Protein AF-0000000081947596 (afdb_homodimer)

Solvent-accessible surface area (backbone atoms only — not comparable to full-atom values): 58819 Å² total; per-residue (Å²): 134,77,78,67,79,69,77,76,63,83,61,73,72,75,65,59,79,68,44,75,67,44,70,72,68,67,75,71,74,54,76,82,56,78,70,66,66,76,64,74,78,64,81,71,47,55,76,47,74,46,38,49,68,84,51,88,65,82,51,45,86,65,58,66,74,46,52,60,49,70,59,38,64,56,63,72,80,86,56,87,74,50,64,50,61,44,34,32,60,44,57,26,72,66,53,50,49,45,33,40,51,17,18,42,53,35,43,51,51,39,45,74,73,63,56,87,71,90,79,72,84,64,48,73,42,56,48,34,44,53,48,27,48,44,52,43,31,20,56,44,36,57,88,48,78,66,54,46,57,32,66,46,76,76,49,36,39,54,58,47,46,78,79,48,53,65,68,57,53,51,46,48,64,71,31,60,34,50,31,52,59,69,57,47,52,58,43,55,70,32,59,96,42,92,79,34,58,90,58,53,54,40,40,66,55,49,54,46,41,41,51,33,31,48,61,45,36,31,65,55,57,47,25,9,46,43,79,44,67,42,67,52,78,34,92,52,92,60,54,37,81,36,89,90,40,94,52,36,45,14,41,44,28,45,32,31,10,19,24,89,78,18,39,62,35,32,62,48,74,58,77,62,90,61,82,73,72,51,92,73,35,69,43,44,48,51,52,59,68,54,50,56,50,83,71,50,36,31,23,35,37,40,22,39,47,47,79,48,46,40,63,66,53,40,54,54,34,43,74,61,34,22,33,32,37,24,34,41,50,80,83,40,78,76,42,56,54,55,76,52,74,55,81,56,93,82,56,54,65,30,44,44,35,32,39,72,59,89,58,35,33,41,36,38,37,28,54,99,41,66,42,40,36,36,25,37,51,46,43,65,57,82,80,42,64,43,84,42,79,42,71,55,94,88,38,80,40,80,41,78,31,53,37,39,46,54,57,56,49,43,72,66,31,47,49,1,40,58,46,28,50,51,61,41,58,73,51,35,59,69,74,89,54,64,50,62,61,56,50,49,50,54,48,49,51,39,51,36,48,50,42,29,48,53,42,48,37,54,56,33,65,69,42,88,81,72,59,77,56,68,50,68,66,53,45,52,46,49,29,33,51,45,30,33,40,73,42,40,90,55,69,80,71,71,71,69,74,76,71,69,66,73,76,71,75,70,76,73,76,75,78,84,78,86,78,84,78,83,75,80,132,132,78,79,67,79,70,77,75,61,82,63,74,74,74,64,59,79,67,43,78,66,44,71,70,71,67,75,71,74,54,76,82,57,78,70,65,67,76,64,74,78,66,81,70,46,55,76,46,75,46,36,48,68,84,53,89,65,82,51,43,86,65,57,66,74,46,53,60,50,71,60,38,63,56,64,72,80,86,56,87,74,51,64,50,59,44,37,33,61,44,58,26,71,65,53,49,49,46,32,40,51,16,17,41,53,36,43,52,51,39,46,74,73,63,56,87,71,89,80,72,84,64,50,73,42,59,49,35,43,50,49,27,49,45,53,45,32,20,56,45,37,57,86,48,77,67,54,48,58,32,66,46,78,77,49,36,39,54,59,45,45,78,78,48,54,66,67,58,54,50,46,47,65,70,32,58,33,50,30,53,58,71,58,46,54,58,43,55,72,31,58,96,43,91,81,35,56,93,57,54,54,41,40,65,54,49,55,46,41,41,51,32,30,49,61,46,36,32,64,56,59,48,25,9,47,43,80,42,65,43,68,51,75,32,91,53,91,62,54,38,81,35,88,90,41,94,53,34,46,15,40,45,27,44,33,31,11,20,22,87,78,17,40,61,36,31,61,49,74,57,78,61,89,62,83,74,71,51,93,72,35,68,45,45,48,51,52,58,68,52,51,56,49,83,71,50,37,32,24,35,38,38,22,38,46,47,78,47,47,39,64,66,54,40,52,54,34,43,73,62,32,23,31,33,37,23,32,41,50,80,82,39,79,74,42,55,55,54,75,52,72,56,80,56,94,81,57,55,67,30,44,44,37,32,40,72,59,90,57,35,31,39,37,39,35,29,56,100,42,66,41,40,36,38,28,39,51,44,42,67,58,81,81,42,63,42,83,41,77,42,72,54,94,88,38,80,38,80,41,78,31,52,38,39,47,53,56,57,50,44,72,66,32,46,49,1,40,57,47,26,50,50,62,39,57,73,51,35,59,69,75,90,53,66,50,62,62,58,50,48,49,54,48,51,51,38,49,34,48,50,44,29,48,53,40,48,39,55,57,34,66,70,42,89,82,73,60,76,56,67,50,71,66,54,44,52,46,48,28,32,50,46,30,34,42,71,43,40,90,54,70,79,70,71,71,66,72,76,71,70,66,73,75,73,75,71,74,74,76,73,77,81,76,82,75,83,74,83,76,78,131

Radius of gyration: 33.86 Å; Cα contacts (8 Å, |Δi|>4): 1654; chains: 2; bounding box: 127×76×112 Å

Organism: NCBI:txid47308

pLDDT: mean 80.3, std 24.24, range [19.88, 98.81]

Structure (mmCIF, N/CA/C/O backbone):
data_AF-0000000081947596-model_v1
#
loop_
_entity.id
_entity.type
_entity.pdbx_description
1 polymer 'PiggyBac transposable element-derived protein domain-containing protein'
#
loop_
_atom_site.group_PDB
_atom_site.id
_atom_site.type_symbol
_atom_site.label_atom_id
_atom_site.label_alt_id
_atom_site.label_comp_id
_atom_site.label_asym_id
_atom_site.label_entity_id
_atom_site.label_seq_id
_atom_site.pdbx_PDB_ins_code
_atom_site.Cartn_x
_atom_site.Cartn_y
_atom_site.Cartn_z
_atom_site.occupancy
_atom_site.B_iso_or_equiv
_atom_site.auth_seq_id
_atom_site.auth_comp_id
_atom_site.auth_asym_id
_atom_site.auth_atom_id
_atom_site.pdbx_PDB_model_num
ATOM 1 N N . TYR A 1 1 ? -12.945 -11.414 37.281 1 20.77 1 TYR A N 1
ATOM 2 C CA . TYR A 1 1 ? -13.367 -10.32 36.406 1 20.77 1 TYR A CA 1
ATOM 3 C C . TYR A 1 1 ? -12.172 -9.734 35.656 1 20.77 1 TYR A C 1
ATOM 5 O O . TYR A 1 1 ? -11.406 -8.945 36.219 1 20.77 1 TYR A O 1
ATOM 13 N N . GLN A 1 2 ? -11.484 -10.508 34.938 1 21.38 2 GLN A N 1
ATOM 14 C CA . GLN A 1 2 ? -10.117 -10.453 34.406 1 21.38 2 GLN A CA 1
ATOM 15 C C . GLN A 1 2 ? -9.922 -9.242 33.5 1 21.38 2 GLN A C 1
ATOM 17 O O . GLN A 1 2 ? -10.789 -8.93 32.688 1 21.38 2 GLN A O 1
ATOM 22 N N . GLN A 1 3 ? -9.219 -8.242 34.094 1 23.81 3 GLN A N 1
ATOM 23 C CA . GLN A 1 3 ? -8.914 -6.914 33.562 1 23.81 3 GLN A CA 1
ATOM 24 C C . GLN A 1 3 ? -8.594 -6.973 32.094 1 23.81 3 GLN A C 1
ATOM 26 O O . GLN A 1 3 ? -7.863 -7.855 31.641 1 23.81 3 GLN A O 1
ATOM 31 N N . GLY A 1 4 ? -9.523 -6.672 31.25 1 24.83 4 GLY A N 1
ATOM 32 C CA . GLY A 1 4 ? -9.523 -6.594 29.797 1 24.83 4 GLY A CA 1
ATOM 33 C C . GLY A 1 4 ? -8.258 -5.965 29.234 1 24.83 4 GLY A C 1
ATOM 34 O O . GLY A 1 4 ? -7.617 -5.148 29.906 1 24.83 4 GLY A O 1
ATOM 35 N N . PRO A 1 5 ? -7.48 -6.742 28.547 1 27.12 5 PRO A N 1
ATOM 36 C CA . PRO A 1 5 ? -6.148 -6.293 28.125 1 27.12 5 PRO A CA 1
ATOM 37 C C . PRO A 1 5 ? -6.145 -4.855 27.609 1 27.12 5 PRO A C 1
ATOM 39 O O . PRO A 1 5 ? -7.152 -4.387 27.078 1 27.12 5 PRO A O 1
ATOM 42 N N . LEU A 1 6 ? -5.609 -3.928 28.391 1 26.73 6 LEU A N 1
ATOM 43 C CA . LEU A 1 6 ? -5.406 -2.514 28.094 1 26.73 6 LEU A CA 1
ATOM 44 C C . LEU A 1 6 ? -5.059 -2.311 26.625 1 26.73 6 LEU A C 1
ATOM 46 O O . LEU A 1 6 ? -4.383 -3.146 26.016 1 26.73 6 LEU A O 1
ATOM 50 N N . PRO A 1 7 ? -5.867 -1.57 25.969 1 27.81 7 PRO A N 1
ATOM 51 C CA . PRO A 1 7 ? -5.637 -1.245 24.562 1 27.81 7 PRO A CA 1
ATOM 52 C C . PRO A 1 7 ? -4.172 -0.929 24.266 1 27.81 7 PRO A C 1
ATOM 54 O O . PRO A 1 7 ? -3.529 -0.195 25.016 1 27.81 7 PRO A O 1
ATOM 57 N N . LYS A 1 8 ? -3.434 -1.871 23.703 1 27.38 8 LYS A N 1
ATOM 58 C CA . LYS A 1 8 ? -2.018 -1.715 23.391 1 27.38 8 LYS A CA 1
ATOM 59 C C . LYS A 1 8 ? -1.722 -0.309 22.875 1 27.38 8 LYS A C 1
ATOM 61 O O . LYS A 1 8 ? -2.436 0.203 22.016 1 27.38 8 LYS A O 1
ATOM 66 N N . ARG A 1 9 ? -1.253 0.559 23.719 1 25.64 9 ARG A N 1
ATOM 67 C CA . ARG A 1 9 ? -0.733 1.867 23.344 1 25.64 9 ARG A CA 1
ATOM 68 C C . ARG A 1 9 ? -0.104 1.82 21.953 1 25.64 9 ARG A C 1
ATOM 70 O O . ARG A 1 9 ? 0.569 0.848 21.594 1 25.64 9 ARG A O 1
ATOM 77 N N . PRO A 1 10 ? -0.721 2.514 21 1 27.16 10 PRO A N 1
ATOM 78 C CA . PRO A 1 10 ? 0.026 2.576 19.75 1 27.16 10 PRO A CA 1
ATOM 79 C C . PRO A 1 10 ? 1.538 2.611 19.969 1 27.16 10 PRO A C 1
ATOM 81 O O . PRO A 1 10 ? 2.051 3.508 20.641 1 27.16 10 PRO A O 1
ATOM 84 N N . THR A 1 11 ? 2.043 1.436 20.469 1 26.12 11 THR A N 1
ATOM 85 C CA . THR A 1 11 ? 3.494 1.44 20.609 1 26.12 11 THR A CA 1
ATOM 86 C C . THR A 1 11 ? 4.145 2.287 19.531 1 26.12 11 THR A C 1
ATOM 88 O O . THR A 1 11 ? 3.609 2.41 18.422 1 26.12 11 THR A O 1
ATOM 91 N N . ARG A 1 12 ? 5.023 3.129 20 1 25.78 12 ARG A N 1
ATOM 92 C CA . ARG A 1 12 ? 5.914 3.93 19.172 1 25.78 12 ARG A CA 1
ATOM 93 C C . ARG A 1 12 ? 6.312 3.17 17.906 1 25.78 12 ARG A C 1
ATOM 95 O O . ARG A 1 12 ? 6.676 1.994 17.969 1 25.78 12 ARG A O 1
ATOM 102 N N . ALA A 1 13 ? 5.52 3.27 16.859 1 27.3 13 ALA A N 1
ATOM 103 C CA . ALA A 1 13 ? 6.043 2.852 15.562 1 27.3 13 ALA A CA 1
ATOM 104 C C . ALA A 1 13 ? 7.562 2.715 15.602 1 27.3 13 ALA A C 1
ATOM 106 O O . ALA A 1 13 ? 8.266 3.633 16.031 1 27.3 13 ALA A O 1
ATOM 107 N N . SER A 1 14 ? 8 1.492 15.93 1 24.23 14 SER A N 1
ATOM 108 C CA . SER A 1 14 ? 9.422 1.179 15.977 1 24.23 14 SER A CA 1
ATOM 109 C C . SER A 1 14 ? 10.195 1.965 14.922 1 24.23 14 SER A C 1
ATOM 111 O O . SER A 1 14 ? 9.992 1.771 13.719 1 24.23 14 SER A O 1
ATOM 113 N N . ALA A 1 15 ? 10.469 3.18 15.148 1 25.14 15 ALA A N 1
ATOM 114 C CA . ALA A 1 15 ? 11.516 4.07 14.656 1 25.14 15 ALA A CA 1
ATOM 115 C C . ALA A 1 15 ? 12.812 3.303 14.406 1 25.14 15 ALA A C 1
ATOM 117 O O . ALA A 1 15 ? 13.828 3.893 14.031 1 25.14 15 ALA A O 1
ATOM 118 N N . SER A 1 16 ? 12.891 2.059 15.016 1 24.2 16 SER A N 1
ATOM 119 C CA . SER A 1 16 ? 14.25 1.521 15.016 1 24.2 16 SER A CA 1
ATOM 120 C C . SER A 1 16 ? 14.695 1.161 13.602 1 24.2 16 SER A C 1
ATOM 122 O O . SER A 1 16 ? 15.891 1.042 13.336 1 24.2 16 SER A O 1
ATOM 124 N N . ALA A 1 17 ? 13.82 0.437 12.859 1 26.89 17 ALA A N 1
ATOM 125 C CA . ALA A 1 17 ? 14.477 -0.044 11.648 1 26.89 17 ALA A CA 1
ATOM 126 C C . ALA A 1 17 ? 14.859 1.116 10.734 1 26.89 17 ALA A C 1
ATOM 128 O O . ALA A 1 17 ? 15.297 0.905 9.594 1 26.89 17 ALA A O 1
ATOM 129 N N . LYS A 1 18 ? 14.125 2.23 10.969 1 28.3 18 LYS A N 1
ATOM 130 C CA . LYS A 1 18 ? 14.891 3.268 10.281 1 28.3 18 LYS A CA 1
ATOM 131 C C . LYS A 1 18 ? 16.328 3.328 10.805 1 28.3 18 LYS A C 1
ATOM 133 O O . LYS A 1 18 ? 16.609 4.055 11.758 1 28.3 18 LYS A O 1
ATOM 138 N N . ALA A 1 19 ? 17.016 2.17 11.289 1 26.61 19 ALA A N 1
ATOM 139 C CA . ALA A 1 19 ? 18.484 2.152 11.328 1 26.61 19 ALA A CA 1
ATOM 140 C C . ALA A 1 19 ? 19.062 3.201 10.383 1 26.61 19 ALA A C 1
ATOM 142 O O . ALA A 1 19 ? 18.406 3.623 9.43 1 26.61 19 ALA A O 1
ATOM 143 N N . MET A 1 20 ? 20.25 3.656 10.82 1 24.59 20 MET A N 1
ATOM 144 C CA . MET A 1 20 ? 21.078 4.621 10.102 1 24.59 20 MET A CA 1
ATOM 145 C C . MET A 1 20 ? 21.047 4.352 8.602 1 24.59 20 MET A C 1
ATOM 147 O O . MET A 1 20 ? 21.641 3.375 8.133 1 24.59 20 MET A O 1
ATOM 151 N N . TYR A 1 21 ? 19.875 4.266 8.078 1 26.81 21 TYR A N 1
ATOM 152 C CA . TYR A 1 21 ? 20.016 4.312 6.633 1 26.81 21 TYR A CA 1
ATOM 153 C C . TYR A 1 21 ? 21.234 5.148 6.234 1 26.81 21 TYR A C 1
ATOM 155 O O . TYR A 1 21 ? 21.281 6.352 6.512 1 26.81 21 TYR A O 1
ATOM 163 N N . CYS A 1 22 ? 22.344 4.594 6.496 1 24.16 22 CYS A N 1
ATOM 164 C CA . CYS A 1 22 ? 23.438 5.176 5.73 1 24.16 22 CYS A CA 1
ATOM 165 C C . CYS A 1 22 ? 22.969 5.613 4.348 1 24.16 22 CYS A C 1
ATOM 167 O O . CYS A 1 22 ? 22.359 4.836 3.623 1 24.16 22 CYS A O 1
ATOM 169 N N . THR A 1 23 ? 22.688 6.852 4.281 1 26.17 23 THR A N 1
ATOM 170 C CA . THR A 1 23 ? 22.531 7.617 3.049 1 26.17 23 THR A CA 1
ATOM 171 C C . THR A 1 23 ? 23.484 7.109 1.97 1 26.17 23 THR A C 1
ATOM 173 O O . THR A 1 23 ? 24.547 7.684 1.757 1 26.17 23 THR A O 1
ATOM 176 N N . SER A 1 24 ? 23.859 5.867 1.988 1 24.39 24 SER A N 1
ATOM 177 C CA . SER A 1 24 ? 24.547 5.852 0.707 1 24.39 24 SER A CA 1
ATOM 178 C C . SER A 1 24 ? 23.688 6.438 -0.403 1 24.39 24 SER A C 1
ATOM 180 O O . SER A 1 24 ? 22.547 5.996 -0.613 1 24.39 24 SER A O 1
ATOM 182 N N . GLY A 1 25 ? 23.781 7.734 -0.515 1 24.61 25 GLY A N 1
ATOM 183 C CA . GLY A 1 25 ? 23.359 8.555 -1.641 1 24.61 25 GLY A CA 1
ATOM 184 C C . GLY A 1 25 ? 23.453 7.832 -2.971 1 24.61 25 GLY A C 1
ATOM 185 O O . GLY A 1 25 ? 24.469 7.91 -3.66 1 24.61 25 GLY A O 1
ATOM 186 N N . GLU A 1 26 ? 23.172 6.637 -3.049 1 25.31 26 GLU A N 1
ATOM 187 C CA . GLU A 1 26 ? 23.094 6.41 -4.488 1 25.31 26 GLU A CA 1
ATOM 188 C C . GLU A 1 26 ? 22.219 7.449 -5.172 1 25.31 26 GLU A C 1
ATOM 190 O O . GLU A 1 26 ? 21.172 7.844 -4.629 1 25.31 26 GLU A O 1
ATOM 195 N N . GLU A 1 27 ? 22.844 8.25 -6.027 1 26.41 27 GLU A N 1
ATOM 196 C CA . GLU A 1 27 ? 22.328 9.305 -6.898 1 26.41 27 GLU A CA 1
ATOM 197 C C . GLU A 1 27 ? 21 8.914 -7.512 1 26.41 27 GLU A C 1
ATOM 199 O O . GLU A 1 27 ? 20.906 7.918 -8.234 1 26.41 27 GLU A O 1
ATOM 204 N N . ASP A 1 28 ? 20.047 8.953 -6.789 1 26.91 28 ASP A N 1
ATOM 205 C CA . ASP A 1 28 ? 18.766 9.016 -7.477 1 26.91 28 ASP A CA 1
ATOM 206 C C . ASP A 1 28 ? 18.844 9.93 -8.703 1 26.91 28 ASP A C 1
ATOM 208 O O . ASP A 1 28 ? 19.141 11.117 -8.578 1 26.91 28 ASP A O 1
ATOM 212 N N . GLU A 1 29 ? 19.391 9.445 -9.766 1 26.8 29 GLU A N 1
ATOM 213 C CA . GLU A 1 29 ? 19.312 10.203 -11.016 1 26.8 29 GLU A CA 1
ATOM 214 C C . GLU A 1 29 ? 17.906 10.758 -11.227 1 26.8 29 GLU A C 1
ATOM 216 O O . GLU A 1 29 ? 17 10.039 -11.672 1 26.8 29 GLU A O 1
ATOM 221 N N . ASP A 1 30 ? 17.312 11.344 -10.328 1 28.11 30 ASP A N 1
ATOM 222 C CA . ASP A 1 30 ? 16.297 12.258 -10.852 1 28.11 30 ASP A CA 1
ATOM 223 C C . ASP A 1 30 ? 16.812 13.016 -12.062 1 28.11 30 ASP A C 1
ATOM 225 O O . ASP A 1 30 ? 17.922 13.555 -12.039 1 28.11 30 ASP A O 1
ATOM 229 N N . ASP A 1 31 ? 16.5 12.664 -13.242 1 30.8 31 ASP A N 1
ATOM 230 C CA . ASP A 1 31 ? 16.922 13.375 -14.445 1 30.8 31 ASP A CA 1
ATOM 231 C C . ASP A 1 31 ? 17.078 14.875 -14.172 1 30.8 31 ASP A C 1
ATOM 233 O O . ASP A 1 31 ? 17.984 15.523 -14.719 1 30.8 31 ASP A O 1
ATOM 237 N N . GLU A 1 32 ? 15.938 15.586 -13.945 1 30.02 32 GLU A N 1
ATOM 238 C CA . GLU A 1 32 ? 16.25 17.016 -13.922 1 30.02 32 GLU A CA 1
ATOM 239 C C . GLU A 1 32 ? 17.156 17.359 -12.742 1 30.02 32 GLU A C 1
ATOM 241 O O . GLU A 1 32 ? 16.703 17.422 -11.602 1 30.02 32 GLU A O 1
ATOM 246 N N . GLU A 1 33 ? 18.344 16.859 -12.656 1 31.06 33 GLU A N 1
ATOM 247 C CA . GLU A 1 33 ? 19.406 17.391 -11.805 1 31.06 33 GLU A CA 1
ATOM 248 C C . GLU A 1 33 ? 19.312 18.906 -11.68 1 31.06 33 GLU A C 1
ATOM 250 O O . GLU A 1 33 ? 19.391 19.625 -12.68 1 31.06 33 GLU A O 1
ATOM 255 N N . ASP A 1 34 ? 18.453 19.438 -10.914 1 31.02 34 ASP A N 1
ATOM 256 C CA . ASP A 1 34 ? 18.859 20.797 -10.562 1 31.02 34 ASP A CA 1
ATOM 257 C C . ASP A 1 34 ? 20.375 20.891 -10.445 1 31.02 34 ASP A C 1
ATOM 259 O O . ASP A 1 34 ? 20.984 20.281 -9.562 1 31.02 34 ASP A O 1
ATOM 263 N N . TYR A 1 35 ? 21.062 20.938 -11.633 1 31.23 35 TYR A N 1
ATOM 264 C CA . TYR A 1 35 ? 22.469 21.312 -11.773 1 31.23 35 TYR A CA 1
ATOM 265 C C . TYR A 1 35 ? 22.828 22.438 -10.812 1 31.23 35 TYR A C 1
ATOM 267 O O . TYR A 1 35 ? 22.438 23.578 -11.016 1 31.23 35 TYR A O 1
ATOM 275 N N . GLN A 1 36 ? 22.672 22.312 -9.531 1 32.69 36 GLN A N 1
ATOM 276 C CA . GLN A 1 36 ? 23.453 23.344 -8.867 1 32.69 36 GLN A CA 1
ATOM 277 C C . GLN A 1 36 ? 24.891 23.375 -9.406 1 32.69 36 GLN A C 1
ATOM 279 O O . GLN A 1 36 ? 25.531 22.328 -9.547 1 32.69 36 GLN A O 1
ATOM 284 N N . PRO A 1 37 ? 25.203 24.359 -10.336 1 32.25 37 PRO A N 1
ATOM 285 C CA . PRO A 1 37 ? 26.609 24.438 -10.719 1 32.25 37 PRO A CA 1
ATOM 286 C C . PRO A 1 37 ? 27.547 23.984 -9.602 1 32.25 37 PRO A C 1
ATOM 288 O O . PRO A 1 37 ? 27.219 24.094 -8.422 1 32.25 37 PRO A O 1
ATOM 291 N N . PRO A 1 38 ? 28.375 22.969 -9.891 1 32.75 38 PRO A N 1
ATOM 292 C CA . PRO A 1 38 ? 29.391 22.781 -8.852 1 32.75 38 PRO A CA 1
ATOM 293 C C . PRO A 1 38 ? 29.828 24.109 -8.219 1 32.75 38 PRO A C 1
ATOM 295 O O . PRO A 1 38 ? 30.234 25.031 -8.938 1 32.75 38 PRO A O 1
ATOM 298 N N . LEU A 1 39 ? 29.109 24.641 -7.312 1 31.98 39 LEU A N 1
ATOM 299 C CA . LEU A 1 39 ? 29.781 25.797 -6.719 1 31.98 39 LEU A CA 1
ATOM 300 C C . LEU A 1 39 ? 31.297 25.609 -6.719 1 31.98 39 LEU A C 1
ATOM 302 O O . LEU A 1 39 ? 31.781 24.484 -6.668 1 31.98 39 LEU A O 1
ATOM 306 N N . GLN A 1 40 ? 32.031 26.578 -7.324 1 30.91 40 GLN A N 1
ATOM 307 C CA . GLN A 1 40 ? 33.5 26.641 -7.141 1 30.91 40 GLN A CA 1
ATOM 308 C C . GLN A 1 40 ? 33.906 26 -5.82 1 30.91 40 GLN A C 1
ATOM 310 O O . GLN A 1 40 ? 33.281 26.234 -4.785 1 30.91 40 GLN A O 1
ATOM 315 N N . LYS A 1 41 ? 34.5 24.844 -5.809 1 35 41 LYS A N 1
ATOM 316 C CA . LYS A 1 41 ? 35.219 24.328 -4.648 1 35 41 LYS A CA 1
ATOM 317 C C . LYS A 1 41 ? 35.75 25.469 -3.775 1 35 41 LYS A C 1
ATOM 319 O O . LYS A 1 41 ? 36.75 26.109 -4.109 1 35 41 LYS A O 1
ATOM 324 N N . SER A 1 42 ? 34.969 26.422 -3.453 1 30.16 42 SER A N 1
ATOM 325 C CA . SER A 1 42 ? 35.656 27.375 -2.58 1 30.16 42 SER A CA 1
ATOM 326 C C . SER A 1 42 ? 36.594 26.672 -1.603 1 30.16 42 SER A C 1
ATOM 328 O O . SER A 1 42 ? 36.25 25.594 -1.104 1 30.16 42 SER A O 1
ATOM 330 N N . ALA A 1 43 ? 37.812 26.938 -1.543 1 35.28 43 ALA A N 1
ATOM 331 C CA . ALA A 1 43 ? 39.062 26.703 -0.796 1 35.28 43 ALA A CA 1
ATOM 332 C C . ALA A 1 43 ? 38.781 26.609 0.702 1 35.28 43 ALA A C 1
ATOM 334 O O . ALA A 1 43 ? 39.719 26.5 1.504 1 35.28 43 ALA A O 1
ATOM 335 N N . LEU A 1 44 ? 37.625 26.984 1.094 1 34.69 44 LEU A N 1
ATOM 336 C CA . LEU A 1 44 ? 37.625 27.219 2.535 1 34.69 44 LEU A CA 1
ATOM 337 C C . LEU A 1 44 ? 37.312 25.922 3.287 1 34.69 44 LEU A C 1
ATOM 339 O O . LEU A 1 44 ? 36.562 25.938 4.266 1 34.69 44 LEU A O 1
ATOM 343 N N . ALA A 1 45 ? 37.188 24.781 2.656 1 45.03 45 ALA A N 1
ATOM 344 C CA . ALA A 1 45 ? 37.094 23.578 3.494 1 45.03 45 ALA A CA 1
ATOM 345 C C . ALA A 1 45 ? 38.25 23.531 4.492 1 45.03 45 ALA A C 1
ATOM 347 O O . ALA A 1 45 ? 39.438 23.516 4.098 1 45.03 45 ALA A O 1
ATOM 348 N N . SER A 1 46 ? 38.125 24 5.613 1 46.31 46 SER A N 1
ATOM 349 C CA . SER A 1 46 ? 39.219 23.938 6.586 1 46.31 46 SER A CA 1
ATOM 350 C C . SER A 1 46 ? 39.656 22.5 6.812 1 46.31 46 SER A C 1
ATOM 352 O O . SER A 1 46 ? 38.844 21.578 6.883 1 46.31 46 SER A O 1
ATOM 354 N N . LYS A 1 47 ? 40.75 22.109 6.402 1 50.75 47 LYS A N 1
ATOM 355 C CA . LYS A 1 47 ? 41.469 20.875 6.73 1 50.75 47 LYS A CA 1
ATOM 356 C C . LYS A 1 47 ? 41.625 20.719 8.242 1 50.75 47 LYS A C 1
ATOM 358 O O . LYS A 1 47 ? 42.562 21.234 8.836 1 50.75 47 LYS A O 1
ATOM 363 N N . GLY A 1 48 ? 40.469 20.656 8.953 1 53.69 48 GLY A N 1
ATOM 364 C CA . GLY A 1 48 ? 40.688 20.594 10.383 1 53.69 48 GLY A CA 1
ATOM 365 C C . GLY A 1 48 ? 40.906 19.188 10.906 1 53.69 48 GLY A C 1
ATOM 366 O O . GLY A 1 48 ? 40.531 18.219 10.242 1 53.69 48 GLY A O 1
ATOM 367 N N . LEU A 1 49 ? 41.688 19.047 11.93 1 57.5 49 LEU A N 1
ATOM 368 C CA . LEU A 1 49 ? 41.969 17.844 12.703 1 57.5 49 LEU A CA 1
ATOM 369 C C . LEU A 1 49 ? 40.719 17.406 13.469 1 57.5 49 LEU A C 1
ATOM 371 O O . LEU A 1 49 ? 40.062 18.219 14.141 1 57.5 49 LEU A O 1
ATOM 375 N N . THR A 1 50 ? 40.188 16.172 13.109 1 72.62 50 THR A N 1
ATOM 376 C CA . THR A 1 50 ? 39.031 15.656 13.82 1 72.62 50 THR A CA 1
ATOM 377 C C . THR A 1 50 ? 39.406 15.211 15.227 1 72.62 50 THR A C 1
ATOM 379 O O . THR A 1 50 ? 40.562 14.812 15.469 1 72.62 50 THR A O 1
ATOM 382 N N . SER A 1 51 ? 38.656 15.492 16.172 1 80.44 51 SER A N 1
ATOM 383 C CA . SER A 1 51 ? 38.781 15.062 17.562 1 80.44 51 SER A CA 1
ATOM 384 C C . SER A 1 51 ? 37.938 13.797 17.812 1 80.44 51 SER A C 1
ATOM 386 O O . SER A 1 51 ? 37 13.516 17.094 1 80.44 51 SER A O 1
ATOM 388 N N . GLY A 1 52 ? 38.5 12.984 18.688 1 76 52 GLY A N 1
ATOM 389 C CA . GLY A 1 52 ? 37.812 11.766 19.078 1 76 52 GLY A CA 1
ATOM 390 C C . GLY A 1 52 ? 36.844 11.984 20.234 1 76 52 GLY A C 1
ATOM 391 O O . GLY A 1 52 ? 36.656 13.109 20.672 1 76 52 GLY A O 1
ATOM 392 N N . LYS A 1 53 ? 36.25 10.977 20.688 1 77.38 53 LYS A N 1
ATOM 393 C CA . LYS A 1 53 ? 35.25 10.992 21.734 1 77.38 53 LYS A CA 1
ATOM 394 C C . LYS A 1 53 ? 35.812 11.484 23.047 1 77.38 53 LYS A C 1
ATOM 396 O O . LYS A 1 53 ? 35.094 12.008 23.891 1 77.38 53 LYS A O 1
ATOM 401 N N . GLU A 1 54 ? 37.094 11.305 23.141 1 80.44 54 GLU A N 1
ATOM 402 C CA . GLU A 1 54 ? 37.719 11.609 24.406 1 80.44 54 GLU A CA 1
ATOM 403 C C . GLU A 1 54 ? 38.062 13.094 24.516 1 80.44 54 GLU A C 1
ATOM 405 O O . GLU A 1 54 ? 38.312 13.609 25.609 1 80.44 54 GLU A O 1
ATOM 410 N N . GLU A 1 55 ? 38.062 13.727 23.438 1 85.12 55 GLU A N 1
ATOM 411 C CA . GLU A 1 55 ? 38.375 15.141 23.438 1 85.12 55 GLU A CA 1
ATOM 412 C C . GLU A 1 55 ? 37.188 15.992 23.859 1 85.12 55 GLU A C 1
ATOM 414 O O . GLU A 1 55 ? 36.062 15.719 23.453 1 85.12 55 GLU A O 1
ATOM 419 N N . GLU A 1 56 ? 37.438 16.953 24.75 1 86 56 GLU A N 1
ATOM 420 C CA . GLU A 1 56 ? 36.375 17.797 25.266 1 86 56 GLU A CA 1
ATOM 421 C C . GLU A 1 56 ? 35.938 18.828 24.219 1 86 56 GLU A C 1
ATOM 423 O O . GLU A 1 56 ? 36.75 19.391 23.5 1 86 56 GLU A O 1
ATOM 428 N N . ASP A 1 57 ? 34.656 18.969 24.094 1 89.19 57 ASP A N 1
ATOM 429 C CA . ASP A 1 57 ? 34 19.922 23.188 1 89.19 57 ASP A CA 1
ATOM 430 C C . ASP A 1 57 ? 33.25 21 23.953 1 89.19 57 ASP A C 1
ATOM 432 O O . ASP A 1 57 ? 32.719 20.734 25.047 1 89.19 57 ASP A O 1
ATOM 436 N N . THR A 1 58 ? 33.344 22.203 23.531 1 87.38 58 THR A N 1
ATOM 437 C CA . THR A 1 58 ? 32.5 23.266 24.078 1 87.38 58 THR A CA 1
ATOM 438 C C . THR A 1 58 ? 31.297 23.531 23.203 1 87.38 58 THR A C 1
ATOM 440 O O . THR A 1 58 ? 31.438 24.047 22.078 1 87.38 58 THR A O 1
ATOM 443 N N . PRO A 1 59 ? 30.203 23.203 23.719 1 87.06 59 PRO A N 1
ATOM 444 C CA . PRO A 1 59 ? 29 23.422 22.891 1 87.06 59 PRO A CA 1
ATOM 445 C C . PRO A 1 59 ? 28.641 24.891 22.734 1 87.06 59 PRO A C 1
ATOM 447 O O . PRO A 1 59 ? 29 25.719 23.578 1 87.06 59 PRO A O 1
ATOM 450 N N . PRO A 1 60 ? 28 25.188 21.625 1 90.06 60 PRO A N 1
ATOM 451 C CA . PRO A 1 60 ? 27.531 26.562 21.453 1 90.06 60 PRO A CA 1
ATOM 452 C C . PRO A 1 60 ? 26.391 26.922 22.406 1 90.06 60 PRO A C 1
ATOM 454 O O . PRO A 1 60 ? 25.75 26.031 22.984 1 90.06 60 PRO A O 1
ATOM 457 N N . THR A 1 61 ? 26.219 28.203 22.578 1 88.75 61 THR A N 1
ATOM 458 C CA . THR A 1 61 ? 25.094 28.656 23.375 1 88.75 61 THR A CA 1
ATOM 459 C C . THR A 1 61 ? 23.781 28.5 22.625 1 88.75 61 THR A C 1
ATOM 461 O O . THR A 1 61 ? 23.656 28.938 21.484 1 88.75 61 THR A O 1
ATOM 464 N N . VAL A 1 62 ? 22.938 27.828 23.234 1 87.88 62 VAL A N 1
ATOM 465 C CA . VAL A 1 62 ? 21.625 27.594 22.641 1 87.88 62 VAL A CA 1
ATOM 466 C C . VAL A 1 62 ? 20.641 28.625 23.188 1 87.88 62 VAL A C 1
ATOM 468 O O . VAL A 1 62 ? 20.562 28.859 24.391 1 87.88 62 VAL A O 1
ATOM 471 N N . PRO A 1 63 ? 19.922 29.25 22.266 1 91.94 63 PRO A N 1
ATOM 472 C CA . PRO A 1 63 ? 18.922 30.203 22.734 1 91.94 63 PRO A CA 1
ATOM 473 C C . PRO A 1 63 ? 17.844 29.562 23.578 1 91.94 63 PRO A C 1
ATOM 475 O O . PRO A 1 63 ? 17.484 28.406 23.375 1 91.94 63 PRO A O 1
ATOM 478 N N . HIS A 1 64 ? 17.297 30.359 24.516 1 95.38 64 HIS A N 1
ATOM 479 C CA . HIS A 1 64 ? 16.172 29.906 25.328 1 95.38 64 HIS A CA 1
ATOM 480 C C . HIS A 1 64 ? 14.906 29.75 24.5 1 95.38 64 HIS A C 1
ATOM 482 O O . HIS A 1 64 ? 14.664 30.547 23.594 1 95.38 64 HIS A O 1
ATOM 488 N N . PHE A 1 65 ? 14.148 28.812 24.891 1 97.38 65 PHE A N 1
ATOM 489 C CA . PHE A 1 65 ? 12.898 28.562 24.188 1 97.38 65 PHE A CA 1
ATOM 490 C C . PHE A 1 65 ? 11.844 29.594 24.578 1 97.38 65 PHE A C 1
ATOM 492 O O . PHE A 1 65 ? 11.352 29.594 25.703 1 97.38 65 PHE A O 1
ATOM 499 N N . VAL A 1 66 ? 11.594 30.516 23.688 1 97.5 66 VAL A N 1
ATOM 500 C CA . VAL A 1 66 ? 10.594 31.578 23.859 1 97.5 66 VAL A CA 1
ATOM 501 C C . VAL A 1 66 ? 9.656 31.609 22.656 1 97.5 66 VAL A C 1
ATOM 503 O O . VAL A 1 66 ? 9.781 32.469 21.781 1 97.5 66 VAL A O 1
ATOM 506 N N . PRO A 1 67 ? 8.672 30.719 22.672 1 96.81 67 PRO A N 1
ATOM 507 C CA . PRO A 1 67 ? 7.719 30.672 21.562 1 96.81 67 PRO A CA 1
ATOM 508 C C . PRO A 1 67 ? 6.805 31.906 21.516 1 96.81 67 PRO A C 1
ATOM 510 O O . PRO A 1 67 ? 6.617 32.562 22.531 1 96.81 67 PRO A O 1
ATOM 513 N N . ALA A 1 68 ? 6.273 32.188 20.344 1 97 68 ALA A N 1
ATOM 514 C CA . ALA A 1 68 ? 5.41 33.344 20.172 1 97 68 ALA A CA 1
ATOM 515 C C . ALA A 1 68 ? 4.145 33.219 21.016 1 97 68 ALA A C 1
ATOM 517 O O . ALA A 1 68 ? 3.602 34.219 21.484 1 97 68 ALA A O 1
ATOM 518 N N . ARG A 1 69 ? 3.664 32.031 21.125 1 97.19 69 ARG A N 1
ATOM 519 C CA . ARG A 1 69 ? 2.504 31.719 21.938 1 97.19 69 ARG A CA 1
ATOM 520 C C . ARG A 1 69 ? 2.76 30.453 22.766 1 97.19 69 ARG A C 1
ATOM 522 O O . ARG A 1 69 ? 3.74 29.75 22.547 1 97.19 69 ARG A O 1
ATOM 529 N N . GLU A 1 70 ? 1.912 30.297 23.734 1 96.5 70 GLU A N 1
ATOM 530 C CA . GLU A 1 70 ? 2.057 29.078 24.516 1 96.5 70 GLU A CA 1
ATOM 531 C C . GLU A 1 70 ? 1.948 27.828 23.641 1 96.5 70 GLU A C 1
ATOM 533 O O . GLU A 1 70 ? 1.017 27.703 22.844 1 96.5 70 GLU A O 1
ATOM 538 N N . PRO A 1 71 ? 2.932 26.953 23.734 1 97.5 71 PRO A N 1
ATOM 539 C CA . PRO A 1 71 ? 2.881 25.75 22.891 1 97.5 71 PRO A CA 1
ATOM 540 C C . PRO A 1 71 ? 1.62 24.922 23.125 1 97.5 71 PRO A C 1
ATOM 542 O O . PRO A 1 71 ? 1.133 24.828 24.25 1 97.5 71 PRO A O 1
ATOM 545 N N . GLY A 1 72 ? 1.181 24.266 22.078 1 97.31 72 GLY A N 1
ATOM 546 C CA . GLY A 1 72 ? -0.067 23.516 22.141 1 97.31 72 GLY A CA 1
ATOM 547 C C . GLY A 1 72 ? -1.216 24.219 21.438 1 97.31 72 GLY A C 1
ATOM 548 O O . GLY A 1 72 ? -0.999 25.125 20.625 1 97.31 72 GLY A O 1
ATOM 549 N N . PRO A 1 73 ? -2.461 23.703 21.75 1 97.38 73 PRO A N 1
ATOM 550 C CA . PRO A 1 73 ? -3.633 24.328 21.125 1 97.38 73 PRO A CA 1
ATOM 551 C C . PRO A 1 73 ? -3.797 25.797 21.516 1 97.38 73 PRO A C 1
ATOM 553 O O . PRO A 1 73 ? -3.658 26.156 22.688 1 97.38 73 PRO A O 1
ATOM 556 N N . VAL A 1 74 ? -3.988 26.594 20.484 1 97.25 74 VAL A N 1
ATOM 557 C CA . VAL A 1 74 ? -4.254 28.016 20.688 1 97.25 74 VAL A CA 1
ATOM 558 C C . VAL A 1 74 ? -5.758 28.281 20.625 1 97.25 74 VAL A C 1
ATOM 560 O O . VAL A 1 74 ? -6.238 28.922 19.688 1 97.25 74 VAL A O 1
ATOM 563 N N . LEU A 1 75 ? -6.492 27.75 21.578 1 95.69 75 LEU A N 1
ATOM 564 C CA . LEU A 1 75 ? -7.941 27.828 21.719 1 95.69 75 LEU A CA 1
ATOM 565 C C . LEU A 1 75 ? -8.336 28.031 23.172 1 95.69 75 LEU A C 1
ATOM 567 O O . LEU A 1 75 ? -7.5 27.906 24.078 1 95.69 75 LEU A O 1
ATOM 571 N N . ASP A 1 76 ? -9.617 28.406 23.312 1 93.06 76 ASP A N 1
ATOM 572 C CA . ASP A 1 76 ? -10.164 28.5 24.656 1 93.06 76 ASP A CA 1
ATOM 573 C C . ASP A 1 76 ? -10.203 27.125 25.328 1 93.06 76 ASP A C 1
ATOM 575 O O . ASP A 1 76 ? -11 26.266 24.938 1 93.06 76 ASP A O 1
ATOM 579 N N . LYS A 1 77 ? -9.375 26.938 26.281 1 89.69 77 LYS A N 1
ATOM 580 C CA . LYS A 1 77 ? -9.211 25.641 26.922 1 89.69 77 LYS A CA 1
ATOM 581 C C . LYS A 1 77 ? -10.336 25.391 27.922 1 89.69 77 LYS A C 1
ATOM 583 O O . LYS A 1 77 ? -10.523 24.25 28.375 1 89.69 77 LYS A O 1
ATOM 588 N N . THR A 1 78 ? -11.062 26.375 28.219 1 87.44 78 THR A N 1
ATOM 589 C CA . THR A 1 78 ? -12.141 26.25 29.188 1 87.44 78 THR A CA 1
ATOM 590 C C . THR A 1 78 ? -13.43 25.797 28.516 1 87.44 78 THR A C 1
ATOM 592 O O . THR A 1 78 ? -14.336 25.281 29.172 1 87.44 78 THR A O 1
ATOM 595 N N . LYS A 1 79 ? -13.438 25.984 27.188 1 88.88 79 LYS A N 1
ATOM 596 C CA . LYS A 1 79 ? -14.609 25.609 26.406 1 88.88 79 LYS A CA 1
ATOM 597 C C . LYS A 1 79 ? -14.578 24.125 26.031 1 88.88 79 LYS A C 1
ATOM 599 O O . LYS A 1 79 ? -13.5 23.562 25.812 1 88.88 79 LYS A O 1
ATOM 604 N N . SER A 1 80 ? -15.773 23.547 26.125 1 89.56 80 SER A N 1
ATOM 605 C CA . SER A 1 80 ? -15.891 22.188 25.578 1 89.56 80 SER A CA 1
ATOM 606 C C . SER A 1 80 ? -16.078 22.203 24.078 1 89.56 80 SER A C 1
ATOM 608 O O . SER A 1 80 ? -17.109 22.688 23.578 1 89.56 80 SER A O 1
ATOM 610 N N . TRP A 1 81 ? -15.141 21.734 23.422 1 95.31 81 TRP A N 1
ATOM 611 C CA . TRP A 1 81 ? -15.156 21.719 21.969 1 95.31 81 TRP A CA 1
ATOM 612 C C . TRP A 1 81 ? -15.695 20.391 21.438 1 95.31 81 TRP A C 1
ATOM 614 O O . TRP A 1 81 ? -15.227 19.328 21.844 1 95.31 81 TRP A O 1
ATOM 624 N N . SER A 1 82 ? -16.734 20.453 20.578 1 96.88 82 SER A N 1
ATOM 625 C CA . SER A 1 82 ? -17.141 19.234 19.875 1 96.88 82 SER A CA 1
ATOM 626 C C . SER A 1 82 ? -16.156 18.875 18.766 1 96.88 82 SER A C 1
ATOM 628 O O . SER A 1 82 ? -15.344 19.703 18.359 1 96.88 82 SER A O 1
ATOM 630 N N . VAL A 1 83 ? -16.234 17.672 18.359 1 97.88 83 VAL A N 1
ATOM 631 C CA . VAL A 1 83 ? -15.352 17.188 17.312 1 97.88 83 VAL A CA 1
ATOM 632 C C . VAL A 1 83 ? -15.586 17.984 16.031 1 97.88 83 VAL A C 1
ATOM 634 O O . VAL A 1 83 ? -14.641 18.375 15.336 1 97.88 83 VAL A O 1
ATOM 637 N N . LEU A 1 84 ? -16.828 18.281 15.727 1 98.25 84 LEU A N 1
ATOM 638 C CA . LEU A 1 84 ? -17.188 19.047 14.531 1 98.25 84 LEU A CA 1
ATOM 639 C C . LEU A 1 84 ? -16.641 20.469 14.609 1 98.25 84 LEU A C 1
ATOM 641 O O . LEU A 1 84 ? -16.141 21 13.617 1 98.25 84 LEU A O 1
ATOM 645 N N . GLU A 1 85 ? -16.75 21.078 15.805 1 98.06 85 GLU A N 1
ATOM 646 C CA . GLU A 1 85 ? -16.25 22.438 15.977 1 98.06 85 GLU A CA 1
ATOM 647 C C . GLU A 1 85 ? -14.75 22.516 15.711 1 98.06 85 GLU A C 1
ATOM 649 O O . GLU A 1 85 ? -14.258 23.484 15.125 1 98.06 85 GLU A O 1
ATOM 654 N N . LEU A 1 86 ? -14.07 21.5 16.172 1 98.56 86 LEU A N 1
ATOM 655 C CA . LEU A 1 86 ? -12.633 21.469 15.938 1 98.56 86 LEU A CA 1
ATOM 656 C C . LEU A 1 86 ? -12.328 21.312 14.453 1 98.56 86 LEU A C 1
ATOM 658 O O . LEU A 1 86 ? -11.406 21.969 13.938 1 98.56 86 LEU A O 1
ATOM 662 N N . PHE A 1 87 ? -13.102 20.484 13.773 1 98.69 87 PHE A N 1
ATOM 663 C CA . PHE A 1 87 ? -12.938 20.328 12.336 1 98.69 87 PHE A CA 1
ATOM 664 C C . PHE A 1 87 ? -13.234 21.625 11.609 1 98.69 87 PHE A C 1
ATOM 666 O O . PHE A 1 87 ? -12.562 21.984 10.641 1 98.69 87 PHE A O 1
ATOM 673 N N . GLN A 1 88 ? -14.117 22.375 12.078 1 98.38 88 GLN A N 1
ATOM 674 C CA . GLN A 1 88 ? -14.578 23.594 11.445 1 98.38 88 GLN A CA 1
ATOM 675 C C . GLN A 1 88 ? -13.555 24.719 11.617 1 98.38 88 GLN A C 1
ATOM 677 O O . GLN A 1 88 ? -13.656 25.766 10.969 1 98.38 88 GLN A O 1
ATOM 682 N N . LEU A 1 89 ? -12.594 24.484 12.461 1 98.25 89 LEU A N 1
ATOM 683 C CA . LEU A 1 89 ? -11.477 25.422 12.516 1 98.25 89 LEU A CA 1
ATOM 684 C C . LEU A 1 89 ? -10.742 25.469 11.18 1 98.25 89 LEU A C 1
ATOM 686 O O . LEU A 1 89 ? -10.227 26.516 10.789 1 98.25 89 LEU A O 1
ATOM 690 N N . PHE A 1 90 ? -10.695 24.391 10.523 1 98.56 90 PHE A N 1
ATOM 691 C CA . PHE A 1 90 ? -9.977 24.266 9.266 1 98.56 90 PHE A CA 1
ATOM 692 C C . PHE A 1 90 ? -10.922 24.391 8.078 1 98.56 90 PHE A C 1
ATOM 694 O O . PHE A 1 90 ? -10.625 25.109 7.117 1 98.56 90 PHE A O 1
ATOM 701 N N . PHE A 1 91 ? -11.977 23.688 8.18 1 98.31 91 PHE A N 1
ATOM 702 C CA . PHE A 1 91 ? -13.062 23.875 7.227 1 98.31 91 PHE A CA 1
ATOM 703 C C . PHE A 1 91 ? -14.117 24.812 7.789 1 98.31 91 PHE A C 1
ATOM 705 O O . PHE A 1 91 ? -15.242 24.406 8.055 1 98.31 91 PHE A O 1
ATOM 712 N N . SER A 1 92 ? -13.805 26.094 7.805 1 97.56 92 SER A N 1
ATOM 713 C CA . SER A 1 92 ? -14.664 27.141 8.352 1 97.56 92 SER A CA 1
ATOM 714 C C . SER A 1 92 ? -15.891 27.359 7.477 1 97.56 92 SER A C 1
ATOM 716 O O . SER A 1 92 ? -15.93 26.891 6.332 1 97.56 92 SER A O 1
ATOM 718 N N . PRO A 1 93 ? -16.844 28.031 7.988 1 96.19 93 PRO A N 1
ATOM 719 C CA . PRO A 1 93 ? -18.016 28.344 7.164 1 96.19 93 PRO A CA 1
ATOM 720 C C . PRO A 1 93 ? -17.656 29.062 5.867 1 96.19 93 PRO A C 1
ATOM 722 O O . PRO A 1 93 ? -18.25 28.812 4.82 1 96.19 93 PRO A O 1
ATOM 725 N N . THR A 1 94 ? -16.656 29.891 5.973 1 96.5 94 THR A N 1
ATOM 726 C CA . THR A 1 94 ? -16.219 30.625 4.781 1 96.5 94 THR A CA 1
ATOM 727 C C . THR A 1 94 ? -15.641 29.656 3.746 1 96.5 94 THR A C 1
ATOM 729 O O . THR A 1 94 ? -15.945 29.766 2.557 1 96.5 94 THR A O 1
ATOM 732 N N . VAL A 1 95 ? -14.82 28.766 4.191 1 97.38 95 VAL A N 1
ATOM 733 C CA . VAL A 1 95 ? -14.219 27.766 3.316 1 97.38 95 VAL A CA 1
ATOM 734 C C . VAL A 1 95 ? -15.305 26.922 2.662 1 97.38 95 VAL A C 1
ATOM 736 O O . VAL A 1 95 ? -15.312 26.734 1.443 1 97.38 95 VAL A O 1
ATOM 739 N N . ILE A 1 96 ? -16.234 26.484 3.422 1 97.88 96 ILE A N 1
ATOM 740 C CA . ILE A 1 96 ? -17.312 25.609 2.941 1 97.88 96 ILE A CA 1
ATOM 741 C C . ILE A 1 96 ? -18.172 26.375 1.929 1 97.88 96 ILE A C 1
ATOM 743 O O . ILE A 1 96 ? -18.484 25.844 0.856 1 97.88 96 ILE A O 1
ATOM 747 N N . ASN A 1 97 ? -18.453 27.594 2.295 1 97.69 97 ASN A N 1
ATOM 748 C CA . ASN A 1 97 ? -19.25 28.406 1.389 1 97.69 97 ASN A CA 1
ATOM 749 C C . ASN A 1 97 ? -18.547 28.609 0.049 1 97.69 97 ASN A C 1
ATOM 751 O O . ASN A 1 97 ? -19.188 28.578 -1.004 1 97.69 97 ASN A O 1
ATOM 755 N N . THR A 1 98 ? -17.297 28.828 0.12 1 97.88 98 THR A N 1
ATOM 756 C CA . THR A 1 98 ? -16.516 29.031 -1.093 1 97.88 98 THR A CA 1
ATOM 757 C C . THR A 1 98 ? -16.531 27.781 -1.965 1 97.88 98 THR A C 1
ATOM 759 O O . THR A 1 98 ? -16.719 27.859 -3.18 1 97.88 98 THR A O 1
ATOM 762 N N . ILE A 1 99 ? -16.359 26.641 -1.41 1 98.44 99 ILE A N 1
ATOM 763 C CA . ILE A 1 99 ? -16.328 25.375 -2.148 1 98.44 99 ILE A CA 1
ATOM 764 C C . ILE A 1 99 ? -17.703 25.109 -2.77 1 98.44 99 ILE A C 1
ATOM 766 O O . ILE A 1 99 ? -17.797 24.734 -3.943 1 98.44 99 ILE A O 1
ATOM 770 N N . VAL A 1 100 ? -18.734 25.328 -1.968 1 98.44 100 VAL A N 1
ATOM 771 C CA . VAL A 1 100 ? -20.094 25.094 -2.432 1 98.44 100 VAL A CA 1
ATOM 772 C C . VAL A 1 100 ? -20.406 26.016 -3.602 1 98.44 100 VAL A C 1
ATOM 774 O O . VAL A 1 100 ? -20.938 25.578 -4.629 1 98.44 100 VAL A O 1
ATOM 777 N N . LYS A 1 101 ? -20.078 27.234 -3.436 1 98.25 101 LYS A N 1
ATOM 778 C CA . LYS A 1 101 ? -20.297 28.234 -4.488 1 98.25 101 LYS A CA 1
ATOM 779 C C . LYS A 1 101 ? -19.578 27.844 -5.773 1 98.25 101 LYS A C 1
ATOM 781 O O . LYS A 1 101 ? -20.188 27.797 -6.844 1 98.25 101 LYS A O 1
ATOM 786 N N . ASN A 1 102 ? -18.312 27.562 -5.684 1 98.38 102 ASN A N 1
ATOM 787 C CA . ASN A 1 102 ? -17.5 27.234 -6.855 1 98.38 102 ASN A CA 1
ATOM 788 C C . ASN A 1 102 ? -17.953 25.938 -7.5 1 98.38 102 ASN A C 1
ATOM 790 O O . ASN A 1 102 ? -17.875 25.781 -8.719 1 98.38 102 ASN A O 1
ATOM 794 N N . THR A 1 103 ? -18.406 24.984 -6.719 1 98.31 103 THR A N 1
ATOM 795 C CA . THR A 1 103 ? -18.906 23.719 -7.238 1 98.31 103 THR A CA 1
ATOM 796 C C . THR A 1 103 ? -20.188 23.938 -8.047 1 98.31 103 THR A C 1
ATOM 798 O O . THR A 1 103 ? -20.344 23.359 -9.125 1 98.31 103 THR A O 1
ATOM 801 N N . ASN A 1 104 ? -21.047 24.781 -7.492 1 98.12 104 ASN A N 1
ATOM 802 C CA . ASN A 1 104 ? -22.266 25.109 -8.219 1 98.12 104 ASN A CA 1
ATOM 803 C C . ASN A 1 104 ? -21.969 25.859 -9.516 1 98.12 104 ASN A C 1
ATOM 805 O O . ASN A 1 104 ? -22.578 25.594 -10.547 1 98.12 104 ASN A O 1
ATOM 809 N N . LEU A 1 105 ? -21.031 26.75 -9.477 1 97.88 105 LEU A N 1
ATOM 810 C CA . LEU A 1 105 ? -20.609 27.469 -10.68 1 97.88 105 LEU A CA 1
ATOM 811 C C . LEU A 1 105 ? -20.047 26.516 -11.719 1 97.88 105 LEU A C 1
ATOM 813 O O . LEU A 1 105 ? -20.328 26.641 -12.914 1 97.88 105 LEU A O 1
ATOM 817 N N . ASN A 1 106 ? -19.297 25.594 -11.305 1 97.12 106 ASN A N 1
ATOM 818 C CA . ASN A 1 106 ? -18.734 24.594 -12.203 1 97.12 106 ASN A CA 1
ATOM 819 C C . ASN A 1 106 ? -19.828 23.719 -12.828 1 97.12 106 ASN A C 1
ATOM 821 O O . ASN A 1 106 ? -19.734 23.344 -13.992 1 97.12 106 ASN A O 1
ATOM 825 N N . ALA A 1 107 ? -20.812 23.359 -12.008 1 96.94 107 ALA A N 1
ATOM 826 C CA . ALA A 1 107 ? -21.938 22.594 -12.523 1 96.94 107 ALA A CA 1
ATOM 827 C C . ALA A 1 107 ? -22.641 23.344 -13.656 1 96.94 107 ALA A C 1
ATOM 829 O O . ALA A 1 107 ? -22.969 22.766 -14.688 1 96.94 107 ALA A O 1
ATOM 830 N N . ASP A 1 108 ? -22.797 24.594 -13.453 1 95.62 108 ASP A N 1
ATOM 831 C CA . ASP A 1 108 ? -23.406 25.438 -14.477 1 95.62 108 ASP A CA 1
ATOM 832 C C . ASP A 1 108 ? -22.562 25.438 -15.75 1 95.62 108 ASP A C 1
ATOM 834 O O . ASP A 1 108 ? -23.109 25.344 -16.859 1 95.62 108 ASP A O 1
ATOM 838 N N . ASN A 1 109 ? -21.328 25.562 -15.578 1 94.81 109 ASN A N 1
ATOM 839 C CA . ASN A 1 109 ? -20.422 25.547 -16.719 1 94.81 109 ASN A CA 1
ATOM 840 C C . ASN A 1 109 ? -20.484 24.234 -17.469 1 94.81 109 ASN A C 1
ATOM 842 O O . ASN A 1 109 ? -20.469 24.219 -18.703 1 94.81 109 ASN A O 1
ATOM 846 N N . GLN A 1 110 ? -20.531 23.188 -16.75 1 94.12 110 GLN A N 1
ATOM 847 C CA . GLN A 1 110 ? -20.594 21.859 -17.359 1 94.12 110 GLN A CA 1
ATOM 848 C C . GLN A 1 110 ? -21.906 21.656 -18.094 1 94.12 110 GLN A C 1
ATOM 850 O O . GLN A 1 110 ? -21.938 21.062 -19.172 1 94.12 110 GLN A O 1
ATOM 855 N N . LYS A 1 111 ? -22.922 22.188 -17.484 1 92.75 111 LYS A N 1
ATOM 856 C CA . LYS A 1 111 ? -24.219 22.125 -18.156 1 92.75 111 LYS A CA 1
ATOM 857 C C . LYS A 1 111 ? -24.188 22.891 -19.469 1 92.75 111 LYS A C 1
ATOM 859 O O . LYS A 1 111 ? -24.688 22.406 -20.484 1 92.75 111 LYS A O 1
ATOM 864 N N . ARG A 1 112 ? -23.656 24 -19.438 1 93.06 112 ARG A N 1
ATOM 865 C CA . ARG A 1 112 ? -23.531 24.812 -20.641 1 93.06 112 ARG A CA 1
ATOM 866 C C . ARG A 1 112 ? -22.672 24.125 -21.703 1 93.06 112 ARG A C 1
ATOM 868 O O . ARG A 1 112 ? -22.922 24.266 -22.891 1 93.06 112 ARG A O 1
ATOM 875 N N . ALA A 1 113 ? -21.688 23.359 -21.25 1 92.06 113 ALA A N 1
ATOM 876 C CA . ALA A 1 113 ? -20.797 22.641 -22.141 1 92.06 113 ALA A CA 1
ATOM 877 C C . ALA A 1 113 ? -21.469 21.375 -22.688 1 92.06 113 ALA A C 1
ATOM 879 O O . ALA A 1 113 ? -20.891 20.656 -23.5 1 92.06 113 ALA A O 1
ATOM 880 N N . GLY A 1 114 ? -22.656 20.938 -22.109 1 90.75 114 GLY A N 1
ATOM 881 C CA . GLY A 1 114 ? -23.438 19.859 -22.688 1 90.75 114 GLY A CA 1
ATOM 882 C C . GLY A 1 114 ? -23.406 18.594 -21.859 1 90.75 114 GLY A C 1
ATOM 883 O O . GLY A 1 114 ? -23.875 17.531 -22.297 1 90.75 114 GLY A O 1
ATOM 884 N N . LYS A 1 115 ? -22.719 18.703 -20.797 1 88.44 115 LYS A N 1
ATOM 885 C CA . LYS A 1 115 ? -22.703 17.516 -19.938 1 88.44 115 LYS A CA 1
ATOM 886 C C . LYS A 1 115 ? -24.078 17.266 -19.312 1 88.44 115 LYS A C 1
ATOM 888 O O . LYS A 1 115 ? -24.75 18.203 -18.875 1 88.44 115 LYS A O 1
ATOM 893 N N . LYS A 1 116 ? -24.5 15.938 -19.406 1 87.88 116 LYS A N 1
ATOM 894 C CA . LYS A 1 116 ? -25.844 15.625 -18.953 1 87.88 116 LYS A CA 1
ATOM 895 C C . LYS A 1 116 ? -25.828 14.766 -17.703 1 87.88 116 LYS A C 1
ATOM 897 O O . LYS A 1 116 ? -25.328 13.641 -17.719 1 87.88 116 LYS A O 1
ATOM 902 N N . TYR A 1 117 ? -26.203 15.336 -16.609 1 87.94 117 TYR A N 1
ATOM 903 C CA . TYR A 1 117 ? -26.453 14.664 -15.336 1 87.94 117 TYR A CA 1
ATOM 904 C C . TYR A 1 117 ? -27.391 15.477 -14.453 1 87.94 117 TYR A C 1
ATOM 906 O O . TYR A 1 117 ? -27.5 16.703 -14.617 1 87.94 117 TYR A O 1
ATOM 914 N N . PRO A 1 118 ? -28.141 14.758 -13.688 1 91.19 118 PRO A N 1
ATOM 915 C CA . PRO A 1 118 ? -29.047 15.516 -12.812 1 91.19 118 PRO A CA 1
ATOM 916 C C . PRO A 1 118 ? -28.281 16.375 -11.797 1 91.19 118 PRO A C 1
ATOM 918 O O . PRO A 1 118 ? -27.391 15.875 -11.109 1 91.19 118 PRO A O 1
ATOM 921 N N . TRP A 1 119 ? -28.625 17.688 -11.805 1 94.12 119 TRP A N 1
ATOM 922 C CA . TRP A 1 119 ? -27.953 18.562 -10.844 1 94.12 119 TRP A CA 1
ATOM 923 C C . TRP A 1 119 ? -28.953 19.453 -10.125 1 94.12 119 TRP A C 1
ATOM 925 O O . TRP A 1 119 ? -29.75 20.141 -10.766 1 94.12 119 TRP A O 1
ATOM 935 N N . ASN A 1 120 ? -28.922 19.266 -8.844 1 94.44 120 ASN A N 1
ATOM 936 C CA . ASN A 1 120 ? -29.516 20.234 -7.918 1 94.44 120 ASN A CA 1
ATOM 937 C C . ASN A 1 120 ? -28.453 21.016 -7.16 1 94.44 120 ASN A C 1
ATOM 939 O O . ASN A 1 120 ? -27.484 20.438 -6.668 1 94.44 120 ASN A O 1
ATOM 943 N N . PRO A 1 121 ? -28.625 22.359 -7.164 1 96.88 121 PRO A N 1
ATOM 944 C CA . PRO A 1 121 ? -27.578 23.156 -6.504 1 96.88 121 PRO A CA 1
ATOM 945 C C . PRO A 1 121 ? -27.203 22.609 -5.129 1 96.88 121 PRO A C 1
ATOM 947 O O . PRO A 1 121 ? -28.094 22.297 -4.324 1 96.88 121 PRO A O 1
ATOM 950 N N . LEU A 1 122 ? -25.938 22.484 -4.98 1 97.62 122 LEU A N 1
ATOM 951 C CA . LEU A 1 122 ? -25.391 21.984 -3.73 1 97.62 122 LEU A CA 1
ATOM 952 C C . LEU A 1 122 ? -25.562 23 -2.609 1 97.62 122 LEU A C 1
ATOM 954 O O . LEU A 1 122 ? -25.344 24.203 -2.807 1 97.62 122 LEU A O 1
ATOM 958 N N . ASN A 1 123 ? -26.047 22.625 -1.499 1 96.81 123 ASN A N 1
ATOM 959 C CA . ASN A 1 123 ? -26.125 23.5 -0.342 1 96.81 123 ASN A CA 1
ATOM 960 C C . ASN A 1 123 ? -25.188 23.047 0.776 1 96.81 123 ASN A C 1
ATOM 962 O O . ASN A 1 123 ? -24.547 22 0.673 1 96.81 123 ASN A O 1
ATOM 966 N N . ILE A 1 124 ? -25.094 23.828 1.776 1 97.12 124 ILE A N 1
ATOM 967 C CA . ILE A 1 124 ? -24.125 23.625 2.846 1 97.12 124 ILE A CA 1
ATOM 968 C C . ILE A 1 124 ? -24.422 22.328 3.586 1 97.12 124 ILE A C 1
ATOM 970 O O . ILE A 1 124 ? -23.516 21.547 3.902 1 97.12 124 ILE A O 1
ATOM 974 N N . LYS A 1 125 ? -25.656 22.031 3.883 1 96.31 125 LYS A N 1
ATOM 975 C CA . LYS A 1 125 ? -26.062 20.812 4.594 1 96.31 125 LYS A CA 1
ATOM 976 C C . LYS A 1 125 ? -25.672 19.562 3.816 1 96.31 125 LYS A C 1
ATOM 978 O O . LYS A 1 125 ? -25.094 18.625 4.379 1 96.31 125 LYS A O 1
ATOM 983 N N . GLU A 1 126 ? -25.984 19.594 2.533 1 96.44 126 GLU A N 1
ATOM 984 C CA . GLU A 1 126 ? -25.625 18.469 1.671 1 96.44 126 GLU A CA 1
ATOM 985 C C . GLU A 1 126 ? -24.109 18.266 1.609 1 96.44 126 GLU A C 1
ATOM 987 O O . GLU A 1 126 ? -23.641 17.141 1.51 1 96.44 126 GLU A O 1
ATOM 992 N N . PHE A 1 127 ? -23.453 19.391 1.622 1 98.12 127 PHE A N 1
ATOM 993 C CA . PHE A 1 127 ? -22 19.297 1.568 1 98.12 127 PHE A CA 1
ATOM 994 C C . PHE A 1 127 ? -21.453 18.594 2.809 1 98.12 127 PHE A C 1
ATOM 996 O O . PHE A 1 127 ? -20.516 17.812 2.721 1 98.12 127 PHE A O 1
ATOM 1003 N N . TYR A 1 128 ? -22.016 18.844 3.971 1 98.06 128 TYR A N 1
ATOM 1004 C CA . TYR A 1 128 ? -21.609 18.156 5.188 1 98.06 128 TYR A CA 1
ATOM 1005 C C . TYR A 1 128 ? -21.906 16.656 5.094 1 98.06 128 TYR A C 1
ATOM 1007 O O . TYR A 1 128 ? -21.125 15.836 5.574 1 98.06 128 TYR A O 1
ATOM 1015 N N . VAL A 1 129 ? -23.047 16.312 4.496 1 97.81 129 VAL A N 1
ATOM 1016 C CA . VAL A 1 129 ? -23.375 14.906 4.281 1 97.81 129 VAL A CA 1
ATOM 1017 C C . VAL A 1 129 ? -22.344 14.273 3.357 1 97.81 129 VAL A C 1
ATOM 1019 O O . VAL A 1 129 ? -21.844 13.172 3.621 1 97.81 129 VAL A O 1
ATOM 1022 N N . PHE A 1 130 ? -22.031 15.031 2.312 1 97.56 130 PHE A N 1
ATOM 1023 C CA . PHE A 1 130 ? -21.016 14.594 1.361 1 97.56 130 PHE A CA 1
ATOM 1024 C C . PHE A 1 130 ? -19.688 14.344 2.064 1 97.56 130 PHE A C 1
ATOM 1026 O O . PHE A 1 130 ? -19.062 13.297 1.862 1 97.56 130 PHE A O 1
ATOM 1033 N N . LEU A 1 131 ? -19.266 15.227 2.967 1 98.19 131 LEU A N 1
ATOM 1034 C CA . LEU A 1 131 ? -18.031 15.094 3.727 1 98.19 131 LEU A CA 1
ATOM 1035 C C . LEU A 1 131 ? -18.094 13.883 4.66 1 98.19 131 LEU A C 1
ATOM 1037 O O . LEU A 1 131 ? -17.109 13.156 4.805 1 98.19 131 LEU A O 1
ATOM 1041 N N . ALA A 1 132 ? -19.219 13.719 5.297 1 97.94 132 ALA A N 1
ATOM 1042 C CA . ALA A 1 132 ? -19.406 12.594 6.207 1 97.94 132 ALA A CA 1
ATOM 1043 C C . ALA A 1 132 ? -19.188 11.266 5.484 1 97.94 132 ALA A C 1
ATOM 1045 O O . ALA A 1 132 ? -18.531 10.367 6.004 1 97.94 132 ALA A O 1
ATOM 1046 N N . ILE A 1 133 ? -19.75 11.164 4.289 1 97.06 133 ILE A N 1
ATOM 1047 C CA . ILE A 1 133 ? -19.609 9.953 3.49 1 97.06 133 ILE A CA 1
ATOM 1048 C C . ILE A 1 133 ? -18.141 9.758 3.105 1 97.06 133 ILE A C 1
ATOM 1050 O O . ILE A 1 133 ? -17.625 8.641 3.186 1 97.06 133 ILE A O 1
ATOM 1054 N N . LEU A 1 134 ? -17.516 10.852 2.736 1 96.75 134 LEU A N 1
ATOM 1055 C CA . LEU A 1 134 ? -16.109 10.789 2.373 1 96.75 134 LEU A CA 1
ATOM 1056 C C . LEU A 1 134 ? -15.273 10.25 3.527 1 96.75 134 LEU A C 1
ATOM 1058 O O . LEU A 1 134 ? -14.43 9.375 3.332 1 96.75 134 LEU A O 1
ATOM 1062 N N . ILE A 1 135 ? -15.469 10.742 4.703 1 97.38 135 ILE A N 1
ATOM 1063 C CA . ILE A 1 135 ? -14.727 10.336 5.887 1 97.38 135 ILE A CA 1
ATOM 1064 C C . ILE A 1 135 ? -15.039 8.875 6.211 1 97.38 135 ILE A C 1
ATOM 1066 O O . ILE A 1 135 ? -14.148 8.109 6.598 1 97.38 135 ILE A O 1
ATOM 1070 N N . TYR A 1 136 ? -16.281 8.461 5.996 1 96.06 136 TYR A N 1
ATOM 1071 C CA . TYR A 1 136 ? -16.719 7.09 6.223 1 96.06 136 TYR A CA 1
ATOM 1072 C C . TYR A 1 136 ? -15.93 6.121 5.348 1 96.06 136 TYR A C 1
ATOM 1074 O O . TYR A 1 136 ? -15.609 5.008 5.773 1 96.06 136 TYR A O 1
ATOM 1082 N N . THR A 1 137 ? -15.609 6.508 4.137 1 95.06 137 THR A N 1
ATOM 1083 C CA . THR A 1 137 ? -14.883 5.633 3.223 1 95.06 137 THR A CA 1
ATOM 1084 C C . THR A 1 137 ? -13.484 5.328 3.762 1 95.06 137 THR A C 1
ATOM 1086 O O . THR A 1 137 ? -12.867 4.34 3.367 1 95.06 137 THR A O 1
ATOM 1089 N N . GLY A 1 138 ? -12.984 6.188 4.613 1 94.31 138 GLY A N 1
ATOM 1090 C CA . GLY A 1 138 ? -11.719 5.926 5.273 1 94.31 138 GLY A CA 1
ATOM 1091 C C . GLY A 1 138 ? -11.828 4.93 6.414 1 94.31 138 GLY A C 1
ATOM 1092 O O . GLY A 1 138 ? -10.852 4.27 6.77 1 94.31 138 GLY A O 1
ATOM 1093 N N . LEU A 1 139 ? -13.008 4.836 6.977 1 94.44 139 LEU A N 1
ATOM 1094 C CA . LEU A 1 139 ? -13.266 3.914 8.078 1 94.44 139 LEU A CA 1
ATOM 1095 C C . LEU A 1 139 ? -13.594 2.521 7.555 1 94.44 139 LEU A C 1
ATOM 1097 O O . LEU A 1 139 ? -13.172 1.518 8.133 1 94.44 139 LEU A O 1
ATOM 1101 N N . VAL A 1 140 ? -14.375 2.484 6.492 1 93.5 140 VAL A N 1
ATOM 1102 C CA . VAL A 1 140 ? -14.773 1.27 5.789 1 93.5 140 VAL A CA 1
ATOM 1103 C C . VAL A 1 140 ? -14.398 1.379 4.312 1 93.5 140 VAL A C 1
ATOM 1105 O O . VAL A 1 140 ? -14.922 2.234 3.594 1 93.5 140 VAL A O 1
ATOM 1108 N N . SER A 1 141 ? -13.594 0.504 3.91 1 91.5 141 SER A N 1
ATOM 1109 C CA . SER A 1 141 ? -13.102 0.625 2.539 1 91.5 141 SER A CA 1
ATOM 1110 C C . SER A 1 141 ? -13.664 -0.482 1.652 1 91.5 141 SER A C 1
ATOM 1112 O O . SER A 1 141 ? -13.672 -1.652 2.041 1 91.5 141 SER A O 1
ATOM 1114 N N . MET A 1 142 ? -14.141 -0.027 0.527 1 90.56 142 MET A N 1
ATOM 1115 C CA . MET A 1 142 ? -14.594 -0.956 -0.504 1 90.56 142 MET A CA 1
ATOM 1116 C C . MET A 1 142 ? -13.891 -0.684 -1.83 1 90.56 142 MET A C 1
ATOM 1118 O O . MET A 1 142 ? -13.422 0.429 -2.07 1 90.56 142 MET A O 1
ATOM 1122 N N . HIS A 1 143 ? -13.75 -1.637 -2.625 1 85.44 143 HIS A N 1
ATOM 1123 C CA . HIS A 1 143 ? -12.984 -1.512 -3.859 1 85.44 143 HIS A CA 1
ATOM 1124 C C . HIS A 1 143 ? -13.711 -0.645 -4.879 1 85.44 143 HIS A C 1
ATOM 1126 O O . HIS A 1 143 ? -13.094 0.152 -5.582 1 85.44 143 HIS A O 1
ATOM 1132 N N . GLU A 1 144 ? -14.984 -0.832 -4.949 1 89.56 144 GLU A N 1
ATOM 1133 C CA . GLU A 1 144 ? -15.789 -0.04 -5.871 1 89.56 144 GLU A CA 1
ATOM 1134 C C . GLU A 1 144 ? -16.703 0.926 -5.121 1 89.56 144 GLU A C 1
ATOM 1136 O O . GLU A 1 144 ? -17.328 0.552 -4.125 1 89.56 144 GLU A O 1
ATOM 1141 N N . ARG A 1 145 ? -16.75 2.096 -5.672 1 90.5 145 ARG A N 1
ATOM 1142 C CA . ARG A 1 145 ? -17.547 3.133 -5.027 1 90.5 145 ARG A CA 1
ATOM 1143 C C . ARG A 1 145 ? -19.016 2.719 -4.938 1 90.5 145 ARG A C 1
ATOM 1145 O O . ARG A 1 145 ? -19.672 2.977 -3.932 1 90.5 145 ARG A O 1
ATOM 1152 N N . SER A 1 146 ? -19.531 2.088 -5.961 1 93 146 SER A N 1
ATOM 1153 C CA . SER A 1 146 ? -20.953 1.726 -6.016 1 93 146 SER A CA 1
ATOM 1154 C C . SER A 1 146 ? -21.297 0.718 -4.93 1 93 146 SER A C 1
ATOM 1156 O O . SER A 1 146 ? -22.469 0.59 -4.551 1 93 146 SER A O 1
ATOM 1158 N N . ASP A 1 147 ? -20.328 0.076 -4.395 1 92.94 147 ASP A N 1
ATOM 1159 C CA . ASP A 1 147 ? -20.562 -0.972 -3.406 1 92.94 147 ASP A CA 1
ATOM 1160 C C . ASP A 1 147 ? -21.078 -0.384 -2.092 1 92.94 147 ASP A C 1
ATOM 1162 O O . ASP A 1 147 ? -21.781 -1.057 -1.333 1 92.94 147 ASP A O 1
ATOM 1166 N N . TYR A 1 148 ? -20.766 0.856 -1.863 1 93.75 148 TYR A N 1
ATOM 1167 C CA . TYR A 1 148 ? -21.234 1.517 -0.652 1 93.75 148 TYR A CA 1
ATOM 1168 C C . TYR A 1 148 ? -22.75 1.601 -0.634 1 93.75 148 TYR A C 1
ATOM 1170 O O . TYR A 1 148 ? -23.375 1.673 0.434 1 93.75 148 TYR A O 1
ATOM 1178 N N . TRP A 1 149 ? -23.375 1.572 -1.809 1 95.31 149 TRP A N 1
ATOM 1179 C CA . TRP A 1 149 ? -24.828 1.741 -1.914 1 95.31 149 TRP A CA 1
ATOM 1180 C C . TRP A 1 149 ? -25.5 0.433 -2.316 1 95.31 149 TRP A C 1
ATOM 1182 O O . TRP A 1 149 ? -26.719 0.381 -2.482 1 95.31 149 TRP A O 1
ATOM 1192 N N . LYS A 1 150 ? -24.625 -0.602 -2.545 1 93.5 150 LYS A N 1
ATOM 1193 C CA . LYS A 1 150 ? -25.172 -1.892 -2.953 1 93.5 150 LYS A CA 1
ATOM 1194 C C . LYS A 1 150 ? -26 -2.523 -1.828 1 93.5 150 LYS A C 1
ATOM 1196 O O . LYS A 1 150 ? -25.547 -2.578 -0.682 1 93.5 150 LYS A O 1
ATOM 1201 N N . ARG A 1 151 ? -27.094 -3.047 -2.16 1 91.44 151 ARG A N 1
ATOM 1202 C CA . ARG A 1 151 ? -27.984 -3.596 -1.147 1 91.44 151 ARG A CA 1
ATOM 1203 C C . ARG A 1 151 ? -27.953 -5.121 -1.154 1 91.44 151 ARG A C 1
ATOM 1205 O O . ARG A 1 151 ? -28.422 -5.762 -0.211 1 91.44 151 ARG A O 1
ATOM 1212 N N . SER A 1 152 ? -27.406 -5.672 -2.137 1 90.5 152 SER A N 1
ATOM 1213 C CA . SER A 1 152 ? -27.359 -7.125 -2.262 1 90.5 152 SER A CA 1
ATOM 1214 C C . SER A 1 152 ? -26.266 -7.719 -1.371 1 90.5 152 SER A C 1
ATOM 1216 O O . SER A 1 152 ? -25.281 -7.047 -1.045 1 90.5 152 SER A O 1
ATOM 1218 N N . PHE A 1 153 ? -26.484 -8.945 -1.044 1 91.19 153 PHE A N 1
ATOM 1219 C CA . PHE A 1 153 ? -25.516 -9.688 -0.259 1 91.19 153 PHE A CA 1
ATOM 1220 C C . PHE A 1 153 ? -24.188 -9.812 -1.018 1 91.19 153 PHE A C 1
ATOM 1222 O O . PHE A 1 153 ? -24.188 -10.023 -2.23 1 91.19 153 PHE A O 1
ATOM 1229 N N . PRO A 1 154 ? -23.031 -9.641 -0.373 1 91.81 154 PRO A N 1
ATOM 1230 C CA . PRO A 1 154 ? -22.797 -9.562 1.071 1 91.81 154 PRO A CA 1
ATOM 1231 C C . PRO A 1 154 ? -22.75 -8.125 1.584 1 91.81 154 PRO A C 1
ATOM 1233 O O . PRO A 1 154 ? -22.297 -7.883 2.709 1 91.81 154 PRO A O 1
ATOM 1236 N N . TYR A 1 155 ? -23.203 -7.23 0.782 1 92.31 155 TYR A N 1
ATOM 1237 C CA . TYR A 1 155 ? -23.188 -5.828 1.188 1 92.31 155 TYR A CA 1
ATOM 1238 C C . TYR A 1 155 ? -24.469 -5.457 1.927 1 92.31 155 TYR A C 1
ATOM 1240 O O . TYR A 1 155 ? -24.969 -6.234 2.748 1 92.31 155 TYR A O 1
ATOM 1248 N N . GLY A 1 156 ? -24.969 -4.293 1.831 1 88 156 GLY A N 1
ATOM 1249 C CA . GLY A 1 156 ? -26.188 -3.852 2.502 1 88 156 GLY A CA 1
ATOM 1250 C C . GLY A 1 156 ? -25.922 -2.973 3.709 1 88 156 GLY A C 1
ATOM 1251 O O . GLY A 1 156 ? -26.562 -3.117 4.746 1 88 156 GLY A O 1
ATOM 1252 N N . HIS A 1 157 ? -25 -2.17 3.594 1 86.62 157 HIS A N 1
ATOM 1253 C CA . HIS A 1 157 ? -24.672 -1.222 4.652 1 86.62 157 HIS A CA 1
ATOM 1254 C C . HIS A 1 157 ? -25.719 -0.117 4.742 1 86.62 157 HIS A C 1
ATOM 1256 O O . HIS A 1 157 ? -26.172 0.397 3.719 1 86.62 157 HIS A O 1
ATOM 1262 N N . PRO A 1 158 ? -26.094 0.169 5.992 1 88.69 158 PRO A N 1
ATOM 1263 C CA . PRO A 1 158 ? -27.078 1.239 6.125 1 88.69 158 PRO A CA 1
ATOM 1264 C C . PRO A 1 158 ? -26.547 2.596 5.672 1 88.69 158 PRO A C 1
ATOM 1266 O O . PRO A 1 158 ? -27.281 3.385 5.078 1 88.69 158 PRO A O 1
ATOM 1269 N N . PHE A 1 159 ? -25.375 2.91 6.051 1 92 159 PHE A N 1
ATOM 1270 C CA . PHE A 1 159 ? -24.688 4.121 5.633 1 92 159 PHE A CA 1
ATOM 1271 C C . PHE A 1 159 ? -23.688 3.816 4.527 1 92 159 PHE A C 1
ATOM 1273 O O . PHE A 1 159 ? -22.953 2.828 4.602 1 92 159 PHE A O 1
ATOM 1280 N N . PRO A 1 160 ? -23.781 4.547 3.459 1 93.75 160 PRO A N 1
ATOM 1281 C CA . PRO A 1 160 ? -24.359 5.883 3.314 1 93.75 160 PRO A CA 1
ATOM 1282 C C . PRO A 1 160 ? -25.703 5.867 2.588 1 93.75 160 PRO A C 1
ATOM 1284 O O . PRO A 1 160 ? -26.328 6.918 2.424 1 93.75 160 PRO A O 1
ATOM 1287 N N . GLY A 1 161 ? -26.203 4.812 2.176 1 91.69 161 GLY A N 1
ATOM 1288 C CA . GLY A 1 161 ? -27.375 4.707 1.312 1 91.69 161 GLY A CA 1
ATOM 1289 C C . GLY A 1 161 ? -28.609 5.367 1.896 1 91.69 161 GLY A C 1
ATOM 1290 O O . GLY A 1 161 ? -29.422 5.934 1.162 1 91.69 161 GLY A O 1
ATOM 1291 N N . ASN A 1 162 ? -28.719 5.398 3.129 1 90 162 ASN A N 1
ATOM 1292 C CA . ASN A 1 162 ? -29.875 5.941 3.811 1 90 162 ASN A CA 1
ATOM 1293 C C . ASN A 1 162 ? -29.797 7.461 3.941 1 90 162 ASN A C 1
ATOM 1295 O O . ASN A 1 162 ? -30.766 8.102 4.375 1 90 162 ASN A O 1
ATOM 1299 N N . THR A 1 163 ? -28.75 8.055 3.543 1 93.19 163 THR A N 1
ATOM 1300 C CA . THR A 1 163 ? -28.547 9.477 3.785 1 93.19 163 THR A CA 1
ATOM 1301 C C . THR A 1 163 ? -28.453 10.242 2.469 1 93.19 163 THR A C 1
ATOM 1303 O O . THR A 1 163 ? -28.969 11.359 2.357 1 93.19 163 THR A O 1
ATOM 1306 N N . MET A 1 164 ? -27.828 9.664 1.474 1 95.12 164 MET A N 1
ATOM 1307 C CA . MET A 1 164 ? -27.656 10.258 0.152 1 95.12 164 MET A CA 1
ATOM 1308 C C . MET A 1 164 ? -27.625 9.188 -0.928 1 95.12 164 MET A C 1
ATOM 1310 O O . MET A 1 164 ? -27.016 8.125 -0.738 1 95.12 164 MET A O 1
ATOM 1314 N N . THR A 1 165 ? -28.25 9.531 -2.006 1 96 165 THR A N 1
ATOM 1315 C CA . THR A 1 165 ? -28.234 8.57 -3.102 1 96 165 THR A CA 1
ATOM 1316 C C . THR A 1 165 ? -26.859 8.5 -3.744 1 96 165 THR A C 1
ATOM 1318 O O . THR A 1 165 ? -26.094 9.469 -3.689 1 96 165 THR A O 1
ATOM 1321 N N . ARG A 1 166 ? -26.547 7.391 -4.348 1 95.69 166 ARG A N 1
ATOM 1322 C CA . ARG A 1 166 ? -25.266 7.207 -5.023 1 95.69 166 ARG A CA 1
ATOM 1323 C C . ARG A 1 166 ? -25.094 8.242 -6.133 1 95.69 166 ARG A C 1
ATOM 1325 O O . ARG A 1 166 ? -24.031 8.859 -6.238 1 95.69 166 ARG A O 1
ATOM 1332 N N . VAL A 1 167 ? -26.125 8.43 -6.934 1 96 167 VAL A N 1
ATOM 1333 C CA . VAL A 1 167 ? -26.062 9.336 -8.07 1 96 167 VAL A CA 1
ATOM 1334 C C . VAL A 1 167 ? -25.734 10.75 -7.594 1 96 167 VAL A C 1
ATOM 1336 O O . VAL A 1 167 ? -24.906 11.438 -8.188 1 96 167 VAL A O 1
ATOM 1339 N N . ARG A 1 168 ? -26.375 11.133 -6.531 1 96.5 168 ARG A N 1
ATOM 1340 C CA . ARG A 1 168 ? -26.141 12.477 -6 1 96.5 168 ARG A CA 1
ATOM 1341 C C . ARG A 1 168 ? -24.703 12.609 -5.512 1 96.5 168 ARG A C 1
ATOM 1343 O O . ARG A 1 168 ? -24.031 13.602 -5.812 1 96.5 168 ARG A O 1
ATOM 1350 N N . PHE A 1 169 ? -24.266 11.641 -4.797 1 96.5 169 PHE A N 1
ATOM 1351 C CA . PHE A 1 169 ? -22.891 11.656 -4.309 1 96.5 169 PHE A CA 1
ATOM 1352 C C . PHE A 1 169 ? -21.906 11.758 -5.469 1 96.5 169 PHE A C 1
ATOM 1354 O O . PHE A 1 169 ? -21 12.594 -5.449 1 96.5 169 PHE A O 1
ATOM 1361 N N . GLU A 1 170 ? -22.109 10.953 -6.496 1 95.06 170 GLU A N 1
ATOM 1362 C CA . GLU A 1 170 ? -21.203 10.914 -7.641 1 95.06 170 GLU A CA 1
ATOM 1363 C C . GLU A 1 170 ? -21.234 12.219 -8.422 1 95.06 170 GLU A C 1
ATOM 1365 O O . GLU A 1 170 ? -20.188 12.695 -8.898 1 95.06 170 GLU A O 1
ATOM 1370 N N . THR A 1 171 ? -22.375 12.789 -8.547 1 95.75 171 THR A N 1
ATOM 1371 C CA . THR A 1 171 ? -22.469 14.055 -9.258 1 95.75 171 THR A CA 1
ATOM 1372 C C . THR A 1 171 ? -21.703 15.148 -8.516 1 95.75 171 THR A C 1
ATOM 1374 O O . THR A 1 171 ? -21.094 16.016 -9.141 1 95.75 171 THR A O 1
ATOM 1377 N N . ILE A 1 172 ? -21.766 15.086 -7.191 1 96.62 172 ILE A N 1
ATOM 1378 C CA . ILE A 1 172 ? -21.031 16.062 -6.398 1 96.62 172 ILE A CA 1
ATOM 1379 C C . ILE A 1 172 ? -19.531 15.836 -6.586 1 96.62 172 ILE A C 1
ATOM 1381 O O . ILE A 1 172 ? -18.766 16.797 -6.77 1 96.62 172 ILE A O 1
ATOM 1385 N N . VAL A 1 173 ? -19.094 14.586 -6.586 1 95.25 173 VAL A N 1
ATOM 1386 C CA . VAL A 1 173 ? -17.688 14.25 -6.785 1 95.25 173 VAL A CA 1
ATOM 1387 C C . VAL A 1 173 ? -17.219 14.773 -8.141 1 95.25 173 VAL A C 1
ATOM 1389 O O . VAL A 1 173 ? -16.156 15.383 -8.242 1 95.25 173 VAL A O 1
ATOM 1392 N N . TRP A 1 174 ? -18.031 14.68 -9.117 1 93.5 174 TRP A N 1
ATOM 1393 C CA . TRP A 1 174 ? -17.672 15.055 -10.484 1 93.5 174 TRP A CA 1
ATOM 1394 C C . TRP A 1 174 ? -17.609 16.562 -10.641 1 93.5 174 TRP A C 1
ATOM 1396 O O . TRP A 1 174 ? -16.781 17.094 -11.391 1 93.5 174 TRP A O 1
ATOM 1406 N N . THR A 1 175 ? -18.438 17.203 -9.945 1 95.75 175 THR A N 1
ATOM 1407 C CA . THR A 1 175 ? -18.594 18.641 -10.156 1 95.75 175 THR A CA 1
ATOM 1408 C C . THR A 1 175 ? -17.766 19.438 -9.148 1 95.75 175 THR A C 1
ATOM 1410 O O . THR A 1 175 ? -17.578 20.641 -9.32 1 95.75 175 THR A O 1
ATOM 1413 N N . LEU A 1 176 ? -17.266 18.75 -8.141 1 97 176 LEU A N 1
ATOM 1414 C CA . LEU A 1 176 ? -16.5 19.406 -7.078 1 97 176 LEU A CA 1
ATOM 1415 C C . LEU A 1 176 ? -15.406 20.297 -7.656 1 97 176 LEU A C 1
ATOM 1417 O O . LEU A 1 176 ? -14.633 19.844 -8.508 1 97 176 LEU A O 1
ATOM 1421 N N . HIS A 1 177 ? -15.414 21.516 -7.23 1 97.94 177 HIS A N 1
ATOM 1422 C CA . HIS A 1 177 ? -14.453 22.484 -7.719 1 97.94 177 HIS A CA 1
ATOM 1423 C C . HIS A 1 177 ? -14.078 23.484 -6.621 1 97.94 177 HIS A C 1
ATOM 1425 O O . HIS A 1 177 ? -14.938 23.922 -5.855 1 97.94 177 HIS A O 1
ATOM 1431 N N . LEU A 1 178 ? -12.836 23.906 -6.59 1 97.88 178 LEU A N 1
ATOM 1432 C CA . LEU A 1 178 ? -12.359 24.641 -5.43 1 97.88 178 LEU A CA 1
ATOM 1433 C C . LEU A 1 178 ? -12.203 26.125 -5.758 1 97.88 178 LEU A C 1
ATOM 1435 O O . LEU A 1 178 ? -12.273 26.969 -4.863 1 97.88 178 LEU A O 1
ATOM 1439 N N . SER A 1 179 ? -11.945 26.438 -7.02 1 97.56 179 SER A N 1
ATOM 1440 C CA . SER A 1 179 ? -11.766 27.828 -7.441 1 97.56 179 SER A CA 1
ATOM 1441 C C . SER A 1 179 ? -12.883 28.266 -8.367 1 97.56 179 SER A C 1
ATOM 1443 O O . SER A 1 179 ? -13.703 27.453 -8.805 1 97.56 179 SER A O 1
ATOM 1445 N N . ASP A 1 180 ? -12.898 29.531 -8.539 1 97 180 ASP A N 1
ATOM 1446 C CA . ASP A 1 180 ? -13.859 30.078 -9.484 1 97 180 ASP A CA 1
ATOM 1447 C C . ASP A 1 180 ? -13.516 29.688 -10.922 1 97 180 ASP A C 1
ATOM 1449 O O . ASP A 1 180 ? -12.43 30.016 -11.414 1 97 180 ASP A O 1
ATOM 1453 N N . PRO A 1 181 ? -14.5 29.031 -11.57 1 96.06 181 PRO A N 1
ATOM 1454 C CA . PRO A 1 181 ? -14.211 28.547 -12.922 1 96.06 181 PRO A CA 1
ATOM 1455 C C . PRO A 1 181 ? -13.875 29.688 -13.891 1 96.06 181 PRO A C 1
ATOM 1457 O O . PRO A 1 181 ? -13.07 29.5 -14.805 1 96.06 181 PRO A O 1
ATOM 1460 N N . ALA A 1 182 ? -14.469 30.797 -13.648 1 95.19 182 ALA A N 1
ATOM 1461 C CA . ALA A 1 182 ? -14.172 31.938 -14.508 1 95.19 182 ALA A CA 1
ATOM 1462 C C . ALA A 1 182 ? -12.734 32.406 -14.32 1 95.19 182 ALA A C 1
ATOM 1464 O O . ALA A 1 182 ? -12.055 32.75 -15.289 1 95.19 182 ALA A O 1
ATOM 1465 N N . GLU A 1 183 ? -12.305 32.438 -13.125 1 95.62 183 GLU A N 1
ATOM 1466 C CA . GLU A 1 183 ? -10.93 32.812 -12.828 1 95.62 183 GLU A CA 1
ATOM 1467 C C . GLU A 1 183 ? -9.938 31.766 -13.328 1 95.62 183 GLU A C 1
ATOM 1469 O O . GLU A 1 183 ? -8.812 32.094 -13.703 1 95.62 183 GLU A O 1
ATOM 1474 N N . ASP A 1 184 ? -10.367 30.562 -13.328 1 95.06 184 ASP A N 1
ATOM 1475 C CA . ASP A 1 184 ? -9.539 29.5 -13.883 1 95.06 184 ASP A CA 1
ATOM 1476 C C . ASP A 1 184 ? -9.219 29.766 -15.352 1 95.06 184 ASP A C 1
ATOM 1478 O O . ASP A 1 184 ? -8.078 29.578 -15.789 1 95.06 184 ASP A O 1
ATOM 1482 N N . GLU A 1 185 ? -10.234 30.109 -16.016 1 93.69 185 GLU A N 1
ATOM 1483 C CA . GLU A 1 185 ? -10.078 30.391 -17.438 1 93.69 185 GLU A CA 1
ATOM 1484 C C . GLU A 1 185 ? -9.094 31.531 -17.688 1 93.69 185 GLU A C 1
ATOM 1486 O O . GLU A 1 185 ? -8.289 31.469 -18.609 1 93.69 185 GLU A O 1
ATOM 1491 N N . GLU A 1 186 ? -9.211 32.5 -16.859 1 94.94 186 GLU A N 1
ATOM 1492 C CA . GLU A 1 186 ? -8.289 33.625 -16.953 1 94.94 186 GLU A CA 1
ATOM 1493 C C . GLU A 1 186 ? -6.852 33.188 -16.688 1 94.94 186 GLU A C 1
ATOM 1495 O O . GLU A 1 186 ? -5.926 33.625 -17.359 1 94.94 186 GLU A O 1
ATOM 1500 N N . ASN A 1 187 ? -6.695 32.375 -15.695 1 94.94 187 ASN A N 1
ATOM 1501 C CA . ASN A 1 187 ? -5.367 31.828 -15.391 1 94.94 187 ASN A CA 1
ATOM 1502 C C . ASN A 1 187 ? -4.852 30.938 -16.516 1 94.94 187 ASN A C 1
ATOM 1504 O O . ASN A 1 187 ? -3.66 30.953 -16.828 1 94.94 187 ASN A O 1
ATOM 1508 N N . ASP A 1 188 ? -5.742 30.234 -17.094 1 91.31 188 ASP A N 1
ATOM 1509 C CA . ASP A 1 188 ? -5.371 29.297 -18.156 1 91.31 188 ASP A CA 1
ATOM 1510 C C . ASP A 1 188 ? -4.863 30.047 -19.391 1 91.31 188 ASP A C 1
ATOM 1512 O O . ASP A 1 188 ? -4.023 29.531 -20.125 1 91.31 188 ASP A O 1
ATOM 1516 N N . LYS A 1 189 ? -5.348 31.234 -19.578 1 92.31 189 LYS A N 1
ATOM 1517 C CA . LYS A 1 189 ? -4.891 32.062 -20.703 1 92.31 189 LYS A CA 1
ATOM 1518 C C . LYS A 1 189 ? -3.42 32.438 -20.547 1 92.31 189 LYS A C 1
ATOM 1520 O O . LYS A 1 189 ? -2.748 32.75 -21.531 1 92.31 189 LYS A O 1
ATOM 1525 N N . LYS A 1 190 ? -3.016 32.344 -19.375 1 91.38 190 LYS A N 1
ATOM 1526 C CA . LYS A 1 190 ? -1.635 32.719 -19.094 1 91.38 190 LYS A CA 1
ATOM 1527 C C . LYS A 1 190 ? -0.72 31.5 -19.109 1 91.38 190 LYS A C 1
ATOM 1529 O O . LYS A 1 190 ? 0.419 31.562 -18.641 1 91.38 190 LYS A O 1
ATOM 1534 N N . ARG A 1 191 ? -1.233 30.547 -19.656 1 85.5 191 ARG A N 1
ATOM 1535 C CA . ARG A 1 191 ? -0.452 29.312 -19.703 1 85.5 191 ARG A CA 1
ATOM 1536 C C . ARG A 1 191 ? 0.855 29.516 -20.453 1 85.5 191 ARG A C 1
ATOM 1538 O O . ARG A 1 191 ? 0.885 30.203 -21.484 1 85.5 191 ARG A O 1
ATOM 1545 N N . ASN A 1 192 ? 1.963 29.016 -20.031 1 78.25 192 ASN A N 1
ATOM 1546 C CA . ASN A 1 192 ? 3.289 29.094 -20.641 1 78.25 192 ASN A CA 1
ATOM 1547 C C . ASN A 1 192 ? 3.947 30.453 -20.375 1 78.25 192 ASN A C 1
ATOM 1549 O O . ASN A 1 192 ? 4.898 30.812 -21.062 1 78.25 192 ASN A O 1
ATOM 1553 N N . THR A 1 193 ? 3.197 31.172 -19.609 1 84.5 193 THR A N 1
ATOM 1554 C CA . THR A 1 193 ? 3.812 32.406 -19.172 1 84.5 193 THR A CA 1
ATOM 1555 C C . THR A 1 193 ? 4.238 32.312 -17.703 1 84.5 193 THR A C 1
ATOM 1557 O O . THR A 1 193 ? 3.904 31.344 -17.016 1 84.5 193 THR A O 1
ATOM 1560 N N . GLN A 1 194 ? 5.066 33.219 -17.297 1 82.56 194 GLN A N 1
ATOM 1561 C CA . GLN A 1 194 ? 5.555 33.25 -15.922 1 82.56 194 GLN A CA 1
ATOM 1562 C C . GLN A 1 194 ? 4.426 33.562 -14.945 1 82.56 194 GLN A C 1
ATOM 1564 O O . GLN A 1 194 ? 4.52 33.219 -13.758 1 82.56 194 GLN A O 1
ATOM 1569 N N . ASP A 1 195 ? 3.404 34.094 -15.453 1 87.38 195 ASP A N 1
ATOM 1570 C CA . ASP A 1 195 ? 2.312 34.531 -14.586 1 87.38 195 ASP A CA 1
ATOM 1571 C C . ASP A 1 195 ? 1.309 33.375 -14.359 1 87.38 195 ASP A C 1
ATOM 1573 O O . ASP A 1 195 ? 0.365 33.531 -13.578 1 87.38 195 ASP A O 1
ATOM 1577 N N . TYR A 1 196 ? 1.486 32.344 -14.992 1 90.12 196 TYR A N 1
ATOM 1578 C CA . TYR A 1 196 ? 0.6 31.188 -14.812 1 90.12 196 TYR A CA 1
ATOM 1579 C C . TYR A 1 196 ? 0.794 30.562 -13.445 1 90.12 196 TYR A C 1
ATOM 1581 O O . TYR A 1 196 ? 1.923 30.266 -13.039 1 90.12 196 TYR A O 1
ATOM 1589 N N . ASP A 1 197 ? -0.26 30.438 -12.766 1 90.31 197 ASP A N 1
ATOM 1590 C CA . ASP A 1 197 ? -0.223 29.797 -11.453 1 90.31 197 ASP A CA 1
ATOM 1591 C C . ASP A 1 197 ? -0.68 28.344 -11.547 1 90.31 197 ASP A C 1
ATOM 1593 O O . ASP A 1 197 ? -1.875 28.078 -11.672 1 90.31 197 ASP A O 1
ATOM 1597 N N . ARG A 1 198 ? 0.208 27.453 -11.391 1 87.88 198 ARG A N 1
ATOM 1598 C CA . ARG A 1 198 ? -0.063 26.031 -11.547 1 87.88 198 ARG A CA 1
ATOM 1599 C C . ARG A 1 198 ? -0.979 25.531 -10.438 1 87.88 198 ARG A C 1
ATOM 1601 O O . ARG A 1 198 ? -1.659 24.516 -10.602 1 87.88 198 ARG A O 1
ATOM 1608 N N . LEU A 1 199 ? -0.978 26.266 -9.32 1 92.25 199 LEU A N 1
ATOM 1609 C CA . LEU A 1 199 ? -1.751 25.797 -8.172 1 92.25 199 LEU A CA 1
ATOM 1610 C C . LEU A 1 199 ? -3.047 26.594 -8.031 1 92.25 199 LEU A C 1
ATOM 1612 O O . LEU A 1 199 ? -3.711 26.531 -6.996 1 92.25 199 LEU A O 1
ATOM 1616 N N . PHE A 1 200 ? -3.441 27.266 -9.016 1 94.44 200 PHE A N 1
ATOM 1617 C CA . PHE A 1 200 ? -4.543 28.219 -8.953 1 94.44 200 PHE A CA 1
ATOM 1618 C C . PHE A 1 200 ? -5.824 27.547 -8.484 1 94.44 200 PHE A C 1
ATOM 1620 O O . PHE A 1 200 ? -6.527 28.062 -7.613 1 94.44 200 PHE A O 1
ATOM 1627 N N . LYS A 1 201 ? -6.094 26.375 -8.938 1 94.56 201 LYS A N 1
ATOM 1628 C CA . LYS A 1 201 ? -7.363 25.703 -8.703 1 94.56 201 LYS A CA 1
ATOM 1629 C C . LYS A 1 201 ? -7.52 25.312 -7.234 1 94.56 201 LYS A C 1
ATOM 1631 O O . LYS A 1 201 ? -8.641 25.172 -6.738 1 94.56 201 LYS A O 1
ATOM 1636 N N . ILE A 1 202 ? -6.395 25.125 -6.496 1 95.69 202 ILE A N 1
ATOM 1637 C CA . ILE A 1 202 ? -6.52 24.656 -5.117 1 95.69 202 ILE A CA 1
ATOM 1638 C C . ILE A 1 202 ? -6.27 25.828 -4.164 1 95.69 202 ILE A C 1
ATOM 1640 O O . ILE A 1 202 ? -6.492 25.719 -2.955 1 95.69 202 ILE A O 1
ATOM 1644 N N . LYS A 1 203 ? -5.883 26.953 -4.594 1 95.88 203 LYS A N 1
ATOM 1645 C CA . LYS A 1 203 ? -5.367 28.062 -3.791 1 95.88 203 LYS A CA 1
ATOM 1646 C C . LYS A 1 203 ? -6.402 28.531 -2.773 1 95.88 203 LYS A C 1
ATOM 1648 O O . LYS A 1 203 ? -6.074 28.766 -1.608 1 95.88 203 LYS A O 1
ATOM 1653 N N . PRO A 1 204 ? -7.684 28.672 -3.18 1 96.62 204 PRO A N 1
ATOM 1654 C CA . PRO A 1 204 ? -8.648 29.172 -2.191 1 96.62 204 PRO A CA 1
ATOM 1655 C C . PRO A 1 204 ? -8.719 28.281 -0.947 1 96.62 204 PRO A C 1
ATOM 1657 O O . PRO A 1 204 ? -8.773 28.797 0.175 1 96.62 204 PRO A O 1
ATOM 1660 N N . LEU A 1 205 ? -8.711 27.016 -1.175 1 97.75 205 LEU A N 1
ATOM 1661 C CA . LEU A 1 205 ? -8.742 26.109 -0.042 1 97.75 205 LEU A CA 1
ATOM 1662 C C . LEU A 1 205 ? -7.355 25.953 0.579 1 97.75 205 LEU A C 1
ATOM 1664 O O . LEU A 1 205 ? -7.215 26 1.804 1 97.75 205 LEU A O 1
ATOM 1668 N N . TYR A 1 206 ? -6.367 25.875 -0.214 1 97.44 206 TYR A N 1
ATOM 1669 C CA . TYR A 1 206 ? -4.977 25.656 0.17 1 97.44 206 TYR A CA 1
ATOM 1670 C C . TYR A 1 206 ? -4.504 26.719 1.146 1 97.44 206 TYR A C 1
ATOM 1672 O O . TYR A 1 206 ? -4.008 26.406 2.23 1 97.44 206 TYR A O 1
ATOM 1680 N N . LEU A 1 207 ? -4.699 27.891 0.859 1 97.19 207 LEU A N 1
ATOM 1681 C CA . LEU A 1 207 ? -4.227 29.016 1.676 1 97.19 207 LEU A CA 1
ATOM 1682 C C . LEU A 1 207 ? -4.965 29.062 3.008 1 97.19 207 LEU A C 1
ATOM 1684 O O . LEU A 1 207 ? -4.367 29.359 4.047 1 97.19 207 LEU A O 1
ATOM 1688 N N . GLN A 1 208 ? -6.211 28.734 2.961 1 97.69 208 GLN A N 1
ATOM 1689 C CA . GLN A 1 208 ? -7 28.734 4.191 1 97.69 208 GLN A CA 1
ATOM 1690 C C . GLN A 1 208 ? -6.555 27.625 5.137 1 97.69 208 GLN A C 1
ATOM 1692 O O . GLN A 1 208 ? -6.48 27.828 6.348 1 97.69 208 GLN A O 1
ATOM 1697 N N . ILE A 1 209 ? -6.266 26.484 4.582 1 98.25 209 ILE A N 1
ATOM 1698 C CA . ILE A 1 209 ? -5.836 25.359 5.395 1 98.25 209 ILE A CA 1
ATOM 1699 C C . ILE A 1 209 ? -4.484 25.672 6.039 1 98.25 209 ILE A C 1
ATOM 1701 O O . ILE A 1 209 ? -4.293 25.438 7.234 1 98.25 209 ILE A O 1
ATOM 1705 N N . VAL A 1 210 ? -3.57 26.234 5.297 1 98.25 210 VAL A N 1
ATOM 1706 C CA . VAL A 1 210 ? -2.244 26.578 5.805 1 98.25 210 VAL A CA 1
ATOM 1707 C C . VAL A 1 210 ? -2.367 27.609 6.926 1 98.25 210 VAL A C 1
ATOM 1709 O O . VAL A 1 210 ? -1.727 27.469 7.973 1 98.25 210 VAL A O 1
ATOM 1712 N N . THR A 1 211 ? -3.197 28.562 6.695 1 98.06 211 THR A N 1
ATOM 1713 C CA . THR A 1 211 ? -3.418 29.609 7.695 1 98.06 211 THR A CA 1
ATOM 1714 C C . THR A 1 211 ? -3.992 29.016 8.977 1 98.06 211 THR A C 1
ATOM 1716 O O . THR A 1 211 ? -3.539 29.328 10.078 1 98.06 211 THR A O 1
ATOM 1719 N N . ALA A 1 212 ? -4.93 28.156 8.781 1 98.38 212 ALA A N 1
ATOM 1720 C CA . ALA A 1 212 ? -5.555 27.516 9.938 1 98.38 212 ALA A CA 1
ATOM 1721 C C . ALA A 1 212 ? -4.555 26.656 10.703 1 98.38 212 ALA A C 1
ATOM 1723 O O . ALA A 1 212 ? -4.559 26.625 11.93 1 98.38 212 ALA A O 1
ATOM 1724 N N . CYS A 1 213 ? -3.707 25.938 10.031 1 98.62 213 CYS A N 1
ATOM 1725 C CA . CYS A 1 213 ? -2.689 25.094 10.648 1 98.62 213 CYS A CA 1
ATOM 1726 C C . CYS A 1 213 ? -1.808 25.906 11.586 1 98.62 213 CYS A C 1
ATOM 1728 O O . CYS A 1 213 ? -1.481 25.453 12.688 1 98.62 213 CYS A O 1
ATOM 1730 N N . LYS A 1 214 ? -1.506 27.109 11.211 1 98.38 214 LYS A N 1
ATOM 1731 C CA . LYS A 1 214 ? -0.625 27.953 12.008 1 98.38 214 LYS A CA 1
ATOM 1732 C C . LYS A 1 214 ? -1.397 28.656 13.117 1 98.38 214 LYS A C 1
ATOM 1734 O O . LYS A 1 214 ? -0.85 28.922 14.188 1 98.38 214 LYS A O 1
ATOM 1739 N N . ALA A 1 215 ? -2.625 28.859 12.891 1 98.06 215 ALA A N 1
ATOM 1740 C CA . ALA A 1 215 ? -3.42 29.719 13.773 1 98.06 215 ALA A CA 1
ATOM 1741 C C . ALA A 1 215 ? -3.826 28.969 15.039 1 98.06 215 ALA A C 1
ATOM 1743 O O . ALA A 1 215 ? -3.875 29.562 16.125 1 98.06 215 ALA A O 1
ATOM 1744 N N . PHE A 1 216 ? -3.98 27.672 14.969 1 98.44 216 PHE A N 1
ATOM 1745 C CA . PHE A 1 216 ? -4.719 27.047 16.062 1 98.44 216 PHE A CA 1
ATOM 1746 C C . PHE A 1 216 ? -3.812 26.109 16.859 1 98.44 216 PHE A C 1
ATOM 1748 O O . PHE A 1 216 ? -4.281 25.406 17.75 1 98.44 216 PHE A O 1
ATOM 1755 N N . PHE A 1 217 ? -2.568 26.156 16.547 1 98.56 217 PHE A N 1
ATOM 1756 C CA . PHE A 1 217 ? -1.603 25.344 17.281 1 98.56 217 PHE A CA 1
ATOM 1757 C C . PHE A 1 217 ? -0.223 26 17.25 1 98.56 217 PHE A C 1
ATOM 1759 O O . PHE A 1 217 ? 0.21 26.516 16.219 1 98.56 217 PHE A O 1
ATOM 1766 N N . GLN A 1 218 ? 0.399 26.062 18.391 1 98.62 218 GLN A N 1
ATOM 1767 C CA . GLN A 1 218 ? 1.799 26.469 18.5 1 98.62 218 GLN A CA 1
ATOM 1768 C C . GLN A 1 218 ? 2.701 25.266 18.75 1 98.62 218 GLN A C 1
ATOM 1770 O O . GLN A 1 218 ? 2.533 24.547 19.734 1 98.62 218 GLN A O 1
ATOM 1775 N N . PRO A 1 219 ? 3.605 24.984 17.797 1 98.44 219 PRO A N 1
ATOM 1776 C CA . PRO A 1 219 ? 4.449 23.797 17.969 1 98.44 219 PRO A CA 1
ATOM 1777 C C . PRO A 1 219 ? 5.25 23.828 19.266 1 98.44 219 PRO A C 1
ATOM 1779 O O . PRO A 1 219 ? 5.527 24.906 19.797 1 98.44 219 PRO A O 1
ATOM 1782 N N . TYR A 1 220 ? 5.555 22.688 19.766 1 98.5 220 TYR A N 1
ATOM 1783 C CA . TYR A 1 220 ? 6.523 22.578 20.859 1 98.5 220 TYR A CA 1
ATOM 1784 C C . TYR A 1 220 ? 7.941 22.797 20.344 1 98.5 220 TYR A C 1
ATOM 1786 O O . TYR A 1 220 ? 8.148 23.078 19.156 1 98.5 220 TYR A O 1
ATOM 1794 N N . GLN A 1 221 ? 8.828 22.672 21.172 1 98.5 221 GLN A N 1
ATOM 1795 C CA . GLN A 1 221 ? 10.18 23.172 20.922 1 98.5 221 GLN A CA 1
ATOM 1796 C C . GLN A 1 221 ? 10.82 22.422 19.75 1 98.5 221 GLN A C 1
ATOM 1798 O O . GLN A 1 221 ? 11.539 23.016 18.938 1 98.5 221 GLN A O 1
ATOM 1803 N N . ASN A 1 222 ? 10.641 21.109 19.688 1 98.69 222 ASN A N 1
ATOM 1804 C CA . ASN A 1 222 ? 11.273 20.297 18.656 1 98.69 222 ASN A CA 1
ATOM 1805 C C . ASN A 1 222 ? 10.391 20.156 17.422 1 98.69 222 ASN A C 1
ATOM 1807 O O . ASN A 1 222 ? 9.242 19.703 17.516 1 98.69 222 ASN A O 1
ATOM 1811 N N . ILE A 1 223 ? 10.914 20.594 16.281 1 98.62 223 ILE A N 1
ATOM 1812 C CA . ILE A 1 223 ? 10.164 20.562 15.031 1 98.62 223 ILE A CA 1
ATOM 1813 C C . ILE A 1 223 ? 11 19.891 13.953 1 98.62 223 ILE A C 1
ATOM 1815 O O . ILE A 1 223 ? 12.227 19.797 14.07 1 98.62 223 ILE A O 1
ATOM 1819 N N . SER A 1 224 ? 10.359 19.375 12.922 1 98.56 224 SER A N 1
ATOM 1820 C CA . SER A 1 224 ? 11.055 18.734 11.812 1 98.56 224 SER A CA 1
ATOM 1821 C C . SER A 1 224 ? 10.461 19.156 10.469 1 98.56 224 SER A C 1
ATOM 1823 O O . SER A 1 224 ? 9.281 19.484 10.383 1 98.56 224 SER A O 1
ATOM 1825 N N . ILE A 1 225 ? 11.281 19.219 9.484 1 97.94 225 ILE A N 1
ATOM 1826 C CA . ILE A 1 225 ? 10.891 19.484 8.109 1 97.94 225 ILE A CA 1
ATOM 1827 C C . ILE A 1 225 ? 11.273 18.297 7.219 1 97.94 225 ILE A C 1
ATOM 1829 O O . ILE A 1 225 ? 12.375 17.75 7.348 1 97.94 225 ILE A O 1
ATOM 1833 N N . ASP A 1 226 ? 10.383 17.891 6.449 1 95.25 226 ASP A N 1
ATOM 1834 C CA . ASP A 1 226 ? 10.609 16.812 5.5 1 95.25 226 ASP A CA 1
ATOM 1835 C C . ASP A 1 226 ? 9.586 16.844 4.363 1 95.25 226 ASP A C 1
ATOM 1837 O O . ASP A 1 226 ? 8.68 17.688 4.367 1 95.25 226 ASP A O 1
ATOM 1841 N N . GLU A 1 227 ? 9.82 15.984 3.41 1 92.25 227 GLU A N 1
ATOM 1842 C CA . GLU A 1 227 ? 8.922 15.906 2.26 1 92.25 227 GLU A CA 1
ATOM 1843 C C . GLU A 1 227 ? 7.754 14.969 2.533 1 92.25 227 GLU A C 1
ATOM 1845 O O . GLU A 1 227 ? 7.906 13.977 3.244 1 92.25 227 GLU A O 1
ATOM 1850 N N . ARG A 1 228 ? 6.617 15.383 2.055 1 91.69 228 ARG A N 1
ATOM 1851 C CA . ARG A 1 228 ? 5.426 14.539 2.045 1 91.69 228 ARG A CA 1
ATOM 1852 C C . ARG A 1 228 ? 4.965 14.258 0.619 1 91.69 228 ARG A C 1
ATOM 1854 O O . ARG A 1 228 ? 4.914 15.172 -0.212 1 91.69 228 ARG A O 1
ATOM 1861 N N . MET A 1 229 ? 4.613 12.969 0.342 1 87.25 229 MET A N 1
ATOM 1862 C CA . MET A 1 229 ? 4.098 12.602 -0.975 1 87.25 229 MET A CA 1
ATOM 1863 C C . MET A 1 229 ? 2.59 12.375 -0.927 1 87.25 229 MET A C 1
ATOM 1865 O O . MET A 1 229 ? 2.096 11.641 -0.067 1 87.25 229 MET A O 1
ATOM 1869 N N . VAL A 1 230 ? 1.936 12.992 -1.764 1 84.19 230 VAL A N 1
ATOM 1870 C CA . VAL A 1 230 ? 0.504 12.758 -1.935 1 84.19 230 VAL A CA 1
ATOM 1871 C C . VAL A 1 230 ? 0.262 11.93 -3.193 1 84.19 230 VAL A C 1
ATOM 1873 O O . VAL A 1 230 ? 0.502 12.398 -4.309 1 84.19 230 VAL A O 1
ATOM 1876 N N . SER A 1 231 ? -0.182 10.719 -2.91 1 78.31 231 SER A N 1
ATOM 1877 C CA . SER A 1 231 ? -0.351 9.781 -4.012 1 78.31 231 SER A CA 1
ATOM 1878 C C . SER A 1 231 ? -1.425 10.258 -4.984 1 78.31 231 SER A C 1
ATOM 1880 O O . SER A 1 231 ? -2.461 10.781 -4.57 1 78.31 231 SER A O 1
ATOM 1882 N N . SER A 1 232 ? -1.148 10.227 -6.293 1 73.12 232 SER A N 1
ATOM 1883 C CA . SER A 1 232 ? -2.105 10.586 -7.332 1 73.12 232 SER A CA 1
ATOM 1884 C C . SER A 1 232 ? -1.921 9.719 -8.578 1 73.12 232 SER A C 1
ATOM 1886 O O . SER A 1 232 ? -0.794 9.367 -8.93 1 73.12 232 SER A O 1
ATOM 1888 N N . LYS A 1 233 ? -2.994 9.344 -9.148 1 63.19 233 LYS A N 1
ATOM 1889 C CA . LYS A 1 233 ? -2.959 8.648 -10.438 1 63.19 233 LYS A CA 1
ATOM 1890 C C . LYS A 1 233 ? -3.053 9.641 -11.594 1 63.19 233 LYS A C 1
ATOM 1892 O O . LYS A 1 233 ? -2.977 9.242 -12.758 1 63.19 233 LYS A O 1
ATOM 1897 N N . ALA A 1 234 ? -3.186 10.883 -11.164 1 61.66 234 ALA A N 1
ATOM 1898 C CA . ALA A 1 234 ? -3.365 11.914 -12.18 1 61.66 234 ALA A CA 1
ATOM 1899 C C . ALA A 1 234 ? -2.113 12.062 -13.039 1 61.66 234 ALA A C 1
ATOM 1901 O O . ALA A 1 234 ? -0.993 11.906 -12.547 1 61.66 234 ALA A O 1
ATOM 1902 N N . ARG A 1 235 ? -2.295 12.047 -14.359 1 54.72 235 ARG A N 1
ATOM 1903 C CA . ARG A 1 235 ? -1.181 12.234 -15.281 1 54.72 235 ARG A CA 1
ATOM 1904 C C . ARG A 1 235 ? -0.896 13.719 -15.5 1 54.72 235 ARG A C 1
ATOM 1906 O O . ARG A 1 235 ? -1.54 14.359 -16.328 1 54.72 235 ARG A O 1
ATOM 1913 N N . ILE A 1 236 ? -0.257 14.375 -14.555 1 58.16 236 ILE A N 1
ATOM 1914 C CA . ILE A 1 236 ? 0.088 15.789 -14.711 1 58.16 236 ILE A CA 1
ATOM 1915 C C . ILE A 1 236 ? 1.591 15.977 -14.523 1 58.16 236 ILE A C 1
ATOM 1917 O O . ILE A 1 236 ? 2.256 15.125 -13.922 1 58.16 236 ILE A O 1
ATOM 1921 N N . SER A 1 237 ? 2.051 17 -15.078 1 53.06 237 SER A N 1
ATOM 1922 C CA . SER A 1 237 ? 3.473 17.312 -15.172 1 53.06 237 SER A CA 1
ATOM 1923 C C . SER A 1 237 ? 4.094 17.5 -13.797 1 53.06 237 SER A C 1
ATOM 1925 O O . SER A 1 237 ? 5.305 17.328 -13.625 1 53.06 237 SER A O 1
ATOM 1927 N N . ILE A 1 238 ? 3.246 17.719 -12.812 1 54.97 238 ILE A N 1
ATOM 1928 C CA . ILE A 1 238 ? 3.828 18.047 -11.516 1 54.97 238 ILE A CA 1
ATOM 1929 C C . ILE A 1 238 ? 4.031 16.781 -10.695 1 54.97 238 ILE A C 1
ATOM 1931 O O . ILE A 1 238 ? 4.586 16.828 -9.594 1 54.97 238 ILE A O 1
ATOM 1935 N N . LYS A 1 239 ? 3.779 15.641 -11.273 1 59 239 LYS A N 1
ATOM 1936 C CA . LYS A 1 239 ? 3.934 14.375 -10.562 1 59 239 LYS A CA 1
ATOM 1937 C C . LYS A 1 239 ? 5.406 14.031 -10.367 1 59 239 LYS A C 1
ATOM 1939 O O . LYS A 1 239 ? 6.23 14.289 -11.242 1 59 239 LYS A O 1
ATOM 1944 N N . GLN A 1 240 ? 5.633 13.688 -9.117 1 61.31 240 GLN A N 1
ATOM 1945 C CA . GLN A 1 240 ? 7.008 13.391 -8.727 1 61.31 240 GLN A CA 1
ATOM 1946 C C . GLN A 1 240 ? 7.164 11.906 -8.383 1 61.31 240 GLN A C 1
ATOM 1948 O O . GLN A 1 240 ? 6.191 11.242 -8.031 1 61.31 240 GLN A O 1
ATOM 1953 N N . TYR A 1 241 ? 8.352 11.305 -8.727 1 56.47 241 TYR A N 1
ATOM 1954 C CA . TYR A 1 241 ? 8.719 9.945 -8.328 1 56.47 241 TYR A CA 1
ATOM 1955 C C . TYR A 1 241 ? 9.703 9.977 -7.164 1 56.47 241 TYR A C 1
ATOM 1957 O O . TYR A 1 241 ? 10.719 10.672 -7.219 1 56.47 241 TYR A O 1
ATOM 1965 N N . HIS A 1 242 ? 9.297 9.305 -6.09 1 55.75 242 HIS A N 1
ATOM 1966 C CA . HIS A 1 242 ? 10.188 9.195 -4.941 1 55.75 242 HIS A CA 1
ATOM 1967 C C . HIS A 1 242 ? 10.391 7.734 -4.543 1 55.75 242 HIS A C 1
ATOM 1969 O O . HIS A 1 242 ? 9.539 7.141 -3.885 1 55.75 242 HIS A O 1
ATOM 1975 N N . ARG A 1 243 ? 11.586 7.113 -4.809 1 54.12 243 ARG A N 1
ATOM 1976 C CA . ARG A 1 243 ? 11.898 5.695 -4.684 1 54.12 243 ARG A CA 1
ATOM 1977 C C . ARG A 1 243 ? 11.812 5.242 -3.23 1 54.12 243 ARG A C 1
ATOM 1979 O O . ARG A 1 243 ? 11.391 4.117 -2.947 1 54.12 243 ARG A O 1
ATOM 1986 N N . ASP A 1 244 ? 12.18 6.125 -2.289 1 53.16 244 ASP A N 1
ATOM 1987 C CA . ASP A 1 244 ? 12.391 5.703 -0.907 1 53.16 244 ASP A CA 1
ATOM 1988 C C . ASP A 1 244 ? 11.125 5.898 -0.074 1 53.16 244 ASP A C 1
ATOM 1990 O O . ASP A 1 244 ? 11.102 5.574 1.114 1 53.16 244 ASP A O 1
ATOM 1994 N N . LYS A 1 245 ? 10.172 6.531 -0.747 1 49.91 245 LYS A N 1
ATOM 1995 C CA . LYS A 1 245 ? 8.914 6.719 -0.018 1 49.91 245 LYS A CA 1
ATOM 1996 C C . LYS A 1 245 ? 7.906 5.629 -0.369 1 49.91 245 LYS A C 1
ATOM 1998 O O . LYS A 1 245 ? 7.957 5.055 -1.459 1 49.91 245 LYS A O 1
ATOM 2003 N N . PRO A 1 246 ? 7.117 5.281 0.571 1 55.41 246 PRO A N 1
ATOM 2004 C CA . PRO A 1 246 ? 6.082 4.293 0.258 1 55.41 246 PRO A CA 1
ATOM 2005 C C . PRO A 1 246 ? 5.246 4.676 -0.961 1 55.41 246 PRO A C 1
ATOM 2007 O O . PRO A 1 246 ? 4.918 3.818 -1.784 1 55.41 246 PRO A O 1
ATOM 2010 N N . THR A 1 247 ? 4.891 5.973 -1.023 1 60.75 247 THR A N 1
ATOM 2011 C CA . THR A 1 247 ? 4.242 6.516 -2.209 1 60.75 247 THR A CA 1
ATOM 2012 C C . THR A 1 247 ? 5.277 7.047 -3.199 1 60.75 247 THR A C 1
ATOM 2014 O O . THR A 1 247 ? 5.914 8.07 -2.949 1 60.75 247 THR A O 1
ATOM 2017 N N . LYS A 1 248 ? 5.398 6.246 -4.281 1 59.25 248 LYS A N 1
ATOM 2018 C CA . LYS A 1 248 ? 6.516 6.578 -5.164 1 59.25 248 LYS A CA 1
ATOM 2019 C C . LYS A 1 248 ? 6.117 7.656 -6.168 1 59.25 248 LYS A C 1
ATOM 2021 O O . LYS A 1 248 ? 6.945 8.484 -6.551 1 59.25 248 LYS A O 1
ATOM 2026 N N . TRP A 1 249 ? 4.758 7.684 -6.441 1 68.31 249 TRP A N 1
ATOM 2027 C CA . TRP A 1 249 ? 4.312 8.633 -7.457 1 68.31 249 TRP A CA 1
ATOM 2028 C C . TRP A 1 249 ? 3.242 9.562 -6.902 1 68.31 249 TRP A C 1
ATOM 2030 O O . TRP A 1 249 ? 2.32 9.117 -6.215 1 68.31 249 TRP A O 1
ATOM 2040 N N . GLY A 1 250 ? 3.496 10.859 -6.938 1 77.62 250 GLY A N 1
ATOM 2041 C CA . GLY A 1 250 ? 2.479 11.812 -6.52 1 77.62 250 GLY A CA 1
ATOM 2042 C C . GLY A 1 250 ? 2.992 13.234 -6.445 1 77.62 250 GLY A C 1
ATOM 2043 O O . GLY A 1 250 ? 3.922 13.602 -7.168 1 77.62 250 GLY A O 1
ATOM 2044 N N . TYR A 1 251 ? 2.229 14.023 -5.711 1 85.19 251 TYR A N 1
ATOM 2045 C CA . TYR A 1 251 ? 2.588 15.422 -5.484 1 85.19 251 TYR A CA 1
ATOM 2046 C C . TYR A 1 251 ? 3.465 15.562 -4.242 1 85.19 251 TYR A C 1
ATOM 2048 O O . TYR A 1 251 ? 3.238 14.891 -3.236 1 85.19 251 TYR A O 1
ATOM 2056 N N . LYS A 1 252 ? 4.406 16.391 -4.445 1 87.56 252 LYS A N 1
ATOM 2057 C CA . LYS A 1 252 ? 5.359 16.594 -3.357 1 87.56 252 LYS A CA 1
ATOM 2058 C C . LYS A 1 252 ? 5.02 17.844 -2.551 1 87.56 252 LYS A C 1
ATOM 2060 O O . LYS A 1 252 ? 4.77 18.906 -3.121 1 87.56 252 LYS A O 1
ATOM 2065 N N . LEU A 1 253 ? 4.977 17.672 -1.228 1 93.06 253 LEU A N 1
ATOM 2066 C CA . LEU A 1 253 ? 4.84 18.781 -0.288 1 93.06 253 LEU A CA 1
ATOM 2067 C C . LEU A 1 253 ? 6.055 18.875 0.625 1 93.06 253 LEU A C 1
ATOM 2069 O O . LEU A 1 253 ? 6.656 17.859 0.971 1 93.06 253 LEU A O 1
ATOM 2073 N N . TYR A 1 254 ? 6.449 20.094 0.933 1 94.5 254 TYR A N 1
ATOM 2074 C CA . TYR A 1 254 ? 7.367 20.328 2.043 1 94.5 254 TYR A CA 1
ATOM 2075 C C . TYR A 1 254 ? 6.605 20.719 3.305 1 94.5 254 TYR A C 1
ATOM 2077 O O . TYR A 1 254 ? 5.777 21.625 3.279 1 94.5 254 TYR A O 1
ATOM 2085 N N . VAL A 1 255 ? 6.91 19.953 4.363 1 97.81 255 VAL A N 1
ATOM 2086 C CA . VAL A 1 255 ? 6.043 20.062 5.531 1 97.81 255 VAL A CA 1
ATOM 2087 C C . VAL A 1 255 ? 6.887 20.344 6.777 1 97.81 255 VAL A C 1
ATOM 2089 O O . VAL A 1 255 ? 7.949 19.734 6.961 1 97.81 255 VAL A O 1
ATOM 2092 N N . LEU A 1 256 ? 6.508 21.328 7.562 1 98.75 256 LEU A N 1
ATOM 2093 C CA . LEU A 1 256 ? 6.984 21.516 8.93 1 98.75 256 LEU A CA 1
ATOM 2094 C C . LEU A 1 256 ? 5.988 20.938 9.938 1 98.75 256 LEU A C 1
ATOM 2096 O O . LEU A 1 256 ? 4.828 21.359 9.977 1 98.75 256 LEU A O 1
ATOM 2100 N N . ALA A 1 257 ? 6.402 19.984 10.711 1 98.75 257 ALA A N 1
ATOM 2101 C CA . ALA A 1 257 ? 5.535 19.328 11.688 1 98.75 257 ALA A CA 1
ATOM 2102 C C . ALA A 1 257 ? 6.141 19.391 13.086 1 98.75 257 ALA A C 1
ATOM 2104 O O . ALA A 1 257 ? 7.363 19.453 13.242 1 98.75 257 ALA A O 1
ATOM 2105 N N . ASP A 1 258 ? 5.277 19.453 14.055 1 98.75 258 ASP A N 1
ATOM 2106 C CA . ASP A 1 258 ? 5.707 19.25 15.438 1 98.75 258 ASP A CA 1
ATOM 2107 C C . ASP A 1 258 ? 6.203 17.828 15.648 1 98.75 258 ASP A C 1
ATOM 2109 O O . ASP A 1 258 ? 5.492 16.859 15.359 1 98.75 258 ASP A O 1
ATOM 2113 N N . SER A 1 259 ? 7.387 17.703 16.188 1 98.31 259 SER A N 1
ATOM 2114 C CA . SER A 1 259 ? 8.023 16.391 16.266 1 98.31 259 SER A CA 1
ATOM 2115 C C . SER A 1 259 ? 7.352 15.516 17.312 1 98.31 259 SER A C 1
ATOM 2117 O O . SER A 1 259 ? 7.395 14.281 17.234 1 98.31 259 SER A O 1
ATOM 2119 N N . SER A 1 260 ? 6.754 16.062 18.297 1 97.5 260 SER A N 1
ATOM 2120 C CA . SER A 1 260 ? 6.188 15.305 19.406 1 97.5 260 SER A CA 1
ATOM 2121 C C . SER A 1 260 ? 4.777 14.828 19.078 1 97.5 260 SER A C 1
ATOM 2123 O O . SER A 1 260 ? 4.371 13.742 19.5 1 97.5 260 SER A O 1
ATOM 2125 N N . THR A 1 261 ? 4.023 15.594 18.328 1 97.81 261 THR A N 1
ATOM 2126 C CA . THR A 1 261 ? 2.611 15.289 18.125 1 97.81 261 THR A CA 1
ATOM 2127 C C . THR A 1 261 ? 2.342 14.875 16.688 1 97.81 261 THR A C 1
ATOM 2129 O O . THR A 1 261 ? 1.322 14.242 16.406 1 97.81 261 THR A O 1
ATOM 2132 N N . GLY A 1 262 ? 3.152 15.281 15.797 1 98.44 262 GLY A N 1
ATOM 2133 C CA . GLY A 1 262 ? 2.895 15.047 14.383 1 98.44 262 GLY A CA 1
ATOM 2134 C C . GLY A 1 262 ? 1.979 16.078 13.758 1 98.44 262 GLY A C 1
ATOM 2135 O O . GLY A 1 262 ? 1.562 15.938 12.609 1 98.44 262 GLY A O 1
ATOM 2136 N N . TYR A 1 263 ? 1.662 17.156 14.516 1 98.81 263 TYR A N 1
ATOM 2137 C CA . TYR A 1 263 ? 0.818 18.234 14.008 1 98.81 263 TYR A CA 1
ATOM 2138 C C . TYR A 1 263 ? 1.463 18.906 12.805 1 98.81 263 TYR A C 1
ATOM 2140 O O . TYR A 1 263 ? 2.607 19.359 12.875 1 98.81 263 TYR A O 1
ATOM 2148 N N . THR A 1 264 ? 0.741 18.906 11.672 1 98.81 264 THR A N 1
ATOM 2149 C CA . THR A 1 264 ? 1.191 19.672 10.523 1 98.81 264 THR A CA 1
ATOM 2150 C C . THR A 1 264 ? 1.008 21.172 10.766 1 98.81 264 THR A C 1
ATOM 2152 O O . THR A 1 264 ? -0.121 21.656 10.797 1 98.81 264 THR A O 1
ATOM 2155 N N . TRP A 1 265 ? 2.084 21.859 10.852 1 98.81 265 TRP A N 1
ATOM 2156 C CA . TRP A 1 265 ? 1.967 23.266 11.25 1 98.81 265 TRP A CA 1
ATOM 2157 C C . TRP A 1 265 ? 2.053 24.188 10.039 1 98.81 265 TRP A C 1
ATOM 2159 O O . TRP A 1 265 ? 1.315 25.172 9.945 1 98.81 265 TRP A O 1
ATOM 2169 N N . ASN A 1 266 ? 2.93 23.844 9.125 1 98.62 266 ASN A N 1
ATOM 2170 C CA . ASN A 1 266 ? 3.088 24.578 7.879 1 98.62 266 ASN A CA 1
ATOM 2171 C C . ASN A 1 266 ? 3.512 23.672 6.734 1 98.62 266 ASN A C 1
ATOM 2173 O O . ASN A 1 266 ? 4.125 22.625 6.965 1 98.62 266 ASN A O 1
ATOM 2177 N N . PHE A 1 267 ? 3.082 24.062 5.516 1 98 267 PHE A N 1
ATOM 2178 C CA . PHE A 1 267 ? 3.523 23.297 4.355 1 98 267 PHE A CA 1
ATOM 2179 C C . PHE A 1 267 ? 3.336 24.109 3.074 1 98 267 PHE A C 1
ATOM 2181 O O . PHE A 1 267 ? 2.613 25.109 3.062 1 98 267 PHE A O 1
ATOM 2188 N N . PHE A 1 268 ? 3.988 23.734 2.072 1 94.75 268 PHE A N 1
ATOM 2189 C CA . PHE A 1 268 ? 3.695 24.25 0.742 1 94.75 268 PHE A CA 1
ATOM 2190 C C . PHE A 1 268 ? 3.879 23.172 -0.315 1 94.75 268 PHE A C 1
ATOM 2192 O O . PHE A 1 268 ? 4.633 22.219 -0.109 1 94.75 268 PHE A O 1
ATOM 2199 N N . VAL A 1 269 ? 3.158 23.328 -1.41 1 91.88 269 VAL A N 1
ATOM 2200 C CA . VAL A 1 269 ? 3.158 22.359 -2.51 1 91.88 269 VAL A CA 1
ATOM 2201 C C . VAL A 1 269 ? 4.273 22.703 -3.494 1 91.88 269 VAL A C 1
ATOM 2203 O O . VAL A 1 269 ? 4.402 23.859 -3.922 1 91.88 269 VAL A O 1
ATOM 2206 N N . TYR A 1 270 ? 5.055 21.703 -3.799 1 86.69 270 TYR A N 1
ATOM 2207 C CA . TYR A 1 270 ? 6.109 21.891 -4.789 1 86.69 270 TYR A CA 1
ATOM 2208 C C . TYR A 1 270 ? 5.531 21.922 -6.199 1 86.69 270 TYR A C 1
ATOM 2210 O O . TYR A 1 270 ? 4.871 20.984 -6.625 1 86.69 270 TYR A O 1
ATOM 2218 N N . SER A 1 271 ? 5.656 22.969 -6.879 1 78.38 271 SER A N 1
ATOM 2219 C CA . SER A 1 271 ? 5.066 23.109 -8.203 1 78.38 271 SER A CA 1
ATOM 2220 C C . SER A 1 271 ? 6.137 23.109 -9.289 1 78.38 271 SER A C 1
ATOM 2222 O O . SER A 1 271 ? 5.891 23.547 -10.414 1 78.38 271 SER A O 1
ATOM 2224 N N . GLY A 1 272 ? 7.191 22.516 -9.117 1 69.31 272 GLY A N 1
ATOM 2225 C CA . GLY A 1 272 ? 8.25 22.453 -10.109 1 69.31 272 GLY A CA 1
ATOM 2226 C C . GLY A 1 272 ? 9.203 23.625 -10.039 1 69.31 272 GLY A C 1
ATOM 2227 O O . GLY A 1 272 ? 9.023 24.531 -9.234 1 69.31 272 GLY A O 1
ATOM 2228 N N . LYS A 1 273 ? 10.391 23.531 -10.656 1 56.09 273 LYS A N 1
ATOM 2229 C CA . LYS A 1 273 ? 11.484 24.5 -10.641 1 56.09 273 LYS A CA 1
ATOM 2230 C C . LYS A 1 273 ? 10.992 25.891 -11.055 1 56.09 273 LYS A C 1
ATOM 2232 O O . LYS A 1 273 ? 10.43 26.062 -12.141 1 56.09 273 LYS A O 1
ATOM 2237 N N . THR A 1 274 ? 10.203 26.469 -10.203 1 53.53 274 THR A N 1
ATOM 2238 C CA . THR A 1 274 ? 9.969 27.844 -10.602 1 53.53 274 THR A CA 1
ATOM 2239 C C . THR A 1 274 ? 11.281 28.562 -10.906 1 53.53 274 THR A C 1
ATOM 2241 O O . THR A 1 274 ? 12.336 28.156 -10.406 1 53.53 274 THR A O 1
ATOM 2244 N N . VAL A 1 275 ? 11.195 29.484 -11.867 1 47.75 275 VAL A N 1
ATOM 2245 C CA . VAL A 1 275 ? 12.203 30.281 -12.555 1 47.75 275 VAL A CA 1
ATOM 2246 C C . VAL A 1 275 ? 13.078 31 -11.523 1 47.75 275 VAL A C 1
ATOM 2248 O O . VAL A 1 275 ? 14.211 31.391 -11.828 1 47.75 275 VAL A O 1
ATOM 2251 N N . THR A 1 276 ? 12.5 31.438 -10.383 1 49.69 276 THR A N 1
ATOM 2252 C CA . THR A 1 276 ? 13.477 32.344 -9.789 1 49.69 276 THR A CA 1
ATOM 2253 C C . THR A 1 276 ? 14.477 31.562 -8.938 1 49.69 276 THR A C 1
ATOM 2255 O O . THR A 1 276 ? 14.102 30.922 -7.949 1 49.69 276 THR A O 1
ATOM 2258 N N . PRO A 1 277 ? 15.547 31.266 -9.484 1 53.19 277 PRO A N 1
ATOM 2259 C CA . PRO A 1 277 ? 16.641 30.594 -8.773 1 53.19 277 PRO A CA 1
ATOM 2260 C C . PRO A 1 277 ? 16.906 31.203 -7.395 1 53.19 277 PRO A C 1
ATOM 2262 O O . PRO A 1 277 ? 17.031 32.438 -7.266 1 53.19 277 PRO A O 1
ATOM 2265 N N . SER A 1 278 ? 16.266 30.609 -6.367 1 62.22 278 SER A N 1
ATOM 2266 C CA . SER A 1 278 ? 16.719 31.109 -5.074 1 62.22 278 SER A CA 1
ATOM 2267 C C . SER A 1 278 ? 18.25 31.141 -5 1 62.22 278 SER A C 1
ATOM 2269 O O . SER A 1 278 ? 18.922 30.297 -5.609 1 62.22 278 SER A O 1
ATOM 2271 N N . GLU A 1 279 ? 18.719 32.188 -4.555 1 68.06 279 GLU A N 1
ATOM 2272 C CA . GLU A 1 279 ? 20.156 32.406 -4.422 1 68.06 279 GLU A CA 1
ATOM 2273 C C . GLU A 1 279 ? 20.828 31.203 -3.76 1 68.06 279 GLU A C 1
ATOM 2275 O O . GLU A 1 279 ? 21.938 30.797 -4.152 1 68.06 279 GLU A O 1
ATOM 2280 N N . HIS A 1 280 ? 20.078 30.594 -2.842 1 78.69 280 HIS A N 1
ATOM 2281 C CA . HIS A 1 280 ? 20.734 29.562 -2.049 1 78.69 280 HIS A CA 1
ATOM 2282 C C . HIS A 1 280 ? 20.172 28.172 -2.373 1 78.69 280 HIS A C 1
ATOM 2284 O O . HIS A 1 280 ? 20.562 27.188 -1.748 1 78.69 280 HIS A O 1
ATOM 2290 N N . GLY A 1 281 ? 19.297 28.047 -3.283 1 82.62 281 GLY A N 1
ATOM 2291 C CA . GLY A 1 281 ? 18.797 26.75 -3.715 1 82.62 281 GLY A CA 1
ATOM 2292 C C . GLY A 1 281 ? 17.469 26.375 -3.094 1 82.62 281 GLY A C 1
ATOM 2293 O O . GLY A 1 281 ? 17.031 27 -2.121 1 82.62 281 GLY A O 1
ATOM 2294 N N . LEU A 1 282 ? 16.859 25.359 -3.586 1 82.69 282 LEU A N 1
ATOM 2295 C CA . LEU A 1 282 ? 15.531 24.906 -3.203 1 82.69 282 LEU A CA 1
ATOM 2296 C C . LEU A 1 282 ? 15.508 24.406 -1.762 1 82.69 282 LEU A C 1
ATOM 2298 O O . LEU A 1 282 ? 14.578 24.703 -1.012 1 82.69 282 LEU A O 1
ATOM 2302 N N . SER A 1 283 ? 16.516 23.719 -1.369 1 87.12 283 SER A N 1
ATOM 2303 C CA . SER A 1 283 ? 16.578 23.156 -0.025 1 87.12 283 SER A CA 1
ATOM 2304 C C . SER A 1 283 ? 16.625 24.25 1.033 1 87.12 283 SER A C 1
ATOM 2306 O O . SER A 1 283 ? 15.898 24.203 2.023 1 87.12 283 SER A O 1
ATOM 2308 N N . TYR A 1 284 ? 17.5 25.188 0.818 1 90.81 284 TYR A N 1
ATOM 2309 C CA . TYR A 1 284 ? 17.625 26.328 1.728 1 90.81 284 TYR A CA 1
ATOM 2310 C C . TYR A 1 284 ? 16.328 27.141 1.777 1 90.81 284 TYR A C 1
ATOM 2312 O O . TYR A 1 284 ? 15.797 27.391 2.857 1 90.81 284 TYR A O 1
ATOM 2320 N N . SER A 1 285 ? 15.82 27.422 0.647 1 90.62 285 SER A N 1
ATOM 2321 C CA . SER A 1 285 ? 14.641 28.281 0.579 1 90.62 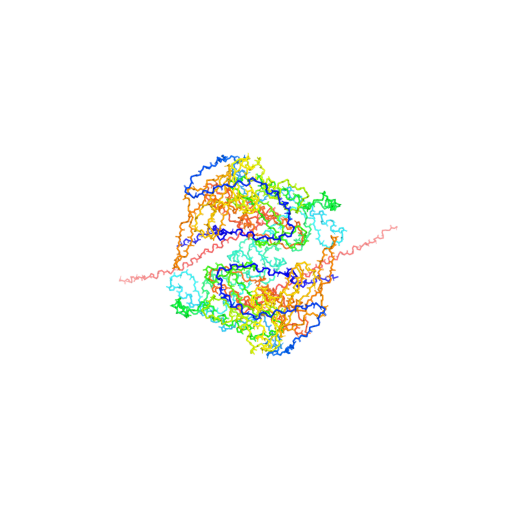285 SER A CA 1
ATOM 2322 C C . SER A 1 285 ? 13.414 27.578 1.152 1 90.62 285 SER A C 1
ATOM 2324 O O . SER A 1 285 ? 12.555 28.219 1.755 1 90.62 285 SER A O 1
ATOM 2326 N N . SER A 1 286 ? 13.305 26.328 0.943 1 91.94 286 SER A N 1
ATOM 2327 C CA . SER A 1 286 ? 12.172 25.578 1.472 1 91.94 286 SER A CA 1
ATOM 2328 C C . SER A 1 286 ? 12.109 25.672 2.992 1 91.94 286 SER A C 1
ATOM 2330 O O . SER A 1 286 ? 11.039 25.906 3.561 1 91.94 286 SER A O 1
ATOM 2332 N N . VAL A 1 287 ? 13.266 25.578 3.617 1 95.56 287 VAL A N 1
ATOM 2333 C CA . VAL A 1 287 ? 13.312 25.641 5.074 1 95.56 287 VAL A CA 1
ATOM 2334 C C . VAL A 1 287 ? 12.953 27.047 5.543 1 95.56 287 VAL A C 1
ATOM 2336 O O . VAL A 1 287 ? 12.109 27.219 6.426 1 95.56 287 VAL A O 1
ATOM 2339 N N . MET A 1 288 ? 13.547 28 4.91 1 95 288 MET A N 1
ATOM 2340 C CA . MET A 1 288 ? 13.32 29.391 5.316 1 95 288 MET A CA 1
ATOM 2341 C C . MET A 1 288 ? 11.859 29.781 5.094 1 95 288 MET A C 1
ATOM 2343 O O . MET A 1 288 ? 11.289 30.516 5.898 1 95 288 MET A O 1
ATOM 2347 N N . ASP A 1 289 ? 11.242 29.219 4.078 1 93.25 289 ASP A N 1
ATOM 2348 C CA . ASP A 1 289 ? 9.852 29.531 3.77 1 93.25 289 ASP A CA 1
ATOM 2349 C C . ASP A 1 289 ? 8.906 28.859 4.766 1 93.25 289 ASP A C 1
ATOM 2351 O O . ASP A 1 289 ? 7.84 29.406 5.078 1 93.25 289 ASP A O 1
ATOM 2355 N N . LEU A 1 290 ? 9.281 27.766 5.227 1 97 290 LEU A N 1
ATOM 2356 C CA . LEU A 1 290 ? 8.438 26.984 6.125 1 97 290 LEU A CA 1
ATOM 2357 C C . LEU A 1 290 ? 8.516 27.531 7.551 1 97 290 LEU A C 1
ATOM 2359 O O . LEU A 1 290 ? 7.664 27.203 8.383 1 97 290 LEU A O 1
ATOM 2363 N N . MET A 1 291 ? 9.531 28.391 7.82 1 97.25 291 MET A N 1
ATOM 2364 C CA . MET A 1 291 ? 9.75 28.828 9.195 1 97.25 291 MET A CA 1
ATOM 2365 C C . MET A 1 291 ? 9.516 30.328 9.336 1 97.25 291 MET A C 1
ATOM 2367 O O . MET A 1 291 ? 10.469 31.094 9.461 1 97.25 291 MET A O 1
ATOM 2371 N N . PRO A 1 292 ? 8.242 30.703 9.344 1 96.44 292 PRO A N 1
ATOM 2372 C CA . PRO A 1 292 ? 7.988 32.094 9.68 1 96.44 292 PRO A CA 1
ATOM 2373 C C . PRO A 1 292 ? 8.344 32.438 11.125 1 96.44 292 PRO A C 1
ATOM 2375 O O . PRO A 1 292 ? 7.535 32.219 12.031 1 96.44 292 PRO A O 1
ATOM 2378 N N . PHE A 1 293 ? 9.453 33.031 11.344 1 94.94 293 PHE A N 1
ATOM 2379 C CA . PHE A 1 293 ? 10.07 33.219 12.648 1 94.94 293 PHE A CA 1
ATOM 2380 C C . PHE A 1 293 ? 9.219 34.125 13.531 1 94.94 293 PHE A C 1
ATOM 2382 O O . PHE A 1 293 ? 9.234 34 14.758 1 94.94 293 PHE A O 1
ATOM 2389 N N . GLY A 1 294 ? 8.469 35 12.883 1 94.25 294 GLY A N 1
ATOM 2390 C CA . GLY A 1 294 ? 7.574 35.844 13.656 1 94.25 294 GLY A CA 1
ATOM 2391 C C . GLY A 1 294 ? 6.457 35.094 14.336 1 94.25 294 GLY A C 1
ATOM 2392 O O . GLY A 1 294 ? 6.012 35.469 15.422 1 94.25 294 GLY A O 1
ATOM 2393 N N . LEU A 1 295 ? 6.047 34.031 13.727 1 96 295 LEU A N 1
ATOM 2394 C CA . LEU A 1 295 ? 4.953 33.219 14.258 1 96 295 LEU A CA 1
ATOM 2395 C C . LEU A 1 295 ? 5.48 32.125 15.156 1 96 295 LEU A C 1
ATOM 2397 O O . LEU A 1 295 ? 4.77 31.641 16.047 1 96 295 LEU A O 1
ATOM 2401 N N . LEU A 1 296 ? 6.707 31.734 14.992 1 96.75 296 LEU A N 1
ATOM 2402 C CA . LEU A 1 296 ? 7.305 30.656 15.773 1 96.75 296 LEU A CA 1
ATOM 2403 C C . LEU A 1 296 ? 7.859 31.172 17.094 1 96.75 296 LEU A C 1
ATOM 2405 O O . LEU A 1 296 ? 7.488 30.688 18.172 1 96.75 296 LEU A O 1
ATOM 2409 N N . GLY A 1 297 ? 8.672 32.188 17 1 96 297 GLY A N 1
ATOM 2410 C CA . GLY A 1 297 ? 9.43 32.688 18.141 1 96 297 GLY A CA 1
ATOM 2411 C C . GLY A 1 297 ? 10.883 32.25 18.109 1 96 297 GLY A C 1
ATOM 2412 O O . GLY A 1 297 ? 11.484 32.156 17.031 1 96 297 GLY A O 1
ATOM 2413 N N . ARG A 1 298 ? 11.406 32.094 19.375 1 95.5 298 ARG A N 1
ATOM 2414 C CA . ARG A 1 298 ? 12.828 31.797 19.469 1 95.5 298 ARG A CA 1
ATOM 2415 C C . ARG A 1 298 ? 13.086 30.5 20.219 1 95.5 298 ARG A C 1
ATOM 2417 O O . ARG A 1 298 ? 12.219 30.047 20.984 1 95.5 298 ARG A O 1
ATOM 2424 N N . GLY A 1 299 ? 14.258 30 19.812 1 97.44 299 GLY A N 1
ATOM 2425 C CA . GLY A 1 299 ? 14.719 28.875 20.609 1 97.44 299 GLY A CA 1
ATOM 2426 C C . GLY A 1 299 ? 14.227 27.531 20.109 1 97.44 299 GLY A C 1
ATOM 2427 O O . GLY A 1 299 ? 14.242 26.547 20.844 1 97.44 299 GLY A O 1
ATOM 2428 N N . TYR A 1 300 ? 13.703 27.469 18.953 1 98.12 300 TYR A N 1
ATOM 2429 C CA . TYR A 1 300 ? 13.266 26.203 18.375 1 98.12 300 TYR A CA 1
ATOM 2430 C C . TYR A 1 300 ? 14.461 25.359 17.953 1 98.12 300 TYR A C 1
ATOM 2432 O O . TYR A 1 300 ? 15.547 25.875 17.734 1 98.12 300 TYR A O 1
ATOM 2440 N N . LYS A 1 301 ? 14.258 24.078 17.953 1 98.44 301 LYS A N 1
ATOM 2441 C CA . LYS A 1 301 ? 15.227 23.094 17.453 1 98.44 301 LYS A CA 1
ATOM 2442 C C . LYS A 1 301 ? 14.695 22.359 16.234 1 98.44 301 LYS A C 1
ATOM 2444 O O . LYS A 1 301 ? 13.734 21.594 16.328 1 98.44 301 LYS A O 1
ATOM 2449 N N . LEU A 1 302 ? 15.336 22.609 15.148 1 98.5 302 LEU A N 1
ATOM 2450 C CA . LEU A 1 302 ? 14.875 22.062 13.875 1 98.5 302 LEU A CA 1
ATOM 2451 C C . LEU A 1 302 ? 15.688 20.844 13.477 1 98.5 302 LEU A C 1
ATOM 2453 O O . LEU A 1 302 ? 16.922 20.844 13.555 1 98.5 302 LEU A O 1
ATOM 2457 N N . TYR A 1 303 ? 15.008 19.828 13.117 1 98.56 303 TYR A N 1
ATOM 2458 C CA . TYR A 1 303 ? 15.648 18.625 12.617 1 98.56 303 TYR A CA 1
ATOM 2459 C C . TYR A 1 303 ? 15.297 18.391 11.148 1 98.56 303 TYR A C 1
ATOM 2461 O O . TYR A 1 303 ? 14.125 18.453 10.766 1 98.56 303 TYR A O 1
ATOM 2469 N N . VAL A 1 304 ? 16.328 18.109 10.281 1 97.5 304 VAL A N 1
ATOM 2470 C CA . VAL A 1 304 ? 16.109 17.938 8.852 1 97.5 304 VAL A CA 1
ATOM 2471 C C . VAL A 1 304 ? 16.984 16.797 8.328 1 97.5 304 VAL A C 1
ATOM 2473 O O . VAL A 1 304 ? 17.859 16.312 9.047 1 97.5 304 VAL A O 1
ATOM 2476 N N . ASP A 1 305 ? 16.672 16.359 7.141 1 93 305 ASP A N 1
ATOM 2477 C CA . ASP A 1 305 ? 17.484 15.297 6.559 1 93 305 ASP A CA 1
ATOM 2478 C C . ASP A 1 305 ? 18.594 15.875 5.688 1 93 305 ASP A C 1
ATOM 2480 O O . ASP A 1 305 ? 18.828 17.094 5.68 1 93 305 ASP A O 1
ATOM 2484 N N . ASN A 1 306 ? 19.359 15.016 4.969 1 90.19 306 ASN A N 1
ATOM 2485 C CA . ASN A 1 306 ? 20.562 15.406 4.258 1 90.19 306 ASN A CA 1
ATOM 2486 C C . ASN A 1 306 ? 20.25 16.266 3.041 1 90.19 306 ASN A C 1
ATOM 2488 O O . ASN A 1 306 ? 21.125 16.984 2.537 1 90.19 306 ASN A O 1
ATOM 2492 N N . PHE A 1 307 ? 19.062 16.281 2.643 1 86.31 307 PHE A N 1
ATOM 2493 C CA . PHE A 1 307 ? 18.656 17.125 1.524 1 86.31 307 PHE A CA 1
ATOM 2494 C C . PHE A 1 307 ? 18.703 18.594 1.908 1 86.31 307 PHE A C 1
ATOM 2496 O O . PHE A 1 307 ? 19.094 19.438 1.097 1 86.31 307 PHE A O 1
ATOM 2503 N N . TYR A 1 308 ? 18.391 18.844 3.1 1 91.5 308 TYR A N 1
ATOM 2504 C CA . TYR A 1 308 ? 18.234 20.219 3.549 1 91.5 308 TYR A CA 1
ATOM 2505 C C . TYR A 1 308 ? 19.5 20.719 4.227 1 91.5 308 TYR A C 1
ATOM 2507 O O . TYR A 1 308 ? 19.781 21.922 4.234 1 91.5 308 TYR A O 1
ATOM 2515 N N . THR A 1 309 ? 20.219 19.844 4.73 1 92.31 309 THR A N 1
ATOM 2516 C CA . THR A 1 309 ? 21.312 20.219 5.617 1 92.31 309 THR A CA 1
ATOM 2517 C C . THR A 1 309 ? 22.422 20.922 4.844 1 92.31 309 THR A C 1
ATOM 2519 O O . THR A 1 309 ? 22.938 20.375 3.857 1 92.31 309 THR A O 1
ATOM 2522 N N . SER A 1 310 ? 22.766 22.078 5.262 1 90 310 SER A N 1
ATOM 2523 C CA . SER A 1 310 ? 23.922 22.812 4.773 1 90 310 SER A CA 1
ATOM 2524 C C . SER A 1 310 ? 24.469 23.734 5.855 1 90 310 SER A C 1
ATOM 2526 O O . SER A 1 310 ? 23.719 24.281 6.672 1 90 310 SER A O 1
ATOM 2528 N N . PRO A 1 311 ? 25.797 23.875 5.879 1 91.06 311 PRO A N 1
ATOM 2529 C CA . PRO A 1 311 ? 26.406 24.766 6.871 1 91.06 311 PRO A CA 1
ATOM 2530 C C . PRO A 1 311 ? 25.812 26.172 6.824 1 91.06 311 PRO A C 1
ATOM 2532 O O . PRO A 1 311 ? 25.531 26.766 7.871 1 91.06 311 PRO A O 1
ATOM 2535 N N . LEU A 1 312 ? 25.609 26.641 5.676 1 90.88 312 LEU A N 1
ATOM 2536 C CA . LEU A 1 312 ? 25.062 27.984 5.52 1 90.88 312 LEU A CA 1
ATOM 2537 C C . LEU A 1 312 ? 23.672 28.078 6.137 1 90.88 312 LEU A C 1
ATOM 2539 O O . LEU A 1 312 ? 23.391 29.016 6.875 1 90.88 312 LEU A O 1
ATOM 2543 N N . LEU A 1 313 ? 22.844 27.188 5.848 1 94.25 313 LEU A N 1
ATOM 2544 C CA . LEU A 1 313 ? 21.484 27.172 6.383 1 94.25 313 LEU A CA 1
ATOM 2545 C C . LEU A 1 313 ? 21.5 27.141 7.906 1 94.25 313 LEU A C 1
ATOM 2547 O O . LEU A 1 313 ? 20.781 27.891 8.562 1 94.25 313 LEU A O 1
ATOM 2551 N N . PHE A 1 314 ? 22.375 26.344 8.477 1 95.69 314 PHE A N 1
ATOM 2552 C CA . PHE A 1 314 ? 22.406 26.172 9.922 1 95.69 314 PHE A CA 1
ATOM 2553 C C . PHE A 1 314 ? 22.938 27.422 10.609 1 95.69 314 PHE A C 1
ATOM 2555 O O . PHE A 1 314 ? 22.469 27.781 11.695 1 95.69 314 PHE A O 1
ATOM 2562 N N . LEU A 1 315 ? 23.906 28.016 10 1 94.81 315 LEU A N 1
ATOM 2563 C CA . LEU A 1 315 ? 24.422 29.266 10.539 1 94.81 315 LEU A CA 1
ATOM 2564 C C . LEU A 1 315 ? 23.344 30.344 10.508 1 94.81 315 LEU A C 1
ATOM 2566 O O . LEU A 1 315 ? 23.188 31.078 11.484 1 94.81 315 LEU A O 1
ATOM 2570 N N . ASP A 1 316 ? 22.625 30.406 9.406 1 95.06 316 ASP A N 1
ATOM 2571 C CA . ASP A 1 316 ? 21.562 31.391 9.281 1 95.06 316 ASP A CA 1
ATOM 2572 C C . ASP A 1 316 ? 20.453 31.141 10.289 1 95.06 316 ASP A C 1
ATOM 2574 O O . ASP A 1 316 ? 19.891 32.062 10.867 1 95.06 316 ASP A O 1
ATOM 2578 N N . LEU A 1 317 ? 20.094 29.953 10.484 1 96.62 317 LEU A N 1
ATOM 2579 C CA . LEU A 1 317 ? 19.078 29.578 11.469 1 96.62 317 LEU A CA 1
ATOM 2580 C C . LEU A 1 317 ? 19.531 29.953 12.875 1 96.62 317 LEU A C 1
ATOM 2582 O O . LEU A 1 317 ? 18.75 30.438 13.688 1 96.62 317 LEU A O 1
ATOM 2586 N N . SER A 1 318 ? 20.797 29.656 13.156 1 95.69 318 SER A N 1
ATOM 2587 C CA . SER A 1 318 ? 21.359 30.031 14.453 1 95.69 318 SER A CA 1
ATOM 2588 C C . SER A 1 318 ? 21.266 31.531 14.688 1 95.69 318 SER A C 1
ATOM 2590 O O . SER A 1 318 ? 20.953 31.969 15.789 1 95.69 318 SER A O 1
ATOM 2592 N N . ALA A 1 319 ? 21.516 32.219 13.648 1 94.94 319 ALA A N 1
ATOM 2593 C CA . ALA A 1 319 ? 21.422 33.688 13.727 1 94.94 319 ALA A CA 1
ATOM 2594 C C . ALA A 1 319 ? 20 34.125 14.016 1 94.94 319 ALA A C 1
ATOM 2596 O O . ALA A 1 319 ? 19.781 35.188 14.602 1 94.94 319 ALA A O 1
ATOM 2597 N N . LYS A 1 320 ? 19.078 33.344 13.625 1 95.88 320 LYS A N 1
ATOM 2598 C CA . LYS A 1 320 ? 17.672 33.625 13.883 1 95.88 320 LYS A CA 1
ATOM 2599 C C . LYS A 1 320 ? 17.188 32.906 15.141 1 95.88 320 LYS A C 1
ATOM 2601 O O . LYS A 1 320 ? 15.984 32.688 15.32 1 95.88 320 LYS A O 1
ATOM 2606 N N . ASN A 1 321 ? 18.156 32.5 15.945 1 95.94 321 ASN A N 1
ATOM 2607 C CA . ASN A 1 321 ? 17.906 31.891 17.266 1 95.94 321 ASN A CA 1
ATOM 2608 C C . ASN A 1 321 ? 17.219 30.547 17.141 1 95.94 321 ASN A C 1
ATOM 2610 O O . ASN A 1 321 ? 16.312 30.234 17.938 1 95.94 321 ASN A O 1
ATOM 2614 N N . THR A 1 322 ? 17.484 29.828 16.141 1 97.12 322 THR A N 1
ATOM 2615 C CA . THR A 1 322 ? 16.969 28.469 15.953 1 97.12 322 THR A CA 1
ATOM 2616 C C . THR A 1 322 ? 18.109 27.469 15.828 1 97.12 322 THR A C 1
ATOM 2618 O O . THR A 1 322 ? 19.016 27.641 15 1 97.12 322 THR A O 1
ATOM 2621 N N . GLY A 1 323 ? 18.156 26.547 16.703 1 97.12 323 GLY A N 1
ATOM 2622 C CA . GLY A 1 323 ? 19.094 25.453 16.547 1 97.12 323 GLY A CA 1
ATOM 2623 C C . GLY A 1 323 ? 18.688 24.469 15.477 1 97.12 323 GLY A C 1
ATOM 2624 O O . GLY A 1 323 ? 17.5 24.234 15.258 1 97.12 323 GLY A O 1
ATOM 2625 N N . ALA A 1 324 ? 19.688 23.859 14.844 1 97.44 324 ALA A N 1
ATOM 2626 C CA . ALA A 1 324 ? 19.375 22.922 13.766 1 97.44 324 ALA A CA 1
ATOM 2627 C C . ALA A 1 324 ? 20.297 21.688 13.828 1 97.44 324 ALA A C 1
ATOM 2629 O O . ALA A 1 324 ? 21.438 21.797 14.273 1 97.44 324 ALA A O 1
ATOM 2630 N N . CYS A 1 325 ? 19.781 20.625 13.461 1 97.69 325 CYS A N 1
ATOM 2631 C CA . CYS A 1 325 ? 20.484 19.359 13.422 1 97.69 325 CYS A CA 1
ATOM 2632 C C . CYS A 1 325 ? 20 18.484 12.258 1 97.69 325 CYS A C 1
ATOM 2634 O O . CYS A 1 325 ? 18.797 18.359 12.031 1 97.69 325 CYS A O 1
ATOM 2636 N N . GLY A 1 326 ? 20.938 17.906 11.492 1 96.69 326 GLY A N 1
ATOM 2637 C CA . GLY A 1 326 ? 20.562 17.062 10.375 1 96.69 326 GLY A CA 1
ATOM 2638 C C . GLY A 1 326 ? 21.703 16.203 9.875 1 96.69 326 GLY A C 1
ATOM 2639 O O . GLY A 1 326 ? 22.875 16.453 10.188 1 96.69 326 GLY A O 1
ATOM 2640 N N . THR A 1 327 ? 21.391 15.156 9.18 1 93.62 327 THR A N 1
ATOM 2641 C CA . THR A 1 327 ? 22.422 14.383 8.508 1 93.62 327 THR A CA 1
ATOM 2642 C C . THR A 1 327 ? 23 15.156 7.328 1 93.62 327 THR A C 1
ATOM 2644 O O . THR A 1 327 ? 22.344 16.016 6.762 1 93.62 327 THR A O 1
ATOM 2647 N N . ILE A 1 328 ? 24.203 14.891 7.047 1 89.88 328 ILE A N 1
ATOM 2648 C CA . ILE A 1 328 ? 24.875 15.633 5.98 1 89.88 328 ILE A CA 1
ATOM 2649 C C . ILE A 1 328 ? 25.656 14.672 5.094 1 89.88 328 ILE A C 1
ATOM 2651 O O . ILE A 1 328 ? 26.281 13.734 5.586 1 89.88 328 ILE A O 1
ATOM 2655 N N . ARG A 1 329 ? 25.562 14.867 3.82 1 80.38 329 ARG A N 1
ATOM 2656 C CA . ARG A 1 329 ? 26.359 14.078 2.885 1 80.38 329 ARG A CA 1
ATOM 2657 C C . ARG A 1 329 ? 27.812 14.539 2.879 1 80.38 329 ARG A C 1
ATOM 2659 O O . ARG A 1 329 ? 28.078 15.742 2.953 1 80.38 329 ARG A O 1
ATOM 2666 N N . LYS A 1 330 ? 28.594 13.562 2.693 1 70.69 330 LYS A N 1
ATOM 2667 C CA . LYS A 1 330 ? 30.016 13.883 2.686 1 70.69 330 LYS A CA 1
ATOM 2668 C C . LYS A 1 330 ? 30.391 14.719 1.463 1 70.69 330 LYS A C 1
ATOM 2670 O O . LYS A 1 330 ? 31.359 15.469 1.492 1 70.69 330 LYS A O 1
ATOM 2675 N N . THR A 1 331 ? 29.531 14.594 0.447 1 63.78 331 THR A N 1
ATOM 2676 C CA . THR A 1 331 ? 29.828 15.266 -0.811 1 63.78 331 THR A CA 1
ATOM 2677 C C . THR A 1 331 ? 29.234 16.672 -0.82 1 63.78 331 THR A C 1
ATOM 2679 O O . THR A 1 331 ? 29.453 17.438 -1.763 1 63.78 331 THR A O 1
ATOM 2682 N N . ARG A 1 332 ? 28.562 17 0.219 1 60.78 332 ARG A N 1
ATOM 2683 C CA . ARG A 1 332 ? 27.891 18.297 0.267 1 60.78 332 ARG A CA 1
ATOM 2684 C C . ARG A 1 332 ? 28.906 19.422 0.418 1 60.78 332 ARG A C 1
ATOM 2686 O O . ARG A 1 332 ? 29.906 19.281 1.121 1 60.78 332 ARG A O 1
ATOM 2693 N N . SER A 1 333 ? 28.656 20.406 -0.337 1 52.16 333 SER A N 1
ATOM 2694 C CA . SER A 1 333 ? 29.5 21.594 -0.216 1 52.16 333 SER A CA 1
ATOM 2695 C C . SER A 1 333 ? 29.547 22.094 1.223 1 52.16 333 SER A C 1
ATOM 2697 O O . SER A 1 333 ? 28.516 22.219 1.875 1 52.16 333 SER A O 1
ATOM 2699 N N . GLY A 1 334 ? 30.75 22.297 1.789 1 53.19 334 GLY A N 1
ATOM 2700 C CA . GLY A 1 334 ? 30.938 22.812 3.135 1 53.19 334 GLY A CA 1
ATOM 2701 C C . GLY A 1 334 ? 31.312 21.75 4.141 1 53.19 334 GLY A C 1
ATOM 2702 O O . GLY A 1 334 ? 31.688 22.047 5.273 1 53.19 334 GLY A O 1
ATOM 2703 N N . PHE A 1 335 ? 31 20.484 3.602 1 63.72 335 PHE A N 1
ATOM 2704 C CA . PHE A 1 335 ? 31.484 19.422 4.48 1 63.72 335 PHE A CA 1
ATOM 2705 C C . PHE A 1 335 ? 33 19.438 4.57 1 63.72 335 PHE A C 1
ATOM 2707 O O . PHE A 1 335 ? 33.688 19.5 3.547 1 63.72 335 PHE A O 1
ATOM 2714 N N . PRO A 1 336 ? 33.469 19.594 5.855 1 58.91 336 PRO A N 1
ATOM 2715 C CA . PRO A 1 336 ? 34.906 19.688 5.969 1 58.91 336 PRO A CA 1
ATOM 2716 C C . PRO A 1 336 ? 35.656 18.484 5.355 1 58.91 336 PRO A C 1
ATOM 2718 O O . PRO A 1 336 ? 35.188 17.359 5.484 1 58.91 336 PRO A O 1
ATOM 2721 N N . LEU A 1 337 ? 36.312 18.625 4.309 1 53.28 337 LEU A N 1
ATOM 2722 C CA . LEU A 1 337 ? 37.156 17.578 3.705 1 53.28 337 LEU A CA 1
ATOM 2723 C C . LEU A 1 337 ? 38.094 16.969 4.734 1 53.28 337 LEU A C 1
ATOM 2725 O O . LEU A 1 337 ? 38.938 17.672 5.281 1 53.28 337 LEU A O 1
ATOM 2729 N N . THR A 1 338 ? 37.562 16.234 5.688 1 53.44 338 THR A N 1
ATOM 2730 C CA . THR A 1 338 ? 38.406 15.711 6.75 1 53.44 338 THR A CA 1
ATOM 2731 C C . THR A 1 338 ? 39.5 14.812 6.176 1 53.44 338 THR A C 1
ATOM 2733 O O . THR A 1 338 ? 39.219 13.75 5.633 1 53.44 338 THR A O 1
ATOM 2736 N N . VAL A 1 339 ? 40.469 15.344 5.73 1 51.38 339 VAL A N 1
ATOM 2737 C CA . VAL A 1 339 ? 41.562 14.539 5.188 1 51.38 339 VAL A CA 1
ATOM 2738 C C . VAL A 1 339 ? 42.25 13.781 6.316 1 51.38 339 VAL A C 1
ATOM 2740 O O . VAL A 1 339 ? 42.594 12.602 6.164 1 51.38 339 VAL A O 1
ATOM 2743 N N . GLN A 1 340 ? 42.438 14.414 7.547 1 52 340 GLN A N 1
ATOM 2744 C CA . GLN A 1 340 ? 43.281 13.75 8.547 1 52 340 GLN A CA 1
ATOM 2745 C C . GLN A 1 340 ? 42.406 13.172 9.672 1 52 340 GLN A C 1
ATOM 2747 O O . GLN A 1 340 ? 41.531 13.852 10.188 1 52 340 GLN A O 1
ATOM 2752 N N . ASN A 1 341 ? 42.469 11.875 10.148 1 57.62 341 ASN A N 1
ATOM 2753 C CA . ASN A 1 341 ? 41.875 11.086 11.227 1 57.62 341 ASN A CA 1
ATOM 2754 C C . ASN A 1 341 ? 40.406 10.805 10.961 1 57.62 341 ASN A C 1
ATOM 2756 O O . ASN A 1 341 ? 39.594 10.953 11.852 1 57.62 341 ASN A O 1
ATOM 2760 N N . ASP A 1 342 ? 40.094 10.516 9.812 1 66.94 342 ASP A N 1
ATOM 2761 C CA . ASP A 1 342 ? 38.75 10.102 9.438 1 66.94 342 ASP A CA 1
ATOM 2762 C C . ASP A 1 342 ? 38.406 8.742 10.039 1 66.94 342 ASP A C 1
ATOM 2764 O O . ASP A 1 342 ? 39.281 8.031 10.523 1 66.94 342 ASP A O 1
ATOM 2768 N N . LEU A 1 343 ? 37.156 8.57 10.266 1 72.31 343 LEU A N 1
ATOM 2769 C CA . LEU A 1 343 ? 36.75 7.25 10.727 1 72.31 343 LEU A CA 1
ATOM 2770 C C . LEU A 1 343 ? 37.312 6.156 9.82 1 72.31 343 LEU A C 1
ATOM 2772 O O . LEU A 1 343 ? 37.156 6.215 8.602 1 72.31 343 LEU A O 1
ATOM 2776 N N . PRO A 1 344 ? 38.094 5.27 10.492 1 70.94 344 PRO A N 1
ATOM 2777 C CA . PRO A 1 344 ? 38.625 4.172 9.672 1 70.94 344 PRO A CA 1
ATOM 2778 C C . PRO A 1 344 ? 37.5 3.363 9 1 70.94 344 PRO A C 1
ATOM 2780 O O . PRO A 1 344 ? 36.375 3.355 9.477 1 70.94 344 PRO A O 1
ATOM 2783 N N . LYS A 1 345 ? 37.75 2.826 7.871 1 68 345 LYS A N 1
ATOM 2784 C CA . LYS A 1 345 ? 36.781 2.033 7.102 1 68 345 LYS A CA 1
ATOM 2785 C C . LYS A 1 345 ? 36.219 0.898 7.945 1 68 345 LYS A C 1
ATOM 2787 O O . LYS A 1 345 ? 35.031 0.58 7.844 1 68 345 LYS A O 1
ATOM 2792 N N . LYS A 1 346 ? 37.062 0.351 8.836 1 75.56 346 LYS A N 1
ATOM 2793 C CA . LYS A 1 346 ? 36.625 -0.749 9.688 1 75.56 346 LYS A CA 1
ATOM 2794 C C . LYS A 1 346 ? 36.406 -0.285 11.125 1 75.56 346 LYS A C 1
ATOM 2796 O O . LYS A 1 346 ? 36.75 -1.009 12.07 1 75.56 346 LYS A O 1
ATOM 2801 N N . ALA A 1 347 ? 35.875 0.831 11.289 1 81.62 347 ALA A N 1
ATOM 2802 C CA . ALA A 1 347 ? 35.656 1.36 12.633 1 81.62 347 ALA A CA 1
ATOM 2803 C C . ALA A 1 347 ? 34.656 0.516 13.398 1 81.62 347 ALA A C 1
ATOM 2805 O O . ALA A 1 347 ? 33.719 -0.065 12.805 1 81.62 347 ALA A O 1
ATOM 2806 N N . GLN A 1 348 ? 34.938 0.374 14.719 1 84.19 348 GLN A N 1
ATOM 2807 C CA . GLN A 1 348 ? 34 -0.358 15.586 1 84.19 348 GLN A CA 1
ATOM 2808 C C . GLN A 1 348 ? 32.719 0.441 15.836 1 84.19 348 GLN A C 1
ATOM 2810 O O . GLN A 1 348 ? 32.75 1.673 15.789 1 84.19 348 GLN A O 1
ATOM 2815 N N . ARG A 1 349 ? 31.781 -0.268 16.094 1 88.31 349 ARG A N 1
ATOM 2816 C CA . ARG A 1 349 ? 30.516 0.385 16.406 1 88.31 349 ARG A CA 1
ATOM 2817 C C . ARG A 1 349 ? 30.656 1.278 17.641 1 88.31 349 ARG A C 1
ATOM 2819 O O . ARG A 1 349 ? 31.25 0.872 18.641 1 88.31 349 ARG A O 1
ATOM 2826 N N . GLY A 1 350 ? 30.234 2.555 17.5 1 89.56 350 GLY A N 1
ATOM 2827 C CA . GLY A 1 350 ? 30.297 3.484 18.609 1 89.56 350 GLY A CA 1
ATOM 2828 C C . GLY A 1 350 ? 31.422 4.492 18.484 1 89.56 350 GLY A C 1
ATOM 2829 O O . GLY A 1 350 ? 31.5 5.457 19.25 1 89.56 350 GLY A O 1
ATOM 2830 N N . GLU A 1 351 ? 32.25 4.309 17.594 1 90.38 351 GLU A N 1
ATOM 2831 C CA . GLU A 1 351 ? 33.344 5.262 17.391 1 90.38 351 GLU A CA 1
ATOM 2832 C C . GLU A 1 351 ? 32.812 6.602 16.891 1 90.38 351 GLU A C 1
ATOM 2834 O O . GLU A 1 351 ? 31.891 6.645 16.078 1 90.38 351 GLU A O 1
ATOM 2839 N N . VAL A 1 352 ? 33.469 7.688 17.453 1 91.44 352 VAL A N 1
ATOM 2840 C CA . VAL A 1 352 ? 33 9.031 17.141 1 91.44 352 VAL A CA 1
ATOM 2841 C C . VAL A 1 352 ? 34.156 9.906 16.719 1 91.44 352 VAL A C 1
ATOM 2843 O O . VAL A 1 352 ? 35.219 9.859 17.328 1 91.44 352 VAL A O 1
ATOM 2846 N N . ARG A 1 353 ? 34.031 10.562 15.641 1 90.31 353 ARG A N 1
ATOM 2847 C CA . ARG A 1 353 ? 34.906 11.641 15.219 1 90.31 353 ARG A CA 1
ATOM 2848 C C . ARG A 1 353 ? 34.125 12.93 14.992 1 90.31 353 ARG A C 1
ATOM 2850 O O . ARG A 1 353 ? 33.031 12.914 14.453 1 90.31 353 ARG A O 1
ATOM 2857 N N . TRP A 1 354 ? 34.719 14 15.508 1 91.25 354 TRP A N 1
ATOM 2858 C CA . TRP A 1 354 ? 33.969 15.25 15.367 1 91.25 354 TRP A CA 1
ATOM 2859 C C . TRP A 1 354 ? 34.906 16.422 15.07 1 91.25 354 TRP A C 1
ATOM 2861 O O . TRP A 1 354 ? 36.094 16.328 15.32 1 91.25 354 TRP A O 1
ATOM 2871 N N . LEU A 1 355 ? 34.406 17.375 14.43 1 89.81 355 LEU A N 1
ATOM 2872 C CA . LEU A 1 355 ? 35.062 18.641 14.117 1 89.81 355 LEU A CA 1
ATOM 2873 C C . LEU A 1 355 ? 34.094 19.812 14.32 1 89.81 355 LEU A C 1
ATOM 2875 O O . LEU A 1 355 ? 32.938 19.734 13.953 1 89.81 355 LEU A O 1
ATOM 2879 N N . ARG A 1 356 ? 34.625 20.875 14.938 1 90.38 356 ARG A N 1
ATOM 2880 C CA . ARG A 1 356 ? 33.812 22.047 15.141 1 90.38 356 ARG A CA 1
ATOM 2881 C C . ARG A 1 356 ? 34.375 23.25 14.391 1 90.38 356 ARG A C 1
ATOM 2883 O O . ARG A 1 356 ? 35.562 23.516 14.453 1 90.38 356 ARG A O 1
ATOM 2890 N N . GLU A 1 357 ? 33.562 23.828 13.664 1 87.44 357 GLU A N 1
ATOM 2891 C CA . GLU A 1 357 ? 33.844 25.094 13 1 87.44 357 GLU A CA 1
ATOM 2892 C C . GLU A 1 357 ? 32.875 26.188 13.453 1 87.44 357 GLU A C 1
ATOM 2894 O O . GLU A 1 357 ? 31.734 26.219 13.023 1 87.44 357 GLU A O 1
ATOM 2899 N N . ASP A 1 358 ? 33.375 27.062 14.344 1 82.81 358 ASP A N 1
ATOM 2900 C CA . ASP A 1 358 ? 32.5 28.078 14.945 1 82.81 358 ASP A CA 1
ATOM 2901 C C . ASP A 1 358 ? 31.359 27.453 15.711 1 82.81 358 ASP A C 1
ATOM 2903 O O . ASP A 1 358 ? 31.562 26.688 16.656 1 82.81 358 ASP A O 1
ATOM 2907 N N . LYS A 1 359 ? 30.219 27.688 15.203 1 88.75 359 LYS A N 1
ATOM 2908 C CA . LYS A 1 359 ? 29.047 27.188 15.914 1 88.75 359 LYS A CA 1
ATOM 2909 C C . LYS A 1 359 ? 28.609 25.828 15.383 1 88.75 359 LYS A C 1
ATOM 2911 O O . LYS A 1 359 ? 27.75 25.172 15.969 1 88.75 359 LYS A O 1
ATOM 2916 N N . LEU A 1 360 ? 29.312 25.375 14.383 1 93.12 360 LEU A N 1
ATOM 2917 C CA . LEU A 1 360 ? 28.828 24.172 13.711 1 93.12 360 LEU A CA 1
ATOM 2918 C C . LEU A 1 360 ? 29.656 22.953 14.125 1 93.12 360 LEU A C 1
ATOM 2920 O O . LEU A 1 360 ? 30.891 23.016 14.18 1 93.12 360 LEU A O 1
ATOM 2924 N N . LEU A 1 361 ? 28.953 21.984 14.477 1 93.62 361 LEU A N 1
ATOM 2925 C CA . LEU A 1 361 ? 29.547 20.688 14.805 1 93.62 361 LEU A CA 1
ATOM 2926 C C . LEU A 1 361 ? 29.359 19.703 13.656 1 93.62 361 LEU A C 1
ATOM 2928 O O . LEU A 1 361 ? 28.25 19.531 13.141 1 93.62 361 LEU A O 1
ATOM 2932 N N . PHE A 1 362 ? 30.438 19.125 13.203 1 91.88 362 PHE A N 1
ATOM 2933 C CA . PHE A 1 362 ? 30.406 18.031 12.242 1 91.88 362 PHE A CA 1
ATOM 2934 C C . PHE A 1 362 ? 30.812 16.719 12.906 1 91.88 362 PHE A C 1
ATOM 2936 O O . PHE A 1 362 ? 31.844 16.656 13.57 1 91.88 362 PHE A O 1
ATOM 2943 N N . LEU A 1 363 ? 29.922 15.781 12.758 1 91.69 363 LEU A N 1
ATOM 2944 C CA . LEU A 1 363 ? 30.109 14.531 13.484 1 91.69 363 LEU A CA 1
ATOM 2945 C C . LEU A 1 363 ? 30.062 13.336 12.531 1 91.69 363 LEU A C 1
ATOM 2947 O O . LEU A 1 363 ? 29.25 13.305 11.609 1 91.69 363 LEU A O 1
ATOM 2951 N N . LYS A 1 364 ? 30.953 12.359 12.773 1 90.69 364 LYS A N 1
ATOM 2952 C CA . LYS A 1 364 ? 30.922 11.023 12.18 1 90.69 364 LYS A CA 1
ATOM 2953 C C . LYS A 1 364 ? 30.766 9.953 13.258 1 90.69 364 LYS A C 1
ATOM 2955 O O . LYS A 1 364 ? 31.5 9.961 14.258 1 90.69 364 LYS A O 1
ATOM 2960 N N . TRP A 1 365 ? 29.797 9.148 13.086 1 91.94 365 TRP A N 1
ATOM 2961 C CA . TRP A 1 365 ? 29.5 8.109 14.07 1 91.94 365 TRP A CA 1
ATOM 2962 C C . TRP A 1 365 ? 29.297 6.758 13.383 1 91.94 365 TRP A C 1
ATOM 2964 O O . TRP A 1 365 ? 28.625 6.672 12.359 1 91.94 365 TRP A O 1
ATOM 2974 N N . MET A 1 366 ? 29.938 5.758 13.977 1 90.75 366 MET A N 1
ATOM 2975 C CA . MET A 1 366 ? 29.828 4.426 13.383 1 90.75 366 MET A CA 1
ATOM 2976 C C . MET A 1 366 ? 28.766 3.604 14.094 1 90.75 366 MET A C 1
ATOM 2978 O O . MET A 1 366 ? 28.875 3.32 15.289 1 90.75 366 MET A O 1
ATOM 2982 N N . ASP A 1 367 ? 27.734 3.248 13.406 1 89.81 367 ASP A N 1
ATOM 2983 C CA . ASP A 1 367 ? 26.781 2.238 13.836 1 89.81 367 ASP A CA 1
ATOM 2984 C C . ASP A 1 367 ? 26.922 0.959 13.016 1 89.81 367 ASP A C 1
ATOM 2986 O O . ASP A 1 367 ? 28 0.372 12.953 1 89.81 367 ASP A O 1
ATOM 2990 N N . LYS A 1 368 ? 25.859 0.5 12.344 1 81.44 368 LYS A N 1
ATOM 2991 C CA . LYS A 1 368 ? 26.047 -0.533 11.328 1 81.44 368 LYS A CA 1
ATOM 2992 C C . LYS A 1 368 ? 26.719 0.039 10.078 1 81.44 368 LYS A C 1
ATOM 2994 O O . LYS A 1 368 ? 27.484 -0.649 9.406 1 81.44 368 LYS A O 1
ATOM 2999 N N . ARG A 1 369 ? 26.406 1.351 9.93 1 85.69 369 ARG A N 1
ATOM 3000 C CA . ARG A 1 369 ? 27.016 2.162 8.883 1 85.69 369 ARG A CA 1
ATOM 3001 C C . ARG A 1 369 ? 27.453 3.52 9.43 1 85.69 369 ARG A C 1
ATOM 3003 O O . ARG A 1 369 ? 27.031 3.92 10.516 1 85.69 369 ARG A O 1
ATOM 3010 N N . GLU A 1 370 ? 28.234 4.109 8.672 1 88.44 370 GLU A N 1
ATOM 3011 C CA . GLU A 1 370 ? 28.688 5.441 9.055 1 88.44 370 GLU A CA 1
ATOM 3012 C C . GLU A 1 370 ? 27.562 6.465 8.938 1 88.44 370 GLU A C 1
ATOM 3014 O O . GLU A 1 370 ? 26.844 6.504 7.93 1 88.44 370 GLU A O 1
ATOM 3019 N N . VAL A 1 371 ? 27.422 7.234 9.984 1 91.19 371 VAL A N 1
ATOM 3020 C CA . VAL A 1 371 ? 26.438 8.305 10.008 1 91.19 371 VAL A CA 1
ATOM 3021 C C . VAL A 1 371 ? 27.141 9.656 10.18 1 91.19 371 VAL A C 1
ATOM 3023 O O . VAL A 1 371 ? 27.953 9.82 11.078 1 91.19 371 VAL A O 1
ATOM 3026 N N . THR A 1 372 ? 26.875 10.562 9.336 1 91.75 372 THR A N 1
ATOM 3027 C CA . THR A 1 372 ? 27.438 11.906 9.422 1 91.75 372 THR A CA 1
ATOM 3028 C C . THR A 1 372 ? 26.344 12.922 9.742 1 91.75 372 THR A C 1
ATOM 3030 O O . THR A 1 372 ? 25.281 12.922 9.125 1 91.75 372 THR A O 1
ATOM 3033 N N . LEU A 1 373 ? 26.641 13.828 10.727 1 94.5 373 LEU A N 1
ATOM 3034 C CA . LEU A 1 373 ? 25.656 14.82 11.148 1 94.5 373 LEU A CA 1
ATOM 3035 C C . LEU A 1 373 ? 26.297 16.203 11.258 1 94.5 373 LEU A C 1
ATOM 3037 O O . LEU A 1 373 ? 27.516 16.312 11.438 1 94.5 373 LEU A O 1
ATOM 3041 N N . CYS A 1 374 ? 25.516 17.156 11.086 1 94.5 374 CYS A N 1
ATOM 3042 C CA . CYS A 1 374 ? 25.828 18.562 11.352 1 94.5 374 CYS A CA 1
ATOM 3043 C C . CYS A 1 374 ? 24.859 19.156 12.359 1 94.5 374 CYS A C 1
ATOM 3045 O O . CYS A 1 374 ? 23.656 18.891 12.297 1 94.5 374 CYS A O 1
ATOM 3047 N N . SER A 1 375 ? 25.375 19.875 13.352 1 96.31 375 SER A N 1
ATOM 3048 C CA . SER A 1 375 ? 24.516 20.453 14.367 1 96.31 375 SER A CA 1
ATOM 3049 C C . SER A 1 375 ? 25.016 21.828 14.797 1 96.31 375 SER A C 1
ATOM 3051 O O . SER A 1 375 ? 26.234 22.047 14.898 1 96.31 375 SER A O 1
ATOM 3053 N N . SER A 1 376 ? 24.125 22.688 15.086 1 96.44 376 SER A N 1
ATOM 3054 C CA . SER A 1 376 ? 24.469 24 15.617 1 96.44 376 SER A CA 1
ATOM 3055 C C . SER A 1 376 ? 24.094 24.125 17.094 1 96.44 376 SER A C 1
ATOM 3057 O O . SER A 1 376 ? 24.125 25.219 17.656 1 96.44 376 SER A O 1
ATOM 3059 N N . MET A 1 377 ? 23.766 23.016 17.781 1 95.38 377 MET A N 1
ATOM 3060 C CA . MET A 1 377 ? 23.25 23.188 19.125 1 95.38 377 MET A CA 1
ATOM 3061 C C . MET A 1 377 ? 23.797 22.109 20.062 1 95.38 377 MET A C 1
ATOM 3063 O O . MET A 1 377 ? 23.578 22.172 21.281 1 95.38 377 MET A O 1
ATOM 3067 N N . HIS A 1 378 ? 24.547 21.188 19.516 1 95.75 378 HIS A N 1
ATOM 3068 C CA . HIS A 1 378 ? 24.906 20.031 20.344 1 95.75 378 HIS A CA 1
ATOM 3069 C C . HIS A 1 378 ? 26.391 20.078 20.719 1 95.75 378 HIS A C 1
ATOM 3071 O O . HIS A 1 378 ? 27.203 20.672 20 1 95.75 378 HIS A O 1
ATOM 3077 N N . LYS A 1 379 ? 26.578 19.391 21.828 1 93.94 379 LYS A N 1
ATOM 3078 C CA . LYS A 1 379 ? 27.922 18.953 22.172 1 93.94 379 LYS A CA 1
ATOM 3079 C C . LYS A 1 379 ? 28.297 17.688 21.422 1 93.94 379 LYS A C 1
ATOM 3081 O O . LYS A 1 379 ? 27.438 16.875 21.094 1 93.94 379 LYS A O 1
ATOM 3086 N N . ALA A 1 380 ? 29.594 17.562 21.125 1 91.94 380 ALA A N 1
ATOM 3087 C CA . ALA A 1 380 ? 30.062 16.422 20.344 1 91.94 380 ALA A CA 1
ATOM 3088 C C . ALA A 1 380 ? 29.703 15.102 21.031 1 91.94 380 ALA A C 1
ATOM 3090 O O . ALA A 1 380 ? 29.172 14.188 20.406 1 91.94 380 ALA A O 1
ATOM 3091 N N . TYR A 1 381 ? 30.047 15.055 22.281 1 92.5 381 TYR A N 1
ATOM 3092 C CA . TYR A 1 381 ? 29.797 13.82 23.016 1 92.5 381 TYR A CA 1
ATOM 3093 C C . TYR A 1 381 ? 29.719 14.086 24.516 1 92.5 381 TYR A C 1
ATOM 3095 O O . TYR A 1 381 ? 30.609 14.695 25.094 1 92.5 381 TYR A O 1
ATOM 3103 N N . SER A 1 382 ? 28.594 13.586 25.141 1 91.19 382 SER A N 1
ATOM 3104 C CA . SER A 1 382 ? 28.438 13.797 26.562 1 91.19 382 SER A CA 1
ATOM 3105 C C . SER A 1 382 ? 28.453 12.469 27.328 1 91.19 382 SER A C 1
ATOM 3107 O O . SER A 1 382 ? 28.125 12.422 28.516 1 91.19 382 SER A O 1
ATOM 3109 N N . GLY A 1 383 ? 28.734 11.359 26.656 1 90.88 383 GLY A N 1
ATOM 3110 C CA . GLY A 1 383 ? 28.797 10.062 27.312 1 90.88 383 GLY A CA 1
ATOM 3111 C C . GLY A 1 383 ? 27.531 9.25 27.188 1 90.88 383 GLY A C 1
ATOM 3112 O O . GLY A 1 383 ? 27.344 8.25 27.875 1 90.88 383 GLY A O 1
ATOM 3113 N N . LYS A 1 384 ? 26.672 9.68 26.312 1 92.38 384 LYS A N 1
ATOM 3114 C CA . LYS A 1 384 ? 25.406 8.961 26.109 1 92.38 384 LYS A CA 1
ATOM 3115 C C . LYS A 1 384 ? 25.641 7.656 25.359 1 92.38 384 LYS A C 1
ATOM 3117 O O . LYS A 1 384 ? 26.609 7.527 24.609 1 92.38 384 LYS A O 1
ATOM 3122 N N . THR A 1 385 ? 24.75 6.652 25.703 1 92.62 385 THR A N 1
ATOM 3123 C CA . THR A 1 385 ? 24.828 5.363 25.016 1 92.62 385 THR A CA 1
ATOM 3124 C C . THR A 1 385 ? 23.438 4.938 24.531 1 92.62 385 THR A C 1
ATOM 3126 O O . THR A 1 385 ? 22.422 5.469 24.984 1 92.62 385 THR A O 1
ATOM 3129 N N . ILE A 1 386 ? 23.422 4.129 23.547 1 91.75 386 ILE A N 1
ATOM 3130 C CA . ILE A 1 386 ? 22.188 3.547 23.047 1 91.75 386 ILE A CA 1
ATOM 3131 C C . ILE A 1 386 ? 22.297 2.023 23.016 1 91.75 386 ILE A C 1
ATOM 3133 O O . ILE A 1 386 ? 23.391 1.48 22.875 1 91.75 386 ILE A O 1
ATOM 3137 N N . LYS A 1 387 ? 21.203 1.372 23.219 1 89.62 387 LYS A N 1
ATOM 3138 C CA . LYS A 1 387 ? 21.172 -0.088 23.234 1 89.62 387 LYS A CA 1
ATOM 3139 C C . LYS A 1 387 ? 21.109 -0.648 21.812 1 89.62 387 LYS A C 1
ATOM 3141 O O . LYS A 1 387 ? 20.328 -0.166 20.984 1 89.62 387 LYS A O 1
ATOM 3146 N N . ARG A 1 388 ? 22 -1.527 21.469 1 87.12 388 ARG A N 1
ATOM 3147 C CA . ARG A 1 388 ? 22 -2.242 20.203 1 87.12 388 ARG A CA 1
ATOM 3148 C C . ARG A 1 388 ? 22.125 -3.746 20.422 1 87.12 388 ARG A C 1
ATOM 3150 O O . ARG A 1 388 ? 22.781 -4.188 21.359 1 87.12 388 ARG A O 1
ATOM 3157 N N . LYS A 1 389 ? 21.406 -4.551 19.609 1 81.88 389 LYS A N 1
ATOM 3158 C CA . LYS A 1 389 ? 21.578 -6 19.609 1 81.88 389 LYS A CA 1
ATOM 3159 C C . LYS A 1 389 ? 22.719 -6.418 18.688 1 81.88 389 LYS A C 1
ATOM 3161 O O . LYS A 1 389 ? 22.734 -6.051 17.5 1 81.88 389 LYS A O 1
ATOM 3166 N N . VAL A 1 390 ? 23.719 -7 19.234 1 77.62 390 VAL A N 1
ATOM 3167 C CA . VAL A 1 390 ? 24.875 -7.473 18.469 1 77.62 390 VAL A CA 1
ATOM 3168 C C . VAL A 1 390 ? 25.016 -8.984 18.625 1 77.62 390 VAL A C 1
ATOM 3170 O O . VAL A 1 390 ? 24.75 -9.531 19.703 1 77.62 390 VAL A O 1
ATOM 3173 N N . LYS A 1 391 ? 25.172 -9.633 17.469 1 74.44 391 LYS A N 1
ATOM 3174 C CA . LYS A 1 391 ? 25.406 -11.07 17.531 1 74.44 391 LYS A CA 1
ATOM 3175 C C . LYS A 1 391 ? 26.859 -11.383 17.812 1 74.44 391 LYS A C 1
ATOM 3177 O O . LYS A 1 391 ? 27.75 -11.039 17.016 1 74.44 391 LYS A O 1
ATOM 3182 N N . GLU A 1 392 ? 27.078 -11.656 18.953 1 70.38 392 GLU A N 1
ATOM 3183 C CA . GLU A 1 392 ? 28.422 -12.102 19.344 1 70.38 392 GLU A CA 1
ATOM 3184 C C . GLU A 1 392 ? 28.453 -13.602 19.609 1 70.38 392 GLU A C 1
ATOM 3186 O O . GLU A 1 392 ? 27.672 -14.109 20.422 1 70.38 392 GLU A O 1
ATOM 3191 N N . GLN A 1 393 ? 29.281 -14.234 18.891 1 70.69 393 GLN A N 1
ATOM 3192 C CA . GLN A 1 393 ? 29.438 -15.672 19.016 1 70.69 393 GLN A CA 1
ATOM 3193 C C . GLN A 1 393 ? 28.109 -16.406 18.828 1 70.69 393 GLN A C 1
ATOM 3195 O O . GLN A 1 393 ? 27.766 -17.281 19.609 1 70.69 393 GLN A O 1
ATOM 3200 N N . GLY A 1 394 ? 27.281 -15.93 17.875 1 66.75 394 GLY A N 1
ATOM 3201 C CA . GLY A 1 394 ? 26.047 -16.609 17.484 1 66.75 394 GLY A CA 1
ATOM 3202 C C . GLY A 1 394 ? 24.875 -16.281 18.375 1 66.75 394 GLY A C 1
ATOM 3203 O O . GLY A 1 394 ? 23.75 -16.766 18.141 1 66.75 394 GLY A O 1
ATOM 3204 N N . VAL A 1 395 ? 25.156 -15.625 19.469 1 75 395 VAL A N 1
ATOM 3205 C CA . VAL A 1 395 ? 24.078 -15.305 20.406 1 75 395 VAL A CA 1
ATOM 3206 C C . VAL A 1 395 ? 23.781 -13.805 20.359 1 75 395 VAL A C 1
ATOM 3208 O O . VAL A 1 395 ? 24.703 -12.984 20.312 1 75 395 VAL A O 1
ATOM 3211 N N . TRP A 1 396 ? 22.578 -13.5 20.281 1 77.69 396 TRP A N 1
ATOM 3212 C CA . TRP A 1 396 ? 22.188 -12.094 20.281 1 77.69 396 TRP A CA 1
ATOM 3213 C C . TRP A 1 396 ? 22.297 -11.508 21.688 1 77.69 396 TRP A C 1
ATOM 3215 O O . TRP A 1 396 ? 21.828 -12.109 22.656 1 77.69 396 TRP A O 1
ATOM 3225 N N . GLN A 1 397 ? 23.125 -10.539 21.797 1 81.25 397 GLN A N 1
ATOM 3226 C CA . GLN A 1 397 ? 23.281 -9.852 23.078 1 81.25 397 GLN A CA 1
ATOM 3227 C C . GLN A 1 397 ? 23.016 -8.352 22.922 1 81.25 397 GLN A C 1
ATOM 3229 O O . GLN A 1 397 ? 23.266 -7.781 21.859 1 81.25 397 GLN A O 1
ATOM 3234 N N . THR A 1 398 ? 22.375 -7.734 23.891 1 87.75 398 THR A N 1
ATOM 3235 C CA . THR A 1 398 ? 22.172 -6.289 23.922 1 87.75 398 THR A CA 1
ATOM 3236 C C . THR A 1 398 ? 23.422 -5.574 24.438 1 87.75 398 THR A C 1
ATOM 3238 O O . THR A 1 398 ? 23.953 -5.93 25.5 1 87.75 398 THR A O 1
ATOM 3241 N N . THR A 1 399 ? 23.984 -4.762 23.688 1 86.62 399 THR A N 1
ATOM 3242 C CA . THR A 1 399 ? 25.172 -4.02 24.094 1 86.62 399 THR A CA 1
ATOM 3243 C C . THR A 1 399 ? 24.891 -2.518 24.094 1 86.62 399 THR A C 1
ATOM 3245 O O . THR A 1 399 ? 24.016 -2.043 23.375 1 86.62 399 THR A O 1
ATOM 3248 N N . GLN A 1 400 ? 25.672 -1.769 24.984 1 90.69 400 GLN A N 1
ATOM 3249 C CA . GLN A 1 400 ? 25.609 -0.311 25.016 1 90.69 400 GLN A CA 1
ATOM 3250 C C . GLN A 1 400 ? 26.656 0.305 24.094 1 90.69 400 GLN A C 1
ATOM 3252 O O . GLN A 1 400 ? 27.859 0.082 24.281 1 90.69 400 GLN A O 1
ATOM 3257 N N . VAL A 1 401 ? 26.219 1.028 23.172 1 91.69 401 VAL A N 1
ATOM 3258 C CA . VAL A 1 401 ? 27.125 1.649 22.219 1 91.69 401 VAL A CA 1
ATOM 3259 C C . VAL A 1 401 ? 27.156 3.16 22.438 1 91.69 401 VAL A C 1
ATOM 3261 O O . VAL A 1 401 ? 26.109 3.799 22.547 1 91.69 401 VAL A O 1
ATOM 3264 N N . PRO A 1 402 ? 28.406 3.719 22.594 1 92.62 402 PRO A N 1
ATOM 3265 C CA . PRO A 1 402 ? 28.484 5.18 22.688 1 92.62 402 PRO A CA 1
ATOM 3266 C C . PRO A 1 402 ? 27.781 5.887 21.531 1 92.62 402 PRO A C 1
ATOM 3268 O O . PRO A 1 402 ? 27.891 5.461 20.391 1 92.62 402 PRO A O 1
ATOM 3271 N N . CYS A 1 403 ? 26.953 6.895 21.875 1 94.62 403 CYS A N 1
ATOM 3272 C CA . CYS A 1 403 ? 26.172 7.605 20.875 1 94.62 403 CYS A CA 1
ATOM 3273 C C . CYS A 1 403 ? 26.234 9.117 21.094 1 94.62 403 CYS A C 1
ATOM 3275 O O . CYS A 1 403 ? 25.922 9.602 22.188 1 94.62 403 CYS A O 1
ATOM 3277 N N . PRO A 1 404 ? 26.703 9.828 20.078 1 94.88 404 PRO A N 1
ATOM 3278 C CA . PRO A 1 404 ? 26.75 11.289 20.203 1 94.88 404 PRO A CA 1
ATOM 3279 C C . PRO A 1 404 ? 25.375 11.891 20.516 1 94.88 404 PRO A C 1
ATOM 3281 O O . PRO A 1 404 ? 24.344 11.336 20.141 1 94.88 404 PRO A O 1
ATOM 3284 N N . ASP A 1 405 ? 25.375 13.039 21.188 1 94.75 405 ASP A N 1
ATOM 3285 C CA . ASP A 1 405 ? 24.156 13.719 21.609 1 94.75 405 ASP A CA 1
ATOM 3286 C C . ASP A 1 405 ? 23.281 14.055 20.406 1 94.75 405 ASP A C 1
ATOM 3288 O O . ASP A 1 405 ? 22.062 13.883 20.438 1 94.75 405 ASP A O 1
ATOM 3292 N N . ALA A 1 406 ? 23.922 14.516 19.391 1 95.81 406 ALA A N 1
ATOM 3293 C CA . ALA A 1 406 ? 23.203 14.914 18.188 1 95.81 406 ALA A CA 1
ATOM 3294 C C . ALA A 1 406 ? 22.438 13.734 17.578 1 95.81 406 ALA A C 1
ATOM 3296 O O . ALA A 1 406 ? 21.312 13.891 17.109 1 95.81 406 ALA A O 1
ATOM 3297 N N . VAL A 1 407 ? 23.016 12.594 17.625 1 95.44 407 VAL A N 1
ATOM 3298 C CA . VAL A 1 407 ? 22.391 11.398 17.078 1 95.44 407 VAL A CA 1
ATOM 3299 C C . VAL A 1 407 ? 21.172 11.008 17.906 1 95.44 407 VAL A C 1
ATOM 3301 O O . VAL A 1 407 ? 20.125 10.656 17.359 1 95.44 407 VAL A O 1
ATOM 3304 N N . VAL A 1 408 ? 21.312 11.039 19.188 1 95.19 408 VAL A N 1
ATOM 3305 C CA . VAL A 1 408 ? 20.234 10.688 20.094 1 95.19 408 VAL A CA 1
ATOM 3306 C C . VAL A 1 408 ? 19.031 11.586 19.828 1 95.19 408 VAL A C 1
ATOM 3308 O O . VAL A 1 408 ? 17.906 11.102 19.641 1 95.19 408 VAL A O 1
ATOM 3311 N N . ASP A 1 409 ? 19.297 12.852 19.781 1 96.31 409 ASP A N 1
ATOM 3312 C CA . ASP A 1 409 ? 18.219 13.805 19.562 1 96.31 409 ASP A CA 1
ATOM 3313 C C . ASP A 1 409 ? 17.625 13.68 18.156 1 96.31 409 ASP A C 1
ATOM 3315 O O . ASP A 1 409 ? 16.406 13.75 17.984 1 96.31 409 ASP A O 1
ATOM 3319 N N . TYR A 1 410 ? 18.5 13.523 17.25 1 96.94 410 TYR A N 1
ATOM 3320 C CA . TYR A 1 410 ? 18.062 13.375 15.875 1 96.94 410 TYR A CA 1
ATOM 3321 C C . TYR A 1 410 ? 17.109 12.195 15.734 1 96.94 410 TYR A C 1
ATOM 3323 O O . TYR A 1 410 ? 16.031 12.328 15.133 1 96.94 410 TYR A O 1
ATOM 3331 N N . ASN A 1 411 ? 17.453 11.07 16.266 1 93.5 411 ASN A N 1
ATOM 3332 C CA . ASN A 1 411 ? 16.609 9.875 16.203 1 93.5 411 ASN A CA 1
ATOM 3333 C C . ASN A 1 411 ? 15.273 10.086 16.891 1 93.5 411 ASN A C 1
ATOM 3335 O O . ASN A 1 411 ? 14.25 9.547 16.453 1 93.5 411 ASN A O 1
ATOM 3339 N N . LYS A 1 412 ? 15.297 10.852 17.812 1 95.19 412 LYS A N 1
ATOM 3340 C CA . LYS A 1 412 ? 14.094 11.078 18.609 1 95.19 412 LYS A CA 1
ATOM 3341 C C . LYS A 1 412 ? 13.148 12.055 17.906 1 95.19 412 LYS A C 1
ATOM 3343 O O . LYS A 1 412 ? 11.93 11.883 17.953 1 95.19 412 LYS A O 1
ATOM 3348 N N . TRP A 1 413 ? 13.711 13.078 17.234 1 97.44 413 TRP A N 1
ATOM 3349 C CA . TRP A 1 413 ? 12.859 14.219 16.906 1 97.44 413 TRP A CA 1
ATOM 3350 C C . TRP A 1 413 ? 12.734 14.391 15.398 1 97.44 413 TRP A C 1
ATOM 3352 O O . TRP A 1 413 ? 11.898 15.172 14.922 1 97.44 413 TRP A O 1
ATOM 3362 N N . MET A 1 414 ? 13.469 13.648 14.562 1 96.81 414 MET A N 1
ATOM 336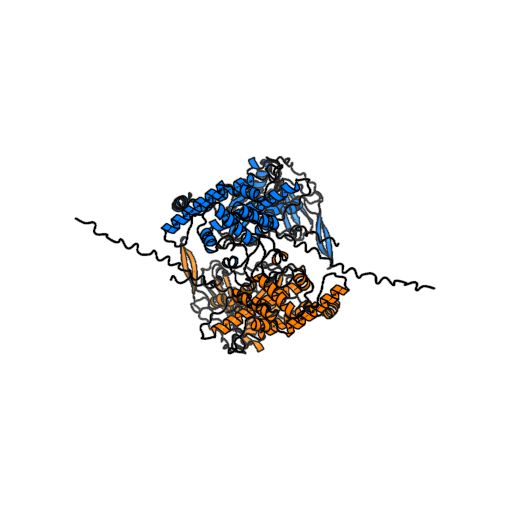3 C CA . MET A 1 414 ? 13.414 13.812 13.109 1 96.81 414 MET A CA 1
ATOM 3364 C C . MET A 1 414 ? 12.125 13.242 12.539 1 96.81 414 MET A C 1
ATOM 3366 O O . MET A 1 414 ? 11.703 13.617 11.445 1 96.81 414 MET A O 1
ATOM 3370 N N . GLY A 1 415 ? 11.359 12.453 13.242 1 95.69 415 GLY A N 1
ATOM 3371 C CA . GLY A 1 415 ? 10.25 11.68 12.703 1 95.69 415 GLY A CA 1
ATOM 3372 C C . GLY A 1 415 ? 8.922 12.406 12.781 1 95.69 415 GLY A C 1
ATOM 3373 O O . GLY A 1 415 ? 7.859 11.781 12.719 1 95.69 415 GLY A O 1
ATOM 3374 N N . GLY A 1 416 ? 8.93 13.688 12.945 1 96.81 416 GLY A N 1
ATOM 3375 C CA . GLY A 1 416 ? 7.68 14.414 13.086 1 96.81 416 GLY A CA 1
ATOM 3376 C C . GLY A 1 416 ? 6.797 14.32 11.859 1 96.81 416 GLY A C 1
ATOM 3377 O O . GLY A 1 416 ? 5.598 14.062 11.969 1 96.81 416 GLY A O 1
ATOM 3378 N N . VAL A 1 417 ? 7.355 14.578 10.703 1 96.88 417 VAL A N 1
ATOM 3379 C CA . VAL A 1 417 ? 6.598 14.516 9.461 1 96.88 417 VAL A CA 1
ATOM 3380 C C . VAL A 1 417 ? 6.164 13.078 9.18 1 96.88 417 VAL A C 1
ATOM 3382 O O . VAL A 1 417 ? 5.043 12.836 8.727 1 96.88 417 VAL A O 1
ATOM 3385 N N . ASP A 1 418 ? 7.055 12.164 9.492 1 93.12 418 ASP A N 1
ATOM 3386 C CA . ASP A 1 418 ? 6.707 10.758 9.352 1 93.12 418 ASP A CA 1
ATOM 3387 C C . ASP A 1 418 ? 5.52 10.391 10.242 1 93.12 418 ASP A C 1
ATOM 3389 O O . ASP A 1 418 ? 4.633 9.641 9.828 1 93.12 418 ASP A O 1
ATOM 3393 N N . LEU A 1 419 ? 5.598 10.875 11.414 1 96.25 419 LEU A N 1
ATOM 3394 C CA . LEU A 1 419 ? 4.484 10.656 12.328 1 96.25 419 LEU A CA 1
ATOM 3395 C C . LEU A 1 419 ? 3.195 11.25 11.766 1 96.25 419 LEU A C 1
ATOM 3397 O O . LEU A 1 419 ? 2.148 10.594 11.781 1 96.25 419 LEU A O 1
ATOM 3401 N N . SER A 1 420 ? 3.277 12.391 11.305 1 97.38 420 SER A N 1
ATOM 3402 C CA . SER A 1 420 ? 2.137 13.055 10.68 1 97.38 420 SER A CA 1
ATOM 3403 C C . SER A 1 420 ? 1.613 12.242 9.492 1 97.38 420 SER A C 1
ATOM 3405 O O . SER A 1 420 ? 0.407 12.023 9.375 1 97.38 420 SER A O 1
ATOM 3407 N N . ASP A 1 421 ? 2.453 11.828 8.648 1 94.31 421 ASP A N 1
ATOM 3408 C CA . ASP A 1 421 ? 2.082 11.055 7.469 1 94.31 421 ASP A CA 1
ATOM 3409 C C . ASP A 1 421 ? 1.406 9.742 7.859 1 94.31 421 ASP A C 1
ATOM 3411 O O . ASP A 1 421 ? 0.46 9.305 7.203 1 94.31 421 ASP A O 1
ATOM 3415 N N . ALA A 1 422 ? 1.935 9.117 8.867 1 94 422 ALA A N 1
ATOM 3416 C CA . ALA A 1 422 ? 1.319 7.887 9.359 1 94 422 ALA A CA 1
ATOM 3417 C C . ALA A 1 422 ? -0.119 8.133 9.805 1 94 422 ALA A C 1
ATOM 3419 O O . ALA A 1 422 ? -1.022 7.367 9.461 1 94 422 ALA A O 1
ATOM 3420 N N . LEU A 1 423 ? -0.308 9.195 10.547 1 96.31 423 LEU A N 1
ATOM 3421 C CA . LEU A 1 423 ? -1.642 9.539 11.031 1 96.31 423 LEU A CA 1
ATOM 3422 C C . LEU A 1 423 ? -2.588 9.812 9.859 1 96.31 423 LEU A C 1
ATOM 3424 O O . LEU A 1 423 ? -3.766 9.453 9.922 1 96.31 423 LEU A O 1
ATOM 3428 N N . LEU A 1 424 ? -2.07 10.383 8.852 1 95.94 424 LEU A N 1
ATOM 3429 C CA . LEU A 1 424 ? -2.873 10.688 7.672 1 95.94 424 LEU A CA 1
ATOM 3430 C C . LEU A 1 424 ? -3.236 9.414 6.914 1 95.94 424 LEU A C 1
ATOM 3432 O O . LEU A 1 424 ? -4.312 9.328 6.32 1 95.94 424 LEU A O 1
ATOM 3436 N N . LYS A 1 425 ? -2.387 8.508 6.922 1 91.81 425 LYS A N 1
ATOM 3437 C CA . LYS A 1 425 ? -2.521 7.305 6.105 1 91.81 425 LYS A CA 1
ATOM 3438 C C . LYS A 1 425 ? -3.51 6.32 6.73 1 91.81 425 LYS A C 1
ATOM 3440 O O . LYS A 1 425 ? -4.211 5.602 6.016 1 91.81 425 LYS A O 1
ATOM 3445 N N . TYR A 1 426 ? -3.678 6.289 8.008 1 90.38 426 TYR A N 1
ATOM 3446 C CA . TYR A 1 426 ? -4.434 5.262 8.711 1 90.38 426 TYR A CA 1
ATOM 3447 C C . TYR A 1 426 ? -5.879 5.223 8.242 1 90.38 426 TYR A C 1
ATOM 3449 O O . TYR A 1 426 ? -6.438 4.145 8.016 1 90.38 426 TYR A O 1
ATOM 3457 N N . TYR A 1 427 ? -6.516 6.32 8.148 1 93.81 427 TYR A N 1
ATOM 3458 C CA . TYR A 1 427 ? -7.926 6.398 7.789 1 93.81 427 TYR A CA 1
ATOM 3459 C C . TYR A 1 427 ? -8.141 7.375 6.641 1 93.81 427 TYR A C 1
ATOM 3461 O O . TYR A 1 427 ? -9.117 8.133 6.641 1 93.81 427 TYR A O 1
ATOM 3469 N N . ARG A 1 428 ? -7.188 7.27 5.734 1 91.88 428 ARG A N 1
ATOM 3470 C CA . ARG A 1 428 ? -7.234 8.18 4.598 1 91.88 428 ARG A CA 1
ATOM 3471 C C . ARG A 1 428 ? -8.523 8 3.803 1 91.88 428 ARG A C 1
ATOM 3473 O O . ARG A 1 428 ? -8.977 6.871 3.594 1 91.88 428 ARG A O 1
ATOM 3480 N N . VAL A 1 429 ? -9.055 9.109 3.422 1 88.81 429 VAL A N 1
ATOM 3481 C CA . VAL A 1 429 ? -10.25 9.078 2.58 1 88.81 429 VAL A CA 1
ATOM 3482 C C . VAL A 1 429 ? -9.93 8.375 1.261 1 88.81 429 VAL A C 1
ATOM 3484 O O . VAL A 1 429 ? -8.883 8.625 0.659 1 88.81 429 VAL A O 1
ATOM 3487 N N . GLN A 1 430 ? -10.695 7.426 0.95 1 73.44 430 GLN A N 1
ATOM 3488 C CA . GLN A 1 430 ? -10.453 6.578 -0.213 1 73.44 430 GLN A CA 1
ATOM 3489 C C . GLN A 1 430 ? -11.211 7.09 -1.436 1 73.44 430 GLN A C 1
ATOM 3491 O O . GLN A 1 430 ? -12.414 6.887 -1.556 1 73.44 430 GLN A O 1
ATOM 3496 N N . GLN A 1 431 ? -10.602 7.895 -2.309 1 76.19 431 GLN A N 1
ATOM 3497 C CA . GLN A 1 431 ? -11.211 8.344 -3.555 1 76.19 431 GLN A CA 1
ATOM 3498 C C . GLN A 1 431 ? -10.211 8.312 -4.707 1 76.19 431 GLN A C 1
ATOM 3500 O O . GLN A 1 431 ? -9.078 8.766 -4.559 1 76.19 431 GLN A O 1
ATOM 3505 N N . LYS A 1 432 ? -10.688 7.543 -5.66 1 74.62 432 LYS A N 1
ATOM 3506 C CA . LYS A 1 432 ? -9.883 7.52 -6.879 1 74.62 432 LYS A CA 1
ATOM 3507 C C . LYS A 1 432 ? -10.273 8.648 -7.824 1 74.62 432 LYS A C 1
ATOM 3509 O O . LYS A 1 432 ? -11.461 8.922 -8.016 1 74.62 432 LYS A O 1
ATOM 3514 N N . THR A 1 433 ? -9.312 9.445 -8.086 1 77.69 433 THR A N 1
ATOM 3515 C CA . THR A 1 433 ? -9.594 10.539 -9.008 1 77.69 433 THR A CA 1
ATOM 3516 C C . THR A 1 433 ? -8.43 10.758 -9.969 1 77.69 433 THR A C 1
ATOM 3518 O O . THR A 1 433 ? -7.277 10.484 -9.625 1 77.69 433 THR A O 1
ATOM 3521 N N . MET A 1 434 ? -8.859 11.219 -11.148 1 75.62 434 MET A N 1
ATOM 3522 C CA . MET A 1 434 ? -7.848 11.586 -12.133 1 75.62 434 MET A CA 1
ATOM 3523 C C . MET A 1 434 ? -7.617 13.094 -12.141 1 75.62 434 MET A C 1
ATOM 3525 O O . MET A 1 434 ? -6.691 13.578 -12.789 1 75.62 434 MET A O 1
ATOM 3529 N N . LYS A 1 435 ? -8.453 13.766 -11.461 1 85.81 435 LYS A N 1
ATOM 3530 C CA . LYS A 1 435 ? -8.281 15.211 -11.375 1 85.81 435 LYS A CA 1
ATOM 3531 C C . LYS A 1 435 ? -7.348 15.586 -10.227 1 85.81 435 LYS A C 1
ATOM 3533 O O . LYS A 1 435 ? -7.648 15.32 -9.062 1 85.81 435 LYS A O 1
ATOM 3538 N N . TRP A 1 436 ? -6.355 16.344 -10.547 1 87.25 436 TRP A N 1
ATOM 3539 C CA . TRP A 1 436 ? -5.297 16.609 -9.578 1 87.25 436 TRP A CA 1
ATOM 3540 C C . TRP A 1 436 ? -5.816 17.438 -8.414 1 87.25 436 TRP A C 1
ATOM 3542 O O . TRP A 1 436 ? -5.441 17.203 -7.262 1 87.25 436 TRP A O 1
ATOM 3552 N N . TYR A 1 437 ? -6.617 18.484 -8.703 1 91.44 437 TYR A N 1
ATOM 3553 C CA . TYR A 1 437 ? -7.035 19.391 -7.637 1 91.44 437 TYR A CA 1
ATOM 3554 C C . TYR A 1 437 ? -7.957 18.672 -6.652 1 91.44 437 TYR A C 1
ATOM 3556 O O . TYR A 1 437 ? -8.039 19.062 -5.48 1 91.44 437 TYR A O 1
ATOM 3564 N N . LYS A 1 438 ? -8.648 17.625 -7.066 1 93.25 438 LYS A N 1
ATOM 3565 C CA . LYS A 1 438 ? -9.477 16.844 -6.156 1 93.25 438 LYS A CA 1
ATOM 3566 C C . LYS A 1 438 ? -8.617 16 -5.219 1 93.25 438 LYS A C 1
ATOM 3568 O O . LYS A 1 438 ? -8.992 15.773 -4.066 1 93.25 438 LYS A O 1
ATOM 3573 N N . THR A 1 439 ? -7.48 15.523 -5.734 1 91.25 439 THR A N 1
ATOM 3574 C CA . THR A 1 439 ? -6.523 14.828 -4.879 1 91.25 439 THR A CA 1
ATOM 3575 C C . THR A 1 439 ? -6.125 15.703 -3.691 1 91.25 439 THR A C 1
ATOM 3577 O O . THR A 1 439 ? -6.074 15.227 -2.555 1 91.25 439 THR A O 1
ATOM 3580 N N . PHE A 1 440 ? -5.914 16.953 -3.979 1 93.19 440 PHE A N 1
ATOM 3581 C CA . PHE A 1 440 ? -5.535 17.875 -2.916 1 93.19 440 PHE A CA 1
ATOM 3582 C C . PHE A 1 440 ? -6.711 18.141 -1.983 1 93.19 440 PHE A C 1
ATOM 3584 O O . PHE A 1 440 ? -6.523 18.328 -0.779 1 93.19 440 PHE A O 1
ATOM 3591 N N . PHE A 1 441 ? -7.867 18.219 -2.521 1 96.19 441 PHE A N 1
ATOM 3592 C CA . PHE A 1 441 ? -9.039 18.375 -1.666 1 96.19 441 PHE A CA 1
ATOM 3593 C C . PHE A 1 441 ? -9.102 17.281 -0.615 1 96.19 441 PHE A C 1
ATOM 3595 O O . PHE A 1 441 ? -9.219 17.562 0.579 1 96.19 441 PHE A O 1
ATOM 3602 N N . TYR A 1 442 ? -9.016 16.078 -1.101 1 95.88 442 TYR A N 1
ATOM 3603 C CA . TYR A 1 442 ? -9.086 14.938 -0.186 1 95.88 442 TYR A CA 1
ATOM 3604 C C . TYR A 1 442 ? -7.941 14.977 0.82 1 95.88 442 TYR A C 1
ATOM 3606 O O . TYR A 1 442 ? -8.141 14.695 2.004 1 95.88 442 TYR A O 1
ATOM 3614 N N . HIS A 1 443 ? -6.801 15.344 0.373 1 95.25 443 HIS A N 1
ATOM 3615 C CA . HIS A 1 443 ? -5.645 15.453 1.258 1 95.25 443 HIS A CA 1
ATOM 3616 C C . HIS A 1 443 ? -5.871 16.5 2.336 1 95.25 443 HIS A C 1
ATOM 3618 O O . HIS A 1 443 ? -5.547 16.281 3.504 1 95.25 443 HIS A O 1
ATOM 3624 N N . PHE A 1 444 ? -6.379 17.609 1.945 1 97.69 444 PHE A N 1
ATOM 3625 C CA . PHE A 1 444 ? -6.613 18.688 2.893 1 97.69 444 PHE A CA 1
ATOM 3626 C C . PHE A 1 444 ? -7.684 18.297 3.906 1 97.69 444 PHE A C 1
ATOM 3628 O O . PHE A 1 444 ? -7.625 18.719 5.066 1 97.69 444 PHE A O 1
ATOM 3635 N N . VAL A 1 445 ? -8.633 17.531 3.473 1 98 445 VAL A N 1
ATOM 3636 C CA . VAL A 1 445 ? -9.617 17 4.41 1 98 445 VAL A CA 1
ATOM 3637 C C . VAL A 1 445 ? -8.914 16.141 5.461 1 98 445 VAL A C 1
ATOM 3639 O O . VAL A 1 445 ? -9.164 16.281 6.66 1 98 445 VAL A O 1
ATOM 3642 N N . ASP A 1 446 ? -8.047 15.305 5.055 1 97.75 446 ASP A N 1
ATOM 3643 C CA . ASP A 1 446 ? -7.309 14.438 5.969 1 97.75 446 ASP A CA 1
ATOM 3644 C C . ASP A 1 446 ? -6.438 15.258 6.918 1 97.75 446 ASP A C 1
ATOM 3646 O O . ASP A 1 446 ? -6.371 14.969 8.109 1 97.75 446 ASP A O 1
ATOM 3650 N N . VAL A 1 447 ? -5.762 16.266 6.375 1 98.38 447 VAL A N 1
ATOM 3651 C CA . VAL A 1 447 ? -4.926 17.125 7.203 1 98.38 447 VAL A CA 1
ATOM 3652 C C . VAL A 1 447 ? -5.777 17.797 8.273 1 98.38 447 VAL A C 1
ATOM 3654 O O . VAL A 1 447 ? -5.398 17.828 9.445 1 98.38 447 VAL A O 1
ATOM 3657 N N . ALA A 1 448 ? -6.906 18.281 7.836 1 98.75 448 ALA A N 1
ATOM 3658 C CA . ALA A 1 448 ? -7.82 18.938 8.758 1 98.75 448 ALA A CA 1
ATOM 3659 C C . ALA A 1 448 ? -8.266 18 9.867 1 98.75 448 ALA A C 1
ATOM 3661 O O . ALA A 1 448 ? -8.289 18.375 11.047 1 98.75 448 ALA A O 1
ATOM 3662 N N . ILE A 1 449 ? -8.555 16.797 9.523 1 98.62 449 ILE A N 1
ATOM 3663 C CA . ILE A 1 449 ? -9.039 15.812 10.492 1 98.62 449 ILE A CA 1
ATOM 3664 C C . ILE A 1 449 ? -7.926 15.469 11.477 1 98.62 449 ILE A C 1
ATOM 3666 O O . ILE A 1 449 ? -8.141 15.477 12.695 1 98.62 449 ILE A O 1
ATOM 3670 N N . VAL A 1 450 ? -6.789 15.18 11.023 1 98.69 450 VAL A N 1
ATOM 3671 C CA . VAL A 1 450 ? -5.676 14.758 11.867 1 98.69 450 VAL A CA 1
ATOM 3672 C C . VAL A 1 450 ? -5.266 15.898 12.789 1 98.69 450 VAL A C 1
ATOM 3674 O O . VAL A 1 450 ? -5.062 15.688 13.992 1 98.69 450 VAL A O 1
ATOM 3677 N N . ASN A 1 451 ? -5.125 17.109 12.234 1 98.81 451 ASN A N 1
ATOM 3678 C CA . ASN A 1 451 ? -4.797 18.266 13.07 1 98.81 451 ASN A CA 1
ATOM 3679 C C . ASN A 1 451 ? -5.871 18.5 14.133 1 98.81 451 ASN A C 1
ATOM 3681 O O . ASN A 1 451 ? -5.555 18.781 15.289 1 98.81 451 ASN A O 1
ATOM 3685 N N . SER A 1 452 ? -7.137 18.359 13.773 1 98.69 452 SER A N 1
ATOM 3686 C CA . SER A 1 452 ? -8.227 18.5 14.734 1 98.69 452 SER A CA 1
ATOM 3687 C C . SER A 1 452 ? -8.156 17.438 15.812 1 98.69 452 SER A C 1
ATOM 3689 O O . SER A 1 452 ? -8.398 17.719 16.984 1 98.69 452 SER A O 1
ATOM 3691 N N . TYR A 1 453 ? -7.883 16.25 15.492 1 98.44 453 TYR A N 1
ATOM 3692 C CA . TYR A 1 453 ? -7.742 15.133 16.422 1 98.44 453 TYR A CA 1
ATOM 3693 C C . TYR A 1 453 ? -6.633 15.406 17.438 1 98.44 453 TYR A C 1
ATOM 3695 O O . TYR A 1 453 ? -6.805 15.164 18.625 1 98.44 453 TYR A O 1
ATOM 3703 N N . ILE A 1 454 ? -5.484 15.906 16.891 1 98.62 454 ILE A N 1
ATOM 3704 C CA . ILE A 1 454 ? -4.348 16.203 17.75 1 98.62 454 ILE A CA 1
ATOM 3705 C C . ILE A 1 454 ? -4.73 17.297 18.75 1 98.62 454 ILE A C 1
ATOM 3707 O O . ILE A 1 454 ? -4.398 17.219 19.938 1 98.62 454 ILE A O 1
ATOM 3711 N N . ILE A 1 455 ? -5.43 18.312 18.266 1 98.38 455 ILE A N 1
ATOM 3712 C CA . ILE A 1 455 ? -5.906 19.375 19.125 1 98.38 455 ILE A CA 1
ATOM 3713 C C . ILE A 1 455 ? -6.84 18.797 20.188 1 98.38 455 ILE A C 1
ATOM 3715 O O . ILE A 1 455 ? -6.703 19.109 21.375 1 98.38 455 ILE A O 1
ATOM 3719 N N . HIS A 1 456 ? -7.746 17.953 19.781 1 97.69 456 HIS A N 1
ATOM 3720 C CA . HIS A 1 456 ? -8.672 17.297 20.703 1 97.69 456 HIS A CA 1
ATOM 3721 C C . HIS A 1 456 ? -7.926 16.547 21.797 1 97.69 456 HIS A C 1
ATOM 3723 O O . HIS A 1 456 ? -8.227 16.703 22.984 1 97.69 456 HIS A O 1
ATOM 3729 N N . LYS A 1 457 ? -7.012 15.781 21.406 1 96.56 457 LYS A N 1
ATOM 3730 C CA . LYS A 1 457 ? -6.23 14.977 22.328 1 96.56 457 LYS A CA 1
ATOM 3731 C C . LYS A 1 457 ? -5.539 15.852 23.375 1 96.56 457 LYS A C 1
ATOM 3733 O O . LYS A 1 457 ? -5.57 15.547 24.578 1 96.56 457 LYS A O 1
ATOM 3738 N N . LYS A 1 458 ? -4.98 16.984 22.969 1 95.56 458 LYS A N 1
ATOM 3739 C CA . LYS A 1 458 ? -4.254 17.875 23.875 1 95.56 458 LYS A CA 1
ATOM 3740 C C . LYS A 1 458 ? -5.207 18.625 24.797 1 95.56 458 LYS A C 1
ATOM 3742 O O . LYS A 1 458 ? -4.895 18.844 25.969 1 95.56 458 LYS A O 1
ATOM 3747 N N . LEU A 1 459 ? -6.359 18.984 24.297 1 95.06 459 LEU A N 1
ATOM 3748 C CA . LEU A 1 459 ? -7.348 19.688 25.094 1 95.06 459 LEU A CA 1
ATOM 3749 C C . LEU A 1 459 ? -7.887 18.781 26.203 1 95.06 459 LEU A C 1
ATOM 3751 O O . LEU A 1 459 ? -8.055 19.234 27.344 1 95.06 459 LEU A O 1
ATOM 3755 N N . VAL A 1 460 ? -8.141 17.578 25.844 1 92.88 460 VAL A N 1
ATOM 3756 C CA . VAL A 1 460 ? -8.727 16.641 26.797 1 92.88 460 VAL A CA 1
ATOM 3757 C C . VAL A 1 460 ? -7.691 16.25 27.844 1 92.88 460 VAL A C 1
ATOM 3759 O O . VAL A 1 460 ? -8.008 16.141 29.031 1 92.88 460 VAL A O 1
ATOM 3762 N N . LYS A 1 461 ? -6.523 15.961 27.453 1 87.88 461 LYS A N 1
ATOM 3763 C CA . LYS A 1 461 ? -5.457 15.586 28.375 1 87.88 461 LYS A CA 1
ATOM 3764 C C . LYS A 1 461 ? -5.191 16.703 29.391 1 87.88 461 LYS A C 1
ATOM 3766 O O . LYS A 1 461 ? -4.781 16.422 30.516 1 87.88 461 LYS A O 1
ATOM 3771 N N . GLY A 1 462 ? -5.406 17.875 28.984 1 80.56 462 GLY A N 1
ATOM 3772 C CA . GLY A 1 462 ? -5.191 19.016 29.859 1 80.56 462 GLY A CA 1
ATOM 3773 C C . GLY A 1 462 ? -6.27 19.156 30.922 1 80.56 462 GLY A C 1
ATOM 3774 O O . GLY A 1 462 ? -6.062 19.828 31.938 1 80.56 462 GLY A O 1
ATOM 3775 N N . LYS A 1 463 ? -7.309 18.328 30.672 1 81.62 463 LYS A N 1
ATOM 3776 C CA . LYS A 1 463 ? -8.398 18.438 31.641 1 81.62 463 LYS A CA 1
ATOM 3777 C C . LYS A 1 463 ? -8.188 17.484 32.812 1 81.62 463 LYS A C 1
ATOM 3779 O O . LYS A 1 463 ? -7.668 16.391 32.625 1 81.62 463 LYS A O 1
ATOM 3784 N N . ALA A 1 464 ? -8.32 17.859 33.938 1 74.44 464 ALA A N 1
ATOM 3785 C CA . ALA A 1 464 ? -8.086 17.109 35.188 1 74.44 464 ALA A CA 1
ATOM 3786 C C . ALA A 1 464 ? -9.281 16.234 35.531 1 74.44 464 ALA A C 1
ATOM 3788 O O . ALA A 1 464 ? -9.32 15.609 36.594 1 74.44 464 ALA A O 1
ATOM 3789 N N . ASP A 1 465 ? -10.305 16.047 34.656 1 78.88 465 ASP A N 1
ATOM 3790 C CA . ASP A 1 465 ? -11.523 15.352 35.031 1 78.88 465 ASP A CA 1
ATOM 3791 C C . ASP A 1 465 ? -11.453 13.875 34.656 1 78.88 465 ASP A C 1
ATOM 3793 O O . ASP A 1 465 ? -12.422 13.133 34.812 1 78.88 465 ASP A O 1
ATOM 3797 N N . GLY A 1 466 ? -10.312 13.414 34.156 1 79.19 466 GLY A N 1
ATOM 3798 C CA . GLY A 1 466 ? -10.102 12 33.875 1 79.19 466 GLY A CA 1
ATOM 3799 C C . GLY A 1 466 ? -10.719 11.539 32.562 1 79.19 466 GLY A C 1
ATOM 3800 O O . GLY A 1 466 ? -10.703 10.352 32.25 1 79.19 466 GLY A O 1
ATOM 3801 N N . THR A 1 467 ? -11.281 12.484 31.828 1 84.5 467 THR A N 1
ATOM 3802 C CA . THR A 1 467 ? -11.859 12.117 30.547 1 84.5 467 THR A CA 1
ATOM 3803 C C . THR A 1 467 ? -10.781 11.602 29.594 1 84.5 467 THR A C 1
ATOM 3805 O O . THR A 1 467 ? -9.688 12.172 29.516 1 84.5 467 THR A O 1
ATOM 3808 N N . LYS A 1 468 ? -11.07 10.453 29 1 91.19 468 LYS A N 1
ATOM 3809 C CA . LYS A 1 468 ? -10.109 9.883 28.062 1 91.19 468 LYS A CA 1
ATOM 3810 C C . LYS A 1 468 ? -10.312 10.43 26.656 1 91.19 468 LYS A C 1
ATOM 3812 O O . LYS A 1 468 ? -11.453 10.555 26.203 1 91.19 468 LYS A O 1
ATOM 3817 N N . ALA A 1 469 ? -9.203 10.828 26.047 1 93.81 469 ALA A N 1
ATOM 3818 C CA . ALA A 1 469 ? -9.25 11.328 24.688 1 93.81 469 ALA A CA 1
ATOM 3819 C C . ALA A 1 469 ? -9.695 10.227 23.719 1 93.81 469 ALA A C 1
ATOM 3821 O O . ALA A 1 469 ? -9.391 9.047 23.922 1 93.81 469 ALA A O 1
ATOM 3822 N N . LEU A 1 470 ? -10.406 10.68 22.734 1 96 470 LEU A N 1
ATOM 3823 C CA . LEU A 1 470 ? -10.805 9.758 21.672 1 96 470 LEU A CA 1
ATOM 3824 C C . LEU A 1 470 ? -9.594 9.273 20.891 1 96 470 LEU A C 1
ATOM 3826 O O . LEU A 1 470 ? -8.633 10.023 20.688 1 96 470 LEU A O 1
ATOM 3830 N N . THR A 1 471 ? -9.656 7.977 20.484 1 96.38 471 THR A N 1
ATOM 3831 C CA . THR A 1 471 ? -8.703 7.555 19.453 1 96.38 471 THR A CA 1
ATOM 3832 C C . THR A 1 471 ? -9.016 8.219 18.125 1 96.38 471 THR A C 1
ATOM 3834 O O . THR A 1 471 ? -10.102 8.781 17.938 1 96.38 471 THR A O 1
ATOM 3837 N N . GLN A 1 472 ? -8.102 8.211 17.25 1 96.81 472 GLN A N 1
ATOM 3838 C CA . GLN A 1 472 ? -8.344 8.82 15.938 1 96.81 472 GLN A CA 1
ATOM 3839 C C . GLN A 1 472 ? -9.562 8.203 15.266 1 96.81 472 GLN A C 1
ATOM 3841 O O . GLN A 1 472 ? -10.359 8.906 14.633 1 96.81 472 GLN A O 1
ATOM 3846 N N . LYS A 1 473 ? -9.68 6.914 15.359 1 96.25 473 LYS A N 1
ATOM 3847 C CA . LYS A 1 473 ? -10.836 6.223 14.797 1 96.25 473 LYS A CA 1
ATOM 3848 C C . LYS A 1 473 ? -12.141 6.746 15.398 1 96.25 473 LYS A C 1
ATOM 3850 O O . LYS A 1 473 ? -13.062 7.109 14.672 1 96.25 473 LYS A O 1
ATOM 3855 N N . GLU A 1 474 ? -12.172 6.754 16.703 1 96.81 474 GLU A N 1
ATOM 3856 C CA . GLU A 1 474 ? -13.359 7.242 17.406 1 96.81 474 GLU A CA 1
ATOM 3857 C C . GLU A 1 474 ? -13.656 8.688 17.031 1 96.81 474 GLU A C 1
ATOM 3859 O O . GLU A 1 474 ? -14.82 9.078 16.922 1 96.81 474 GLU A O 1
ATOM 3864 N N . PHE A 1 475 ? -12.602 9.43 16.953 1 98 475 PHE A N 1
ATOM 3865 C CA . PHE A 1 475 ? -12.742 10.828 16.578 1 98 475 PHE A CA 1
ATOM 3866 C C . PHE A 1 475 ? -13.438 10.961 15.227 1 98 475 PHE A C 1
ATOM 3868 O O . PHE A 1 475 ? -14.359 11.758 15.07 1 98 475 PHE A O 1
ATOM 3875 N N . ARG A 1 476 ? -13.031 10.164 14.258 1 97.75 476 ARG A N 1
ATOM 3876 C CA . ARG A 1 476 ? -13.625 10.188 12.922 1 97.75 476 ARG A CA 1
ATOM 3877 C C . ARG A 1 476 ? -15.07 9.688 12.961 1 97.75 476 ARG A C 1
ATOM 3879 O O . ARG A 1 476 ? -15.93 10.227 12.258 1 97.75 476 ARG A O 1
ATOM 3886 N N . GLU A 1 477 ? -15.32 8.688 13.75 1 97.12 477 GLU A N 1
ATOM 3887 C CA . GLU A 1 477 ? -16.688 8.195 13.914 1 97.12 477 GLU A CA 1
ATOM 3888 C C . GLU A 1 477 ? -17.594 9.281 14.461 1 97.12 477 GLU A C 1
ATOM 3890 O O . GLU A 1 477 ? -18.703 9.484 13.953 1 97.12 477 GLU A O 1
ATOM 3895 N N . GLN A 1 478 ? -17.094 9.906 15.461 1 97.94 478 GLN A N 1
ATOM 3896 C CA . GLN A 1 478 ? -17.875 10.977 16.078 1 97.94 478 GLN A CA 1
ATOM 3897 C C . GLN A 1 478 ? -18.062 12.141 15.109 1 97.94 478 GLN A C 1
ATOM 3899 O O . GLN A 1 478 ? -19.125 12.766 15.086 1 97.94 478 GLN A O 1
ATOM 3904 N N . LEU A 1 479 ? -17.031 12.445 14.359 1 98.38 479 LEU A N 1
ATOM 3905 C CA . LEU A 1 479 ? -17.109 13.523 13.383 1 98.38 479 LEU A CA 1
ATOM 3906 C C . LEU A 1 479 ? -18.203 13.242 12.359 1 98.38 479 LEU A C 1
ATOM 3908 O O . LEU A 1 479 ? -19.016 14.117 12.039 1 98.38 479 LEU A O 1
ATOM 3912 N N . VAL A 1 480 ? -18.281 12.023 11.852 1 97.75 480 VAL A N 1
ATOM 3913 C CA . VAL A 1 480 ? -19.297 11.625 10.898 1 97.75 480 VAL A CA 1
ATOM 3914 C C . VAL A 1 480 ? -20.688 11.812 11.523 1 97.75 480 VAL A C 1
ATOM 3916 O O . VAL A 1 480 ? -21.578 12.391 10.898 1 97.75 480 VAL A O 1
ATOM 3919 N N . LYS A 1 481 ? -20.812 11.406 12.727 1 96.81 481 LYS A N 1
ATOM 3920 C CA . LYS A 1 481 ? -22.094 11.516 13.445 1 96.81 481 LYS A CA 1
ATOM 3921 C C . LYS A 1 481 ? -22.5 12.977 13.609 1 96.81 481 LYS A C 1
ATOM 3923 O O . LYS A 1 481 ? -23.641 13.344 13.289 1 96.81 481 LYS A O 1
ATOM 3928 N N . GLU A 1 482 ? -21.594 13.734 14.039 1 97.56 482 GLU A N 1
ATOM 3929 C CA . GLU A 1 482 ? -21.906 15.133 14.305 1 97.56 482 GLU A CA 1
ATOM 3930 C C . GLU A 1 482 ? -22.172 15.898 13.016 1 97.56 482 GLU A C 1
ATOM 3932 O O . GLU A 1 482 ? -23 16.812 12.992 1 97.56 482 GLU A O 1
ATOM 3937 N N . MET A 1 483 ? -21.469 15.562 11.938 1 97.38 483 MET A N 1
ATOM 3938 C CA . MET A 1 483 ? -21.719 16.188 10.648 1 97.38 483 MET A CA 1
ATOM 3939 C C . MET A 1 483 ? -23.141 15.891 10.172 1 97.38 483 MET A C 1
ATOM 3941 O O . MET A 1 483 ? -23.844 16.781 9.672 1 97.38 483 MET A O 1
ATOM 3945 N N . LEU A 1 484 ? -23.578 14.688 10.336 1 96.62 484 LEU A N 1
ATOM 3946 C CA . LEU A 1 484 ? -24.906 14.297 9.914 1 96.62 484 LEU A CA 1
ATOM 3947 C C . LEU A 1 484 ? -25.969 14.961 10.789 1 96.62 484 LEU A C 1
ATOM 3949 O O . LEU A 1 484 ? -27.016 15.398 10.297 1 96.62 484 LEU A O 1
ATOM 3953 N N . MET A 1 485 ? -25.688 15.039 12.07 1 95.25 485 MET A N 1
ATOM 3954 C CA . MET A 1 485 ? -26.609 15.711 12.984 1 95.25 485 MET A CA 1
ATOM 3955 C C . MET A 1 485 ? -26.734 17.188 12.641 1 95.25 485 MET A C 1
ATOM 3957 O O . MET A 1 485 ? -27.812 17.766 12.758 1 95.25 485 MET A O 1
ATOM 3961 N N . HIS A 1 486 ? -25.641 17.719 12.258 1 93.44 486 HIS A N 1
ATOM 3962 C CA . HIS A 1 486 ? -25.594 19.125 11.875 1 93.44 486 HIS A CA 1
ATOM 3963 C C . HIS A 1 486 ? -26.375 19.359 10.578 1 93.44 486 HIS A C 1
ATOM 3965 O O . HIS A 1 486 ? -27 20.406 10.414 1 93.44 486 HIS A O 1
ATOM 3971 N N . ALA A 1 487 ? -26.328 18.406 9.695 1 91.44 487 ALA A N 1
ATOM 3972 C CA . ALA A 1 487 ? -26.859 18.562 8.344 1 91.44 487 ALA A CA 1
ATOM 3973 C C . ALA A 1 487 ? -28.312 18.078 8.273 1 91.44 487 ALA A C 1
ATOM 3975 O O . ALA A 1 487 ? -29.078 18.547 7.426 1 91.44 487 ALA A O 1
ATOM 3976 N N . THR A 1 488 ? -28.531 17.047 9.008 1 85.25 488 THR A N 1
ATOM 3977 C CA . THR A 1 488 ? -29.844 16.406 8.906 1 85.25 488 THR A CA 1
ATOM 3978 C C . THR A 1 488 ? -30.484 16.266 10.289 1 85.25 488 THR A C 1
ATOM 3980 O O . THR A 1 488 ? -29.906 16.703 11.289 1 85.25 488 THR A O 1
ATOM 3983 N N . ASP A 1 489 ? -31.688 15.867 10.242 1 73.62 489 ASP A N 1
ATOM 3984 C CA . ASP A 1 489 ? -32.344 15.484 11.484 1 73.62 489 ASP A CA 1
ATOM 3985 C C . ASP A 1 489 ? -31.953 14.07 11.906 1 73.62 489 ASP A C 1
ATOM 3987 O O . ASP A 1 489 ? -32.75 13.359 12.531 1 73.62 489 ASP A O 1
ATOM 3991 N N . PHE A 1 490 ? -30.781 13.797 11.492 1 68.62 490 PHE A N 1
ATOM 3992 C CA . PHE A 1 490 ? -30.219 12.477 11.758 1 68.62 490 PHE A CA 1
ATOM 3993 C C . PHE A 1 490 ? -30.109 12.227 13.258 1 68.62 490 PHE A C 1
ATOM 3995 O O . PHE A 1 490 ? -29.594 13.062 14 1 68.62 490 PHE A O 1
ATOM 4002 N N . LEU A 1 491 ? -30.891 11.211 13.82 1 58.75 491 LEU A N 1
ATOM 4003 C CA . LEU A 1 491 ? -30.719 10.742 15.195 1 58.75 491 LEU A CA 1
ATOM 4004 C C . LEU A 1 491 ? -30 9.391 15.219 1 58.75 491 LEU A C 1
ATOM 4006 O O . LEU A 1 491 ? -30.5 8.406 14.68 1 58.75 491 LEU A O 1
ATOM 4010 N N . PRO A 1 492 ? -28.734 9.391 15.562 1 59.22 492 PRO A N 1
ATOM 4011 C CA . PRO A 1 492 ? -28.016 8.109 15.586 1 59.22 492 PRO A CA 1
ATOM 4012 C C . PRO A 1 492 ? -28.734 7.051 16.406 1 59.22 492 PRO A C 1
ATOM 4014 O O . PRO A 1 492 ? -29.406 7.379 17.406 1 59.22 492 PRO A O 1
ATOM 4017 N N . SER A 1 493 ? -29.109 5.938 15.914 1 50.72 493 SER A N 1
ATOM 4018 C CA . SER A 1 493 ? -29.734 4.883 16.719 1 50.72 493 SER A CA 1
ATOM 4019 C C . SER A 1 493 ? -28.844 4.48 17.891 1 50.72 493 SER A C 1
ATOM 4021 O O . SER A 1 493 ? -27.656 4.18 17.703 1 50.72 493 SER A O 1
ATOM 4023 N N . THR A 1 494 ? -28.984 5.133 19.047 1 44.06 494 THR A N 1
ATOM 4024 C CA . THR A 1 494 ? -28.312 4.656 20.25 1 44.06 494 THR A CA 1
ATOM 4025 C C . THR A 1 494 ? -28.531 3.156 20.422 1 44.06 494 THR A C 1
ATOM 4027 O O . THR A 1 494 ? -29.672 2.682 20.422 1 44.06 494 THR A O 1
ATOM 4030 N N . SER A 1 495 ? -27.781 2.342 19.969 1 40.69 495 SER A N 1
ATOM 4031 C CA . SER A 1 495 ? -27.953 0.952 20.375 1 40.69 495 SER A CA 1
ATOM 4032 C C . SER A 1 495 ? -28.125 0.836 21.891 1 40.69 495 SER A C 1
ATOM 4034 O O . SER A 1 495 ? -27.234 1.213 22.656 1 40.69 495 SER A O 1
ATOM 4036 N N . GLU A 1 496 ? -29.234 1.099 22.453 1 32.56 496 GLU A N 1
ATOM 4037 C CA . GLU A 1 496 ? -29.469 0.628 23.828 1 32.56 496 GLU A CA 1
ATOM 4038 C C . GLU A 1 496 ? -28.922 -0.786 24.016 1 32.56 496 GLU A C 1
ATOM 4040 O O . GLU A 1 496 ? -29.156 -1.662 23.172 1 32.56 496 GLU A O 1
ATOM 4045 N N . ALA A 1 497 ? -27.859 -0.924 24.797 1 35.22 497 ALA A N 1
ATOM 4046 C CA . ALA A 1 497 ? -27.531 -2.227 25.375 1 35.22 497 ALA A CA 1
ATOM 4047 C C . ALA A 1 497 ? -28.797 -2.986 25.75 1 35.22 497 ALA A C 1
ATOM 4049 O O . ALA A 1 497 ? -29.625 -2.48 26.516 1 35.22 497 ALA A O 1
ATOM 4050 N N . ALA A 1 498 ? -29.312 -3.768 24.906 1 33.16 498 ALA A N 1
ATOM 4051 C CA . ALA A 1 498 ? -30.234 -4.762 25.453 1 33.16 498 ALA A CA 1
ATOM 4052 C C . ALA A 1 498 ? -29.781 -5.219 26.844 1 33.16 498 ALA A C 1
ATOM 4054 O O . ALA A 1 498 ? -28.75 -5.879 26.984 1 33.16 498 ALA A O 1
ATOM 4055 N N . THR A 1 499 ? -29.875 -4.367 27.859 1 29.94 499 THR A N 1
ATOM 4056 C CA . THR A 1 499 ? -29.828 -4.953 29.188 1 29.94 499 THR A CA 1
ATOM 4057 C C . THR A 1 499 ? -30.703 -6.199 29.266 1 29.94 499 THR A C 1
ATOM 4059 O O . THR A 1 499 ? -31.938 -6.102 29.281 1 29.94 499 THR A O 1
ATOM 4062 N N . THR A 1 500 ? -30.469 -7.105 28.406 1 28.67 500 THR A N 1
ATOM 4063 C CA . THR A 1 500 ? -31.141 -8.359 28.75 1 28.67 500 THR A CA 1
ATOM 4064 C C . THR A 1 500 ? -30.922 -8.703 30.219 1 28.67 500 THR A C 1
ATOM 4066 O O . THR A 1 500 ? -29.797 -8.93 30.656 1 28.67 500 THR A O 1
ATOM 4069 N N . VAL A 1 501 ? -31.656 -8.016 31.078 1 27.34 501 VAL A N 1
ATOM 4070 C CA . VAL A 1 501 ? -31.844 -8.5 32.438 1 27.34 501 VAL A CA 1
ATOM 4071 C C . VAL A 1 501 ? -32.125 -10.008 32.406 1 27.34 501 VAL A C 1
ATOM 4073 O O . VAL A 1 501 ? -33.031 -10.477 31.734 1 27.34 501 VAL A O 1
ATOM 4076 N N . PRO A 1 502 ? -31.031 -10.773 32.594 1 28.47 502 PRO A N 1
ATOM 4077 C CA . PRO A 1 502 ? -31.281 -12.211 32.75 1 28.47 502 PRO A CA 1
ATOM 4078 C C . PRO A 1 502 ? -32.5 -12.492 33.625 1 28.47 502 PRO A C 1
ATOM 4080 O O . PRO A 1 502 ? -32.594 -11.945 34.75 1 28.47 502 PRO A O 1
ATOM 4083 N N . ARG A 1 503 ? -33.719 -12.422 33.094 1 25.39 503 ARG A N 1
ATOM 4084 C CA . ARG A 1 503 ? -34.812 -12.961 33.906 1 25.39 503 ARG A CA 1
ATOM 4085 C C . ARG A 1 503 ? -34.375 -14.227 34.625 1 25.39 503 ARG A C 1
ATOM 4087 O O . ARG A 1 503 ? -34.062 -15.242 34 1 25.39 503 ARG A O 1
ATOM 4094 N N . VAL A 1 504 ? -33.625 -14.008 35.719 1 26.39 504 VAL A N 1
ATOM 4095 C CA . VAL A 1 504 ? -33.375 -15.078 36.688 1 26.39 504 VAL A CA 1
ATOM 4096 C C . VAL A 1 504 ? -34.688 -15.781 37.031 1 26.39 504 VAL A C 1
ATOM 4098 O O . VAL A 1 504 ? -35.562 -15.188 37.656 1 26.39 504 VAL A O 1
ATOM 4101 N N . CYS A 1 505 ? -35.344 -16.375 36.031 1 22.62 505 CYS A N 1
ATOM 4102 C CA . CYS A 1 505 ? -36.438 -17.25 36.438 1 22.62 505 CYS A CA 1
ATOM 4103 C C . CYS A 1 505 ? -36.031 -18.141 37.625 1 22.62 505 CYS A C 1
ATOM 4105 O O . CYS A 1 505 ? -35.188 -19.016 37.469 1 22.62 505 CYS A O 1
ATOM 4107 N N . THR A 1 506 ? -35.906 -17.453 38.781 1 22.64 506 THR A N 1
ATOM 4108 C CA . THR A 1 506 ? -35.75 -18.141 40.062 1 22.64 506 THR A CA 1
ATOM 4109 C C . THR A 1 506 ? -36.844 -19.203 40.25 1 22.64 506 THR A C 1
ATOM 4111 O O . THR A 1 506 ? -38 -18.859 40.438 1 22.64 506 THR A O 1
ATOM 4114 N N . LYS A 1 507 ? -37 -20.219 39.438 1 22.73 507 LYS A N 1
ATOM 4115 C CA . LYS A 1 507 ? -37.812 -21.344 39.875 1 22.73 507 LYS A CA 1
ATOM 4116 C C . LYS A 1 507 ? -37.469 -21.734 41.312 1 22.73 507 LYS A C 1
ATOM 4118 O O . LYS A 1 507 ? -36.344 -22.219 41.594 1 22.73 507 LYS A O 1
ATOM 4123 N N . VAL A 1 508 ? -37.844 -20.906 42.25 1 21.12 508 VAL A N 1
ATOM 4124 C CA . VAL A 1 508 ? -37.875 -21.25 43.656 1 21.12 508 VAL A CA 1
ATOM 4125 C C . VAL A 1 508 ? -38.562 -22.609 43.844 1 21.12 508 VAL A C 1
ATOM 4127 O O . VAL A 1 508 ? -39.75 -22.766 43.5 1 21.12 508 VAL A O 1
ATOM 4130 N N . LYS A 1 509 ? -37.875 -23.734 43.656 1 22.41 509 LYS A N 1
ATOM 4131 C CA . LYS A 1 509 ? -38.312 -25.016 44.156 1 22.41 509 LYS A CA 1
ATOM 4132 C C . LYS A 1 509 ? -38.875 -24.906 45.594 1 22.41 509 LYS A C 1
ATOM 4134 O O . LYS A 1 509 ? -38.188 -24.359 46.469 1 22.41 509 LYS A O 1
ATOM 4139 N N . ALA A 1 510 ? -40.188 -24.812 45.812 1 20.72 510 ALA A N 1
ATOM 4140 C CA . ALA A 1 510 ? -40.969 -24.906 47.031 1 20.72 510 ALA A CA 1
ATOM 4141 C C . ALA A 1 510 ? -40.375 -25.969 47.969 1 20.72 510 ALA A C 1
ATOM 4143 O O . ALA A 1 510 ? -39.875 -26.984 47.5 1 20.72 510 ALA A O 1
ATOM 4144 N N . PRO A 1 511 ? -39.969 -25.672 49.219 1 23.7 511 PRO A N 1
ATOM 4145 C CA . PRO A 1 511 ? -39.625 -26.609 50.281 1 23.7 511 PRO A CA 1
ATOM 4146 C C . PRO A 1 511 ? -40.719 -27.641 50.562 1 23.7 511 PRO A C 1
ATOM 4148 O O . PRO A 1 511 ? -41.906 -27.312 50.469 1 23.7 511 PRO A O 1
ATOM 4151 N N . SER A 1 512 ? -40.781 -28.891 49.969 1 20.86 512 SER A N 1
ATOM 4152 C CA . SER A 1 512 ? -41.625 -29.969 50.469 1 20.86 512 SER A CA 1
ATOM 4153 C C . SER A 1 512 ? -41.625 -30 52 1 20.86 512 SER A C 1
ATOM 4155 O O . SER A 1 512 ? -40.562 -30.188 52.625 1 20.86 512 SER A O 1
ATOM 4157 N N . SER A 1 513 ? -42.375 -29.125 52.75 1 19.88 513 SER A N 1
ATOM 4158 C CA . SER A 1 513 ? -42.812 -29.203 54.156 1 19.88 513 SER A CA 1
ATOM 4159 C C . SER A 1 513 ? -43.406 -30.578 54.438 1 19.88 513 SER A C 1
ATOM 4161 O O . SER A 1 513 ? -44.344 -31.031 53.75 1 19.88 513 SER A O 1
ATOM 4163 N N . LEU A 1 514 ? -42.625 -31.641 55 1 21.58 514 LEU A N 1
ATOM 4164 C CA . LEU A 1 514 ? -42.938 -32.812 55.812 1 21.58 514 LEU A CA 1
ATOM 4165 C C . LEU A 1 514 ? -43.781 -32.406 57.031 1 21.58 514 LEU A C 1
ATOM 4167 O O . LEU A 1 514 ? -43.312 -31.641 57.906 1 21.58 514 LEU A O 1
ATOM 4171 N N . PHE A 1 515 ? -45.094 -32.031 56.938 1 21.19 515 PHE A N 1
ATOM 4172 C CA . PHE A 1 515 ? -46.156 -31.812 57.938 1 21.19 515 PHE A CA 1
ATOM 4173 C C . PHE A 1 515 ? -46.406 -33.094 58.688 1 21.19 515 PHE A C 1
ATOM 4175 O O . PHE A 1 515 ? -46.656 -34.156 58.094 1 21.19 515 PHE A O 1
ATOM 4182 N N . MET A 1 516 ? -45.812 -33.281 59.969 1 25.19 516 MET A N 1
ATOM 4183 C CA . MET A 1 516 ? -46.094 -34.188 61.094 1 25.19 516 MET A CA 1
ATOM 4184 C C . MET A 1 516 ? -47.531 -34 61.594 1 25.19 516 MET A C 1
ATOM 4186 O O . MET A 1 516 ? -47.875 -32.875 62.062 1 25.19 516 MET A O 1
ATOM 4190 N N . VAL A 1 517 ? -48.562 -34.469 60.969 1 25.05 517 VAL A N 1
ATOM 4191 C CA . VAL A 1 517 ? -49.969 -34.469 61.438 1 25.05 517 VAL A CA 1
ATOM 4192 C C . VAL A 1 517 ? -50.062 -35.344 62.688 1 25.05 517 VAL A C 1
ATOM 4194 O O . VAL A 1 517 ? -49.719 -36.531 62.688 1 25.05 517 VAL A O 1
ATOM 4197 N N . LEU A 1 518 ? -50.094 -34.75 63.969 1 27.19 518 LEU A N 1
ATOM 4198 C CA . LEU A 1 518 ? -50.406 -35.312 65.312 1 27.19 518 LEU A CA 1
ATOM 4199 C C . LEU A 1 518 ? -51.844 -35.812 65.312 1 27.19 518 LEU A C 1
ATOM 4201 O O . LEU A 1 518 ? -52.781 -35.062 65.062 1 27.19 518 LEU A O 1
ATOM 4205 N N . VAL A 1 519 ? -52.156 -36.969 64.688 1 28.08 519 VAL A N 1
ATOM 4206 C CA . VAL A 1 519 ? -53.406 -37.688 64.938 1 28.08 519 VAL A CA 1
ATOM 4207 C C . VAL A 1 519 ? -53.562 -37.938 66.438 1 28.08 519 VAL A C 1
ATOM 4209 O O . VAL A 1 519 ? -52.625 -38.344 67.125 1 28.08 519 VAL A O 1
ATOM 4212 N N . PRO A 1 520 ? -54.688 -37.438 67 1 33.31 520 PRO A N 1
ATOM 4213 C CA . PRO A 1 520 ? -55.219 -37.469 68.375 1 33.31 520 PRO A CA 1
ATOM 4214 C C . PRO A 1 520 ? -55.219 -38.875 69 1 33.31 520 PRO A C 1
ATOM 4216 O O . PRO A 1 520 ? -55.375 -39.844 68.25 1 33.31 520 PRO A O 1
ATOM 4219 N N . ARG A 1 521 ? -54.5 -39.031 70.188 1 23.14 521 ARG A N 1
ATOM 4220 C CA . ARG A 1 521 ? -55.188 -39.75 71.312 1 23.14 521 ARG A CA 1
ATOM 4221 C C . ARG A 1 521 ? -56.312 -38.875 71.875 1 23.14 521 ARG A C 1
ATOM 4223 O O . ARG A 1 521 ? -56.156 -37.688 72.062 1 23.14 521 ARG A O 1
ATOM 4230 N N . TYR B 1 1 ? -31.891 5.617 -25.359 1 20.61 1 TYR B N 1
ATOM 4231 C CA . TYR B 1 1 ? -31.594 4.594 -24.359 1 20.61 1 TYR B CA 1
ATOM 4232 C C . TYR B 1 1 ? -30.094 4.332 -24.281 1 20.61 1 TYR B C 1
ATOM 4234 O O . TYR B 1 1 ? -29.516 3.672 -25.141 1 20.61 1 TYR B O 1
ATOM 4242 N N . GLN B 1 2 ? -29.344 5.281 -23.953 1 21.23 2 GLN B N 1
ATOM 4243 C CA . GLN B 1 2 ? -27.938 5.566 -24.172 1 21.23 2 GLN B CA 1
ATOM 4244 C C . GLN B 1 2 ? -27.047 4.508 -23.516 1 21.23 2 GLN B C 1
ATOM 4246 O O . GLN B 1 2 ? -27.312 4.078 -22.391 1 21.23 2 GLN B O 1
ATOM 4251 N N . GLN B 1 3 ? -26.516 3.656 -24.406 1 23.34 3 GLN B N 1
ATOM 4252 C CA . GLN B 1 3 ? -25.688 2.473 -24.172 1 23.34 3 GLN B CA 1
ATOM 4253 C C . GLN B 1 3 ? -24.719 2.703 -23.016 1 23.34 3 GLN B C 1
ATOM 4255 O O . GLN B 1 3 ? -24.078 3.752 -22.938 1 23.34 3 GLN B O 1
ATOM 4260 N N . GLY B 1 4 ? -25.062 2.303 -21.844 1 24.45 4 GLY B N 1
ATOM 4261 C CA . GLY B 1 4 ? -24.359 2.332 -20.578 1 24.45 4 GLY B CA 1
ATOM 4262 C C . GLY B 1 4 ? -22.875 2.035 -20.688 1 24.45 4 GLY B C 1
ATOM 4263 O O . GLY B 1 4 ? -22.453 1.312 -21.594 1 24.45 4 GLY B O 1
ATOM 4264 N N . PRO B 1 5 ? -22.047 3.012 -20.438 1 26.91 5 PRO B N 1
ATOM 4265 C CA . PRO B 1 5 ? -20.625 2.904 -20.719 1 26.91 5 PRO B CA 1
ATOM 4266 C C . PRO B 1 5 ? -20.031 1.554 -20.312 1 26.91 5 PRO B C 1
ATOM 4268 O O . PRO B 1 5 ? -20.516 0.936 -19.359 1 26.91 5 PRO B O 1
ATOM 4271 N N . LEU B 1 6 ? -19.75 0.694 -21.266 1 26.27 6 LEU B N 1
ATOM 4272 C CA . LEU B 1 6 ? -19.125 -0.616 -21.172 1 26.27 6 LEU B CA 1
ATOM 4273 C C . LEU B 1 6 ? -18.078 -0.628 -20.062 1 26.27 6 LEU B C 1
ATOM 4275 O O . LEU B 1 6 ? -17.406 0.382 -19.828 1 26.27 6 LEU B O 1
ATOM 4279 N N . PRO B 1 7 ? -18.266 -1.479 -19.125 1 27.3 7 PRO B N 1
ATOM 4280 C CA . PRO B 1 7 ? -17.312 -1.65 -18.016 1 27.3 7 PRO B CA 1
ATOM 4281 C C . PRO B 1 7 ? -15.859 -1.607 -18.484 1 27.3 7 PRO B C 1
ATOM 4283 O O . PRO B 1 7 ? -15.508 -2.236 -19.484 1 27.3 7 PRO B O 1
ATOM 4286 N N . LYS B 1 8 ? -15.172 -0.504 -18.344 1 28.27 8 LYS B N 1
ATOM 4287 C CA . LYS B 1 8 ? -13.789 -0.334 -18.781 1 28.27 8 LYS B CA 1
ATOM 4288 C C . LYS B 1 8 ? -12.977 -1.601 -18.531 1 28.27 8 LYS B C 1
ATOM 4290 O O . LYS B 1 8 ? -13.016 -2.17 -17.438 1 28.27 8 LYS B O 1
ATOM 4295 N N . ARG B 1 9 ? -12.805 -2.438 -19.516 1 25.16 9 ARG B N 1
ATOM 4296 C CA . ARG B 1 9 ? -11.898 -3.582 -19.484 1 25.16 9 ARG B CA 1
ATOM 4297 C C . ARG B 1 9 ? -10.695 -3.309 -18.594 1 25.16 9 ARG B C 1
ATOM 4299 O O . ARG B 1 9 ? -10.172 -2.191 -18.562 1 25.16 9 ARG B O 1
ATOM 4306 N N . PRO B 1 10 ? -10.602 -4.039 -17.5 1 26.52 10 PRO B N 1
ATOM 4307 C CA . PRO B 1 10 ? -9.328 -3.848 -16.797 1 26.52 10 PRO B CA 1
ATOM 4308 C C . PRO B 1 10 ? -8.164 -3.584 -17.734 1 26.52 10 PRO B C 1
ATOM 4310 O O . PRO B 1 10 ? -7.883 -4.398 -18.625 1 26.52 10 PRO B O 1
ATOM 4313 N N . THR B 1 11 ? -8.242 -2.357 -18.391 1 25.95 11 THR B N 1
ATOM 4314 C CA . THR B 1 11 ? -7.109 -2.084 -19.266 1 25.95 11 THR B CA 1
ATOM 4315 C C . THR B 1 11 ? -5.836 -2.723 -18.719 1 25.95 11 THR B C 1
ATOM 4317 O O . THR B 1 11 ? -5.695 -2.916 -17.516 1 25.95 11 THR B O 1
ATOM 4320 N N . ARG B 1 12 ? -5.141 -3.387 -19.641 1 25.41 12 ARG B N 1
ATOM 4321 C CA . ARG B 1 12 ? -3.812 -3.955 -19.422 1 25.41 12 ARG B CA 1
ATOM 4322 C C . ARG B 1 12 ? -2.998 -3.1 -18.453 1 25.41 12 ARG B C 1
ATOM 4324 O O . ARG B 1 12 ? -2.951 -1.875 -18.594 1 25.41 12 ARG B O 1
ATOM 4331 N N . ALA B 1 13 ? -3.055 -3.348 -17.188 1 27.33 13 ALA B N 1
ATOM 4332 C CA . ALA B 1 13 ? -2.02 -2.811 -16.312 1 27.33 13 ALA B CA 1
ATOM 4333 C C . ALA B 1 13 ? -0.799 -2.361 -17.109 1 27.33 13 ALA B C 1
ATOM 4335 O O . ALA B 1 13 ? -0.253 -3.129 -17.906 1 27.33 13 ALA B O 1
ATOM 4336 N N . SER B 1 14 ? -0.823 -1.085 -17.5 1 23.31 14 SER B N 1
ATOM 4337 C CA . SER B 1 14 ? 0.298 -0.525 -18.234 1 23.31 14 SER B CA 1
ATOM 4338 C C . SER B 1 14 ? 1.625 -1.111 -17.766 1 23.31 14 SER B C 1
ATOM 4340 O O . SER B 1 14 ? 2.059 -0.851 -16.641 1 23.31 14 SER B O 1
ATOM 4342 N N . ALA B 1 15 ? 1.95 -2.291 -18.094 1 26.58 15 ALA B N 1
ATOM 4343 C CA . ALA B 1 15 ? 3.252 -2.936 -18.25 1 26.58 15 ALA B CA 1
ATOM 4344 C C . ALA B 1 15 ? 4.312 -1.934 -18.688 1 26.58 15 ALA B C 1
ATOM 4346 O O . ALA B 1 15 ? 5.469 -2.301 -18.906 1 26.58 15 ALA B O 1
ATOM 4347 N N . SER B 1 16 ? 3.848 -0.725 -19.266 1 24.73 16 SER B N 1
ATOM 4348 C CA . SER B 1 16 ? 4.871 0.054 -19.953 1 24.73 16 SER B CA 1
ATOM 4349 C C . SER B 1 16 ? 5.891 0.62 -18.969 1 24.73 16 SER B C 1
ATOM 4351 O O . SER B 1 16 ? 7 0.989 -19.359 1 24.73 16 SER B O 1
ATOM 4353 N N . ALA B 1 17 ? 5.344 1.229 -17.875 1 26.16 17 ALA B N 1
ATOM 4354 C CA . ALA B 1 17 ? 6.422 1.928 -17.188 1 26.16 17 ALA B CA 1
ATOM 4355 C C . ALA B 1 17 ? 7.426 0.939 -16.609 1 26.16 17 ALA B C 1
ATOM 4357 O O . ALA B 1 17 ? 8.297 1.321 -15.82 1 26.16 17 ALA B O 1
ATOM 4358 N N . LYS B 1 18 ? 6.941 -0.32 -16.5 1 28.02 18 LYS B N 1
ATOM 4359 C CA . LYS B 1 18 ? 8.164 -1.103 -16.328 1 28.02 18 LYS B CA 1
ATOM 4360 C C . LYS B 1 18 ? 9.141 -0.846 -17.484 1 28.02 18 LYS B C 1
ATOM 4362 O O . LYS B 1 18 ? 9.07 -1.505 -18.516 1 28.02 18 LYS B O 1
ATOM 4367 N N . ALA B 1 19 ? 9.234 0.394 -18.125 1 26.33 19 ALA B N 1
ATOM 4368 C CA . ALA B 1 19 ? 10.453 0.689 -18.875 1 26.33 19 ALA B CA 1
ATOM 4369 C C . ALA B 1 19 ? 11.594 -0.231 -18.453 1 26.33 19 ALA B C 1
ATOM 4371 O O . ALA B 1 19 ? 11.586 -0.77 -17.344 1 26.33 19 ALA B O 1
ATOM 4372 N N . MET B 1 20 ? 12.414 -0.502 -19.438 1 25.17 20 MET B N 1
ATOM 4373 C CA . MET B 1 20 ? 13.641 -1.273 -19.266 1 25.17 20 MET B CA 1
ATOM 4374 C C . MET B 1 20 ? 14.312 -0.934 -17.938 1 25.17 20 MET B C 1
ATOM 4376 O O . MET B 1 20 ? 14.867 0.158 -17.781 1 25.17 20 MET B O 1
ATOM 4380 N N . TYR B 1 21 ? 13.586 -1.019 -16.906 1 26.56 21 TYR B N 1
ATOM 4381 C CA . TYR B 1 21 ? 14.445 -0.966 -15.734 1 26.56 21 TYR B CA 1
ATOM 4382 C C . TYR B 1 21 ? 15.812 -1.584 -16.016 1 26.56 21 TYR B C 1
ATOM 4384 O O . TYR B 1 21 ? 15.906 -2.781 -16.297 1 26.56 21 TYR B O 1
ATOM 4392 N N . CYS B 1 22 ? 16.516 -0.896 -16.812 1 23.98 22 CYS B N 1
ATOM 4393 C CA . CYS B 1 22 ? 17.938 -1.253 -16.719 1 23.98 22 CYS B CA 1
ATOM 4394 C C . CYS B 1 22 ? 18.312 -1.645 -15.297 1 23.98 22 CYS B C 1
ATOM 4396 O O . CYS B 1 22 ? 18.047 -0.897 -14.352 1 23.98 22 CYS B O 1
ATOM 4398 N N . THR B 1 23 ? 18.297 -2.904 -15.086 1 25.94 23 THR B N 1
ATOM 4399 C CA . THR B 1 23 ? 18.922 -3.568 -13.945 1 25.94 23 THR B CA 1
ATOM 4400 C C . THR B 1 23 ? 20.188 -2.84 -13.516 1 25.94 23 THR B C 1
ATOM 4402 O O . THR B 1 23 ? 21.25 -3.041 -14.109 1 25.94 23 THR B O 1
ATOM 4405 N N . SER B 1 24 ? 20.25 -1.562 -13.648 1 24.08 24 SER B N 1
ATOM 4406 C CA . SER B 1 24 ? 21.5 -1.342 -12.914 1 24.08 24 SER B CA 1
ATOM 4407 C C . SER B 1 24 ? 21.469 -2.041 -11.562 1 24.08 24 SER B C 1
ATOM 4409 O O . SER B 1 24 ? 20.531 -1.847 -10.773 1 24.08 24 SER B O 1
ATOM 4411 N N . GLY B 1 25 ? 21.891 -3.271 -11.594 1 24.47 25 GLY B N 1
ATOM 4412 C CA . GLY B 1 25 ? 22.281 -4.094 -10.461 1 24.47 25 GLY B CA 1
ATOM 4413 C C . GLY B 1 25 ? 22.859 -3.291 -9.312 1 24.47 25 GLY B C 1
ATOM 4414 O O . GLY B 1 25 ? 24.078 -3.105 -9.234 1 24.47 25 GLY B O 1
ATOM 4415 N N . GLU B 1 26 ? 22.406 -2.174 -9.039 1 25.06 26 GLU B N 1
ATOM 4416 C CA . GLU B 1 26 ? 23.016 -1.886 -7.746 1 25.06 26 GLU B CA 1
ATOM 4417 C C . GLU B 1 26 ? 22.828 -3.049 -6.777 1 25.06 26 GLU B C 1
ATOM 4419 O O . GLU B 1 26 ? 21.766 -3.67 -6.742 1 25.06 26 GLU B O 1
ATOM 4424 N N . GLU B 1 27 ? 23.938 -3.65 -6.406 1 26.05 27 GLU B N 1
ATOM 4425 C CA . GLU B 1 27 ? 24.156 -4.727 -5.445 1 26.05 27 GLU B CA 1
ATOM 4426 C C . GLU B 1 27 ? 23.25 -4.57 -4.223 1 26.05 27 GLU B C 1
ATOM 4428 O O . GLU B 1 27 ? 23.344 -3.566 -3.512 1 26.05 27 GLU B O 1
ATOM 4433 N N . ASP B 1 28 ? 22.094 -4.84 -4.383 1 26.78 28 ASP B N 1
ATOM 4434 C CA . ASP B 1 28 ? 21.391 -5.117 -3.137 1 26.78 28 ASP B CA 1
ATOM 4435 C C . ASP B 1 28 ? 22.266 -5.922 -2.178 1 26.78 28 ASP B C 1
ATOM 4437 O O . ASP B 1 28 ? 22.688 -7.031 -2.502 1 26.78 28 ASP B O 1
ATOM 4441 N N . GLU B 1 29 ? 23.172 -5.262 -1.526 1 26.69 29 GLU B N 1
ATOM 4442 C CA . GLU B 1 29 ? 23.891 -5.941 -0.453 1 26.69 29 GLU B CA 1
ATOM 4443 C C . GLU B 1 29 ? 22.938 -6.746 0.424 1 26.69 29 GLU B C 1
ATOM 4445 O O . GLU B 1 29 ? 22.266 -6.188 1.295 1 26.69 29 GLU B O 1
ATOM 4450 N N . ASP B 1 30 ? 22.109 -7.516 -0.068 1 28 30 ASP B N 1
ATOM 4451 C CA . ASP B 1 30 ? 21.719 -8.57 0.863 1 28 30 ASP B CA 1
ATOM 4452 C C . ASP B 1 30 ? 22.922 -9.109 1.626 1 28 30 ASP B C 1
ATOM 4454 O O . ASP B 1 30 ? 23.953 -9.422 1.025 1 28 30 ASP B O 1
ATOM 4458 N N . ASP B 1 31 ? 23.172 -8.727 2.811 1 30.7 31 ASP B N 1
ATOM 4459 C CA . ASP B 1 31 ? 24.281 -9.25 3.613 1 30.7 31 ASP B CA 1
ATOM 4460 C C . ASP B 1 31 ? 24.578 -10.703 3.254 1 30.7 31 ASP B C 1
ATOM 4462 O O . ASP B 1 31 ? 25.734 -11.133 3.287 1 30.7 31 ASP B O 1
ATOM 4466 N N . GLU B 1 32 ? 23.625 -11.633 3.537 1 30.02 32 GLU B N 1
ATOM 4467 C CA . GLU B 1 32 ? 24.156 -12.969 3.307 1 30.02 32 GLU B CA 1
ATOM 4468 C C . GLU B 1 32 ? 24.453 -13.195 1.826 1 30.02 32 GLU B C 1
ATOM 4470 O O . GLU B 1 32 ? 23.531 -13.406 1.028 1 30.02 32 GLU B O 1
ATOM 4475 N N . GLU B 1 33 ? 25.359 -12.484 1.235 1 30.94 33 GLU B N 1
ATOM 4476 C CA . GLU B 1 33 ? 25.984 -12.828 -0.035 1 30.94 33 GLU B CA 1
ATOM 4477 C C . GLU B 1 33 ? 26.109 -14.344 -0.192 1 30.94 33 GLU B C 1
ATOM 4479 O O . GLU B 1 33 ? 26.797 -14.992 0.598 1 30.94 33 GLU B O 1
ATOM 4484 N N . ASP B 1 34 ? 25.109 -15.062 -0.443 1 30.58 34 ASP B N 1
ATOM 4485 C CA . ASP B 1 34 ? 25.531 -16.312 -1.044 1 30.58 34 ASP B CA 1
ATOM 4486 C C . ASP B 1 34 ? 26.766 -16.109 -1.934 1 30.58 34 ASP B C 1
ATOM 4488 O O . ASP B 1 34 ? 26.688 -15.438 -2.961 1 30.58 34 ASP B O 1
ATOM 4492 N N . TYR B 1 35 ? 27.953 -15.938 -1.283 1 31.23 35 TYR B N 1
ATOM 4493 C CA . TYR B 1 35 ? 29.281 -16.016 -1.897 1 31.23 35 TYR B CA 1
ATOM 4494 C C . TYR B 1 35 ? 29.328 -17.109 -2.959 1 31.23 35 TYR B C 1
ATOM 4496 O O . TYR B 1 35 ? 29.344 -18.297 -2.635 1 31.23 35 TYR B O 1
ATOM 4504 N N . GLN B 1 36 ? 28.516 -17.109 -3.969 1 32.66 36 GLN B N 1
ATOM 4505 C CA . GLN B 1 36 ? 29.047 -18 -4.988 1 32.66 36 GLN B CA 1
ATOM 4506 C C . GLN B 1 36 ? 30.516 -17.719 -5.254 1 32.66 36 GLN B C 1
ATOM 4508 O O . GLN B 1 36 ? 30.922 -16.562 -5.422 1 32.66 36 GLN B O 1
ATOM 4513 N N . PRO B 1 37 ? 31.453 -18.547 -4.66 1 32.12 37 PRO B N 1
ATOM 4514 C CA . PRO B 1 37 ? 32.844 -18.328 -5.051 1 32.12 37 PRO B CA 1
ATOM 4515 C C . PRO B 1 37 ? 33 -17.781 -6.469 1 32.12 37 PRO B C 1
ATOM 4517 O O . PRO B 1 37 ? 32.125 -18.031 -7.316 1 32.12 37 PRO B O 1
ATOM 4520 N N . PRO B 1 38 ? 33.656 -16.609 -6.574 1 32.88 38 PRO B N 1
ATOM 4521 C CA . PRO B 1 38 ? 33.938 -16.297 -7.973 1 32.88 38 PRO B CA 1
ATOM 4522 C C . PRO B 1 38 ? 34.25 -17.531 -8.805 1 32.88 38 PRO B C 1
ATOM 4524 O O . PRO B 1 38 ? 35.125 -18.328 -8.438 1 32.88 38 PRO B O 1
ATOM 4527 N N . LEU B 1 39 ? 33.312 -18.234 -9.258 1 32.22 39 LEU B N 1
ATOM 4528 C CA . LEU B 1 39 ? 33.781 -19.266 -10.164 1 32.22 39 LEU B CA 1
ATOM 4529 C C . LEU B 1 39 ? 35 -18.812 -10.914 1 32.22 39 LEU B C 1
ATOM 4531 O O . LEU B 1 39 ? 35.188 -17.625 -11.156 1 32.22 39 LEU B O 1
ATOM 4535 N N . GLN B 1 40 ? 36.156 -19.578 -10.781 1 30.86 40 GLN B N 1
ATOM 4536 C CA . GLN B 1 40 ? 37.312 -19.375 -11.664 1 30.86 40 GLN B CA 1
ATOM 4537 C C . GLN B 1 40 ? 36.875 -18.734 -12.984 1 30.86 40 GLN B C 1
ATOM 4539 O O . GLN B 1 40 ? 35.906 -19.188 -13.602 1 30.86 40 GLN B O 1
ATOM 4544 N N . LYS B 1 41 ? 37.125 -17.531 -13.188 1 37.69 41 LYS B N 1
ATOM 4545 C CA . LYS B 1 41 ? 37.062 -16.938 -14.531 1 37.69 41 LYS B CA 1
ATOM 4546 C C . LYS B 1 41 ? 37.344 -17.984 -15.602 1 37.69 41 LYS B C 1
ATOM 4548 O O . LYS B 1 41 ? 38.5 -18.344 -15.859 1 37.69 41 LYS B O 1
ATOM 4553 N N . SER B 1 42 ? 36.719 -19.094 -15.602 1 30.09 42 SER B N 1
ATOM 4554 C CA . SER B 1 42 ? 37.094 -19.891 -16.766 1 30.09 42 SER B CA 1
ATOM 4555 C C . SER B 1 42 ? 37.219 -19.031 -18.016 1 30.09 42 SER B C 1
ATOM 4557 O O . SER B 1 42 ? 36.438 -18.094 -18.203 1 30.09 42 SER B O 1
ATOM 4559 N N . ALA B 1 43 ? 38.281 -18.938 -18.641 1 35.69 43 ALA B N 1
ATOM 4560 C CA . ALA B 1 43 ? 38.875 -18.422 -19.859 1 35.69 43 ALA B CA 1
ATOM 4561 C C . ALA B 1 43 ? 37.938 -18.531 -21.047 1 35.69 43 ALA B C 1
ATOM 4563 O O . ALA B 1 43 ? 38.312 -18.266 -22.188 1 35.69 43 ALA B O 1
ATOM 4564 N N . LEU B 1 44 ? 36.844 -19.172 -20.859 1 37.28 44 LEU B N 1
ATOM 4565 C CA . LEU B 1 44 ? 36.188 -19.5 -22.125 1 37.28 44 LEU B CA 1
ATOM 4566 C C . LEU B 1 44 ? 35.281 -18.359 -22.594 1 37.28 44 LEU B C 1
ATOM 4568 O O . LEU B 1 44 ? 34.156 -18.594 -22.984 1 37.28 44 LEU B O 1
ATOM 4572 N N . ALA B 1 45 ? 35.188 -17.281 -21.906 1 46.06 45 ALA B N 1
ATOM 4573 C CA . ALA B 1 45 ? 34.438 -16.188 -22.547 1 46.06 45 ALA B CA 1
ATOM 4574 C C . ALA B 1 45 ? 34.906 -15.961 -23.969 1 46.06 45 ALA B C 1
ATOM 4576 O O . ALA B 1 45 ? 36.094 -15.703 -24.219 1 46.06 45 ALA B O 1
ATOM 4577 N N . SER B 1 46 ? 34.312 -16.531 -24.906 1 49.16 46 SER B N 1
ATOM 4578 C CA . SER B 1 46 ? 34.688 -16.344 -26.297 1 49.16 46 SER B CA 1
ATOM 4579 C C . SER B 1 46 ? 34.688 -14.867 -26.672 1 49.16 46 SER B C 1
ATOM 4581 O O . SER B 1 46 ? 33.844 -14.102 -26.219 1 49.16 46 SER B O 1
ATOM 4583 N N . LYS B 1 47 ? 35.812 -14.25 -26.828 1 51.84 47 LYS B N 1
ATOM 4584 C CA . LYS B 1 47 ? 36.031 -12.938 -27.422 1 51.84 47 LYS B CA 1
ATOM 4585 C C . LYS B 1 47 ? 35.344 -12.828 -28.781 1 51.84 47 LYS B C 1
ATOM 4587 O O . LYS B 1 47 ? 35.875 -13.258 -29.797 1 51.84 47 LYS B O 1
ATOM 4592 N N . GLY B 1 48 ? 33.969 -12.992 -28.75 1 55.69 48 GLY B N 1
ATOM 4593 C CA . GLY B 1 48 ? 33.406 -12.977 -30.094 1 55.69 48 GLY B CA 1
ATOM 4594 C C . GLY B 1 48 ? 33.031 -11.586 -30.578 1 55.69 48 GLY B C 1
ATOM 4595 O O . GLY B 1 48 ? 32.875 -10.672 -29.766 1 55.69 48 GLY B O 1
ATOM 4596 N N . LEU B 1 49 ? 33.125 -11.336 -31.844 1 57.69 49 LEU B N 1
ATOM 4597 C CA . LEU B 1 49 ? 32.719 -10.148 -32.562 1 57.69 49 LEU B CA 1
ATOM 4598 C C . LEU B 1 49 ? 31.203 -10.016 -32.594 1 57.69 49 LEU B C 1
ATOM 4600 O O . LEU B 1 49 ? 30.5 -10.977 -32.906 1 57.69 49 LEU B O 1
ATOM 4604 N N . THR B 1 50 ? 30.672 -8.898 -31.984 1 72.19 50 THR B N 1
ATOM 4605 C CA . THR B 1 50 ? 29.234 -8.68 -32 1 72.19 50 THR B CA 1
ATOM 4606 C C . THR B 1 50 ? 28.75 -8.25 -33.375 1 72.19 50 THR B C 1
ATOM 4608 O O . THR B 1 50 ? 29.516 -7.648 -34.156 1 72.19 50 THR B O 1
ATOM 4611 N N . SER B 1 51 ? 27.688 -8.727 -33.844 1 79.81 51 SER B N 1
ATOM 4612 C CA . SER B 1 51 ? 27.016 -8.352 -35.062 1 79.81 51 SER B CA 1
ATOM 4613 C C . SER B 1 51 ? 25.953 -7.293 -34.812 1 79.81 51 SER B C 1
ATOM 4615 O O . SER B 1 51 ? 25.453 -7.164 -33.719 1 79.81 51 SER B O 1
ATOM 4617 N N . GLY B 1 52 ? 25.812 -6.438 -35.812 1 75 52 GLY B N 1
ATOM 4618 C CA . GLY B 1 52 ? 24.781 -5.41 -35.719 1 75 52 GLY B CA 1
ATOM 4619 C C . GLY B 1 52 ? 23.438 -5.871 -36.25 1 75 52 GLY B C 1
ATOM 4620 O O . GLY B 1 52 ? 23.266 -7.043 -36.594 1 75 52 GLY B O 1
ATOM 4621 N N . LYS B 1 53 ? 22.516 -5.016 -36.281 1 76.69 53 LYS B N 1
ATOM 4622 C CA . LYS B 1 53 ? 21.141 -5.293 -36.688 1 76.69 53 LYS B CA 1
ATOM 4623 C C . LYS B 1 53 ? 21.062 -5.727 -38.156 1 76.69 53 LYS B C 1
ATOM 4625 O O . LYS B 1 53 ? 20.125 -6.43 -38.531 1 76.69 53 LYS B O 1
ATOM 4630 N N . GLU B 1 54 ? 22.047 -5.309 -38.844 1 79.94 54 GLU B N 1
ATOM 4631 C CA . GLU B 1 54 ? 22.016 -5.547 -40.281 1 79.94 54 GLU B CA 1
ATOM 4632 C C . GLU B 1 54 ? 22.547 -6.934 -40.625 1 79.94 54 GLU B C 1
ATOM 4634 O O . GLU B 1 54 ? 22.297 -7.449 -41.719 1 79.94 54 GLU B O 1
ATOM 4639 N N . GLU B 1 55 ? 23.188 -7.512 -39.719 1 84.56 55 GLU B N 1
ATOM 4640 C CA . GLU B 1 55 ? 23.766 -8.828 -39.969 1 84.56 55 GLU B CA 1
ATOM 4641 C C . GLU B 1 55 ? 22.719 -9.93 -39.781 1 84.56 55 GLU B C 1
ATOM 4643 O O . GLU B 1 55 ? 21.906 -9.867 -38.844 1 84.56 55 GLU B O 1
ATOM 4648 N N . GLU B 1 56 ? 22.672 -10.859 -40.719 1 85.56 56 GLU B N 1
ATOM 4649 C CA . GLU B 1 56 ? 21.688 -11.938 -40.688 1 85.56 56 GLU B CA 1
ATOM 4650 C C . GLU B 1 56 ? 22.031 -12.969 -39.625 1 85.56 56 GLU B C 1
ATOM 4652 O O . GLU B 1 56 ? 23.203 -13.32 -39.438 1 85.56 56 GLU B O 1
ATOM 4657 N N . ASP B 1 57 ? 21.062 -13.359 -38.875 1 89.12 57 ASP B N 1
ATOM 4658 C CA . ASP B 1 57 ? 21.172 -14.367 -37.812 1 89.12 57 ASP B CA 1
ATOM 4659 C C . ASP B 1 57 ? 20.359 -15.617 -38.156 1 89.12 57 ASP B C 1
ATOM 4661 O O . ASP B 1 57 ? 19.328 -15.523 -38.812 1 89.12 57 ASP B O 1
ATOM 4665 N N . THR B 1 58 ? 20.875 -16.75 -37.906 1 87.19 58 THR B N 1
ATOM 4666 C CA . THR B 1 58 ? 20.125 -18 -38.031 1 87.19 58 THR B CA 1
ATOM 4667 C C . THR B 1 58 ? 19.609 -18.453 -36.656 1 87.19 58 THR B C 1
ATOM 4669 O O . THR B 1 58 ? 20.391 -18.875 -35.812 1 87.19 58 THR B O 1
ATOM 4672 N N . PRO B 1 59 ? 18.359 -18.375 -36.531 1 86.81 59 PRO B N 1
ATOM 4673 C CA . PRO B 1 59 ? 17.797 -18.766 -35.25 1 86.81 59 PRO B CA 1
ATOM 4674 C C . PRO B 1 59 ? 17.875 -20.266 -35 1 86.81 59 PRO B C 1
ATOM 4676 O O . PRO B 1 59 ? 17.922 -21.047 -35.969 1 86.81 59 PRO B O 1
ATOM 4679 N N . PRO B 1 60 ? 17.938 -20.641 -33.719 1 89.88 60 PRO B N 1
ATOM 4680 C CA . PRO B 1 60 ? 17.906 -22.078 -33.438 1 89.88 60 PRO B CA 1
ATOM 4681 C C . PRO B 1 60 ? 16.547 -22.703 -33.719 1 89.88 60 PRO B C 1
ATOM 4683 O O . PRO B 1 60 ? 15.547 -21.984 -33.812 1 89.88 60 PRO B O 1
ATOM 4686 N N . THR B 1 61 ? 16.578 -24 -33.844 1 88.62 61 THR B N 1
ATOM 4687 C CA . THR B 1 61 ? 15.32 -24.703 -34 1 88.62 61 THR B CA 1
ATOM 4688 C C . THR B 1 61 ? 14.562 -24.766 -32.688 1 88.62 61 THR B C 1
ATOM 4690 O O . THR B 1 61 ? 15.109 -25.172 -31.656 1 88.62 61 THR B O 1
ATOM 4693 N N . VAL B 1 62 ? 13.414 -24.297 -32.75 1 87.88 62 VAL B N 1
ATOM 4694 C CA . VAL B 1 62 ? 12.562 -24.312 -31.562 1 87.88 62 VAL B CA 1
ATOM 4695 C C . VAL B 1 62 ? 11.648 -25.531 -31.594 1 87.88 62 VAL B C 1
ATOM 4697 O O . VAL B 1 62 ? 11.031 -25.828 -32.625 1 87.88 62 VAL B O 1
ATOM 4700 N N . PRO B 1 63 ? 11.641 -26.234 -30.484 1 91.75 63 PRO B N 1
ATOM 4701 C CA . PRO B 1 63 ? 10.758 -27.406 -30.438 1 91.75 63 PRO B CA 1
ATOM 4702 C C . PRO B 1 63 ? 9.281 -27.047 -30.594 1 91.75 63 PRO B C 1
ATOM 4704 O O . PRO B 1 63 ? 8.867 -25.953 -30.172 1 91.75 63 PRO B O 1
ATOM 4707 N N . HIS B 1 64 ? 8.516 -27.984 -31.172 1 95.31 64 HIS B N 1
ATOM 4708 C CA . HIS B 1 64 ? 7.074 -27.797 -31.297 1 95.31 64 HIS B CA 1
ATOM 4709 C C . HIS B 1 64 ? 6.395 -27.859 -29.938 1 95.31 64 HIS B C 1
ATOM 4711 O O . HIS B 1 64 ? 6.805 -28.641 -29.062 1 95.31 64 HIS B O 1
ATOM 4717 N N . PHE B 1 65 ? 5.375 -27.094 -29.859 1 97.25 65 PHE B N 1
ATOM 4718 C CA . PHE B 1 65 ? 4.625 -27.078 -28.609 1 97.25 65 PHE B CA 1
ATOM 4719 C C . PHE B 1 65 ? 3.754 -28.312 -28.469 1 97.25 65 PHE B C 1
ATOM 4721 O O . PHE B 1 65 ? 2.775 -28.484 -29.203 1 97.25 65 PHE B O 1
ATOM 4728 N N . VAL B 1 66 ? 4.168 -29.219 -27.609 1 97.44 66 VAL B N 1
ATOM 4729 C CA . VAL B 1 66 ? 3.457 -30.469 -27.328 1 97.44 66 VAL B CA 1
ATOM 4730 C C . VAL B 1 66 ? 3.275 -30.609 -25.812 1 97.44 66 VAL B C 1
ATOM 4732 O O . VAL B 1 66 ? 3.986 -31.375 -25.172 1 97.44 66 VAL B O 1
ATOM 4735 N N . PRO B 1 67 ? 2.254 -29.953 -25.281 1 96.81 67 PRO B N 1
ATOM 4736 C CA . PRO B 1 67 ? 2.002 -30.031 -23.844 1 96.81 67 PRO B CA 1
ATOM 4737 C C . PRO B 1 67 ? 1.506 -31.406 -23.406 1 96.81 67 PRO B C 1
ATOM 4739 O O . PRO B 1 67 ? 0.973 -32.156 -24.234 1 96.81 67 PRO B O 1
ATOM 4742 N N . ALA B 1 68 ? 1.707 -31.734 -22.141 1 97 68 ALA B N 1
ATOM 4743 C CA . ALA B 1 68 ? 1.307 -33.031 -21.625 1 97 68 ALA B CA 1
ATOM 4744 C C . ALA B 1 68 ? -0.206 -33.219 -21.719 1 97 68 ALA B C 1
ATOM 4746 O O . ALA B 1 68 ? -0.691 -34.344 -21.891 1 97 68 ALA B O 1
ATOM 4747 N N . ARG B 1 69 ? -0.907 -32.156 -21.5 1 97.12 69 ARG B N 1
ATOM 4748 C CA . ARG B 1 69 ? -2.361 -32.125 -21.609 1 97.12 69 ARG B CA 1
ATOM 4749 C C . ARG B 1 69 ? -2.816 -30.891 -22.391 1 97.12 69 ARG B C 1
ATOM 4751 O O . ARG B 1 69 ? -2.023 -29.984 -22.625 1 97.12 69 ARG B O 1
ATOM 4758 N N . GLU B 1 70 ? -4.035 -30.938 -22.781 1 96.44 70 GLU B N 1
ATOM 4759 C CA . GLU B 1 70 ? -4.559 -29.766 -23.469 1 96.44 70 GLU B CA 1
ATOM 4760 C C . GLU B 1 70 ? -4.465 -28.531 -22.594 1 96.44 70 GLU B C 1
ATOM 4762 O O . GLU B 1 70 ? -4.879 -28.547 -21.422 1 96.44 70 GLU B O 1
ATOM 4767 N N . PRO B 1 71 ? -3.859 -27.469 -23.109 1 97.5 71 PRO B N 1
ATOM 4768 C CA . PRO B 1 71 ? -3.725 -26.266 -22.297 1 97.5 71 PRO B CA 1
ATOM 4769 C C . PRO B 1 71 ? -5.07 -25.719 -21.828 1 97.5 71 PRO B C 1
ATOM 4771 O O . PRO B 1 71 ? -6.062 -25.797 -22.562 1 97.5 71 PRO B O 1
ATOM 4774 N N . GLY B 1 72 ? -5.047 -25.109 -20.656 1 97.25 72 GLY B N 1
ATOM 4775 C CA . GLY B 1 72 ? -6.277 -24.625 -20.047 1 97.25 72 GLY B CA 1
ATOM 4776 C C . GLY B 1 72 ? -6.754 -25.516 -18.906 1 97.25 72 GLY B C 1
ATOM 4777 O O . GLY B 1 72 ? -5.98 -26.297 -18.359 1 97.25 72 GLY B O 1
ATOM 4778 N N . PRO B 1 73 ? -8.062 -25.281 -18.531 1 97.25 73 PRO B N 1
ATOM 4779 C CA . PRO B 1 73 ? -8.609 -26.078 -17.438 1 97.25 73 PRO B CA 1
ATOM 4780 C C . PRO B 1 73 ? -8.648 -27.578 -17.766 1 97.25 73 PRO B C 1
ATOM 4782 O O . PRO B 1 73 ? -9.047 -27.953 -18.875 1 97.25 73 PRO B O 1
ATOM 4785 N N . VAL B 1 74 ? -8.141 -28.328 -16.828 1 97.19 74 VAL B N 1
ATOM 4786 C CA . VAL B 1 74 ? -8.18 -29.781 -16.953 1 97.19 74 VAL B CA 1
ATOM 4787 C C . VAL B 1 74 ? -9.359 -30.344 -16.156 1 97.19 74 VAL B C 1
ATOM 4789 O O . VAL B 1 74 ? -9.164 -31 -15.125 1 97.19 74 VAL B O 1
ATOM 4792 N N . LEU B 1 75 ? -10.562 -30.031 -16.562 1 95.56 75 LEU B N 1
ATOM 4793 C CA . LEU B 1 75 ? -11.836 -30.406 -15.969 1 95.56 75 LEU B CA 1
ATOM 4794 C C . LEU B 1 75 ? -12.852 -30.766 -17.047 1 95.56 75 LEU B C 1
ATOM 4796 O O . LEU B 1 75 ? -12.625 -30.531 -18.234 1 95.56 75 LEU B O 1
ATOM 4800 N N . ASP B 1 76 ? -13.922 -31.406 -16.562 1 92.88 76 ASP B N 1
ATOM 4801 C CA . ASP B 1 76 ? -15.039 -31.688 -17.453 1 92.88 76 ASP B CA 1
ATOM 4802 C C . ASP B 1 76 ? -15.68 -30.391 -17.938 1 92.88 76 ASP B C 1
ATOM 4804 O O . ASP B 1 76 ? -16.344 -29.688 -17.172 1 92.88 76 ASP B O 1
ATOM 4808 N N . LYS B 1 77 ? -15.5 -30.094 -19.172 1 89.44 77 LYS B N 1
ATOM 4809 C CA . LYS B 1 77 ? -15.953 -28.828 -19.75 1 89.44 77 LYS B CA 1
ATOM 4810 C C . LYS B 1 77 ? -17.453 -28.859 -20.031 1 89.44 77 LYS B C 1
ATOM 4812 O O . LYS B 1 77 ? -18.062 -27.812 -20.266 1 89.44 77 LYS B O 1
ATOM 4817 N N . THR B 1 78 ? -18.016 -29.969 -19.969 1 87.19 78 THR B N 1
ATOM 4818 C CA . THR B 1 78 ? -19.438 -30.125 -20.266 1 87.19 78 THR B CA 1
ATOM 4819 C C . THR B 1 78 ? -20.266 -29.906 -19 1 87.19 78 THR B C 1
ATOM 4821 O O . THR B 1 78 ? -21.469 -29.609 -19.094 1 87.19 78 THR B O 1
ATOM 4824 N N . LYS B 1 79 ? -19.578 -30.016 -17.875 1 88.69 79 LYS B N 1
ATOM 4825 C CA . LYS B 1 79 ? -20.25 -29.844 -16.594 1 88.69 79 LYS B CA 1
ATOM 4826 C C . LYS B 1 79 ? -20.328 -28.359 -16.203 1 88.69 79 LYS B C 1
ATOM 4828 O O . LYS B 1 79 ? -19.422 -27.594 -16.516 1 88.69 79 LYS B O 1
ATOM 4833 N N . SER B 1 80 ? -21.484 -28.047 -15.641 1 89.44 80 SER B N 1
ATOM 4834 C CA . SER B 1 80 ? -21.578 -26.719 -15.047 1 89.44 80 SER B CA 1
ATOM 4835 C C . SER B 1 80 ? -20.984 -26.688 -13.648 1 89.44 80 SER B C 1
ATOM 4837 O O . SER B 1 80 ? -21.469 -27.375 -12.742 1 89.44 80 SER B O 1
ATOM 4839 N N . TRP B 1 81 ? -19.969 -25.984 -13.531 1 95.25 81 TRP B N 1
ATOM 4840 C CA . TRP B 1 81 ? -19.266 -25.891 -12.258 1 95.25 81 TRP B CA 1
ATOM 4841 C C . TRP B 1 81 ? -19.719 -24.672 -11.461 1 95.25 81 TRP B C 1
ATOM 4843 O O . TRP B 1 81 ? -19.75 -23.562 -11.992 1 95.25 81 TRP B O 1
ATOM 4853 N N . SER B 1 82 ? -20.141 -24.891 -10.188 1 96.75 82 SER B N 1
ATOM 4854 C CA . SER B 1 82 ? -20.375 -23.734 -9.32 1 96.75 82 SER B CA 1
ATOM 4855 C C . SER B 1 82 ? -19.062 -23.125 -8.844 1 96.75 82 SER B C 1
ATOM 4857 O O . SER B 1 82 ? -18.016 -23.75 -8.93 1 96.75 82 SER B O 1
ATOM 4859 N N . VAL B 1 83 ? -19.172 -21.953 -8.383 1 97.88 83 VAL B N 1
ATOM 4860 C CA . VAL B 1 83 ? -18 -21.25 -7.891 1 97.88 83 VAL B CA 1
ATOM 4861 C C . VAL B 1 83 ? -17.391 -22 -6.711 1 97.88 83 VAL B C 1
ATOM 4863 O O . VAL B 1 83 ? -16.172 -22.156 -6.617 1 97.88 83 VAL B O 1
ATOM 4866 N N . LEU B 1 84 ? -18.219 -22.531 -5.848 1 98.25 84 LEU B N 1
ATOM 4867 C CA . LEU B 1 84 ? -17.766 -23.281 -4.68 1 98.25 84 LEU B CA 1
ATOM 4868 C C . LEU B 1 84 ? -17.062 -24.562 -5.098 1 98.25 84 LEU B C 1
ATOM 4870 O O . LEU B 1 84 ? -16.047 -24.938 -4.523 1 98.25 84 LEU B O 1
ATOM 4874 N N . GLU B 1 85 ? -17.641 -25.25 -6.105 1 98 85 GLU B N 1
ATOM 4875 C CA . GLU B 1 85 ? -17.031 -26.484 -6.586 1 98 85 GLU B CA 1
ATOM 4876 C C . GLU B 1 85 ? -15.617 -26.234 -7.105 1 98 85 GLU B C 1
ATOM 4878 O O . GLU B 1 85 ? -14.719 -27.062 -6.895 1 98 85 GLU B O 1
ATOM 4883 N N . LEU B 1 86 ? -15.484 -25.156 -7.781 1 98.5 86 LEU B N 1
ATOM 4884 C CA . LEU B 1 86 ? -14.164 -24.812 -8.305 1 98.5 86 LEU B CA 1
ATOM 4885 C C . LEU B 1 86 ? -13.188 -24.531 -7.168 1 98.5 86 LEU B C 1
ATOM 4887 O O . LEU B 1 86 ? -12.023 -24.938 -7.215 1 98.5 86 LEU B O 1
ATOM 4891 N N . PHE B 1 87 ? -13.664 -23.828 -6.145 1 98.62 87 PHE B N 1
ATOM 4892 C CA . PHE B 1 87 ? -12.836 -23.547 -4.977 1 98.62 87 PHE B CA 1
ATOM 4893 C C . PHE B 1 87 ? -12.461 -24.844 -4.266 1 98.62 87 PHE B C 1
ATOM 4895 O O . PHE B 1 87 ? -11.336 -25 -3.789 1 98.62 87 PHE B O 1
ATOM 4902 N N . GLN B 1 88 ? -13.297 -25.766 -4.277 1 98.31 88 GLN B N 1
ATOM 4903 C CA . GLN B 1 88 ? -13.117 -27.031 -3.566 1 98.31 88 GLN B CA 1
ATOM 4904 C C . GLN B 1 88 ? -12.117 -27.938 -4.285 1 98.31 88 GLN B C 1
ATOM 4906 O O . GLN B 1 88 ? -11.672 -28.938 -3.732 1 98.31 88 GLN B O 1
ATOM 4911 N N . LEU B 1 89 ? -11.773 -27.562 -5.488 1 98.25 89 LEU B N 1
ATOM 4912 C CA . LEU B 1 89 ? -10.672 -28.25 -6.145 1 98.25 89 LEU B CA 1
ATOM 4913 C C . LEU B 1 89 ? -9.375 -28.078 -5.359 1 98.25 89 LEU B C 1
ATOM 4915 O O . LEU B 1 89 ? -8.531 -28.984 -5.34 1 98.25 89 LEU B O 1
ATOM 4919 N N . PHE B 1 90 ? -9.234 -26.984 -4.754 1 98.5 90 PHE B N 1
ATOM 4920 C CA . PHE B 1 90 ? -8.023 -26.641 -4.016 1 98.5 90 PHE B CA 1
ATOM 4921 C C . PHE B 1 90 ? -8.203 -26.906 -2.527 1 98.5 90 PHE B C 1
ATOM 4923 O O . PHE B 1 90 ? -7.324 -27.484 -1.882 1 98.5 90 PHE B O 1
ATOM 4930 N N . PHE B 1 91 ? -9.281 -26.422 -2.053 1 98.31 91 PHE B N 1
ATOM 4931 C CA . PHE B 1 91 ? -9.68 -26.766 -0.695 1 98.31 91 PHE B CA 1
ATOM 4932 C C . PHE B 1 91 ? -10.664 -27.938 -0.703 1 98.31 91 PHE B C 1
ATOM 4934 O O . PHE B 1 91 ? -11.836 -27.781 -0.347 1 98.31 91 PHE B O 1
ATOM 4941 N N . SER B 1 92 ? -10.148 -29.109 -0.95 1 97.5 92 SER B N 1
ATOM 4942 C CA . SER B 1 92 ? -10.938 -30.344 -1.046 1 97.5 92 SER B CA 1
ATOM 4943 C C . SER B 1 92 ? -11.484 -30.75 0.316 1 97.5 92 SER B C 1
ATOM 4945 O O . SER B 1 92 ? -11.039 -30.25 1.349 1 97.5 92 SER B O 1
ATOM 4947 N N . PRO B 1 93 ? -12.414 -31.625 0.325 1 96.12 93 PRO B N 1
ATOM 4948 C CA . PRO B 1 93 ? -12.922 -32.125 1.606 1 96.12 93 PRO B CA 1
ATOM 4949 C C . PRO B 1 93 ? -11.82 -32.688 2.502 1 96.12 93 PRO B C 1
ATOM 4951 O O . PRO B 1 93 ? -11.852 -32.5 3.721 1 96.12 93 PRO B O 1
ATOM 4954 N N . THR B 1 94 ? -10.867 -33.312 1.868 1 96.38 94 THR B N 1
ATOM 4955 C CA . THR B 1 94 ? -9.758 -33.875 2.635 1 96.38 94 THR B CA 1
ATOM 4956 C C . THR B 1 94 ? -8.945 -32.75 3.297 1 96.38 94 THR B C 1
ATOM 4958 O O . THR B 1 94 ? -8.586 -32.844 4.473 1 96.38 94 THR B O 1
ATOM 4961 N N . VAL B 1 95 ? -8.664 -31.734 2.547 1 97.25 95 VAL B N 1
ATOM 4962 C CA . VAL B 1 95 ? -7.914 -30.594 3.057 1 97.25 95 VAL B CA 1
ATOM 4963 C C . VAL B 1 95 ? -8.672 -29.953 4.215 1 97.25 95 VAL B C 1
ATOM 4965 O O . VAL B 1 95 ? -8.102 -29.703 5.277 1 97.25 95 VAL B O 1
ATOM 4968 N N . ILE B 1 96 ? -9.93 -29.734 4.055 1 97.81 96 ILE B N 1
ATOM 4969 C CA . ILE B 1 96 ? -10.758 -29.078 5.055 1 97.81 96 ILE B CA 1
ATOM 4970 C C . ILE B 1 96 ? -10.828 -29.938 6.316 1 97.81 96 ILE B C 1
ATOM 4972 O O . ILE B 1 96 ? -10.656 -29.438 7.43 1 97.81 96 ILE B O 1
ATOM 4976 N N . ASN B 1 97 ? -11.016 -31.203 6.074 1 97.62 97 ASN B N 1
ATOM 4977 C CA . ASN B 1 97 ? -11.062 -32.125 7.211 1 97.62 97 ASN B CA 1
ATOM 4978 C C . ASN B 1 97 ? -9.758 -32.094 8 1 97.62 97 ASN B C 1
ATOM 4980 O O . ASN B 1 97 ? -9.773 -32.125 9.234 1 97.62 97 ASN B O 1
ATOM 4984 N N . THR B 1 98 ? -8.695 -32.094 7.305 1 97.81 98 THR B N 1
ATOM 4985 C CA . THR B 1 98 ? -7.387 -32.062 7.949 1 97.81 98 THR B CA 1
ATOM 4986 C C . THR B 1 98 ? -7.215 -30.781 8.773 1 97.81 98 THR B C 1
ATOM 4988 O O . THR B 1 98 ? -6.754 -30.844 9.922 1 97.81 98 THR B O 1
ATOM 4991 N N . ILE B 1 99 ? -7.574 -29.656 8.273 1 98.44 99 ILE B N 1
ATOM 4992 C CA . ILE B 1 99 ? -7.434 -28.375 8.969 1 98.44 99 ILE B CA 1
ATOM 4993 C C . ILE B 1 99 ? -8.328 -28.359 10.203 1 98.44 99 ILE B C 1
ATOM 4995 O O . ILE B 1 99 ? -7.898 -27.953 11.281 1 98.44 99 ILE B O 1
ATOM 4999 N N . VAL B 1 100 ? -9.562 -28.828 10.016 1 98.38 100 VAL B N 1
ATOM 5000 C CA . VAL B 1 100 ? -10.531 -28.844 11.109 1 98.38 100 VAL B CA 1
ATOM 5001 C C . VAL B 1 100 ? -10.023 -29.75 12.227 1 98.38 100 VAL B C 1
ATOM 5003 O O . VAL B 1 100 ? -10.039 -29.359 13.398 1 98.38 100 VAL B O 1
ATOM 5006 N N . LYS B 1 101 ? -9.57 -30.875 11.844 1 98.19 101 LYS B N 1
ATOM 5007 C CA . LYS B 1 101 ? -9.039 -31.828 12.82 1 98.19 101 LYS B CA 1
ATOM 5008 C C . LYS B 1 101 ? -7.867 -31.234 13.586 1 98.19 101 LYS B C 1
ATOM 5010 O O . LYS B 1 101 ? -7.855 -31.266 14.82 1 98.19 101 LYS B O 1
ATOM 5015 N N . ASN B 1 102 ? -6.902 -30.719 12.891 1 98.38 102 ASN B N 1
ATOM 5016 C CA . ASN B 1 102 ? -5.699 -30.172 13.516 1 98.38 102 ASN B CA 1
ATOM 5017 C C . ASN B 1 102 ? -6.016 -28.953 14.367 1 98.38 102 ASN B C 1
ATOM 5019 O O . ASN B 1 102 ? -5.379 -28.734 15.398 1 98.38 102 ASN B O 1
ATOM 5023 N N . THR B 1 103 ? -6.977 -28.156 13.977 1 98.25 103 THR B N 1
ATOM 5024 C CA . THR B 1 103 ? -7.402 -27 14.75 1 98.25 103 THR B CA 1
ATOM 5025 C C . THR B 1 103 ? -8.031 -27.422 16.062 1 98.25 103 THR B C 1
ATOM 5027 O O . THR B 1 103 ? -7.75 -26.828 17.109 1 98.25 103 THR B O 1
ATOM 5030 N N . ASN B 1 104 ? -8.859 -28.453 15.977 1 98.12 104 ASN B N 1
ATOM 5031 C CA . ASN B 1 104 ? -9.453 -28.984 17.203 1 98.12 104 ASN B CA 1
ATOM 5032 C C . ASN B 1 104 ? -8.398 -29.578 18.125 1 98.12 104 ASN B C 1
ATOM 5034 O O . ASN B 1 104 ? -8.461 -29.391 19.344 1 98.12 104 ASN B O 1
ATOM 5038 N N . LEU B 1 105 ? -7.453 -30.266 17.578 1 97.81 105 LEU B N 1
ATOM 5039 C CA . LEU B 1 105 ? -6.359 -30.812 18.359 1 97.81 105 LEU B CA 1
ATOM 5040 C C . LEU B 1 105 ? -5.555 -29.703 19.031 1 97.81 105 LEU B C 1
ATOM 5042 O O . LEU B 1 105 ? -5.164 -29.812 20.188 1 97.81 105 LEU B O 1
ATOM 5046 N N . ASN B 1 106 ? -5.32 -28.672 18.344 1 97.06 106 ASN B N 1
ATOM 5047 C CA . ASN B 1 106 ? -4.594 -27.531 18.891 1 97.06 106 ASN B CA 1
ATOM 5048 C C . ASN B 1 106 ? -5.379 -26.859 20.016 1 97.06 106 ASN B C 1
ATOM 5050 O O . ASN B 1 106 ? -4.793 -26.406 21 1 97.06 106 ASN B O 1
ATOM 5054 N N . ALA B 1 107 ? -6.688 -26.75 19.812 1 96.88 107 ALA B N 1
ATOM 5055 C CA . ALA B 1 107 ? -7.535 -26.203 20.875 1 96.88 107 ALA B CA 1
ATOM 5056 C C . ALA B 1 107 ? -7.41 -27.016 22.156 1 96.88 107 ALA B C 1
ATOM 5058 O O . ALA B 1 107 ? -7.297 -26.438 23.25 1 96.88 107 ALA B O 1
ATOM 5059 N N . ASP B 1 108 ? -7.398 -28.266 21.984 1 95.44 108 ASP B N 1
ATOM 5060 C CA . ASP B 1 108 ? -7.238 -29.156 23.141 1 95.44 108 ASP B CA 1
ATOM 5061 C C . ASP B 1 108 ? -5.891 -28.938 23.812 1 95.44 108 ASP B C 1
ATOM 5063 O O . ASP B 1 108 ? -5.812 -28.875 25.047 1 95.44 108 ASP B O 1
ATOM 5067 N N . ASN B 1 109 ? -4.906 -28.828 23.047 1 94.69 109 ASN B N 1
ATOM 5068 C CA . ASN B 1 109 ? -3.57 -28.578 23.578 1 94.69 109 ASN B CA 1
ATOM 5069 C C . ASN B 1 109 ? -3.51 -27.25 24.328 1 94.69 109 ASN B C 1
ATOM 5071 O O . ASN B 1 109 ? -2.889 -27.172 25.391 1 94.69 109 ASN B O 1
ATOM 5075 N N . GLN B 1 110 ? -4.121 -26.281 23.781 1 93.94 110 GLN B N 1
ATOM 5076 C CA . GLN B 1 110 ? -4.133 -24.953 24.422 1 93.94 110 GLN B CA 1
ATOM 5077 C C . GLN B 1 110 ? -4.91 -24.984 25.734 1 93.94 110 GLN B C 1
ATOM 5079 O O . GLN B 1 110 ? -4.516 -24.344 26.703 1 93.94 110 GLN B O 1
ATOM 5084 N N . LYS B 1 111 ? -5.957 -25.734 25.672 1 92.44 111 LYS B N 1
ATOM 5085 C CA . LYS B 1 111 ? -6.727 -25.891 26.906 1 92.44 111 LYS B CA 1
ATOM 5086 C C . LYS B 1 111 ? -5.895 -26.562 28 1 92.44 111 LYS B C 1
ATOM 5088 O O . LYS B 1 111 ? -5.902 -26.141 29.141 1 92.44 111 LYS B O 1
ATOM 5093 N N . ARG B 1 112 ? -5.242 -27.531 27.625 1 92.94 112 ARG B N 1
ATOM 5094 C CA . ARG B 1 112 ? -4.379 -28.25 28.562 1 92.94 112 ARG B CA 1
ATOM 5095 C C . ARG B 1 112 ? -3.268 -27.344 29.078 1 92.94 112 ARG B C 1
ATOM 5097 O O . ARG B 1 112 ? -2.846 -27.469 30.234 1 92.94 112 ARG B O 1
ATOM 5104 N N . ALA B 1 113 ? -2.814 -26.422 28.25 1 91.94 113 ALA B N 1
ATOM 5105 C CA . ALA B 1 113 ? -1.754 -25.5 28.609 1 91.94 113 ALA B CA 1
ATOM 5106 C C . ALA B 1 113 ? -2.297 -24.359 29.484 1 91.94 113 ALA B C 1
ATOM 5108 O O . ALA B 1 113 ? -1.539 -23.5 29.922 1 91.94 113 ALA B O 1
ATOM 5109 N N . GLY B 1 114 ? -3.672 -24.203 29.609 1 90.5 114 GLY B N 1
ATOM 5110 C CA . GLY B 1 114 ? -4.254 -23.25 30.547 1 90.5 114 GLY B CA 1
ATOM 5111 C C . GLY B 1 114 ? -4.898 -22.062 29.875 1 90.5 114 GLY B C 1
ATOM 5112 O O . GLY B 1 114 ? -5.289 -21.109 30.547 1 90.5 114 GLY B O 1
ATOM 5113 N N . LYS B 1 115 ? -4.828 -22.094 28.609 1 88.25 115 LYS B N 1
ATOM 5114 C CA . LYS B 1 115 ? -5.484 -20.984 27.938 1 88.25 115 LYS B CA 1
ATOM 5115 C C . LYS B 1 115 ? -7 -21.047 28.094 1 88.25 115 LYS B C 1
ATOM 5117 O O . LYS B 1 115 ? -7.594 -22.125 28.016 1 88.25 115 LYS B O 1
ATOM 5122 N N . LYS B 1 116 ? -7.586 -19.812 28.453 1 87.81 116 LYS B N 1
ATOM 5123 C CA . LYS B 1 116 ? -9.016 -19.812 28.75 1 87.81 116 LYS B CA 1
ATOM 5124 C C . LYS B 1 116 ? -9.797 -19.047 27.688 1 87.81 116 LYS B C 1
ATOM 5126 O O . LYS B 1 116 ? -9.578 -17.844 27.5 1 87.81 116 LYS B O 1
ATOM 5131 N N . TYR B 1 117 ? -10.547 -19.734 26.906 1 87.69 117 TYR B N 1
ATOM 5132 C CA . TYR B 1 117 ? -11.523 -19.203 25.969 1 87.69 117 TYR B CA 1
ATOM 5133 C C . TYR B 1 117 ? -12.594 -20.234 25.641 1 87.69 117 TYR B C 1
ATOM 5135 O O . TYR B 1 117 ? -12.367 -21.438 25.766 1 87.69 117 TYR B O 1
ATOM 5143 N N . PRO B 1 118 ? -13.758 -19.719 25.406 1 91.12 118 PRO B N 1
ATOM 5144 C CA . PRO B 1 118 ? -14.797 -20.688 25.062 1 91.12 118 PRO B CA 1
ATOM 5145 C C . PRO B 1 118 ? -14.5 -21.438 23.766 1 91.12 118 PRO B C 1
ATOM 5147 O O . PRO B 1 118 ? -14.18 -20.812 22.75 1 91.12 118 PRO B O 1
ATOM 5150 N N . TRP B 1 119 ? -14.523 -22.781 23.875 1 94 119 TRP B N 1
ATOM 5151 C CA . TRP B 1 119 ? -14.266 -23.562 22.656 1 94 119 TRP B CA 1
ATOM 5152 C C . TRP B 1 119 ? -15.289 -24.672 22.484 1 94 119 TRP B C 1
ATOM 5154 O O . TRP B 1 119 ? -15.508 -25.469 23.406 1 94 119 TRP B O 1
ATOM 5164 N N . ASN B 1 120 ? -15.938 -24.547 21.375 1 94.19 120 ASN B N 1
ATOM 5165 C CA . ASN B 1 120 ? -16.703 -25.656 20.828 1 94.19 120 ASN B CA 1
ATOM 5166 C C . ASN B 1 120 ? -16.016 -26.25 19.594 1 94.19 120 ASN B C 1
ATOM 5168 O O . ASN B 1 120 ? -15.57 -25.516 18.719 1 94.19 120 ASN B O 1
ATOM 5172 N N . PRO B 1 121 ? -15.898 -27.609 19.609 1 96.75 121 PRO B N 1
ATOM 5173 C CA . PRO B 1 121 ? -15.188 -28.203 18.484 1 96.75 121 PRO B CA 1
ATOM 5174 C C . PRO B 1 121 ? -15.672 -27.672 17.125 1 96.75 121 PRO B C 1
ATOM 5176 O O . PRO B 1 121 ? -16.875 -27.578 16.891 1 96.75 121 PRO B O 1
ATOM 5179 N N . LEU B 1 122 ? -14.703 -27.312 16.375 1 97.56 122 LEU B N 1
ATOM 5180 C CA . LEU B 1 122 ? -14.961 -26.781 15.039 1 97.56 122 LEU B CA 1
ATOM 5181 C C . LEU B 1 122 ? -15.469 -27.875 14.109 1 97.56 122 LEU B C 1
ATOM 5183 O O . LEU B 1 122 ? -14.938 -28.984 14.109 1 97.56 122 LEU B O 1
ATOM 5187 N N . ASN B 1 123 ? -16.5 -27.656 13.398 1 96.69 123 ASN B N 1
ATOM 5188 C CA . ASN B 1 123 ? -16.953 -28.609 12.391 1 96.69 123 ASN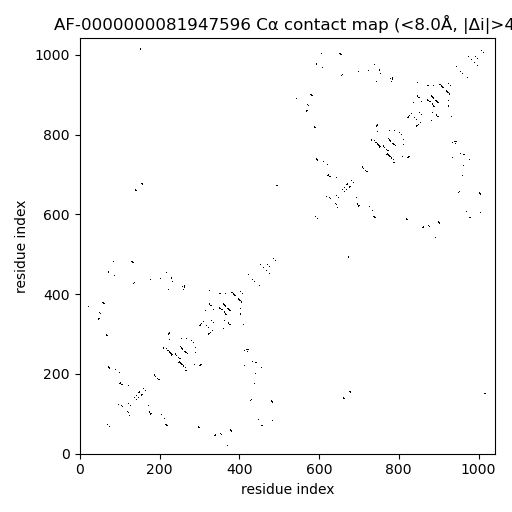 B CA 1
ATOM 5189 C C . ASN B 1 123 ? -16.828 -28.031 10.984 1 96.69 123 ASN B C 1
ATOM 5191 O O . ASN B 1 123 ? -16.453 -26.875 10.812 1 96.69 123 ASN B O 1
ATOM 5195 N N . ILE B 1 124 ? -17.094 -28.828 10.031 1 97.06 124 ILE B N 1
ATOM 5196 C CA . ILE B 1 124 ? -16.859 -28.5 8.633 1 97.06 124 ILE B CA 1
ATOM 5197 C C . ILE B 1 124 ? -17.75 -27.328 8.211 1 97.06 124 ILE B C 1
ATOM 5199 O O . ILE B 1 124 ? -17.297 -26.406 7.523 1 97.06 124 ILE B O 1
ATOM 5203 N N . LYS B 1 125 ? -18.969 -27.312 8.586 1 96.25 125 LYS B N 1
ATOM 5204 C CA . LYS B 1 125 ? -19.922 -26.25 8.242 1 96.25 125 LYS B CA 1
ATOM 5205 C C . LYS B 1 125 ? -19.453 -24.906 8.789 1 96.25 125 LYS B C 1
ATOM 5207 O O . LYS B 1 125 ? -19.453 -23.906 8.07 1 96.25 125 LYS B O 1
ATOM 5212 N N . GLU B 1 126 ? -19.062 -24.906 10.047 1 96.31 126 GLU B N 1
ATOM 5213 C CA . GLU B 1 126 ? -18.562 -23.688 10.68 1 96.31 126 GLU B CA 1
ATOM 5214 C C . GLU B 1 126 ? -17.297 -23.188 9.992 1 96.31 126 GLU B C 1
ATOM 5216 O O . GLU B 1 126 ? -17.078 -21.984 9.898 1 96.31 126 GLU B O 1
ATOM 5221 N N . PHE B 1 127 ? -16.531 -24.156 9.586 1 98.12 127 PHE B N 1
ATOM 5222 C CA . PHE B 1 127 ? -15.297 -23.766 8.906 1 98.12 127 PHE B CA 1
ATOM 5223 C C . PHE B 1 127 ? -15.602 -23.047 7.602 1 98.12 127 PHE B C 1
ATOM 5225 O O . PHE B 1 127 ? -14.922 -22.062 7.254 1 98.12 127 PHE B O 1
ATOM 5232 N N . TYR B 1 128 ? -16.594 -23.453 6.863 1 98 128 TYR B N 1
ATOM 5233 C CA . TYR B 1 128 ? -17 -22.766 5.641 1 98 128 TYR B CA 1
ATOM 5234 C C . TYR B 1 128 ? -17.5 -21.359 5.949 1 98 128 TYR B C 1
ATOM 5236 O O . TYR B 1 128 ? -17.25 -20.422 5.191 1 98 128 TYR B O 1
ATOM 5244 N N . VAL B 1 129 ? -18.25 -21.219 7.07 1 97.75 129 VAL B N 1
ATOM 5245 C CA . VAL B 1 129 ? -18.703 -19.891 7.488 1 97.75 129 VAL B CA 1
ATOM 5246 C C . VAL B 1 129 ? -17.484 -19.016 7.805 1 97.75 129 VAL B C 1
ATOM 5248 O O . VAL B 1 129 ? -17.438 -17.859 7.395 1 97.75 129 VAL B O 1
ATOM 5251 N N . PHE B 1 130 ? -16.562 -19.641 8.523 1 97.5 130 PHE B N 1
ATOM 5252 C CA . PHE B 1 130 ? -15.32 -18.953 8.859 1 97.5 130 PHE B CA 1
ATOM 5253 C C . PHE B 1 130 ? -14.609 -18.484 7.602 1 97.5 130 PHE B C 1
ATOM 5255 O O . PHE B 1 130 ? -14.188 -17.328 7.52 1 97.5 130 PHE B O 1
ATOM 5262 N N . LEU B 1 131 ? -14.516 -19.312 6.562 1 98.12 131 LEU B N 1
ATOM 5263 C CA . LEU B 1 131 ? -13.875 -18.969 5.293 1 98.12 131 LEU B CA 1
ATOM 5264 C C . LEU B 1 131 ? -14.641 -17.859 4.586 1 98.12 131 LEU B C 1
ATOM 5266 O O . LEU B 1 131 ? -14.039 -16.953 4.012 1 98.12 131 LEU B O 1
ATOM 5270 N N . ALA B 1 132 ? -15.945 -17.953 4.602 1 97.88 132 ALA B N 1
ATOM 5271 C CA . ALA B 1 132 ? -16.781 -16.938 3.965 1 97.88 132 ALA B CA 1
ATOM 5272 C C . ALA B 1 132 ? -16.516 -15.562 4.559 1 97.88 132 ALA B C 1
ATOM 5274 O O . ALA B 1 132 ? -16.406 -14.578 3.826 1 97.88 132 ALA B O 1
ATOM 5275 N N . ILE B 1 133 ? -16.406 -15.5 5.879 1 97 133 ILE B N 1
ATOM 5276 C CA . ILE B 1 133 ? -16.141 -14.242 6.566 1 97 133 ILE B CA 1
ATOM 5277 C C . ILE B 1 133 ? -14.75 -13.734 6.176 1 97 133 ILE B C 1
ATOM 5279 O O . ILE B 1 133 ? -14.57 -12.539 5.902 1 97 133 ILE B O 1
ATOM 5283 N N . LEU B 1 134 ? -13.812 -14.656 6.121 1 96.69 134 LEU B N 1
ATOM 5284 C CA . LEU B 1 134 ? -12.453 -14.297 5.73 1 96.69 134 LEU B CA 1
ATOM 5285 C C . LEU B 1 134 ? -12.438 -13.664 4.344 1 96.69 134 LEU B C 1
ATOM 5287 O O . LEU B 1 134 ? -11.812 -12.617 4.137 1 96.69 134 LEU B O 1
ATOM 5291 N N . ILE B 1 135 ? -13.086 -14.25 3.398 1 97.31 135 ILE B N 1
ATOM 5292 C CA . ILE B 1 135 ? -13.133 -13.766 2.023 1 97.31 135 ILE B CA 1
ATOM 5293 C C . ILE B 1 135 ? -13.859 -12.422 1.976 1 97.31 135 ILE B C 1
ATOM 5295 O O . ILE B 1 135 ? -13.453 -11.516 1.239 1 97.31 135 ILE B O 1
ATOM 5299 N N . TYR B 1 136 ? -14.891 -12.258 2.805 1 96 136 TYR B N 1
ATOM 5300 C CA . TYR B 1 136 ? -15.641 -11.016 2.9 1 96 136 TYR B CA 1
ATOM 5301 C C . TYR B 1 136 ? -14.742 -9.859 3.32 1 96 136 TYR B C 1
ATOM 5303 O O . TYR B 1 136 ? -14.906 -8.734 2.846 1 96 136 TYR B O 1
ATOM 5311 N N . THR B 1 137 ? -13.789 -10.117 4.188 1 94.94 137 THR B N 1
ATOM 5312 C CA . THR B 1 137 ? -12.891 -9.062 4.66 1 94.94 137 THR B CA 1
ATOM 5313 C C . THR B 1 137 ? -12.047 -8.516 3.516 1 94.94 137 THR B C 1
ATOM 5315 O O . THR B 1 137 ? -11.523 -7.402 3.6 1 94.94 137 THR B O 1
ATOM 5318 N N . GLY B 1 138 ? -11.875 -9.289 2.482 1 94.31 138 GLY B N 1
ATOM 5319 C CA . GLY B 1 138 ? -11.188 -8.812 1.294 1 94.31 138 GLY B CA 1
ATOM 5320 C C . GLY B 1 138 ? -12.047 -7.926 0.419 1 94.31 138 GLY B C 1
ATOM 5321 O O . GLY B 1 138 ? -11.531 -7.102 -0.34 1 94.31 138 GLY B O 1
ATOM 5322 N N . LEU B 1 139 ? -13.336 -8.102 0.522 1 94.38 139 LEU B N 1
ATOM 5323 C CA . LEU B 1 139 ? -14.289 -7.312 -0.249 1 94.38 139 LEU B CA 1
ATOM 5324 C C . LEU B 1 139 ? -14.594 -5.992 0.449 1 94.38 139 LEU B C 1
ATOM 5326 O O . LEU B 1 139 ? -14.727 -4.953 -0.207 1 94.38 139 LEU B O 1
ATOM 5330 N N . VAL B 1 140 ? -14.719 -6.047 1.765 1 93.44 140 VAL B N 1
ATOM 5331 C CA . VAL B 1 140 ? -14.953 -4.902 2.641 1 93.44 140 VAL B CA 1
ATOM 5332 C C . VAL B 1 140 ? -13.875 -4.855 3.725 1 93.44 140 VAL B C 1
ATOM 5334 O O . VAL B 1 140 ? -13.789 -5.758 4.559 1 93.44 140 VAL B O 1
ATOM 5337 N N . SER B 1 141 ? -13.172 -3.809 3.719 1 91.5 141 SER B N 1
ATOM 5338 C CA . SER B 1 141 ? -12.055 -3.754 4.652 1 91.5 141 SER B CA 1
ATOM 5339 C C . SER B 1 141 ? -12.305 -2.74 5.762 1 91.5 141 SER B C 1
ATOM 5341 O O . SER B 1 141 ? -12.75 -1.62 5.496 1 91.5 141 SER B O 1
ATOM 5343 N N . MET B 1 142 ? -12.047 -3.211 6.945 1 90.69 142 MET B N 1
ATOM 5344 C CA . MET B 1 142 ? -12.102 -2.344 8.117 1 90.69 142 MET B CA 1
ATOM 5345 C C . MET B 1 142 ? -10.789 -2.396 8.898 1 90.69 142 MET B C 1
ATOM 5347 O O . MET B 1 142 ? -10.055 -3.383 8.82 1 90.69 142 MET B O 1
ATOM 5351 N N . HIS B 1 143 ? -10.461 -1.393 9.555 1 85.5 143 HIS B N 1
ATOM 5352 C CA . HIS B 1 143 ? -9.172 -1.296 10.234 1 85.5 143 HIS B CA 1
ATOM 5353 C C . HIS B 1 143 ? -9.109 -2.236 11.43 1 85.5 143 HIS B C 1
ATOM 5355 O O . HIS B 1 143 ? -8.078 -2.857 11.688 1 85.5 143 HIS B O 1
ATOM 5361 N N . GLU B 1 144 ? -10.172 -2.291 12.148 1 89.62 144 GLU B N 1
ATOM 5362 C CA . GLU B 1 144 ? -10.234 -3.178 13.305 1 89.62 144 GLU B CA 1
ATOM 5363 C C . GLU B 1 144 ? -11.18 -4.348 13.055 1 89.62 144 GLU B C 1
ATOM 5365 O O . GLU B 1 144 ? -12.273 -4.164 12.531 1 89.62 144 GLU B O 1
ATOM 5370 N N . ARG B 1 145 ? -10.711 -5.477 13.484 1 90.44 145 ARG B N 1
ATOM 5371 C CA . ARG B 1 145 ? -11.492 -6.691 13.273 1 90.44 145 ARG B CA 1
ATOM 5372 C C . ARG B 1 145 ? -12.859 -6.59 13.953 1 90.44 145 ARG B C 1
ATOM 5374 O O . ARG B 1 145 ? -13.867 -7.027 13.391 1 90.44 145 ARG B O 1
ATOM 5381 N N . SER B 1 146 ? -12.906 -6.02 15.125 1 92.94 146 SER B N 1
ATOM 5382 C CA . SER B 1 146 ? -14.148 -5.949 15.898 1 92.94 146 SER B CA 1
ATOM 5383 C C . SER B 1 146 ? -15.188 -5.094 15.195 1 92.94 146 SER B C 1
ATOM 5385 O O . SER B 1 146 ? -16.391 -5.223 15.461 1 92.94 146 SER B O 1
ATOM 5387 N N . ASP B 1 147 ? -14.773 -4.301 14.273 1 93 147 ASP B N 1
ATOM 5388 C CA . ASP B 1 147 ? -15.68 -3.375 13.602 1 93 147 ASP B CA 1
ATOM 5389 C C . ASP B 1 147 ? -16.641 -4.125 12.688 1 93 147 ASP B C 1
ATOM 5391 O O . ASP B 1 147 ? -17.75 -3.648 12.422 1 93 147 ASP B O 1
ATOM 5395 N N . TYR B 1 148 ? -16.25 -5.285 12.266 1 93.75 148 TYR B N 1
ATOM 5396 C CA . TYR B 1 148 ? -17.125 -6.094 11.422 1 93.75 148 TYR B CA 1
ATOM 5397 C C . TYR B 1 148 ? -18.391 -6.484 12.164 1 93.75 148 TYR B C 1
ATOM 5399 O O . TYR B 1 148 ? -19.422 -6.738 11.539 1 93.75 148 TYR B O 1
ATOM 5407 N N . TRP B 1 149 ? -18.328 -6.516 13.492 1 95.31 149 TRP B N 1
ATOM 5408 C CA . TRP B 1 149 ? -19.453 -6.965 14.297 1 95.31 149 TRP B CA 1
ATOM 5409 C C . TRP B 1 149 ? -20.094 -5.801 15.055 1 95.31 149 TRP B C 1
ATOM 5411 O O . TRP B 1 149 ? -21.047 -5.988 15.812 1 95.31 149 TRP B O 1
ATOM 5421 N N . LYS B 1 150 ? -19.453 -4.602 14.875 1 93.5 150 LYS B N 1
ATOM 5422 C CA . LYS B 1 150 ? -19.984 -3.428 15.57 1 93.5 150 LYS B CA 1
ATOM 5423 C C . LYS B 1 150 ? -21.359 -3.037 15.039 1 93.5 150 LYS B C 1
ATOM 5425 O O . LYS B 1 150 ? -21.562 -2.955 13.828 1 93.5 150 LYS B O 1
ATOM 5430 N N . ARG B 1 151 ? -22.219 -2.746 15.906 1 91.5 151 ARG B N 1
ATOM 5431 C CA . ARG B 1 151 ? -23.594 -2.443 15.508 1 91.5 151 ARG B CA 1
ATOM 5432 C C . ARG B 1 151 ? -23.875 -0.946 15.586 1 91.5 151 ARG B C 1
ATOM 5434 O O . ARG B 1 151 ? -24.875 -0.465 15.039 1 91.5 151 ARG B O 1
ATOM 5441 N N . SER B 1 152 ? -23.031 -0.23 16.188 1 90.69 152 SER B N 1
ATOM 5442 C CA . SER B 1 152 ? -23.219 1.208 16.344 1 90.69 152 SER B CA 1
ATOM 5443 C C . SER B 1 152 ? -22.859 1.957 15.062 1 90.69 152 SER B C 1
ATOM 5445 O O . SER B 1 152 ? -22.062 1.473 14.258 1 90.69 152 SER B O 1
ATOM 5447 N N . PHE B 1 153 ? -23.438 3.1 14.953 1 91.38 153 PHE B N 1
ATOM 5448 C CA . PHE B 1 153 ? -23.156 3.977 13.828 1 91.38 153 PHE B CA 1
ATOM 5449 C C . PHE B 1 153 ? -21.688 4.398 13.828 1 91.38 153 PHE B C 1
ATOM 5451 O O . PHE B 1 153 ? -21.109 4.672 14.883 1 91.38 153 PHE B O 1
ATOM 5458 N N . PRO B 1 154 ? -21 4.438 12.68 1 91.88 154 PRO B N 1
ATOM 5459 C CA . PRO B 1 154 ? -21.516 4.328 11.312 1 91.88 154 PRO B CA 1
ATOM 5460 C C . PRO B 1 154 ? -21.438 2.904 10.766 1 91.88 154 PRO B C 1
ATOM 5462 O O . PRO B 1 154 ? -21.578 2.695 9.555 1 91.88 154 PRO B O 1
ATOM 5465 N N . TYR B 1 155 ? -21.266 1.961 11.641 1 92.38 155 TYR B N 1
ATOM 5466 C CA . TYR B 1 155 ? -21.172 0.571 11.211 1 92.38 155 TYR B CA 1
ATOM 5467 C C . TYR B 1 155 ? -22.547 -0.087 11.188 1 92.38 155 TYR B C 1
ATOM 5469 O O . TYR B 1 155 ? -23.531 0.523 10.758 1 92.38 155 TYR B O 1
ATOM 5477 N N . GLY B 1 156 ? -22.688 -1.311 11.469 1 88 156 GLY B N 1
ATOM 5478 C CA . GLY B 1 156 ? -23.953 -2.021 11.477 1 88 156 GLY B CA 1
ATOM 5479 C C . GLY B 1 156 ? -24.156 -2.893 10.25 1 88 156 GLY B C 1
ATOM 5480 O O . GLY B 1 156 ? -25.25 -2.945 9.695 1 88 156 GLY B O 1
ATOM 5481 N N . HIS B 1 157 ? -23.156 -3.496 9.844 1 86.25 157 HIS B N 1
ATOM 5482 C CA . HIS B 1 157 ? -23.219 -4.41 8.711 1 86.25 157 HIS B CA 1
ATOM 5483 C C . HIS B 1 157 ? -23.922 -5.715 9.094 1 86.25 157 HIS B C 1
ATOM 5485 O O . HIS B 1 157 ? -23.688 -6.254 10.172 1 86.25 157 HIS B O 1
ATOM 5491 N N . PRO B 1 158 ? -24.812 -6.137 8.18 1 88.25 158 PRO B N 1
ATOM 5492 C CA . PRO B 1 158 ? -25.5 -7.391 8.5 1 88.25 158 PRO B CA 1
ATOM 5493 C C . PRO B 1 158 ? -24.547 -8.586 8.547 1 88.25 158 PRO B C 1
ATOM 5495 O O . PRO B 1 158 ? -24.703 -9.477 9.383 1 88.25 158 PRO B O 1
ATOM 5498 N N . PHE B 1 159 ? -23.688 -8.664 7.629 1 91.94 159 PHE B N 1
ATOM 5499 C CA . PHE B 1 159 ? -22.641 -9.68 7.574 1 91.94 159 PHE B CA 1
ATOM 5500 C C . PHE B 1 159 ? -21.297 -9.117 8.039 1 91.94 159 PHE B C 1
ATOM 5502 O O . PHE B 1 159 ? -20.922 -8.008 7.664 1 91.94 159 PHE B O 1
ATOM 5509 N N . PRO B 1 160 ? -20.719 -9.797 8.977 1 93.69 160 PRO B N 1
ATOM 5510 C CA . PRO B 1 160 ? -20.859 -11.211 9.32 1 93.69 160 PRO B CA 1
ATOM 5511 C C . PRO B 1 160 ? -21.625 -11.43 10.625 1 93.69 160 PRO B C 1
ATOM 5513 O O . PRO B 1 160 ? -21.859 -12.57 11.023 1 93.69 160 PRO B O 1
ATOM 5516 N N . GLY B 1 161 ? -22.062 -10.469 11.281 1 91.5 161 GLY B N 1
ATOM 5517 C CA . GLY B 1 161 ? -22.641 -10.555 12.617 1 91.5 161 GLY B CA 1
ATOM 5518 C C . GLY B 1 161 ? -23.828 -11.484 12.703 1 91.5 161 GLY B C 1
ATOM 5519 O O . GLY B 1 161 ? -24.031 -12.156 13.711 1 91.5 161 GLY B O 1
ATOM 5520 N N . ASN B 1 162 ? -24.531 -11.602 11.688 1 89.75 162 ASN B N 1
ATOM 5521 C CA . ASN B 1 162 ? -25.75 -12.406 11.664 1 89.75 162 ASN B CA 1
ATOM 5522 C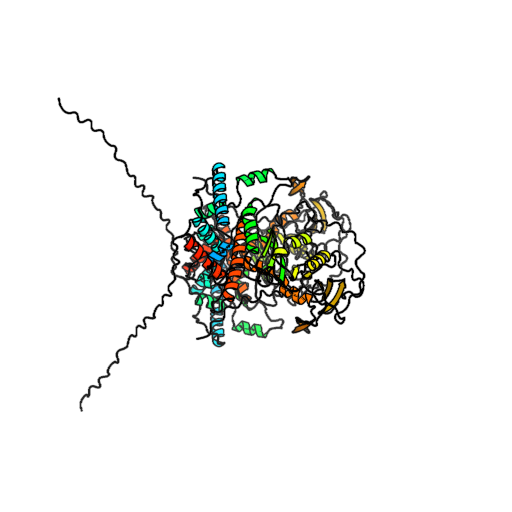 C . ASN B 1 162 ? -25.438 -13.883 11.422 1 89.75 162 ASN B C 1
ATOM 5524 O O . ASN B 1 162 ? -26.328 -14.727 11.492 1 89.75 162 ASN B O 1
ATOM 5528 N N . THR B 1 163 ? -24.219 -14.234 11.203 1 93 163 THR B N 1
ATOM 5529 C CA . THR B 1 163 ? -23.875 -15.594 10.812 1 93 163 THR B CA 1
ATOM 5530 C C . THR B 1 163 ? -22.984 -16.25 11.859 1 93 163 THR B C 1
ATOM 5532 O O . THR B 1 163 ? -23.141 -17.438 12.141 1 93 163 THR B O 1
ATOM 5535 N N . MET B 1 164 ? -22.109 -15.508 12.445 1 95 164 MET B N 1
ATOM 5536 C CA . MET B 1 164 ? -21.172 -15.977 13.461 1 95 164 MET B CA 1
ATOM 5537 C C . MET B 1 164 ? -20.812 -14.867 14.438 1 95 164 MET B C 1
ATOM 5539 O O . MET B 1 164 ? -20.625 -13.719 14.031 1 95 164 MET B O 1
ATOM 5543 N N . THR B 1 165 ? -20.75 -15.266 15.672 1 95.94 165 THR B N 1
ATOM 5544 C CA . THR B 1 165 ? -20.375 -14.266 16.656 1 95.94 165 THR B CA 1
ATOM 5545 C C . THR B 1 165 ? -18.906 -13.883 16.531 1 95.94 165 THR B C 1
ATOM 5547 O O . THR B 1 165 ? -18.094 -14.68 16.047 1 95.94 165 THR B O 1
ATOM 5550 N N . ARG B 1 166 ? -18.578 -12.703 16.953 1 95.62 166 ARG B N 1
ATOM 5551 C CA . ARG B 1 166 ? -17.188 -12.227 16.906 1 95.62 166 ARG B CA 1
ATOM 5552 C C . ARG B 1 166 ? -16.281 -13.141 17.719 1 95.62 166 ARG B C 1
ATOM 5554 O O . ARG B 1 166 ? -15.203 -13.523 17.25 1 95.62 166 ARG B O 1
ATOM 5561 N N . VAL B 1 167 ? -16.703 -13.492 18.922 1 95.94 167 VAL B N 1
ATOM 5562 C CA . VAL B 1 167 ? -15.898 -14.305 19.828 1 95.94 167 VAL B CA 1
ATOM 5563 C C . VAL B 1 167 ? -15.578 -15.648 19.172 1 95.94 167 VAL B C 1
ATOM 5565 O O . VAL B 1 167 ? -14.438 -16.109 19.234 1 95.94 167 VAL B O 1
ATOM 5568 N N . ARG B 1 168 ? -16.578 -16.219 18.562 1 96.44 168 ARG B N 1
ATOM 5569 C CA . ARG B 1 168 ? -16.359 -17.5 17.906 1 96.44 168 ARG B CA 1
ATOM 5570 C C . ARG B 1 168 ? -15.375 -17.375 16.75 1 96.44 168 ARG B C 1
ATOM 5572 O O . ARG B 1 168 ? -14.461 -18.203 16.625 1 96.44 168 ARG B O 1
ATOM 5579 N N . PHE B 1 169 ? -15.555 -16.375 15.969 1 96.44 169 PHE B N 1
ATOM 5580 C CA . PHE B 1 169 ? -14.641 -16.141 14.859 1 96.44 169 PHE B CA 1
ATOM 5581 C C . PHE B 1 169 ? -13.211 -15.984 15.359 1 96.44 169 PHE B C 1
ATOM 5583 O O . PHE B 1 169 ? -12.289 -16.625 14.844 1 96.44 169 PHE B O 1
ATOM 5590 N N . GLU B 1 170 ? -13.023 -15.188 16.406 1 94.94 170 GLU B N 1
ATOM 5591 C CA . GLU B 1 170 ? -11.703 -14.898 16.938 1 94.94 170 GLU B CA 1
ATOM 5592 C C . GLU B 1 170 ? -11.07 -16.141 17.547 1 94.94 170 GLU B C 1
ATOM 5594 O O . GLU B 1 170 ? -9.867 -16.375 17.422 1 94.94 170 GLU B O 1
ATOM 5599 N N . THR B 1 171 ? -11.867 -16.922 18.203 1 95.69 171 THR B N 1
ATOM 5600 C CA . THR B 1 171 ? -11.328 -18.141 18.797 1 95.69 171 THR B CA 1
ATOM 5601 C C . THR B 1 171 ? -10.844 -19.094 17.719 1 95.69 171 THR B C 1
ATOM 5603 O O . THR B 1 171 ? -9.836 -19.797 17.891 1 95.69 171 THR B O 1
ATOM 5606 N N . ILE B 1 172 ? -11.562 -19.125 16.594 1 96.5 172 ILE B N 1
ATOM 5607 C CA . ILE B 1 172 ? -11.141 -19.984 15.484 1 96.5 172 ILE B CA 1
ATOM 5608 C C . ILE B 1 172 ? -9.828 -19.453 14.906 1 96.5 172 ILE B C 1
ATOM 5610 O O . ILE B 1 172 ? -8.906 -20.219 14.641 1 96.5 172 ILE B O 1
ATOM 5614 N N . VAL B 1 173 ? -9.719 -18.125 14.766 1 95.12 173 VAL B N 1
ATOM 5615 C CA . VAL B 1 173 ? -8.5 -17.5 14.25 1 95.12 173 VAL B CA 1
ATOM 5616 C C . VAL B 1 173 ? -7.32 -17.844 15.156 1 95.12 173 VAL B C 1
ATOM 5618 O O . VAL B 1 173 ? -6.246 -18.219 14.68 1 95.12 173 VAL B O 1
ATOM 5621 N N . TRP B 1 174 ? -7.543 -17.875 16.422 1 93.38 174 TRP B N 1
ATOM 5622 C CA . TRP B 1 174 ? -6.484 -18.094 17.406 1 93.38 174 TRP B CA 1
ATOM 5623 C C . TRP B 1 174 ? -6.047 -19.547 17.422 1 93.38 174 TRP B C 1
ATOM 5625 O O . TRP B 1 174 ? -4.871 -19.844 17.625 1 93.38 174 TRP B O 1
ATOM 5635 N N . THR B 1 175 ? -6.949 -20.375 17.188 1 95.62 175 THR B N 1
ATOM 5636 C CA . THR B 1 175 ? -6.688 -21.797 17.375 1 95.62 175 THR B CA 1
ATOM 5637 C C . THR B 1 175 ? -6.34 -22.469 16.047 1 95.62 175 THR B C 1
ATOM 5639 O O . THR B 1 175 ? -5.848 -23.594 16.031 1 95.62 175 THR B O 1
ATOM 5642 N N . LEU B 1 176 ? -6.559 -21.75 14.969 1 96.88 176 LEU B N 1
ATOM 5643 C CA . LEU B 1 176 ? -6.32 -22.297 13.633 1 96.88 176 LEU B CA 1
ATOM 5644 C C . LEU B 1 176 ? -4.93 -22.906 13.539 1 96.88 176 LEU B C 1
ATOM 5646 O O . LEU B 1 176 ? -3.938 -22.281 13.914 1 96.88 176 LEU B O 1
ATOM 5650 N N . HIS B 1 177 ? -4.914 -24.125 13.102 1 97.88 177 HIS B N 1
ATOM 5651 C CA . HIS B 1 177 ? -3.664 -24.875 12.992 1 97.88 177 HIS B CA 1
ATOM 5652 C C . HIS B 1 177 ? -3.697 -25.828 11.805 1 97.88 177 HIS B C 1
ATOM 5654 O O . HIS B 1 177 ? -4.719 -26.469 11.547 1 97.88 177 HIS B O 1
ATOM 5660 N N . LEU B 1 178 ? -2.586 -26 11.133 1 97.88 178 LEU B N 1
ATOM 5661 C CA . LEU B 1 178 ? -2.613 -26.688 9.844 1 97.88 178 LEU B CA 1
ATOM 5662 C C . LEU B 1 178 ? -2.023 -28.094 9.969 1 97.88 178 LEU B C 1
ATOM 5664 O O . LEU B 1 178 ? -2.354 -28.984 9.18 1 97.88 178 LEU B O 1
ATOM 5668 N N . SER B 1 179 ? -1.108 -28.281 10.922 1 97.5 179 SER B N 1
ATOM 5669 C CA . SER B 1 179 ? -0.461 -29.578 11.117 1 97.5 179 SER B CA 1
ATOM 5670 C C . SER B 1 179 ? -0.844 -30.188 12.461 1 97.5 179 SER B C 1
ATOM 5672 O O . SER B 1 179 ? -1.467 -29.531 13.297 1 97.5 179 SER B O 1
ATOM 5674 N N . ASP B 1 180 ? -0.528 -31.391 12.547 1 96.94 180 ASP B N 1
ATOM 5675 C CA . ASP B 1 180 ? -0.754 -32.094 13.812 1 96.94 180 ASP B CA 1
ATOM 5676 C C . ASP B 1 180 ? 0.178 -31.547 14.898 1 96.94 180 ASP B C 1
ATOM 5678 O O . ASP B 1 180 ? 1.401 -31.609 14.766 1 96.94 180 ASP B O 1
ATOM 5682 N N . PRO B 1 181 ? -0.455 -31.078 15.992 1 95.94 181 PRO B N 1
ATOM 5683 C CA . PRO B 1 181 ? 0.368 -30.469 17.047 1 95.94 181 PRO B CA 1
ATOM 5684 C C . PRO B 1 181 ? 1.363 -31.469 17.641 1 95.94 181 PRO B C 1
ATOM 5686 O O . PRO B 1 181 ? 2.465 -31.062 18.047 1 95.94 181 PRO B O 1
ATOM 5689 N N . ALA B 1 182 ? 0.963 -32.688 17.672 1 95.12 182 ALA B N 1
ATOM 5690 C CA . ALA B 1 182 ? 1.873 -33.688 18.203 1 95.12 182 ALA B CA 1
ATOM 5691 C C . ALA B 1 182 ? 3.084 -33.875 17.297 1 95.12 182 ALA B C 1
ATOM 5693 O O . ALA B 1 182 ? 4.211 -34.031 17.766 1 95.12 182 ALA B O 1
ATOM 5694 N N . GLU B 1 183 ? 2.861 -33.875 16.047 1 95.5 183 GLU B N 1
ATOM 5695 C CA . GLU B 1 183 ? 3.947 -34 15.078 1 95.5 183 GLU B CA 1
ATOM 5696 C C . GLU B 1 183 ? 4.816 -32.75 15.07 1 95.5 183 GLU B C 1
ATOM 5698 O O . GLU B 1 183 ? 6.02 -32.812 14.812 1 95.5 183 GLU B O 1
ATOM 5703 N N . ASP B 1 184 ? 4.207 -31.641 15.352 1 95 184 ASP B N 1
ATOM 5704 C CA . ASP B 1 184 ? 4.961 -30.406 15.484 1 95 184 ASP B CA 1
ATOM 5705 C C . ASP B 1 184 ? 6.02 -30.516 16.578 1 95 184 ASP B C 1
ATOM 5707 O O . ASP B 1 184 ? 7.164 -30.094 16.391 1 95 184 ASP B O 1
ATOM 5711 N N . GLU B 1 185 ? 5.562 -31.016 17.641 1 93.56 185 GLU B N 1
ATOM 5712 C CA . GLU B 1 185 ? 6.461 -31.172 18.781 1 93.56 185 GLU B CA 1
ATOM 5713 C C . GLU B 1 185 ? 7.641 -32.062 18.438 1 93.56 185 GLU B C 1
ATOM 5715 O O . GLU B 1 185 ? 8.773 -31.812 18.844 1 93.56 185 GLU B O 1
ATOM 5720 N N . GLU B 1 186 ? 7.34 -33.094 17.734 1 94.88 186 GLU B N 1
ATOM 5721 C CA . GLU B 1 186 ? 8.398 -34 17.297 1 94.88 186 GLU B CA 1
ATOM 5722 C C . GLU B 1 186 ? 9.383 -33.312 16.375 1 94.88 186 GLU B C 1
ATOM 5724 O O . GLU B 1 186 ? 10.594 -33.5 16.469 1 94.88 186 GLU B O 1
ATOM 5729 N N . ASN B 1 187 ? 8.852 -32.531 15.477 1 94.75 187 ASN B N 1
ATOM 5730 C CA . ASN B 1 187 ? 9.711 -31.75 14.578 1 94.75 187 ASN B CA 1
ATOM 5731 C C . ASN B 1 187 ? 10.523 -30.703 15.336 1 94.75 187 ASN B C 1
ATOM 5733 O O . ASN B 1 187 ? 11.688 -30.469 15.016 1 94.75 187 ASN B O 1
ATOM 5737 N N . ASP B 1 188 ? 9.914 -30.156 16.328 1 91.06 188 ASP B N 1
ATOM 5738 C CA . ASP B 1 188 ? 10.57 -29.109 17.109 1 91.06 188 ASP B CA 1
ATOM 5739 C C . ASP B 1 188 ? 11.758 -29.672 17.875 1 91.06 188 ASP B C 1
ATOM 5741 O O . ASP B 1 188 ? 12.734 -28.953 18.125 1 91.06 188 ASP B O 1
ATOM 5745 N N . LYS B 1 189 ? 11.695 -30.938 18.203 1 92.19 189 LYS B N 1
ATOM 5746 C CA . LYS B 1 189 ? 12.805 -31.578 18.906 1 92.19 189 LYS B CA 1
ATOM 5747 C C . LYS B 1 189 ? 14.039 -31.656 18.016 1 92.19 189 LYS B C 1
ATOM 5749 O O . LYS B 1 189 ? 15.164 -31.781 18.516 1 92.19 189 LYS B O 1
ATOM 5754 N N . LYS B 1 190 ? 13.789 -31.547 16.812 1 91.25 190 LYS B N 1
ATOM 5755 C CA . LYS B 1 190 ? 14.883 -31.656 15.859 1 91.25 190 LYS B CA 1
ATOM 5756 C C . LYS B 1 190 ? 15.414 -30.266 15.484 1 91.25 190 LYS B C 1
ATOM 5758 O O . LYS B 1 190 ? 16.156 -30.125 14.508 1 91.25 190 LYS B O 1
ATOM 5763 N N . ARG B 1 191 ? 15.062 -29.422 16.281 1 85.19 191 ARG B N 1
ATOM 5764 C CA . ARG B 1 191 ? 15.492 -28.047 15.992 1 85.19 191 ARG B CA 1
ATOM 5765 C C . ARG B 1 191 ? 17.016 -27.953 15.992 1 85.19 191 ARG B C 1
ATOM 5767 O O . ARG B 1 191 ? 17.688 -28.547 16.828 1 85.19 191 ARG B O 1
ATOM 5774 N N . ASN B 1 192 ? 17.625 -27.25 15.086 1 77.75 192 ASN B N 1
ATOM 5775 C CA . ASN B 1 192 ? 19.062 -27.031 14.945 1 77.75 192 ASN B CA 1
ATOM 5776 C C . ASN B 1 192 ? 19.766 -28.234 14.328 1 77.75 192 ASN B C 1
ATOM 5778 O O . ASN B 1 192 ? 20.984 -28.375 14.438 1 77.75 192 ASN B O 1
ATOM 5782 N N . THR B 1 193 ? 18.906 -29.109 14 1 84.31 193 THR B N 1
ATOM 5783 C CA . THR B 1 193 ? 19.453 -30.234 13.242 1 84.31 193 THR B CA 1
ATOM 5784 C C . THR B 1 193 ? 19.062 -30.141 11.766 1 84.31 193 THR B C 1
ATOM 5786 O O . THR B 1 193 ? 18.25 -29.297 11.391 1 84.31 193 THR B O 1
ATOM 5789 N N . GLN B 1 194 ? 19.734 -30.875 10.961 1 82.31 194 GLN B N 1
ATOM 5790 C CA . GLN B 1 194 ? 19.469 -30.875 9.523 1 82.31 194 GLN B CA 1
ATOM 5791 C C . GLN B 1 194 ? 18.094 -31.469 9.227 1 82.31 194 GLN B C 1
ATOM 5793 O O . GLN B 1 194 ? 17.516 -31.219 8.164 1 82.31 194 GLN B O 1
ATOM 5798 N N . ASP B 1 195 ? 17.594 -32.156 10.141 1 87.25 195 ASP B N 1
ATOM 5799 C CA . ASP B 1 195 ? 16.328 -32.875 9.914 1 87.25 195 ASP B CA 1
ATOM 5800 C C . ASP B 1 195 ? 15.141 -31.984 10.273 1 87.25 195 ASP B C 1
ATOM 5802 O O . ASP B 1 195 ? 13.992 -32.375 10.055 1 87.25 195 ASP B O 1
ATOM 5806 N N . TYR B 1 196 ? 15.391 -30.875 10.797 1 89.94 196 TYR B N 1
ATOM 5807 C CA . TYR B 1 196 ? 14.32 -29.953 11.141 1 89.94 196 TYR B CA 1
ATOM 5808 C C . TYR B 1 196 ? 13.672 -29.375 9.883 1 89.94 196 TYR B C 1
ATOM 5810 O O . TYR B 1 196 ? 14.367 -28.875 8.992 1 89.94 196 TYR B O 1
ATOM 5818 N N . ASP B 1 197 ? 12.414 -29.531 9.836 1 90.12 197 ASP B N 1
ATOM 5819 C CA . ASP B 1 197 ? 11.664 -28.953 8.719 1 90.12 197 ASP B CA 1
ATOM 5820 C C . ASP B 1 197 ? 11.031 -27.625 9.102 1 90.12 197 ASP B C 1
ATOM 5822 O O . ASP B 1 197 ? 10.031 -27.594 9.812 1 90.12 197 ASP B O 1
ATOM 5826 N N . ARG B 1 198 ? 11.523 -26.578 8.578 1 87.69 198 ARG B N 1
ATOM 5827 C CA . ARG B 1 198 ? 11.086 -25.234 8.93 1 87.69 198 ARG B CA 1
ATOM 5828 C C . ARG B 1 198 ? 9.664 -24.984 8.453 1 87.69 198 ARG B C 1
ATOM 5830 O O . ARG B 1 198 ? 8.969 -24.109 8.992 1 87.69 198 ARG B O 1
ATOM 5837 N N . LEU B 1 199 ? 9.25 -25.766 7.441 1 92 199 LEU B N 1
ATOM 5838 C CA . LEU B 1 199 ? 7.934 -25.531 6.859 1 92 199 LEU B CA 1
ATOM 5839 C C . LEU B 1 199 ? 6.934 -26.562 7.348 1 92 199 LEU B C 1
ATOM 5841 O O . LEU B 1 199 ? 5.84 -26.703 6.789 1 92 199 LEU B O 1
ATOM 5845 N N . PHE B 1 200 ? 7.238 -27.266 8.344 1 94.25 200 PHE B N 1
ATOM 5846 C CA . PHE B 1 200 ? 6.469 -28.422 8.789 1 94.25 200 PHE B CA 1
ATOM 5847 C C . PHE B 1 200 ? 5.016 -28.031 9.047 1 94.25 200 PHE B C 1
ATOM 5849 O O . PHE B 1 200 ? 4.098 -28.734 8.617 1 94.25 200 PHE B O 1
ATOM 5856 N N . LYS B 1 201 ? 4.777 -26.938 9.656 1 94.44 201 LYS B N 1
ATOM 5857 C CA . LYS B 1 201 ? 3.453 -26.547 10.125 1 94.44 201 LYS B CA 1
ATOM 5858 C C . LYS B 1 201 ? 2.512 -26.266 8.953 1 94.44 201 LYS B C 1
ATOM 5860 O O . LYS B 1 201 ? 1.292 -26.391 9.094 1 94.44 201 LYS B O 1
ATOM 5865 N N . ILE B 1 202 ? 3.043 -25.891 7.762 1 95.62 202 ILE B N 1
ATOM 5866 C CA . ILE B 1 202 ? 2.154 -25.547 6.656 1 95.62 202 ILE B CA 1
ATOM 5867 C C . ILE B 1 202 ? 2.121 -26.688 5.645 1 95.62 202 ILE B C 1
ATOM 5869 O O . ILE B 1 202 ? 1.31 -26.688 4.715 1 95.62 202 ILE B O 1
ATOM 5873 N N . LYS B 1 203 ? 2.893 -27.688 5.75 1 95.81 203 LYS B N 1
ATOM 5874 C CA . LYS B 1 203 ? 3.146 -28.719 4.742 1 95.81 203 LYS B CA 1
ATOM 5875 C C . LYS B 1 203 ? 1.858 -29.438 4.355 1 95.81 203 LYS B C 1
ATOM 5877 O O . LYS B 1 203 ? 1.599 -29.672 3.172 1 95.81 203 LYS B O 1
ATOM 5882 N N . PRO B 1 204 ? 1.01 -29.812 5.344 1 96.56 204 PRO B N 1
ATOM 5883 C CA . PRO B 1 204 ? -0.196 -30.547 4.945 1 96.56 204 PRO B CA 1
ATOM 5884 C C . PRO B 1 204 ? -1.058 -29.766 3.955 1 96.56 204 PRO B C 1
ATOM 5886 O O . PRO B 1 204 ? -1.56 -30.328 2.982 1 96.56 204 PRO B O 1
ATOM 5889 N N . LEU B 1 205 ? -1.186 -28.516 4.223 1 97.69 205 LEU B N 1
ATOM 5890 C CA . LEU B 1 205 ? -1.967 -27.688 3.311 1 97.69 205 LEU B CA 1
ATOM 5891 C C . LEU B 1 205 ? -1.142 -27.297 2.09 1 97.69 205 LEU B C 1
ATOM 5893 O O . LEU B 1 205 ? -1.625 -27.375 0.958 1 97.69 205 LEU B O 1
ATOM 5897 N N . TYR B 1 206 ? 0.076 -26.969 2.291 1 97.38 206 TYR B N 1
ATOM 5898 C CA . TYR B 1 206 ? 1.006 -26.484 1.273 1 97.38 206 TYR B CA 1
ATOM 5899 C C . TYR B 1 206 ? 1.131 -27.484 0.134 1 97.38 206 TYR B C 1
ATOM 5901 O O . TYR B 1 206 ? 0.933 -27.141 -1.032 1 97.38 206 TYR B O 1
ATOM 5909 N N . LEU B 1 207 ? 1.358 -28.656 0.407 1 97.12 207 LEU B N 1
ATOM 5910 C CA . LEU B 1 207 ? 1.573 -29.703 -0.594 1 97.12 207 LEU B CA 1
ATOM 5911 C C . LEU B 1 207 ? 0.294 -29.969 -1.379 1 97.12 207 LEU B C 1
ATOM 5913 O O . LEU B 1 207 ? 0.34 -30.203 -2.59 1 97.12 207 LEU B O 1
ATOM 5917 N N . GLN B 1 208 ? -0.8 -29.906 -0.695 1 97.62 208 GLN B N 1
ATOM 5918 C CA . GLN B 1 208 ? -2.074 -30.141 -1.364 1 97.62 208 GLN B CA 1
ATOM 5919 C C . GLN B 1 208 ? -2.396 -29.016 -2.344 1 97.62 208 GLN B C 1
ATOM 5921 O O . GLN B 1 208 ? -2.902 -29.266 -3.439 1 97.62 208 GLN B O 1
ATOM 5926 N N . ILE B 1 209 ? -2.113 -27.812 -1.947 1 98.19 209 ILE B N 1
ATOM 5927 C CA . ILE B 1 209 ? -2.387 -26.672 -2.809 1 98.19 209 ILE B CA 1
ATOM 5928 C C . ILE B 1 209 ? -1.509 -26.734 -4.055 1 98.19 209 ILE B C 1
ATOM 5930 O O . ILE B 1 209 ? -1.991 -26.547 -5.172 1 98.19 209 ILE B O 1
ATOM 5934 N N . VAL B 1 210 ? -0.251 -27.062 -3.898 1 98.25 210 VAL B N 1
ATOM 5935 C CA . VAL B 1 210 ? 0.68 -27.156 -5.016 1 98.25 210 VAL B CA 1
ATOM 5936 C C . VAL B 1 210 ? 0.222 -28.25 -5.98 1 98.25 210 VAL B C 1
ATOM 5938 O O . VAL B 1 210 ? 0.212 -28.047 -7.199 1 98.25 210 VAL B O 1
ATOM 5941 N N . THR B 1 211 ? -0.167 -29.344 -5.418 1 98 211 THR B N 1
ATOM 5942 C CA . THR B 1 211 ? -0.644 -30.469 -6.227 1 98 211 THR B CA 1
ATOM 5943 C C . THR B 1 211 ? -1.889 -30.062 -7.016 1 98 211 THR B C 1
ATOM 5945 O O . THR B 1 211 ? -1.992 -30.359 -8.211 1 98 211 THR B O 1
ATOM 5948 N N . ALA B 1 212 ? -2.754 -29.406 -6.336 1 98.38 212 ALA B N 1
ATOM 5949 C CA . ALA B 1 212 ? -3.986 -28.969 -6.988 1 98.38 212 ALA B CA 1
ATOM 5950 C C . ALA B 1 212 ? -3.697 -27.969 -8.102 1 98.38 212 ALA B C 1
ATOM 5952 O O . ALA B 1 212 ? -4.32 -28.016 -9.164 1 98.38 212 ALA B O 1
ATOM 5953 N N . CYS B 1 213 ? -2.793 -27.078 -7.902 1 98.62 213 CYS B N 1
ATOM 5954 C CA . CYS B 1 213 ? -2.416 -26.078 -8.898 1 98.62 213 CYS B CA 1
ATOM 5955 C C . CYS B 1 213 ? -1.981 -26.75 -10.203 1 98.62 213 CYS B C 1
ATOM 5957 O O . CYS B 1 213 ? -2.352 -26.297 -11.289 1 98.62 213 CYS B O 1
ATOM 5959 N N . LYS B 1 214 ? -1.301 -27.828 -10.078 1 98.38 214 LYS B N 1
ATOM 5960 C CA . LYS B 1 214 ? -0.788 -28.531 -11.258 1 98.38 214 LYS B CA 1
ATOM 5961 C C . LYS B 1 214 ? -1.854 -29.438 -11.867 1 98.38 214 LYS B C 1
ATOM 5963 O O . LYS B 1 214 ? -1.877 -29.641 -13.078 1 98.38 214 LYS B O 1
ATOM 5968 N N . ALA B 1 215 ? -2.73 -29.875 -11.07 1 98 215 ALA B N 1
ATOM 5969 C CA . ALA B 1 215 ? -3.67 -30.906 -11.477 1 98 215 ALA B CA 1
ATOM 5970 C C . ALA B 1 215 ? -4.797 -30.328 -12.328 1 98 215 ALA B C 1
ATOM 5972 O O . ALA B 1 215 ? -5.266 -30.984 -13.273 1 98 215 ALA B O 1
ATOM 5973 N N . PHE B 1 216 ? -5.152 -29.078 -12.117 1 98.38 216 PHE B N 1
ATOM 5974 C CA . PHE B 1 216 ? -6.445 -28.688 -12.656 1 98.38 216 PHE B CA 1
ATOM 5975 C C . PHE B 1 216 ? -6.273 -27.641 -13.75 1 98.38 216 PHE B C 1
ATOM 5977 O O . PHE B 1 216 ? -7.254 -27.078 -14.25 1 98.38 216 PHE B O 1
ATOM 5984 N N . PHE B 1 217 ? -5.062 -27.422 -14.109 1 98.56 217 PHE B N 1
ATOM 5985 C CA . PHE B 1 217 ? -4.777 -26.469 -15.172 1 98.56 217 PHE B CA 1
ATOM 5986 C C . PHE B 1 217 ? -3.479 -26.828 -15.883 1 98.56 217 PHE B C 1
ATOM 5988 O O . PHE B 1 217 ? -2.494 -27.203 -15.242 1 98.56 217 PHE B O 1
ATOM 5995 N N . GLN B 1 218 ? -3.502 -26.812 -17.188 1 98.62 218 GLN B N 1
ATOM 5996 C CA . GLN B 1 218 ? -2.293 -26.938 -17.984 1 98.62 218 GLN B CA 1
ATOM 5997 C C . GLN B 1 218 ? -1.898 -25.578 -18.594 1 98.62 218 GLN B C 1
ATOM 5999 O O . GLN B 1 218 ? -2.68 -24.969 -19.328 1 98.62 218 GLN B O 1
ATOM 6004 N N . PRO B 1 219 ? -0.715 -25.094 -18.203 1 98.44 219 PRO B N 1
ATOM 6005 C CA . PRO B 1 219 ? -0.324 -23.766 -18.719 1 98.44 219 PRO B CA 1
ATOM 6006 C C . PRO B 1 219 ? -0.297 -23.703 -20.234 1 98.44 219 PRO B C 1
ATOM 6008 O O . PRO B 1 219 ? -0.113 -24.734 -20.891 1 98.44 219 PRO B O 1
ATOM 6011 N N . TYR B 1 220 ? -0.52 -22.547 -20.766 1 98.5 220 TYR B N 1
ATOM 6012 C CA . TYR B 1 220 ? -0.274 -22.312 -22.188 1 98.5 220 TYR B CA 1
ATOM 6013 C C . TYR B 1 220 ? 1.22 -22.219 -22.469 1 98.5 220 TYR B C 1
ATOM 6015 O O . TYR B 1 220 ? 2.043 -22.391 -21.562 1 98.5 220 TYR B O 1
ATOM 6023 N N . GLN B 1 221 ? 1.531 -21.969 -23.625 1 98.44 221 GLN B N 1
ATOM 6024 C CA . GLN B 1 221 ? 2.896 -22.172 -24.109 1 98.44 221 GLN B CA 1
ATOM 6025 C C . GLN B 1 221 ? 3.869 -21.234 -23.375 1 98.44 221 GLN B C 1
ATOM 6027 O O . GLN B 1 221 ? 5 -21.625 -23.078 1 98.44 221 GLN B O 1
ATOM 6032 N N . ASN B 1 222 ? 3.479 -20 -23.156 1 98.69 222 ASN B N 1
ATOM 6033 C CA . ASN B 1 222 ? 4.363 -19.016 -22.547 1 98.69 222 ASN B CA 1
ATOM 6034 C C . ASN B 1 222 ? 4.211 -19 -21.031 1 98.69 222 ASN B C 1
ATOM 6036 O O . ASN B 1 222 ? 3.113 -18.781 -20.516 1 98.69 222 ASN B O 1
ATOM 6040 N N . ILE B 1 223 ? 5.316 -19.25 -20.328 1 98.62 223 ILE B N 1
ATOM 6041 C CA . ILE B 1 223 ? 5.305 -19.297 -18.875 1 98.62 223 ILE B CA 1
ATOM 6042 C C . ILE B 1 223 ? 6.418 -18.422 -18.312 1 98.62 223 ILE B C 1
ATOM 6044 O O . ILE B 1 223 ? 7.367 -18.078 -19.031 1 98.62 223 ILE B O 1
ATOM 6048 N N . SER B 1 224 ? 6.285 -18 -17.078 1 98.56 224 SER B N 1
ATOM 6049 C CA . SER B 1 224 ? 7.297 -17.172 -16.438 1 98.56 224 SER B CA 1
ATOM 6050 C C . SER B 1 224 ? 7.559 -17.625 -15.008 1 98.56 224 SER B C 1
ATOM 6052 O O . SER B 1 224 ? 6.668 -18.172 -14.359 1 98.56 224 SER B O 1
ATOM 6054 N N . ILE B 1 225 ? 8.758 -17.469 -14.562 1 97.94 225 ILE B N 1
ATOM 6055 C CA . ILE B 1 225 ? 9.172 -17.734 -13.188 1 97.94 225 ILE B CA 1
ATOM 6056 C C . ILE B 1 225 ? 9.703 -16.453 -12.555 1 97.94 225 ILE B C 1
ATOM 6058 O O . ILE B 1 225 ? 10.453 -15.703 -13.188 1 97.94 225 ILE B O 1
ATOM 6062 N N . ASP B 1 226 ? 9.25 -16.188 -11.422 1 95.19 226 ASP B N 1
ATOM 6063 C CA . ASP B 1 226 ? 9.695 -15.023 -10.656 1 95.19 226 ASP B CA 1
ATOM 6064 C C . ASP B 1 226 ? 9.422 -15.203 -9.172 1 95.19 226 ASP B C 1
ATOM 6066 O O . ASP B 1 226 ? 8.82 -16.203 -8.766 1 95.19 226 ASP B O 1
ATOM 6070 N N . GLU B 1 227 ? 9.914 -14.258 -8.406 1 92.12 227 GLU B N 1
ATOM 6071 C CA . GLU B 1 227 ? 9.719 -14.297 -6.965 1 92.12 227 GLU B CA 1
ATOM 6072 C C . GLU B 1 227 ? 8.406 -13.625 -6.566 1 92.12 227 GLU B C 1
ATOM 6074 O O . GLU B 1 227 ? 7.977 -12.664 -7.203 1 92.12 227 GLU B O 1
ATOM 6079 N N . ARG B 1 228 ? 7.77 -14.227 -5.594 1 91.62 228 ARG B N 1
ATOM 6080 C CA . ARG B 1 228 ? 6.602 -13.641 -4.949 1 91.62 228 ARG B CA 1
ATOM 6081 C C . ARG B 1 228 ? 6.871 -13.383 -3.469 1 91.62 228 ARG B C 1
ATOM 6083 O O . ARG B 1 228 ? 7.434 -14.234 -2.775 1 91.62 228 ARG B O 1
ATOM 6090 N N . MET B 1 229 ? 6.445 -12.18 -2.986 1 87.06 229 MET B N 1
ATOM 6091 C CA . MET B 1 229 ? 6.598 -11.852 -1.571 1 87.06 229 MET B CA 1
ATOM 6092 C C . MET B 1 229 ? 5.258 -11.938 -0.847 1 87.06 229 MET B C 1
ATOM 6094 O O . MET B 1 229 ? 4.262 -11.367 -1.303 1 87.06 229 MET B O 1
ATOM 6098 N N . VAL B 1 230 ? 5.246 -12.633 0.173 1 83.88 230 VAL B N 1
ATOM 6099 C CA . VAL B 1 230 ? 4.082 -12.688 1.052 1 83.88 230 VAL B CA 1
ATOM 6100 C C . VAL B 1 230 ? 4.344 -11.852 2.305 1 83.88 230 VAL B C 1
ATOM 6102 O O . VAL B 1 230 ? 5.195 -12.203 3.125 1 83.88 230 VAL B O 1
ATOM 6105 N N . SER B 1 231 ? 3.598 -10.758 2.338 1 78.12 231 SER B N 1
ATOM 6106 C CA . SER B 1 231 ? 3.82 -9.812 3.428 1 78.12 231 SER B CA 1
ATOM 6107 C C . SER B 1 231 ? 3.496 -10.445 4.777 1 78.12 231 SER B C 1
ATOM 6109 O O . SER B 1 231 ? 2.521 -11.188 4.906 1 78.12 231 SER B O 1
ATOM 6111 N N . SER B 1 232 ? 4.375 -10.289 5.766 1 73 232 SER B N 1
ATOM 6112 C CA . SER B 1 232 ? 4.16 -10.781 7.125 1 73 232 SER B CA 1
ATOM 6113 C C . SER B 1 232 ? 4.75 -9.82 8.156 1 73 232 SER B C 1
ATOM 6115 O O . SER B 1 232 ? 5.805 -9.227 7.922 1 73 232 SER B O 1
ATOM 6117 N N . LYS B 1 233 ? 4.035 -9.625 9.195 1 63.06 233 LYS B N 1
ATOM 6118 C CA . LYS B 1 233 ? 4.559 -8.859 10.328 1 63.06 233 LYS B CA 1
ATOM 6119 C C . LYS B 1 233 ? 5.254 -9.773 11.328 1 63.06 233 LYS B C 1
ATOM 6121 O O . LYS B 1 233 ? 5.805 -9.305 12.328 1 63.06 233 LYS B O 1
ATOM 6126 N N . ALA B 1 234 ? 5.191 -11.039 10.969 1 61.81 234 ALA B N 1
ATOM 6127 C CA . ALA B 1 234 ? 5.758 -12.016 11.891 1 61.81 234 ALA B CA 1
ATOM 6128 C C . ALA B 1 234 ? 7.27 -11.859 12.008 1 61.81 234 ALA B C 1
ATOM 6130 O O . ALA B 1 234 ? 7.941 -11.516 11.031 1 61.81 234 ALA B O 1
ATOM 6131 N N . ARG B 1 235 ? 7.766 -11.805 13.227 1 54.84 235 ARG B N 1
ATOM 6132 C CA . ARG B 1 235 ? 9.203 -11.711 13.461 1 54.84 235 ARG B CA 1
ATOM 6133 C C . ARG B 1 235 ? 9.852 -13.086 13.422 1 54.84 235 ARG B C 1
ATOM 6135 O O . ARG B 1 235 ? 9.859 -13.805 14.43 1 54.84 235 ARG B O 1
ATOM 6142 N N . ILE B 1 236 ? 10.039 -13.656 12.258 1 58.28 236 ILE B N 1
ATOM 6143 C CA . ILE B 1 236 ? 10.703 -14.953 12.148 1 58.28 236 ILE B CA 1
ATOM 6144 C C . ILE B 1 236 ? 11.914 -14.844 11.227 1 58.28 236 ILE B C 1
ATOM 6146 O O . ILE B 1 236 ? 12 -13.922 10.414 1 58.28 236 ILE B O 1
ATOM 6150 N N . SER B 1 237 ? 12.797 -15.711 11.43 1 52.81 237 SER B N 1
ATOM 6151 C CA . SER B 1 237 ? 14.109 -15.727 10.797 1 52.81 237 SER B CA 1
ATOM 6152 C C . SER B 1 237 ? 14 -15.859 9.289 1 52.81 237 SER B C 1
ATOM 6154 O O . SER B 1 237 ? 14.898 -15.445 8.547 1 52.81 237 SER B O 1
ATOM 6156 N N . ILE B 1 238 ? 12.836 -16.312 8.836 1 54.41 238 ILE B N 1
ATOM 6157 C CA . ILE B 1 238 ? 12.766 -16.594 7.406 1 54.41 238 ILE B CA 1
ATOM 6158 C C . ILE B 1 238 ? 12.266 -15.359 6.656 1 54.41 238 ILE B C 1
ATOM 6160 O O . ILE B 1 238 ? 12.188 -15.367 5.426 1 54.41 238 ILE B O 1
ATOM 6164 N N . LYS B 1 239 ? 12.109 -14.266 7.332 1 59.59 239 LYS B N 1
ATOM 6165 C CA . LYS B 1 239 ? 11.625 -13.039 6.699 1 59.59 239 LYS B CA 1
ATOM 6166 C C . LYS B 1 239 ? 12.695 -12.414 5.812 1 59.59 239 LYS B C 1
ATOM 6168 O O . LYS B 1 239 ? 13.883 -12.445 6.148 1 59.59 239 LYS B O 1
ATOM 6173 N N . GLN B 1 240 ? 12.211 -12.117 4.625 1 61.47 240 GLN B N 1
ATOM 6174 C CA . GLN B 1 240 ? 13.109 -11.562 3.617 1 61.47 240 GLN B CA 1
ATOM 6175 C C . GLN B 1 240 ? 12.773 -10.109 3.311 1 61.47 240 GLN B C 1
ATOM 6177 O O . GLN B 1 240 ? 11.633 -9.672 3.518 1 61.47 240 GLN B O 1
ATOM 6182 N N . TYR B 1 241 ? 13.82 -9.266 3.059 1 56.81 241 TYR B N 1
ATOM 6183 C CA . TYR B 1 241 ? 13.656 -7.891 2.6 1 56.81 241 TYR B CA 1
ATOM 6184 C C . TYR B 1 241 ? 13.906 -7.781 1.102 1 56.81 241 TYR B C 1
ATOM 6186 O O . TYR B 1 241 ? 14.93 -8.258 0.602 1 56.81 241 TYR B O 1
ATOM 6194 N N . HIS B 1 242 ? 12.898 -7.27 0.413 1 55.97 242 HIS B N 1
ATOM 6195 C CA . HIS B 1 242 ? 13.047 -7.039 -1.02 1 55.97 242 HIS B CA 1
ATOM 6196 C C . HIS B 1 242 ? 12.727 -5.594 -1.383 1 55.97 242 HIS B C 1
ATOM 6198 O O . HIS B 1 242 ? 11.562 -5.223 -1.499 1 55.97 242 HIS B O 1
ATOM 6204 N N . ARG B 1 243 ? 13.742 -4.746 -1.716 1 53.75 243 ARG B N 1
ATOM 6205 C CA . ARG B 1 243 ? 13.648 -3.301 -1.898 1 53.75 243 ARG B CA 1
ATOM 6206 C C . ARG B 1 243 ? 12.766 -2.955 -3.088 1 53.75 243 ARG B C 1
ATOM 6208 O O . ARG B 1 243 ? 12.039 -1.96 -3.057 1 53.75 243 ARG B O 1
ATOM 6215 N N . ASP B 1 244 ? 12.773 -3.805 -4.133 1 52.91 244 ASP B N 1
ATOM 6216 C CA . ASP B 1 244 ? 12.172 -3.426 -5.41 1 52.91 244 ASP B CA 1
ATOM 6217 C C . ASP B 1 244 ? 10.734 -3.918 -5.508 1 52.91 244 ASP B C 1
ATOM 6219 O O . ASP B 1 244 ? 10.055 -3.668 -6.504 1 52.91 244 ASP B O 1
ATOM 6223 N N . LYS B 1 245 ? 10.383 -4.684 -4.484 1 50.66 245 LYS B N 1
ATOM 6224 C CA . LYS B 1 2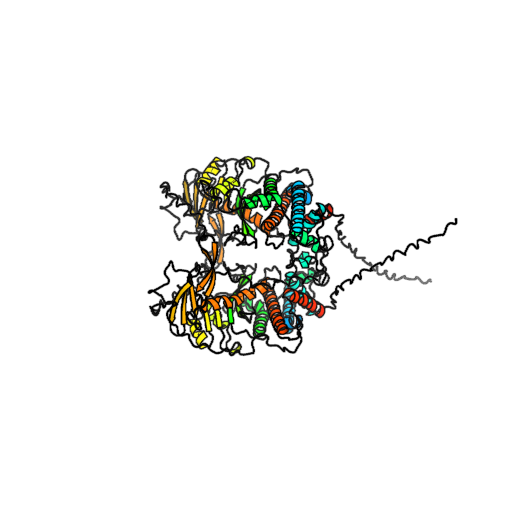45 ? 9 -5.164 -4.496 1 50.66 245 LYS B CA 1
ATOM 6225 C C . LYS B 1 245 ? 8.109 -4.281 -3.631 1 50.66 245 LYS B C 1
ATOM 6227 O O . LYS B 1 245 ? 8.578 -3.65 -2.682 1 50.66 245 LYS B O 1
ATOM 6232 N N . PRO B 1 246 ? 6.914 -4.156 -4.035 1 55.28 246 PRO B N 1
ATOM 6233 C CA . PRO B 1 246 ? 5.996 -3.383 -3.193 1 55.28 246 PRO B CA 1
ATOM 6234 C C . PRO B 1 246 ? 5.98 -3.859 -1.743 1 55.28 246 PRO B C 1
ATOM 6236 O O . PRO B 1 246 ? 5.934 -3.043 -0.82 1 55.28 246 PRO B O 1
ATOM 6239 N N . THR B 1 247 ? 5.977 -5.195 -1.59 1 60.69 247 THR B N 1
ATOM 6240 C CA . THR B 1 247 ? 6.133 -5.797 -0.269 1 60.69 247 THR B CA 1
ATOM 6241 C C . THR B 1 247 ? 7.605 -6.043 0.043 1 60.69 247 THR B C 1
ATOM 6243 O O . THR B 1 247 ? 8.234 -6.926 -0.547 1 60.69 247 THR B O 1
ATOM 6246 N N . LYS B 1 248 ? 8.086 -5.172 0.967 1 59.16 248 LYS B N 1
ATOM 6247 C CA . LYS B 1 248 ? 9.531 -5.215 1.155 1 59.16 248 LYS B CA 1
ATOM 6248 C C . LYS B 1 248 ? 9.922 -6.293 2.162 1 59.16 248 LYS B C 1
ATOM 6250 O O . LYS B 1 248 ? 10.977 -6.918 2.033 1 59.16 248 LYS B O 1
ATOM 6255 N N . TRP B 1 249 ? 8.922 -6.59 3.074 1 67.94 249 TRP B N 1
ATOM 6256 C CA . TRP B 1 249 ? 9.25 -7.547 4.125 1 67.94 249 TRP B CA 1
ATOM 6257 C C . TRP B 1 249 ? 8.25 -8.703 4.133 1 67.94 249 TRP B C 1
ATOM 6259 O O . TRP B 1 249 ? 7.043 -8.492 4.027 1 67.94 249 TRP B O 1
ATOM 6269 N N . GLY B 1 250 ? 8.75 -9.93 3.961 1 77.25 250 GLY B N 1
ATOM 6270 C CA . GLY B 1 250 ? 7.875 -11.086 4.051 1 77.25 250 GLY B CA 1
ATOM 6271 C C . GLY B 1 250 ? 8.555 -12.383 3.658 1 77.25 250 GLY B C 1
ATOM 6272 O O . GLY B 1 250 ? 9.773 -12.516 3.795 1 77.25 250 GLY B O 1
ATOM 6273 N N . TYR B 1 251 ? 7.699 -13.336 3.371 1 84.75 251 TYR B N 1
ATOM 6274 C CA . TYR B 1 251 ? 8.172 -14.648 2.922 1 84.75 251 TYR B CA 1
ATOM 6275 C C . TYR B 1 251 ? 8.312 -14.68 1.406 1 84.75 251 TYR B C 1
ATOM 6277 O O . TYR B 1 251 ? 7.477 -14.133 0.684 1 84.75 251 TYR B O 1
ATOM 6285 N N . LYS B 1 252 ? 9.367 -15.297 1.064 1 87.38 252 LYS B N 1
ATOM 6286 C CA . LYS B 1 252 ? 9.672 -15.367 -0.364 1 87.38 252 LYS B CA 1
ATOM 6287 C C . LYS B 1 252 ? 9.234 -16.703 -0.956 1 87.38 252 LYS B C 1
ATOM 6289 O O . LYS B 1 252 ? 9.516 -17.766 -0.394 1 87.38 252 LYS B O 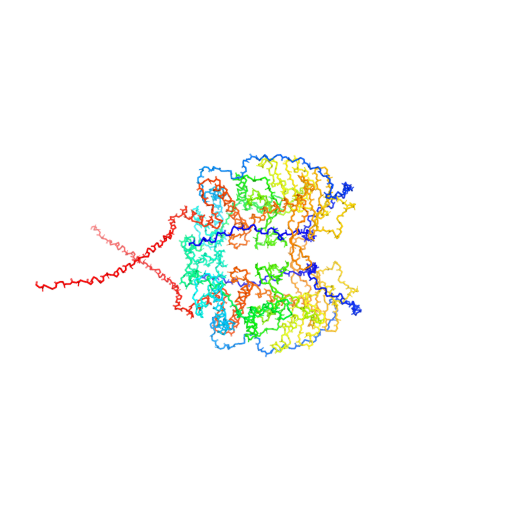1
ATOM 6294 N N . LEU B 1 253 ? 8.5 -16.609 -2.074 1 92.94 253 LEU B N 1
ATOM 6295 C CA . LEU B 1 253 ? 8.133 -17.781 -2.877 1 92.94 253 LEU B CA 1
ATOM 6296 C C . LEU B 1 253 ? 8.719 -17.672 -4.281 1 92.94 253 LEU B C 1
ATOM 6298 O O . LEU B 1 253 ? 8.859 -16.578 -4.824 1 92.94 253 LEU B O 1
ATOM 6302 N N . TYR B 1 254 ? 9.141 -18.812 -4.801 1 94.44 254 TYR B N 1
ATOM 6303 C CA . TYR B 1 254 ? 9.398 -18.906 -6.234 1 94.44 254 TYR B CA 1
ATOM 6304 C C . TYR B 1 254 ? 8.203 -19.516 -6.961 1 94.44 254 TYR B C 1
ATOM 6306 O O . TYR B 1 254 ? 7.703 -20.578 -6.57 1 94.44 254 TYR B O 1
ATOM 6314 N N . VAL B 1 255 ? 7.781 -18.781 -7.996 1 97.75 255 VAL B N 1
ATOM 6315 C CA . VAL B 1 255 ? 6.492 -19.141 -8.578 1 97.75 255 VAL B CA 1
ATOM 6316 C C . VAL B 1 255 ? 6.637 -19.297 -10.094 1 97.75 255 VAL B C 1
ATOM 6318 O O . VAL B 1 255 ? 7.316 -18.516 -10.75 1 97.75 255 VAL B O 1
ATOM 6321 N N . LEU B 1 256 ? 6.125 -20.375 -10.633 1 98.75 256 LEU B N 1
ATOM 6322 C CA . LEU B 1 256 ? 5.879 -20.547 -12.062 1 98.75 256 LEU B CA 1
ATOM 6323 C C . LEU B 1 256 ? 4.422 -20.234 -12.406 1 98.75 256 LEU B C 1
ATOM 6325 O O . LEU B 1 256 ? 3.512 -20.891 -11.875 1 98.75 256 LEU B O 1
ATOM 6329 N N . ALA B 1 257 ? 4.18 -19.266 -13.227 1 98.75 257 ALA B N 1
ATOM 6330 C CA . ALA B 1 257 ? 2.83 -18.844 -13.594 1 98.75 257 ALA B CA 1
ATOM 6331 C C . ALA B 1 257 ? 2.65 -18.859 -15.109 1 98.75 257 ALA B C 1
ATOM 6333 O O . ALA B 1 257 ? 3.617 -18.688 -15.859 1 98.75 257 ALA B O 1
ATOM 6334 N N . ASP B 1 258 ? 1.46 -19.156 -15.516 1 98.75 258 ASP B N 1
ATOM 6335 C CA . ASP B 1 258 ? 1.093 -18.953 -16.906 1 98.75 258 ASP B CA 1
ATOM 6336 C C . ASP B 1 258 ? 1.116 -17.469 -17.266 1 98.75 258 ASP B C 1
ATOM 6338 O O . ASP B 1 258 ? 0.466 -16.656 -16.609 1 98.75 258 ASP B O 1
ATOM 6342 N N . SER B 1 259 ? 1.824 -17.125 -18.312 1 98.25 259 SER B N 1
ATOM 6343 C CA . SER B 1 259 ? 2.057 -15.727 -18.625 1 98.25 259 SER B CA 1
ATOM 6344 C C . SER B 1 259 ? 0.788 -15.062 -19.156 1 98.25 259 SER B C 1
ATOM 6346 O O . SER B 1 259 ? 0.618 -13.852 -19.031 1 98.25 259 SER B O 1
ATOM 6348 N N . SER B 1 260 ? -0.096 -15.773 -19.734 1 97.5 260 SER B N 1
ATOM 6349 C CA . SER B 1 260 ? -1.28 -15.203 -20.359 1 97.5 260 SER B CA 1
ATOM 6350 C C . SER B 1 260 ? -2.402 -15 -19.344 1 97.5 260 SER B C 1
ATOM 6352 O O . SER B 1 260 ? -3.166 -14.031 -19.453 1 97.5 260 SER B O 1
ATOM 6354 N N . THR B 1 261 ? -2.516 -15.867 -18.375 1 97.75 261 THR B N 1
ATOM 6355 C CA . THR B 1 261 ? -3.67 -15.844 -17.484 1 97.75 261 THR B CA 1
ATOM 6356 C C . THR B 1 261 ? -3.256 -15.406 -16.078 1 97.75 261 THR B C 1
ATOM 6358 O O . THR B 1 261 ? -4.098 -14.984 -15.281 1 97.75 261 THR B O 1
ATOM 6361 N N . GLY B 1 262 ? -2.041 -15.594 -15.734 1 98.38 262 GLY B N 1
ATOM 6362 C CA . GLY B 1 262 ? -1.597 -15.336 -14.375 1 98.38 262 GLY B CA 1
ATOM 6363 C C . GLY B 1 262 ? -1.846 -16.5 -13.43 1 98.38 262 GLY B C 1
ATOM 6364 O O . GLY B 1 262 ? -1.65 -16.375 -12.219 1 98.38 262 GLY B O 1
ATOM 6365 N N . TYR B 1 263 ? -2.268 -17.656 -13.977 1 98.81 263 TYR B N 1
ATOM 6366 C CA . TYR B 1 263 ? -2.51 -18.844 -13.172 1 98.81 263 TYR B CA 1
ATOM 6367 C C . TYR B 1 263 ? -1.229 -19.312 -12.492 1 98.81 263 TYR B C 1
ATOM 6369 O O . TYR B 1 263 ? -0.212 -19.531 -13.148 1 98.81 263 TYR B O 1
ATOM 6377 N N . THR B 1 264 ? -1.276 -19.391 -11.164 1 98.81 264 THR B N 1
ATOM 6378 C CA . THR B 1 264 ? -0.166 -19.984 -10.43 1 98.81 264 THR B CA 1
ATOM 6379 C C . THR B 1 264 ? -0.143 -21.5 -10.633 1 98.81 264 THR B C 1
ATOM 6381 O O . THR B 1 264 ? -1.011 -22.219 -10.125 1 98.81 264 THR B O 1
ATOM 6384 N N . TRP B 1 265 ? 0.855 -21.969 -11.281 1 98.81 265 TRP B N 1
ATOM 6385 C CA . TRP B 1 265 ? 0.84 -23.375 -11.648 1 98.81 265 TRP B CA 1
ATOM 6386 C C . TRP B 1 265 ? 1.706 -24.203 -10.695 1 98.81 265 TRP B C 1
ATOM 6388 O O . TRP B 1 265 ? 1.333 -25.312 -10.297 1 98.81 265 TRP B O 1
ATOM 6398 N N . ASN B 1 266 ? 2.834 -23.641 -10.336 1 98.62 266 ASN B N 1
ATOM 6399 C CA . ASN B 1 266 ? 3.742 -24.266 -9.375 1 98.62 266 ASN B CA 1
ATOM 6400 C C . ASN B 1 266 ? 4.488 -23.219 -8.547 1 98.62 266 ASN B C 1
ATOM 6402 O O . ASN B 1 266 ? 4.684 -22.094 -9 1 98.62 266 ASN B O 1
ATOM 6406 N N . PHE B 1 267 ? 4.809 -23.641 -7.305 1 97.94 267 PHE B N 1
ATOM 6407 C CA . PHE B 1 267 ? 5.605 -22.734 -6.48 1 97.94 267 PHE B CA 1
ATOM 6408 C C . PHE B 1 267 ? 6.254 -23.484 -5.324 1 97.94 267 PHE B C 1
ATOM 6410 O O . PHE B 1 267 ? 5.855 -24.609 -5.004 1 97.94 267 PHE B O 1
ATOM 6417 N N . PHE B 1 268 ? 7.227 -22.938 -4.758 1 94.62 268 PHE B N 1
ATOM 6418 C CA . PHE B 1 268 ? 7.754 -23.422 -3.49 1 94.62 268 PHE B CA 1
ATOM 6419 C C . PHE B 1 268 ? 8.219 -22.281 -2.611 1 94.62 268 PHE B C 1
ATOM 6421 O O . PHE B 1 268 ? 8.562 -21.203 -3.113 1 94.62 268 PHE B O 1
ATOM 6428 N N . VAL B 1 269 ? 8.18 -22.516 -1.313 1 91.81 269 VAL B N 1
ATOM 6429 C CA . VAL B 1 269 ? 8.539 -21.516 -0.312 1 91.81 269 VAL B CA 1
ATOM 6430 C C . VAL B 1 269 ? 10.039 -21.578 -0.036 1 91.81 269 VAL B C 1
ATOM 6432 O O . VAL B 1 269 ? 10.594 -22.656 0.203 1 91.81 269 VAL B O 1
ATOM 6435 N N . TYR B 1 270 ? 10.656 -20.422 -0.104 1 86.31 270 TYR B N 1
ATOM 6436 C CA . TYR B 1 270 ? 12.078 -20.344 0.213 1 86.31 270 TYR B CA 1
ATOM 6437 C C . TYR B 1 270 ? 12.305 -20.406 1.719 1 86.31 270 TYR B C 1
ATOM 6439 O O . TYR B 1 270 ? 11.766 -19.594 2.471 1 86.31 270 TYR B O 1
ATOM 6447 N N . SER B 1 271 ? 12.961 -21.359 2.189 1 77.94 271 SER B N 1
ATOM 6448 C CA . SER B 1 271 ? 13.156 -21.531 3.625 1 77.94 271 SER B CA 1
ATOM 6449 C C . SER B 1 271 ? 14.602 -21.266 4.023 1 77.94 271 SER B C 1
ATOM 6451 O O . SER B 1 271 ? 15.055 -21.703 5.086 1 77.94 271 SER B O 1
ATOM 6453 N N . GLY B 1 272 ? 15.273 -20.469 3.389 1 68.62 272 GLY B N 1
ATOM 6454 C CA . GLY B 1 272 ? 16.656 -20.156 3.729 1 68.62 272 GLY B CA 1
ATOM 6455 C C . GLY B 1 272 ? 17.656 -21.125 3.145 1 68.62 272 GLY B C 1
ATOM 6456 O O . GLY B 1 272 ? 17.266 -22.109 2.516 1 68.62 272 GLY B O 1
ATOM 6457 N N . LYS B 1 273 ? 18.922 -20.766 3.066 1 55.62 273 LYS B N 1
ATOM 6458 C CA . LYS B 1 273 ? 20.031 -21.516 2.471 1 55.62 273 LYS B CA 1
ATOM 6459 C C . LYS B 1 273 ? 20.094 -22.938 3.02 1 55.62 273 LYS B C 1
ATOM 6461 O O . LYS B 1 273 ? 20.203 -23.125 4.23 1 55.62 273 LYS B O 1
ATOM 6466 N N . THR B 1 274 ? 19.109 -23.719 2.678 1 52.91 274 THR B N 1
ATOM 6467 C CA . THR B 1 274 ? 19.406 -25.078 3.07 1 52.91 274 THR B CA 1
ATOM 6468 C C . THR B 1 274 ? 20.797 -25.5 2.578 1 52.91 274 THR B C 1
ATOM 6470 O O . THR B 1 274 ? 21.312 -24.922 1.616 1 52.91 274 THR B O 1
ATOM 6473 N N . VAL B 1 275 ? 21.453 -26.359 3.375 1 47.22 275 VAL B N 1
ATOM 6474 C CA . VAL B 1 275 ? 22.812 -26.906 3.361 1 47.22 275 VAL B CA 1
ATOM 6475 C C . VAL B 1 275 ? 23.141 -27.438 1.973 1 47.22 275 VAL B C 1
ATOM 6477 O O . VAL B 1 275 ? 24.312 -27.578 1.614 1 47.22 275 VAL B O 1
ATOM 6480 N N . THR B 1 276 ? 22.156 -28.094 1.274 1 49.16 276 THR B N 1
ATOM 6481 C CA . THR B 1 276 ? 22.844 -28.812 0.212 1 49.16 276 THR B CA 1
ATOM 6482 C C . THR B 1 276 ? 23.109 -27.906 -0.979 1 49.16 276 THR B C 1
ATOM 6484 O O . THR B 1 276 ? 22.172 -27.406 -1.61 1 49.16 276 THR B O 1
ATOM 6487 N N . PRO B 1 277 ? 24.219 -27.359 -1.001 1 52.75 277 PRO B N 1
ATOM 6488 C CA . PRO B 1 277 ? 24.656 -26.531 -2.123 1 52.75 277 PRO B CA 1
ATOM 6489 C C . PRO B 1 277 ? 24.312 -27.141 -3.48 1 52.75 277 PRO B C 1
ATOM 6491 O O . PRO B 1 277 ? 24.594 -28.312 -3.725 1 52.75 277 PRO B O 1
ATOM 6494 N N . SER B 1 278 ? 23.141 -26.75 -4.016 1 61.34 278 SER B N 1
ATOM 6495 C CA . SER B 1 278 ? 22.984 -27.203 -5.391 1 61.34 278 SER B CA 1
ATOM 6496 C C . SER B 1 278 ? 24.25 -26.938 -6.211 1 61.34 278 SER B C 1
ATOM 6498 O O . SER B 1 278 ? 24.953 -25.953 -5.969 1 61.34 278 SER B O 1
ATOM 6500 N N . GLU B 1 279 ? 24.641 -27.891 -6.879 1 67.38 279 GLU B N 1
ATOM 6501 C CA . GLU B 1 279 ? 25.844 -27.812 -7.719 1 67.38 279 GLU B CA 1
ATOM 6502 C C . GLU B 1 279 ? 25.844 -26.547 -8.562 1 67.38 279 GLU B C 1
ATOM 6504 O O . GLU B 1 279 ? 26.891 -25.922 -8.75 1 67.38 279 GLU B O 1
ATOM 6509 N N . HIS B 1 280 ? 24.609 -26.141 -8.961 1 77.94 280 HIS B N 1
ATOM 6510 C CA . HIS B 1 280 ? 24.562 -25.047 -9.922 1 77.94 280 HIS B CA 1
ATOM 6511 C C . HIS B 1 280 ? 23.984 -23.797 -9.289 1 77.94 280 HIS B C 1
ATOM 6513 O O . HIS B 1 280 ? 23.812 -22.781 -9.969 1 77.94 280 HIS B O 1
ATOM 6519 N N . GLY B 1 281 ? 23.672 -23.797 -8.047 1 82.44 281 GLY B N 1
ATOM 6520 C CA . GLY B 1 281 ? 23.219 -22.594 -7.355 1 82.44 281 GLY B CA 1
ATOM 6521 C C . GLY B 1 281 ? 21.703 -22.547 -7.199 1 82.44 281 GLY B C 1
ATOM 6522 O O . GLY B 1 281 ? 20.984 -23.281 -7.859 1 82.44 281 GLY B O 1
ATOM 6523 N N . LEU B 1 282 ? 21.219 -21.641 -6.426 1 82.38 282 LEU B N 1
ATOM 6524 C CA . LEU B 1 282 ? 19.828 -21.484 -6.059 1 82.38 282 LEU B CA 1
ATOM 6525 C C . LEU B 1 282 ? 18.984 -21.094 -7.27 1 82.38 282 LEU B C 1
ATOM 6527 O O . LEU B 1 282 ? 17.875 -21.609 -7.465 1 82.38 282 LEU B O 1
ATOM 6531 N N . SER B 1 283 ? 19.5 -20.219 -8.062 1 86.94 283 SER B N 1
ATOM 6532 C CA . SER B 1 283 ? 18.766 -19.734 -9.227 1 86.94 283 SER B CA 1
ATOM 6533 C C . SER B 1 283 ? 18.5 -20.859 -10.219 1 86.94 283 SER B C 1
ATOM 6535 O O . SER B 1 283 ? 17.375 -21.016 -10.695 1 86.94 283 SER B O 1
ATOM 6537 N N . TYR B 1 284 ? 19.531 -21.578 -10.531 1 90.94 284 TYR B N 1
ATOM 6538 C CA . TYR B 1 284 ? 19.406 -22.719 -11.438 1 90.94 284 TYR B CA 1
ATOM 6539 C C . TYR B 1 284 ? 18.453 -23.766 -10.875 1 90.94 284 TYR B C 1
ATOM 6541 O O . TYR B 1 284 ? 17.516 -24.188 -11.555 1 90.94 284 TYR B O 1
ATOM 6549 N N . SER B 1 285 ? 18.641 -24.094 -9.664 1 90.56 285 SER B N 1
ATOM 6550 C CA . SER B 1 285 ? 17.859 -25.156 -9.055 1 90.56 285 SER B CA 1
ATOM 6551 C C . SER B 1 285 ? 16.406 -24.75 -8.898 1 90.56 285 SER B C 1
ATOM 6553 O O . SER B 1 285 ? 15.5 -25.578 -9.023 1 90.56 285 SER B O 1
ATOM 6555 N N . SER B 1 286 ? 16.156 -23.547 -8.594 1 91.94 286 SER B N 1
ATOM 6556 C CA . SER B 1 286 ? 14.797 -23.062 -8.445 1 91.94 286 SER B CA 1
ATOM 6557 C C . SER B 1 286 ? 14 -23.25 -9.734 1 91.94 286 SER B C 1
ATOM 6559 O O . SER B 1 286 ? 12.859 -23.719 -9.695 1 91.94 286 SER B O 1
ATOM 6561 N N . VAL B 1 287 ? 14.648 -22.969 -10.852 1 95.62 287 VAL B N 1
ATOM 6562 C CA . VAL B 1 287 ? 13.969 -23.094 -12.133 1 95.62 287 VAL B CA 1
ATOM 6563 C C . VAL B 1 287 ? 13.711 -24.578 -12.43 1 95.62 287 VAL B C 1
ATOM 6565 O O . VAL B 1 287 ? 12.586 -24.953 -12.781 1 95.62 287 VAL B O 1
ATOM 6568 N N . MET B 1 288 ? 14.711 -25.344 -12.234 1 95.06 288 MET B N 1
ATOM 6569 C CA . MET B 1 288 ? 14.594 -26.766 -12.547 1 95.06 288 MET B CA 1
ATOM 6570 C C . MET B 1 288 ? 13.555 -27.438 -11.648 1 95.06 288 MET B C 1
ATOM 6572 O O . MET B 1 288 ? 12.82 -28.312 -12.094 1 95.06 288 MET B O 1
ATOM 6576 N N . ASP B 1 289 ? 13.438 -26.953 -10.422 1 93.25 289 ASP B N 1
ATOM 6577 C CA . ASP B 1 289 ? 12.484 -27.516 -9.469 1 93.25 289 ASP B CA 1
ATOM 6578 C C . ASP B 1 289 ? 11.055 -27.109 -9.828 1 93.25 289 ASP B C 1
ATOM 6580 O O . ASP B 1 289 ? 10.109 -27.859 -9.586 1 93.25 289 ASP B O 1
ATOM 6584 N N . LEU B 1 290 ? 10.914 -25.984 -10.359 1 97 290 LEU B N 1
ATOM 6585 C CA . LEU B 1 290 ? 9.602 -25.438 -10.672 1 97 290 LEU B CA 1
ATOM 6586 C C . LEU B 1 290 ? 9.055 -26.031 -11.969 1 97 290 LEU B C 1
ATOM 6588 O O . LEU B 1 290 ? 7.863 -25.922 -12.25 1 97 290 LEU B O 1
ATOM 6592 N N . MET B 1 291 ? 9.953 -26.688 -12.75 1 97.31 291 MET B N 1
ATOM 6593 C CA . MET B 1 291 ? 9.531 -27.141 -14.078 1 97.31 291 MET B CA 1
ATOM 6594 C C . MET B 1 291 ? 9.57 -28.672 -14.156 1 97.31 291 MET B C 1
ATOM 6596 O O . MET B 1 291 ? 10.453 -29.234 -14.789 1 97.31 291 MET B O 1
ATOM 6600 N N . PRO B 1 292 ? 8.578 -29.297 -13.539 1 96.44 292 PRO B N 1
ATOM 6601 C CA . PRO B 1 292 ? 8.477 -30.734 -13.781 1 96.44 292 PRO B CA 1
ATOM 6602 C C . PRO B 1 292 ? 8.117 -31.062 -15.227 1 96.44 292 PRO B C 1
ATOM 6604 O O . PRO B 1 292 ? 6.941 -31.078 -15.586 1 96.44 292 PRO B O 1
ATOM 6607 N N . PHE B 1 293 ? 9.055 -31.438 -16.016 1 95.06 293 PHE B N 1
ATOM 6608 C CA . PHE B 1 293 ? 8.953 -31.562 -17.453 1 95.06 293 PHE B CA 1
ATOM 6609 C C . PHE B 1 293 ? 7.984 -32.688 -17.844 1 95.06 293 PHE B C 1
ATOM 6611 O O . PHE B 1 293 ? 7.352 -32.625 -18.906 1 95.06 293 PHE B O 1
ATOM 6618 N N . GLY B 1 294 ? 7.855 -33.656 -16.953 1 94.31 294 GLY B N 1
ATOM 6619 C CA . GLY B 1 294 ? 6.891 -34.719 -17.219 1 94.31 294 GLY B CA 1
ATOM 6620 C C . GLY B 1 294 ? 5.453 -34.219 -17.203 1 94.31 294 GLY B C 1
ATOM 6621 O O . GLY B 1 294 ? 4.609 -34.75 -17.938 1 94.31 294 GLY B O 1
ATOM 6622 N N . LEU B 1 295 ? 5.195 -33.25 -16.422 1 95.81 295 LEU B N 1
ATOM 6623 C CA . LEU B 1 295 ? 3.848 -32.688 -16.281 1 95.81 295 LEU B CA 1
ATOM 6624 C C . LEU B 1 295 ? 3.617 -31.547 -17.266 1 95.81 295 LEU B C 1
ATOM 6626 O O . LEU B 1 295 ? 2.477 -31.281 -17.641 1 95.81 295 LEU B O 1
ATOM 6630 N N . LEU B 1 296 ? 4.656 -30.922 -17.719 1 96.75 296 LEU B N 1
ATOM 6631 C CA . LEU B 1 296 ? 4.547 -29.781 -18.641 1 96.75 296 LEU B CA 1
ATOM 6632 C C . LEU B 1 296 ? 4.461 -30.266 -20.078 1 96.75 296 LEU B C 1
ATOM 6634 O O . LEU B 1 296 ? 3.512 -29.922 -20.797 1 96.75 296 LEU B O 1
ATOM 6638 N N . GLY B 1 297 ? 5.395 -31.078 -20.453 1 96.06 297 GLY B N 1
ATOM 6639 C CA . GLY B 1 297 ? 5.562 -31.469 -21.844 1 96.06 297 GLY B CA 1
ATOM 6640 C C . GLY B 1 297 ? 6.711 -30.75 -22.531 1 96.06 297 GLY B C 1
ATOM 6641 O O . GLY B 1 297 ? 7.734 -30.469 -21.906 1 96.06 297 GLY B O 1
ATOM 6642 N N . ARG B 1 298 ? 6.496 -30.562 -23.859 1 95.56 298 ARG B N 1
ATOM 6643 C CA . ARG B 1 298 ? 7.594 -30 -24.656 1 95.56 298 ARG B CA 1
ATOM 6644 C C . ARG B 1 298 ? 7.168 -28.734 -25.359 1 95.56 298 ARG B C 1
ATOM 6646 O O . ARG B 1 298 ? 5.973 -28.484 -25.547 1 95.56 298 ARG B O 1
ATOM 6653 N N . GLY B 1 299 ? 8.25 -27.969 -25.562 1 97.44 299 GLY B N 1
ATOM 6654 C CA . GLY B 1 299 ? 8.016 -26.828 -26.438 1 97.44 299 GLY B CA 1
ATOM 6655 C C . GLY B 1 299 ? 7.582 -25.594 -25.672 1 97.44 299 GLY B C 1
ATOM 6656 O O . GLY B 1 299 ? 7.031 -24.656 -26.266 1 97.44 299 GLY B O 1
ATOM 6657 N N . TYR B 1 300 ? 7.699 -25.562 -24.406 1 98.12 300 TYR B N 1
ATOM 6658 C CA . TYR B 1 300 ? 7.367 -24.375 -23.625 1 98.12 300 TYR B CA 1
ATOM 6659 C C . TYR B 1 300 ? 8.414 -23.281 -23.812 1 98.12 300 TYR B C 1
ATOM 6661 O O . TYR B 1 300 ? 9.555 -23.562 -24.203 1 98.12 300 TYR B O 1
ATOM 6669 N N . LYS B 1 301 ? 7.996 -22.078 -23.641 1 98.44 301 LYS B N 1
ATOM 6670 C CA . LYS B 1 301 ? 8.859 -20.891 -23.656 1 98.44 301 LYS B CA 1
ATOM 6671 C C . LYS B 1 301 ? 8.883 -20.219 -22.281 1 98.44 301 LYS B C 1
ATOM 6673 O O . LYS B 1 301 ? 7.871 -19.672 -21.828 1 98.44 301 LYS B O 1
ATOM 6678 N N . LEU B 1 302 ? 10.008 -20.281 -21.688 1 98.5 302 LEU B N 1
ATOM 6679 C CA . LEU B 1 302 ? 10.148 -19.781 -20.312 1 98.5 302 LEU B CA 1
ATOM 6680 C C . LEU B 1 302 ? 10.781 -18.391 -20.312 1 98.5 302 LEU B C 1
ATOM 6682 O O . LEU B 1 302 ? 11.789 -18.156 -20.984 1 98.5 302 LEU B O 1
ATOM 6686 N N . TYR B 1 303 ? 10.195 -17.516 -19.609 1 98.56 303 TYR B N 1
ATOM 6687 C CA . TYR B 1 303 ? 10.742 -16.172 -19.438 1 98.56 303 TYR B CA 1
ATOM 6688 C C . TYR B 1 303 ? 11.133 -15.938 -17.969 1 98.56 303 TYR B C 1
ATOM 6690 O O . TYR B 1 303 ? 10.352 -16.219 -17.062 1 98.56 303 TYR B O 1
ATOM 6698 N N . VAL B 1 304 ? 12.375 -15.422 -17.734 1 97.44 304 VAL B N 1
ATOM 6699 C CA . VAL B 1 304 ? 12.875 -15.211 -16.375 1 97.44 304 VAL B CA 1
ATOM 6700 C C . VAL B 1 304 ? 13.641 -13.898 -16.312 1 97.44 304 VAL B C 1
ATOM 6702 O O . VAL B 1 304 ? 13.914 -13.273 -17.344 1 97.44 304 VAL B O 1
ATOM 6705 N N . ASP B 1 305 ? 13.891 -13.453 -15.094 1 92.94 305 ASP B N 1
ATOM 6706 C CA . ASP B 1 305 ? 14.656 -12.219 -14.945 1 92.94 305 ASP B CA 1
ATOM 6707 C C . ASP B 1 305 ? 16.141 -12.508 -14.781 1 92.94 305 ASP B C 1
ATOM 6709 O O . ASP B 1 305 ? 16.578 -13.656 -14.945 1 92.94 305 ASP B O 1
ATOM 6713 N N . ASN B 1 306 ? 16.969 -11.484 -14.492 1 90.12 306 ASN B N 1
ATOM 6714 C CA . ASN B 1 306 ? 18.422 -11.578 -14.508 1 90.12 306 ASN B CA 1
ATOM 6715 C C . ASN B 1 306 ? 18.953 -12.422 -13.344 1 90.12 306 ASN B C 1
ATOM 6717 O O . ASN B 1 306 ? 20.078 -12.914 -13.391 1 90.12 306 ASN B O 1
ATOM 6721 N N . PHE B 1 307 ? 18.156 -12.656 -12.383 1 86.25 307 PHE B N 1
ATOM 6722 C CA . PHE B 1 307 ? 18.531 -13.5 -11.266 1 86.25 307 PHE B CA 1
ATOM 6723 C C . PHE B 1 307 ? 18.688 -14.953 -11.703 1 86.25 307 PHE B C 1
ATOM 6725 O O . PHE B 1 307 ? 19.594 -15.656 -11.234 1 86.25 307 PHE B O 1
ATOM 6732 N N . TYR B 1 308 ? 17.875 -15.312 -12.586 1 91.38 308 TYR B N 1
ATOM 6733 C CA . TYR B 1 308 ? 17.797 -16.719 -12.969 1 91.38 308 TYR B CA 1
ATOM 6734 C C . TYR B 1 308 ? 18.625 -16.984 -14.219 1 91.38 308 TYR B C 1
ATOM 6736 O O . TYR B 1 308 ? 19.109 -18.109 -14.414 1 91.38 308 TYR B O 1
ATOM 6744 N N . THR B 1 309 ? 18.781 -16.031 -14.969 1 92.31 309 THR B N 1
ATOM 6745 C CA . THR B 1 309 ? 19.344 -16.219 -16.312 1 92.31 309 THR B CA 1
ATOM 6746 C C . THR B 1 309 ? 20.812 -16.656 -16.234 1 92.31 309 THR B C 1
ATOM 6748 O O . THR B 1 309 ? 21.625 -15.977 -15.602 1 92.31 309 THR B O 1
ATOM 6751 N N . SER B 1 310 ? 21.109 -17.734 -16.844 1 89.94 310 SER B N 1
ATOM 6752 C CA . SER B 1 310 ? 22.484 -18.203 -17.031 1 89.94 310 SER B CA 1
ATOM 6753 C C . SER B 1 310 ? 22.594 -19.047 -18.297 1 89.94 310 SER B C 1
ATOM 6755 O O . SER B 1 310 ? 21.656 -19.781 -18.656 1 89.94 310 SER B O 1
ATOM 6757 N N . PRO B 1 311 ? 23.719 -18.906 -18.984 1 90.94 311 PRO B N 1
ATOM 6758 C CA . PRO B 1 311 ? 23.906 -19.719 -20.188 1 90.94 311 PRO B CA 1
ATOM 6759 C C . PRO B 1 311 ? 23.719 -21.219 -19.938 1 90.94 311 PRO B C 1
ATOM 6761 O O . PRO B 1 311 ? 23.078 -21.906 -20.734 1 90.94 311 PRO B O 1
ATOM 6764 N N . LEU B 1 312 ? 24.219 -21.641 -18.875 1 90.81 312 LEU B N 1
ATOM 6765 C CA . LEU B 1 312 ? 24.109 -23.062 -18.531 1 90.81 312 LEU B CA 1
ATOM 6766 C C . LEU B 1 312 ? 22.641 -23.469 -18.375 1 90.81 312 LEU B C 1
ATOM 6768 O O . LEU B 1 312 ? 22.219 -24.5 -18.922 1 90.81 312 LEU B O 1
ATOM 6772 N N . LEU B 1 313 ? 21.922 -22.75 -17.656 1 94.12 313 LEU B N 1
ATOM 6773 C CA . LEU B 1 313 ? 20.5 -23.031 -17.438 1 94.12 313 LEU B CA 1
ATOM 6774 C C . LEU B 1 313 ? 19.75 -23.078 -18.766 1 94.12 313 LEU B C 1
ATOM 6776 O O . LEU B 1 313 ? 18.953 -24 -19 1 94.12 313 LEU B O 1
ATOM 6780 N N . PHE B 1 314 ? 20.016 -22.156 -19.641 1 95.75 314 PHE B N 1
ATOM 6781 C CA . PHE B 1 314 ? 19.281 -22.062 -20.891 1 95.75 314 PHE B CA 1
ATOM 6782 C C . PHE B 1 314 ? 19.641 -23.219 -21.828 1 95.75 314 PHE B C 1
ATOM 6784 O O . PHE B 1 314 ? 18.781 -23.734 -22.547 1 95.75 314 PHE B O 1
ATOM 6791 N N . LEU B 1 315 ? 20.891 -23.562 -21.812 1 94.75 315 LEU B N 1
ATOM 6792 C CA . LEU B 1 315 ? 21.297 -24.719 -22.609 1 94.75 315 LEU B CA 1
ATOM 6793 C C . LEU B 1 315 ? 20.641 -25.984 -22.109 1 94.75 315 LEU B C 1
ATOM 6795 O O . LEU B 1 315 ? 20.156 -26.797 -22.906 1 94.75 315 LEU B O 1
ATOM 6799 N N . ASP B 1 316 ? 20.594 -26.125 -20.797 1 95.06 316 ASP B N 1
ATOM 6800 C CA . ASP B 1 316 ? 19.969 -27.312 -20.219 1 95.06 316 ASP B CA 1
ATOM 6801 C C . ASP B 1 316 ? 18.469 -27.328 -20.5 1 95.06 316 ASP B C 1
ATOM 6803 O O . ASP B 1 316 ? 17.891 -28.391 -20.766 1 95.06 316 ASP B O 1
ATOM 6807 N N . LEU B 1 317 ? 17.812 -26.25 -20.438 1 96.62 317 LEU B N 1
ATOM 6808 C CA . LEU B 1 317 ? 16.406 -26.156 -20.75 1 96.62 317 LEU B CA 1
ATOM 6809 C C . LEU B 1 317 ? 16.141 -26.484 -22.219 1 96.62 317 LEU B C 1
ATOM 6811 O O . LEU B 1 317 ? 15.172 -27.172 -22.547 1 96.62 317 LEU B O 1
ATOM 6815 N N . SER B 1 318 ? 17.031 -25.969 -23.062 1 95.69 318 SER B N 1
ATOM 6816 C CA . SER B 1 318 ? 16.922 -26.281 -24.484 1 95.69 318 SER B CA 1
ATOM 6817 C C . SER B 1 318 ? 17.031 -27.797 -24.719 1 95.69 318 SER B C 1
ATOM 6819 O O . SER B 1 318 ? 16.297 -28.344 -25.547 1 95.69 318 SER B O 1
ATOM 6821 N N . ALA B 1 319 ? 17.906 -28.375 -24 1 94.94 319 ALA B N 1
ATOM 6822 C CA . ALA B 1 319 ? 18.078 -29.812 -24.094 1 94.94 319 ALA B CA 1
ATOM 6823 C C . ALA B 1 319 ? 16.828 -30.547 -23.656 1 94.94 319 ALA B C 1
ATOM 6825 O O . ALA B 1 319 ? 16.562 -31.672 -24.094 1 94.94 319 ALA B O 1
ATOM 6826 N N . LYS B 1 320 ? 16.078 -29.938 -22.812 1 95.81 320 LYS B N 1
ATOM 6827 C CA . LYS B 1 320 ? 14.82 -30.5 -22.344 1 95.81 320 LYS B CA 1
ATOM 6828 C C . LYS B 1 320 ? 13.641 -29.969 -23.156 1 95.81 320 LYS B C 1
ATOM 6830 O O . LYS B 1 320 ? 12.5 -30 -22.688 1 95.81 320 LYS B O 1
ATOM 6835 N N . ASN B 1 321 ? 13.961 -29.422 -24.312 1 95.94 321 ASN B N 1
ATOM 6836 C CA . ASN B 1 321 ? 12.984 -28.969 -25.297 1 95.94 321 ASN B CA 1
ATOM 6837 C C . ASN B 1 321 ? 12.18 -27.781 -24.781 1 95.94 321 ASN B C 1
ATOM 6839 O O . ASN B 1 321 ? 10.969 -27.703 -24.984 1 95.94 321 ASN B O 1
ATOM 6843 N N . THR B 1 322 ? 12.773 -26.953 -24 1 97.12 322 THR B N 1
ATOM 6844 C CA . THR B 1 322 ? 12.156 -25.734 -23.516 1 97.12 322 THR B CA 1
ATOM 6845 C C . THR B 1 322 ? 12.984 -24.516 -23.922 1 97.12 322 THR B C 1
ATOM 6847 O O . THR B 1 322 ? 14.188 -24.469 -23.656 1 97.12 322 THR B O 1
ATOM 6850 N N . GLY B 1 323 ? 12.391 -23.656 -24.656 1 97.12 323 GLY B N 1
ATOM 6851 C CA . GLY B 1 323 ? 13.039 -22.391 -24.922 1 97.12 323 GLY B CA 1
ATOM 6852 C C . GLY B 1 323 ? 13.039 -21.438 -23.734 1 97.12 323 GLY B C 1
ATOM 6853 O O . GLY B 1 323 ? 12.102 -21.438 -22.938 1 97.12 323 GLY B O 1
ATOM 6854 N N . ALA B 1 324 ? 14.07 -20.609 -23.656 1 97.38 324 ALA B N 1
ATOM 6855 C CA . ALA B 1 324 ? 14.172 -19.703 -22.516 1 97.38 324 ALA B CA 1
ATOM 6856 C C . ALA B 1 324 ? 14.664 -18.328 -22.969 1 97.38 324 ALA B C 1
ATOM 6858 O O . ALA B 1 324 ? 15.43 -18.219 -23.938 1 97.38 324 ALA B O 1
ATOM 6859 N N . CYS B 1 325 ? 14.195 -17.359 -22.344 1 97.69 325 CYS B N 1
ATOM 6860 C CA . CYS B 1 325 ? 14.562 -15.969 -22.594 1 97.69 325 CYS B CA 1
ATOM 6861 C C . CYS B 1 325 ? 14.562 -15.156 -21.297 1 97.69 325 CYS B C 1
ATOM 6863 O O . CYS B 1 325 ? 13.633 -15.258 -20.5 1 97.69 325 CYS B O 1
ATOM 6865 N N . GLY B 1 326 ? 15.609 -14.359 -21.078 1 96.69 326 GLY B N 1
ATOM 6866 C CA . GLY B 1 326 ? 15.688 -13.547 -19.875 1 96.69 326 GLY B CA 1
ATOM 6867 C C . GLY B 1 326 ? 16.734 -12.445 -19.969 1 96.69 326 GLY B C 1
ATOM 6868 O O . GLY B 1 326 ? 17.609 -12.484 -20.844 1 96.69 326 GLY B O 1
ATOM 6869 N N . THR B 1 327 ? 16.609 -11.453 -19.156 1 93.56 327 THR B N 1
ATOM 6870 C CA . THR B 1 327 ? 17.656 -10.445 -19.047 1 93.56 327 THR B CA 1
ATOM 6871 C C . THR B 1 327 ? 18.891 -11.023 -18.375 1 93.56 327 THR B C 1
ATOM 6873 O O . THR B 1 327 ? 18.797 -11.969 -17.594 1 93.56 327 THR B O 1
ATOM 6876 N N . ILE B 1 328 ? 20 -10.5 -18.703 1 89.69 328 ILE B N 1
ATOM 6877 C CA . ILE B 1 328 ? 21.234 -11.039 -18.156 1 89.69 328 ILE B CA 1
ATOM 6878 C C . ILE B 1 328 ? 22.156 -9.891 -17.734 1 89.69 328 ILE B C 1
ATOM 6880 O O . ILE B 1 328 ? 22.234 -8.867 -18.422 1 89.69 328 ILE B O 1
ATOM 6884 N N . ARG B 1 329 ? 22.75 -10.031 -16.609 1 80.19 329 ARG B N 1
ATOM 6885 C CA . ARG B 1 329 ? 23.734 -9.047 -16.156 1 80.19 329 ARG B CA 1
ATOM 6886 C C . ARG B 1 329 ? 25.047 -9.211 -16.906 1 80.19 329 ARG B C 1
ATOM 6888 O O . ARG B 1 329 ? 25.484 -10.336 -17.172 1 80.19 329 ARG B O 1
ATOM 6895 N N . LYS B 1 330 ? 25.609 -8.094 -17.078 1 70.19 330 LYS B N 1
ATOM 6896 C CA . LYS B 1 330 ? 26.875 -8.125 -17.797 1 70.19 330 LYS B CA 1
ATOM 6897 C C . LYS B 1 330 ? 27.969 -8.805 -16.969 1 70.19 330 LYS B C 1
ATOM 6899 O O . LYS B 1 330 ? 28.922 -9.344 -17.531 1 70.19 330 LYS B O 1
ATOM 6904 N N . THR B 1 331 ? 27.734 -8.773 -15.672 1 62.78 331 THR B N 1
ATOM 6905 C CA . THR B 1 331 ? 28.75 -9.305 -14.766 1 62.78 331 THR B CA 1
ATOM 6906 C C . THR B 1 331 ? 28.531 -10.797 -14.531 1 62.78 331 THR B C 1
ATOM 6908 O O . THR B 1 331 ? 29.344 -11.445 -13.859 1 62.78 331 THR B O 1
ATOM 6911 N N . ARG B 1 332 ? 27.516 -11.305 -15.109 1 59.81 332 ARG B N 1
ATOM 6912 C CA . ARG B 1 332 ? 27.188 -12.711 -14.883 1 59.81 332 ARG B CA 1
ATOM 6913 C C . ARG B 1 332 ? 28.188 -13.625 -15.578 1 59.81 332 ARG B C 1
ATOM 6915 O O . ARG B 1 332 ? 28.656 -13.32 -16.688 1 59.81 332 ARG B O 1
ATOM 6922 N N . SER B 1 333 ? 28.562 -14.594 -14.867 1 51.5 333 SER B N 1
ATOM 6923 C CA . SER B 1 333 ? 29.453 -15.594 -15.461 1 51.5 333 SER B CA 1
ATOM 6924 C C . SER B 1 333 ? 28.875 -16.156 -16.75 1 51.5 333 SER B C 1
ATOM 6926 O O . SER B 1 333 ? 27.703 -16.516 -16.812 1 51.5 333 SER B O 1
ATOM 6928 N N . GLY B 1 334 ? 29.641 -16.141 -17.859 1 52.78 334 GLY B N 1
ATOM 6929 C CA . GLY B 1 334 ? 29.234 -16.688 -19.141 1 52.78 334 GLY B CA 1
ATOM 6930 C C . GLY B 1 334 ? 28.828 -15.609 -20.141 1 52.78 334 GLY B C 1
ATOM 6931 O O . GLY B 1 334 ? 28.641 -15.891 -21.328 1 52.78 334 GLY B O 1
ATOM 6932 N N . PHE B 1 335 ? 28.562 -14.414 -19.453 1 63.25 335 PHE B N 1
ATOM 6933 C CA . PHE B 1 335 ? 28.312 -13.32 -20.391 1 63.25 335 PHE B CA 1
ATOM 6934 C C . PHE B 1 335 ? 29.562 -13.047 -21.234 1 63.25 335 PHE B C 1
ATOM 6936 O O . PHE B 1 335 ? 30.672 -12.93 -20.703 1 63.25 335 PHE B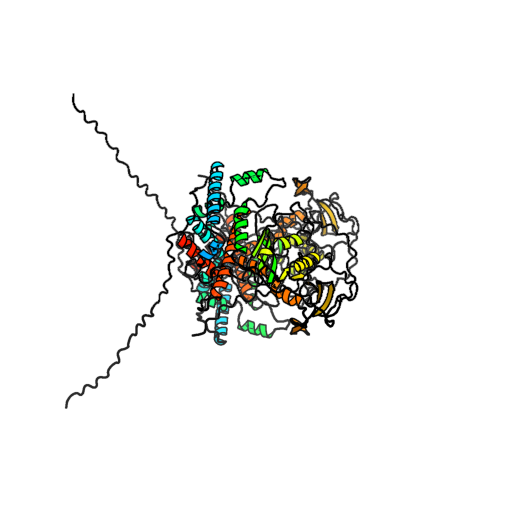 O 1
ATOM 6943 N N . PRO B 1 336 ? 29.344 -13.172 -22.578 1 58.59 336 PRO B N 1
ATOM 6944 C CA . PRO B 1 336 ? 30.531 -12.992 -23.422 1 58.59 336 PRO B CA 1
ATOM 6945 C C . PRO B 1 336 ? 31.203 -11.641 -23.188 1 58.59 336 PRO B C 1
ATOM 6947 O O . PRO B 1 336 ? 30.531 -10.625 -23.016 1 58.59 336 PRO B O 1
ATOM 6950 N N . LEU B 1 337 ? 32.281 -11.578 -22.609 1 53.25 337 LEU B N 1
ATOM 6951 C CA . LEU B 1 337 ? 33.094 -10.367 -22.438 1 53.25 337 LEU B CA 1
ATOM 6952 C C . LEU B 1 337 ? 33.25 -9.641 -23.766 1 53.25 337 LEU B C 1
ATOM 6954 O O . LEU B 1 337 ? 33.875 -10.172 -24.703 1 53.25 337 LEU B O 1
ATOM 6958 N N . THR B 1 338 ? 32.188 -9.094 -24.297 1 53.25 338 THR B N 1
ATOM 6959 C CA . THR B 1 338 ? 32.281 -8.469 -25.609 1 53.25 338 THR B CA 1
ATOM 6960 C C . THR B 1 338 ? 33.312 -7.352 -25.609 1 53.25 338 THR B C 1
ATOM 6962 O O . THR B 1 338 ? 33.156 -6.344 -24.922 1 53.25 338 THR B O 1
ATOM 6965 N N . VAL B 1 339 ? 34.438 -7.66 -25.703 1 51.25 339 VAL B N 1
ATOM 6966 C CA . VAL B 1 339 ? 35.438 -6.617 -25.75 1 51.25 339 VAL B CA 1
ATOM 6967 C C . VAL B 1 339 ? 35.281 -5.801 -27.031 1 51.25 339 VAL B C 1
ATOM 6969 O O . VAL B 1 339 ? 35.406 -4.57 -27.016 1 51.25 339 VAL B O 1
ATOM 6972 N N . GLN B 1 340 ? 35.031 -6.457 -28.266 1 51.72 340 GLN B N 1
ATOM 6973 C CA . GLN B 1 340 ? 35.094 -5.699 -29.5 1 51.72 340 GLN B CA 1
ATOM 6974 C C . GLN B 1 340 ? 33.719 -5.367 -30.031 1 51.72 340 GLN B C 1
ATOM 6976 O O . GLN B 1 340 ? 32.844 -6.234 -30.047 1 51.72 340 GLN B O 1
ATOM 6981 N N . ASN B 1 341 ? 33.219 -4.113 -30.422 1 57.62 341 ASN B N 1
ATOM 6982 C CA . ASN B 1 341 ? 32.031 -3.512 -31 1 57.62 341 ASN B CA 1
ATOM 6983 C C . ASN B 1 341 ? 30.875 -3.508 -30.031 1 57.62 341 ASN B C 1
ATOM 6985 O O . ASN B 1 341 ? 29.75 -3.871 -30.391 1 57.62 341 ASN B O 1
ATOM 6989 N N . ASP B 1 342 ? 31.109 -3.215 -28.859 1 67 342 ASP B N 1
ATOM 6990 C CA . ASP B 1 342 ? 30.078 -3.059 -27.844 1 67 342 ASP B CA 1
ATOM 6991 C C . ASP B 1 342 ? 29.219 -1.825 -28.109 1 67 342 ASP B C 1
ATOM 6993 O O . ASP B 1 342 ? 29.578 -0.98 -28.938 1 67 342 ASP B O 1
ATOM 6997 N N . LEU B 1 343 ? 28.016 -1.905 -27.672 1 72.12 343 LEU B N 1
ATOM 6998 C CA . LEU B 1 343 ? 27.172 -0.723 -27.781 1 72.12 343 LEU B CA 1
ATOM 6999 C C . LEU B 1 343 ? 27.875 0.509 -27.234 1 72.12 343 LEU B C 1
ATOM 7001 O O . LEU B 1 343 ? 28.391 0.485 -26.109 1 72.12 343 LEU B O 1
ATOM 7005 N N . PRO B 1 344 ? 28.031 1.488 -28.156 1 70.62 344 PRO B N 1
ATOM 7006 C CA . PRO B 1 344 ? 28.656 2.711 -27.641 1 70.62 344 PRO B CA 1
ATOM 7007 C C . PRO B 1 344 ? 27.906 3.316 -26.469 1 70.62 344 PRO B C 1
ATOM 7009 O O . PRO B 1 344 ? 26.703 3.07 -26.297 1 70.62 344 PRO B O 1
ATOM 7012 N N . LYS B 1 345 ? 28.562 3.953 -25.578 1 67.56 345 LYS B N 1
ATOM 7013 C CA . LYS B 1 345 ? 28 4.582 -24.406 1 67.56 345 LYS B CA 1
ATOM 7014 C C . LYS B 1 345 ? 26.859 5.531 -24.781 1 67.56 345 LYS B C 1
ATOM 7016 O O . LYS B 1 345 ? 25.859 5.621 -24.062 1 67.56 345 LYS B O 1
ATOM 7021 N N . LYS B 1 346 ? 27.016 6.18 -25.953 1 75.12 346 LYS B N 1
ATOM 7022 C CA . LYS B 1 346 ? 26 7.117 -26.391 1 75.12 346 LYS B CA 1
ATOM 7023 C C . LYS B 1 346 ? 25.188 6.543 -27.562 1 75.12 346 LYS B C 1
ATOM 7025 O O . LYS B 1 346 ? 24.859 7.258 -28.5 1 75.12 346 LYS B O 1
ATOM 7030 N N . ALA B 1 347 ? 24.859 5.34 -27.469 1 80.94 347 ALA B N 1
ATOM 7031 C CA . ALA B 1 347 ? 24.109 4.703 -28.547 1 80.94 347 ALA B CA 1
ATOM 7032 C C . ALA B 1 347 ? 22.703 5.285 -28.656 1 80.94 347 ALA B C 1
ATOM 7034 O O . ALA B 1 347 ? 22.125 5.711 -27.656 1 80.94 347 ALA B O 1
ATOM 7035 N N . GLN B 1 348 ? 22.234 5.398 -29.938 1 83.81 348 GLN B N 1
ATOM 7036 C CA . GLN B 1 348 ? 20.891 5.887 -30.188 1 83.81 348 GLN B CA 1
ATOM 7037 C C . GLN B 1 348 ? 19.844 4.836 -29.797 1 83.81 348 GLN B C 1
ATOM 7039 O O . GLN B 1 348 ? 20.125 3.637 -29.828 1 83.81 348 GLN B O 1
ATOM 7044 N N . ARG B 1 349 ? 18.797 5.328 -29.5 1 88.12 349 ARG B N 1
ATOM 7045 C CA . ARG B 1 349 ? 17.703 4.418 -29.172 1 88.12 349 ARG B CA 1
ATOM 7046 C C . ARG B 1 349 ? 17.375 3.504 -30.344 1 88.12 349 ARG B C 1
ATOM 7048 O O . ARG B 1 349 ? 17.281 3.959 -31.5 1 88.12 349 ARG B O 1
ATOM 7055 N N . GLY B 1 350 ? 17.344 2.182 -30.078 1 89.38 350 GLY B N 1
ATOM 7056 C CA . GLY B 1 350 ? 17.031 1.223 -31.125 1 89.38 350 GLY B CA 1
ATOM 7057 C C . GLY B 1 350 ? 18.25 0.471 -31.641 1 89.38 350 GLY B C 1
ATOM 7058 O O . GLY B 1 350 ? 18.125 -0.502 -32.375 1 89.38 350 GLY B O 1
ATOM 7059 N N . GLU B 1 351 ? 19.344 0.868 -31.281 1 90.19 351 GLU B N 1
ATOM 7060 C CA . GLU B 1 351 ? 20.562 0.167 -31.688 1 90.19 351 GLU B CA 1
ATOM 7061 C C . GLU B 1 351 ? 20.641 -1.225 -31.062 1 90.19 351 GLU B C 1
ATOM 7063 O O . GLU B 1 351 ? 20.281 -1.408 -29.906 1 90.19 351 GLU B O 1
ATOM 7068 N N . VAL B 1 352 ? 21.109 -2.191 -31.938 1 91.31 352 VAL B N 1
ATOM 7069 C CA . VAL B 1 352 ? 21.141 -3.584 -31.5 1 91.31 352 VAL B CA 1
ATOM 7070 C C . VAL B 1 352 ? 22.531 -4.18 -31.781 1 91.31 352 VAL B C 1
ATOM 7072 O O . VAL B 1 352 ? 23.109 -3.955 -32.844 1 91.31 352 VAL B O 1
ATOM 7075 N N . ARG B 1 353 ? 23.078 -4.785 -30.812 1 90 353 ARG B N 1
ATOM 7076 C CA . ARG B 1 353 ? 24.266 -5.637 -30.953 1 90 353 ARG B CA 1
ATOM 7077 C C . ARG B 1 353 ? 23.984 -7.043 -30.438 1 90 353 ARG B C 1
ATOM 7079 O O . ARG B 1 353 ? 23.312 -7.215 -29.422 1 90 353 ARG B O 1
ATOM 7086 N N . TRP B 1 354 ? 24.422 -8.016 -31.234 1 91.12 354 TRP B N 1
ATOM 7087 C CA . TRP B 1 354 ? 24.109 -9.375 -30.812 1 91.12 354 TRP B CA 1
ATOM 7088 C C . TRP B 1 354 ? 25.281 -10.312 -31.078 1 91.12 354 TRP B C 1
ATOM 7090 O O . TRP B 1 354 ? 26.141 -10.008 -31.906 1 91.12 354 TRP B O 1
ATOM 7100 N N . LEU B 1 355 ? 25.375 -11.312 -30.328 1 89.62 355 LEU B N 1
ATOM 7101 C CA . LEU B 1 355 ? 26.328 -12.398 -30.469 1 89.62 355 LEU B CA 1
ATOM 7102 C C . LEU B 1 355 ? 25.672 -13.75 -30.219 1 89.62 355 LEU B C 1
ATOM 7104 O O . LEU B 1 355 ? 24.844 -13.891 -29.312 1 89.62 355 LEU B O 1
ATOM 7108 N N . ARG B 1 356 ? 26.016 -14.719 -31.078 1 90.19 356 ARG B N 1
ATOM 7109 C CA . ARG B 1 356 ? 25.453 -16.047 -30.891 1 90.19 356 ARG B CA 1
ATOM 7110 C C . ARG B 1 356 ? 26.547 -17.062 -30.578 1 90.19 356 ARG B C 1
ATOM 7112 O O . ARG B 1 356 ? 27.578 -17.094 -31.25 1 90.19 356 ARG B O 1
ATOM 7119 N N . GLU B 1 357 ? 26.344 -17.75 -29.594 1 87.25 357 GLU B N 1
ATOM 7120 C CA . GLU B 1 357 ? 27.172 -18.891 -29.219 1 87.25 357 GLU B CA 1
ATOM 7121 C C . GLU B 1 357 ? 26.359 -20.188 -29.188 1 87.25 357 GLU B C 1
ATOM 7123 O O . GLU B 1 357 ? 25.594 -20.422 -28.25 1 87.25 357 GLU B O 1
ATOM 7128 N N . ASP B 1 358 ? 26.5 -20.984 -30.25 1 82.88 358 ASP B N 1
ATOM 7129 C CA . ASP B 1 358 ? 25.688 -22.188 -30.391 1 82.88 358 ASP B CA 1
ATOM 7130 C C . ASP B 1 358 ? 24.188 -21.844 -30.438 1 82.88 358 ASP B C 1
ATOM 7132 O O . ASP B 1 358 ? 23.75 -21.109 -31.328 1 82.88 358 ASP B O 1
ATOM 7136 N N . LYS B 1 359 ? 23.531 -22.281 -29.453 1 88.75 359 LYS B N 1
ATOM 7137 C CA . LYS B 1 359 ? 22.078 -22.062 -29.453 1 88.75 359 LYS B CA 1
ATOM 7138 C C . LYS B 1 359 ? 21.719 -20.797 -28.703 1 88.75 359 LYS B C 1
ATOM 7140 O O . LYS B 1 359 ? 20.562 -20.359 -28.75 1 88.75 359 LYS B O 1
ATOM 7145 N N . LEU B 1 360 ? 22.719 -20.141 -28.172 1 93.06 360 LEU B N 1
ATOM 7146 C CA . LEU B 1 360 ? 22.406 -19.031 -27.297 1 93.06 360 LEU B CA 1
ATOM 7147 C C . LEU B 1 360 ? 22.641 -17.703 -28 1 93.06 360 LEU B C 1
ATOM 7149 O O . LEU B 1 360 ? 23.672 -17.516 -28.656 1 93.06 360 LEU B O 1
ATOM 7153 N N . LEU B 1 361 ? 21.688 -16.906 -27.906 1 93.5 361 LEU B N 1
ATOM 7154 C CA . LEU B 1 361 ? 21.75 -15.539 -28.406 1 93.5 361 LEU B CA 1
ATOM 7155 C C . LEU B 1 361 ? 21.984 -14.547 -27.281 1 93.5 361 LEU B C 1
ATOM 7157 O O . LEU B 1 361 ? 21.281 -14.578 -26.266 1 93.5 361 LEU B O 1
ATOM 7161 N N . PHE B 1 362 ? 23 -13.758 -27.391 1 91.75 362 PHE B N 1
ATOM 7162 C CA . PHE B 1 362 ? 23.234 -12.641 -26.484 1 91.75 362 PHE B CA 1
ATOM 7163 C C . PHE B 1 362 ? 22.984 -11.312 -27.188 1 91.75 362 PHE B C 1
ATOM 7165 O O . PHE B 1 362 ? 23.516 -11.07 -28.281 1 91.75 362 PHE B O 1
ATOM 7172 N N . LEU B 1 363 ? 22.109 -10.555 -26.562 1 91.62 363 LEU B N 1
ATOM 7173 C CA . LEU B 1 363 ? 21.656 -9.328 -27.219 1 91.62 363 LEU B CA 1
ATOM 7174 C C . LEU B 1 363 ? 21.859 -8.117 -26.312 1 91.62 363 LEU B C 1
ATOM 7176 O O . LEU B 1 363 ? 21.625 -8.195 -25.109 1 91.62 363 LEU B O 1
ATOM 7180 N N . LYS B 1 364 ? 22.312 -7.008 -26.906 1 90.5 364 LYS B N 1
ATOM 7181 C CA . LYS B 1 364 ? 22.297 -5.676 -26.312 1 90.5 364 LYS B CA 1
ATOM 7182 C C . LYS B 1 364 ? 21.422 -4.715 -27.094 1 90.5 364 LYS B C 1
ATOM 7184 O O . LYS B 1 364 ? 21.531 -4.633 -28.328 1 90.5 364 LYS B O 1
ATOM 7189 N N . TRP B 1 365 ? 20.531 -4.105 -26.422 1 91.81 365 TRP B N 1
ATOM 7190 C CA . TRP B 1 365 ? 19.578 -3.201 -27.062 1 91.81 365 TRP B CA 1
ATOM 7191 C C . TRP B 1 365 ? 19.469 -1.888 -26.297 1 91.81 365 TRP B C 1
ATOM 7193 O O . TRP B 1 365 ? 19.406 -1.885 -25.062 1 91.81 365 TRP B O 1
ATOM 7203 N N . MET B 1 366 ? 19.516 -0.816 -27.078 1 90.56 366 MET B N 1
ATOM 7204 C CA . MET B 1 366 ? 19.453 0.496 -26.438 1 90.56 366 MET B CA 1
ATOM 7205 C C . MET B 1 366 ? 18.031 1.046 -26.469 1 90.56 366 MET B C 1
ATOM 7207 O O . MET B 1 366 ? 17.469 1.274 -27.547 1 90.56 366 MET B O 1
ATOM 7211 N N . ASP B 1 367 ? 17.453 1.229 -25.344 1 89.69 367 ASP B N 1
ATOM 7212 C CA . ASP B 1 367 ? 16.219 2.002 -25.188 1 89.69 367 ASP B CA 1
ATOM 7213 C C . ASP B 1 367 ? 16.484 3.324 -24.469 1 89.69 367 ASP B C 1
ATOM 7215 O O . ASP B 1 367 ? 17.312 4.121 -24.938 1 89.69 367 ASP B O 1
ATOM 7219 N N . LYS B 1 368 ? 15.852 3.613 -23.344 1 81.31 368 LYS B N 1
ATOM 7220 C CA . LYS B 1 368 ? 16.312 4.715 -22.5 1 81.31 368 LYS B CA 1
ATOM 7221 C C . LYS B 1 368 ? 17.609 4.359 -21.781 1 81.31 368 LYS B C 1
ATOM 7223 O O . LYS B 1 368 ? 18.453 5.227 -21.547 1 81.31 368 LYS B O 1
ATOM 7228 N N . ARG B 1 369 ? 17.688 3.018 -21.578 1 85.62 369 ARG B N 1
ATOM 7229 C CA . ARG B 1 369 ? 18.906 2.406 -21.016 1 85.62 369 ARG B CA 1
ATOM 7230 C C . ARG B 1 369 ? 19.266 1.135 -21.781 1 85.62 369 ARG B C 1
ATOM 7232 O O . ARG B 1 369 ? 18.453 0.601 -22.531 1 85.62 369 ARG B O 1
ATOM 7239 N N . GLU B 1 370 ? 20.422 0.75 -21.547 1 88.31 370 GLU B N 1
ATOM 7240 C CA . GLU B 1 370 ? 20.875 -0.481 -22.188 1 88.31 370 GLU B CA 1
ATOM 7241 C C . GLU B 1 370 ? 20.188 -1.703 -21.578 1 88.31 370 GLU B C 1
ATOM 7243 O O . GLU B 1 370 ? 20.109 -1.829 -20.359 1 88.31 370 GLU B O 1
ATOM 7248 N N . VAL B 1 371 ? 19.703 -2.535 -22.453 1 91.06 371 VAL B N 1
ATOM 7249 C CA . VAL B 1 371 ? 19.078 -3.781 -22.047 1 91.06 371 VAL B CA 1
ATOM 7250 C C . VAL B 1 371 ? 19.844 -4.969 -22.609 1 91.06 371 VAL B C 1
ATOM 7252 O O . VAL B 1 371 ? 20.109 -5.02 -23.812 1 91.06 371 VAL B O 1
ATOM 7255 N N . THR B 1 372 ? 20.234 -5.867 -21.797 1 91.75 372 THR B N 1
ATOM 7256 C CA . THR B 1 372 ? 20.922 -7.074 -22.234 1 91.75 372 THR B CA 1
ATOM 7257 C C . THR B 1 372 ? 20.047 -8.312 -22.016 1 91.75 372 THR B C 1
ATOM 7259 O O . THR B 1 372 ? 19.469 -8.484 -20.938 1 91.75 372 THR B O 1
ATOM 7262 N N . LEU B 1 373 ? 19.984 -9.188 -23.062 1 94.5 373 LEU B N 1
ATOM 7263 C CA . LEU B 1 373 ? 19.141 -10.375 -22.984 1 94.5 373 LEU B CA 1
ATOM 7264 C C . LEU B 1 373 ? 19.906 -11.609 -23.469 1 94.5 373 LEU B C 1
ATOM 7266 O O . LEU B 1 373 ? 20.859 -11.492 -24.234 1 94.5 373 LEU B O 1
ATOM 7270 N N . CYS B 1 374 ? 19.531 -12.695 -22.984 1 94.5 374 CYS B N 1
ATOM 7271 C CA . CYS B 1 374 ? 19.938 -14.016 -23.453 1 94.5 374 CYS B CA 1
ATOM 7272 C C . CYS B 1 374 ? 18.734 -14.852 -23.859 1 94.5 374 CYS B C 1
ATOM 7274 O O . CYS B 1 374 ? 17.703 -14.828 -23.188 1 94.5 374 CYS B O 1
ATOM 7276 N N . SER B 1 375 ? 18.812 -15.492 -25.016 1 96.25 375 SER B N 1
ATOM 7277 C CA . SER B 1 375 ? 17.688 -16.297 -25.5 1 96.25 375 SER B CA 1
ATOM 7278 C C . SER B 1 375 ? 18.172 -17.562 -26.188 1 96.25 375 SER B C 1
ATOM 7280 O O . SER B 1 375 ? 19.188 -17.531 -26.906 1 96.25 375 SER B O 1
ATOM 7282 N N . SER B 1 376 ? 17.453 -18.594 -26.031 1 96.44 376 SER B N 1
ATOM 7283 C CA . SER B 1 376 ? 17.734 -19.844 -26.734 1 96.44 376 SER B CA 1
ATOM 7284 C C . SER B 1 376 ? 16.719 -20.125 -27.828 1 96.44 376 SER B C 1
ATOM 7286 O O . SER B 1 376 ? 16.656 -21.219 -28.375 1 96.44 376 SER B O 1
ATOM 7288 N N . MET B 1 377 ? 15.867 -19.141 -28.203 1 95.38 377 MET B N 1
ATOM 7289 C CA . MET B 1 377 ? 14.781 -19.484 -29.109 1 95.38 377 MET B CA 1
ATOM 7290 C C . MET B 1 377 ? 14.555 -18.375 -30.125 1 95.38 377 MET B C 1
ATOM 7292 O O . MET B 1 377 ? 13.766 -18.531 -31.062 1 95.38 377 MET B O 1
ATOM 7296 N N . HIS B 1 378 ? 15.281 -17.281 -29.984 1 95.75 378 HIS B N 1
ATOM 7297 C CA . HIS B 1 378 ? 14.945 -16.141 -30.828 1 95.75 378 HIS B CA 1
ATOM 7298 C C . HIS B 1 378 ? 16.016 -15.898 -31.891 1 95.75 378 HIS B C 1
ATOM 7300 O O . HIS B 1 378 ? 17.172 -16.281 -31.719 1 95.75 378 HIS B O 1
ATOM 7306 N N . LYS B 1 379 ? 15.477 -15.258 -32.906 1 93.88 379 LYS B N 1
ATOM 7307 C CA . LYS B 1 379 ? 16.344 -14.586 -33.875 1 93.88 379 LYS B CA 1
ATOM 7308 C C . LYS B 1 379 ? 16.797 -13.234 -33.344 1 93.88 379 LYS B C 1
ATOM 7310 O O . LYS B 1 379 ? 16.078 -12.586 -32.562 1 93.88 379 LYS B O 1
ATOM 7315 N N . ALA B 1 380 ? 18.016 -12.828 -33.719 1 91.88 380 ALA B N 1
ATOM 7316 C CA . ALA B 1 380 ? 18.562 -11.578 -33.219 1 91.88 380 ALA B CA 1
ATOM 7317 C C . ALA B 1 380 ? 17.656 -10.398 -33.562 1 91.88 380 ALA B C 1
ATOM 7319 O O . ALA B 1 380 ? 17.344 -9.57 -32.688 1 91.88 380 ALA B O 1
ATOM 7320 N N . TYR B 1 381 ? 17.297 -10.352 -34.812 1 92.5 381 TYR B N 1
ATOM 7321 C CA . TYR B 1 381 ? 16.484 -9.227 -35.25 1 92.5 381 TYR B CA 1
ATOM 7322 C C . TYR B 1 381 ? 15.711 -9.586 -36.5 1 92.5 381 TYR B C 1
ATOM 7324 O O . TYR B 1 381 ? 16.297 -10.031 -37.5 1 92.5 381 TYR B O 1
ATOM 7332 N N . SER B 1 382 ? 14.359 -9.367 -36.438 1 91.06 382 SER B N 1
ATOM 7333 C CA . SER B 1 382 ? 13.539 -9.68 -37.594 1 91.06 382 SER B CA 1
ATOM 7334 C C . SER B 1 382 ? 12.914 -8.422 -38.188 1 91.06 382 SER B C 1
ATOM 7336 O O . SER B 1 382 ? 12.031 -8.5 -39.062 1 91.06 382 SER B O 1
ATOM 7338 N N . GLY B 1 383 ? 13.258 -7.23 -37.688 1 90.81 383 GLY B N 1
ATOM 7339 C CA . GLY B 1 383 ? 12.727 -5.988 -38.25 1 90.81 383 GLY B CA 1
ATOM 7340 C C . GLY B 1 383 ? 11.555 -5.445 -37.438 1 90.81 383 GLY B C 1
ATOM 7341 O O . GLY B 1 383 ? 10.859 -4.531 -37.906 1 90.81 383 GLY B O 1
ATOM 7342 N N . LYS B 1 384 ? 11.352 -5.992 -36.281 1 92.31 384 LYS B N 1
ATOM 7343 C CA . LYS B 1 384 ? 10.25 -5.527 -35.438 1 92.31 384 LYS B CA 1
ATOM 7344 C C . LYS B 1 384 ? 10.562 -4.164 -34.844 1 92.31 384 LYS B C 1
ATOM 7346 O O . LYS B 1 384 ? 11.734 -3.805 -34.688 1 92.31 384 LYS B O 1
ATOM 7351 N N . THR B 1 385 ? 9.453 -3.375 -34.625 1 92.5 385 THR B N 1
ATOM 7352 C CA . THR B 1 385 ? 9.586 -2.062 -34 1 92.5 385 THR B CA 1
ATOM 7353 C C . THR B 1 385 ? 8.586 -1.896 -32.875 1 92.5 385 THR B C 1
ATOM 7355 O O . THR B 1 385 ? 7.605 -2.641 -32.781 1 92.5 385 THR B O 1
ATOM 7358 N N . ILE B 1 386 ? 8.906 -1.062 -31.969 1 91.62 386 ILE B N 1
ATOM 7359 C CA . ILE B 1 386 ? 8 -0.714 -30.875 1 91.62 386 ILE B CA 1
ATOM 7360 C C . ILE B 1 386 ? 7.797 0.799 -30.844 1 91.62 386 ILE B C 1
ATOM 7362 O O . ILE B 1 386 ? 8.688 1.561 -31.234 1 91.62 386 ILE B O 1
ATOM 7366 N N . LYS B 1 387 ? 6.645 1.21 -30.438 1 89.62 387 LYS B N 1
ATOM 7367 C CA . LYS B 1 387 ? 6.312 2.629 -30.344 1 89.62 387 LYS B CA 1
ATOM 7368 C C . LYS B 1 387 ? 6.855 3.246 -29.062 1 89.62 387 LYS B C 1
ATOM 7370 O O . LYS B 1 387 ? 6.711 2.668 -27.984 1 89.62 387 LYS B O 1
ATOM 7375 N N . ARG B 1 388 ? 7.605 4.305 -29.172 1 87 388 ARG B N 1
ATOM 7376 C CA . ARG B 1 388 ? 8.094 5.074 -28.031 1 87 388 ARG B CA 1
ATOM 7377 C C . ARG B 1 388 ? 7.793 6.559 -28.203 1 87 388 ARG B C 1
ATOM 7379 O O . ARG B 1 388 ? 7.793 7.074 -29.328 1 87 388 ARG B O 1
ATOM 7386 N N . LYS B 1 389 ? 7.414 7.242 -27.094 1 81.75 389 LYS B N 1
ATOM 7387 C CA . LYS B 1 389 ? 7.266 8.695 -27.094 1 81.75 389 LYS B CA 1
ATOM 7388 C C . LYS B 1 389 ? 8.609 9.383 -26.844 1 81.75 389 LYS B C 1
ATOM 7390 O O . LYS B 1 389 ? 9.281 9.094 -25.859 1 81.75 389 LYS B O 1
ATOM 7395 N N . VAL B 1 390 ? 9.07 10.117 -27.781 1 77.5 390 VAL B N 1
ATOM 7396 C CA . VAL B 1 390 ? 10.328 10.852 -27.672 1 77.5 390 VAL B CA 1
ATOM 7397 C C . VAL B 1 390 ? 10.062 12.352 -27.797 1 77.5 390 VAL B C 1
ATOM 7399 O O . VAL B 1 390 ? 9.195 12.773 -28.578 1 77.5 390 VAL B O 1
ATOM 7402 N N . LYS B 1 391 ? 10.617 13.07 -26.844 1 74.31 391 LYS B N 1
ATOM 7403 C CA . LYS B 1 391 ? 10.492 14.523 -26.922 1 74.31 391 LYS B CA 1
ATOM 7404 C C . LYS B 1 391 ? 11.523 15.109 -27.875 1 74.31 391 LYS B C 1
ATOM 7406 O O . LYS B 1 391 ? 12.734 15 -27.656 1 74.31 391 LYS B O 1
ATOM 7411 N N . GLU B 1 392 ? 11.094 15.352 -28.969 1 70.12 392 GLU B N 1
ATOM 7412 C CA . GLU B 1 392 ? 11.93 16.031 -29.938 1 70.12 392 GLU B CA 1
ATOM 7413 C C . GLU B 1 392 ? 11.516 17.5 -30.109 1 70.12 392 GLU B C 1
ATOM 7415 O O . GLU B 1 392 ? 10.352 17.781 -30.391 1 70.12 392 GLU B O 1
ATOM 7420 N N . GLN B 1 393 ? 12.453 18.344 -29.875 1 70.5 393 GLN B N 1
ATOM 7421 C CA . GLN B 1 393 ? 12.234 19.781 -29.984 1 70.5 393 GLN B CA 1
ATOM 7422 C C . GLN B 1 393 ? 11.07 20.234 -29.109 1 70.5 393 GLN B C 1
ATOM 7424 O O . GLN B 1 393 ? 10.203 20.984 -29.578 1 70.5 393 GLN B O 1
ATOM 7429 N N . GLY B 1 394 ? 10.93 19.641 -27.891 1 67.12 394 GLY B N 1
ATOM 7430 C CA . GLY B 1 394 ? 9.961 20.094 -26.906 1 67.12 394 GLY B CA 1
ATOM 7431 C C . GLY B 1 394 ? 8.586 19.469 -27.094 1 67.12 394 GLY B C 1
ATOM 7432 O O . GLY B 1 394 ? 7.668 19.719 -26.312 1 67.12 394 GLY B O 1
ATOM 7433 N N . VAL B 1 395 ? 8.406 18.828 -28.219 1 75.19 395 VAL B N 1
ATOM 7434 C CA . VAL B 1 395 ? 7.098 18.25 -28.5 1 75.19 395 VAL B CA 1
ATOM 7435 C C . VAL B 1 395 ? 7.176 16.734 -28.406 1 75.19 395 VAL B C 1
ATOM 7437 O O . VAL B 1 395 ? 8.133 16.125 -28.875 1 75.19 395 VAL B O 1
ATOM 7440 N N . TRP B 1 396 ? 6.258 16.188 -27.75 1 78 396 TRP B N 1
ATOM 7441 C CA . TRP B 1 396 ? 6.207 14.734 -27.641 1 78 396 TRP B CA 1
ATOM 7442 C C . TRP B 1 396 ? 5.723 14.109 -28.938 1 78 396 TRP B C 1
ATOM 7444 O O . TRP B 1 396 ? 4.715 14.539 -29.5 1 78 396 TRP B O 1
ATOM 7454 N N . GLN B 1 397 ? 6.57 13.32 -29.516 1 81.38 397 GLN B N 1
ATOM 7455 C CA . GLN B 1 397 ? 6.195 12.602 -30.719 1 81.38 397 GLN B CA 1
ATOM 7456 C C . GLN B 1 397 ? 6.355 11.094 -30.547 1 81.38 397 GLN B C 1
ATOM 7458 O O . GLN B 1 397 ? 7.211 10.641 -29.781 1 81.38 397 GLN B O 1
ATOM 7463 N N . THR B 1 398 ? 5.453 10.312 -31.094 1 87.75 398 THR B N 1
ATOM 7464 C CA . THR B 1 398 ? 5.559 8.859 -31.094 1 87.75 398 THR B CA 1
ATOM 7465 C C . THR B 1 398 ? 6.488 8.375 -32.188 1 87.75 398 THR B C 1
ATOM 7467 O O . THR B 1 398 ? 6.332 8.773 -33.344 1 87.75 398 THR B O 1
ATOM 7470 N N . THR B 1 399 ? 7.516 7.742 -31.875 1 86.31 399 THR B N 1
ATOM 7471 C CA . THR B 1 399 ? 8.461 7.23 -32.844 1 86.31 399 THR B CA 1
ATOM 7472 C C . THR B 1 399 ? 8.531 5.707 -32.812 1 86.31 399 THR B C 1
ATOM 7474 O O . THR B 1 399 ? 8.25 5.105 -31.766 1 86.31 399 THR B O 1
ATOM 7477 N N . GLN B 1 400 ? 8.891 5.086 -34 1 90.5 400 GLN B N 1
ATOM 7478 C CA . GLN B 1 400 ? 9.117 3.645 -34.094 1 90.5 400 GLN B CA 1
ATOM 7479 C C . GLN B 1 400 ? 10.586 3.303 -33.844 1 90.5 400 GLN B C 1
ATOM 7481 O O . GLN B 1 400 ? 11.453 3.744 -34.625 1 90.5 400 GLN B O 1
ATOM 7486 N N . VAL B 1 401 ? 10.82 2.561 -32.875 1 91.56 401 VAL B N 1
ATOM 7487 C CA . VAL B 1 401 ? 12.188 2.189 -32.531 1 91.56 401 VAL B CA 1
ATOM 7488 C C . VAL B 1 401 ? 12.406 0.706 -32.844 1 91.56 401 VAL B C 1
ATOM 7490 O O . VAL B 1 401 ? 11.594 -0.136 -32.438 1 91.56 401 VAL B O 1
ATOM 7493 N N . PRO B 1 402 ? 13.492 0.406 -33.625 1 92.5 402 PRO B N 1
ATOM 7494 C CA . PRO B 1 402 ? 13.797 -1.011 -33.812 1 92.5 402 PRO B CA 1
ATOM 7495 C C . PRO B 1 402 ? 13.93 -1.78 -32.5 1 92.5 402 PRO B C 1
ATOM 7497 O O . PRO B 1 402 ? 14.516 -1.277 -31.547 1 92.5 402 PRO B O 1
ATOM 7500 N N . CYS B 1 403 ? 13.273 -2.955 -32.438 1 94.5 403 CYS B N 1
ATOM 7501 C CA . CYS B 1 403 ? 13.25 -3.756 -31.234 1 94.5 403 CYS B CA 1
ATOM 7502 C C . CYS B 1 403 ? 13.5 -5.227 -31.547 1 94.5 403 CYS B C 1
ATOM 7504 O O . CYS B 1 403 ? 12.773 -5.828 -32.344 1 94.5 403 CYS B O 1
ATOM 7506 N N . PRO B 1 404 ? 14.547 -5.777 -30.953 1 94.75 404 PRO B N 1
ATOM 7507 C CA . PRO B 1 404 ? 14.812 -7.203 -31.156 1 94.75 404 PRO B CA 1
ATOM 7508 C C . PRO B 1 404 ? 13.625 -8.086 -30.766 1 94.75 404 PRO B C 1
ATOM 7510 O O . PRO B 1 404 ? 12.844 -7.727 -29.891 1 94.75 404 PRO B O 1
ATOM 7513 N N . ASP B 1 405 ? 13.523 -9.25 -31.406 1 94.69 405 ASP B N 1
ATOM 7514 C CA . ASP B 1 405 ? 12.422 -10.18 -31.188 1 94.69 405 ASP B CA 1
ATOM 7515 C C . ASP B 1 405 ? 12.359 -10.617 -29.719 1 94.69 405 ASP B C 1
ATOM 7517 O O . ASP B 1 405 ? 11.273 -10.695 -29.141 1 94.69 405 ASP B O 1
ATOM 7521 N N . ALA B 1 406 ? 13.5 -10.867 -29.203 1 95.75 406 ALA B N 1
ATOM 7522 C CA . ALA B 1 406 ? 13.578 -11.336 -27.812 1 95.75 406 ALA B CA 1
ATOM 7523 C C . ALA B 1 406 ? 13 -10.305 -26.859 1 95.75 406 ALA B C 1
ATOM 7525 O O . ALA B 1 406 ? 12.312 -10.656 -25.891 1 95.75 406 ALA B O 1
ATOM 7526 N N . VAL B 1 407 ? 13.219 -9.078 -27.125 1 95.38 407 VAL B N 1
ATOM 7527 C CA . VAL B 1 407 ? 12.734 -8 -26.266 1 95.38 407 VAL B CA 1
ATOM 7528 C C . VAL B 1 407 ? 11.219 -7.91 -26.359 1 95.38 407 VAL B C 1
ATOM 7530 O O . VAL B 1 407 ? 10.531 -7.746 -25.344 1 95.38 407 VAL B O 1
ATOM 7533 N N . VAL B 1 408 ? 10.703 -7.988 -27.531 1 95.19 408 VAL B N 1
ATOM 7534 C CA . VAL B 1 408 ? 9.266 -7.906 -27.75 1 95.19 408 VAL B CA 1
ATOM 7535 C C . VAL B 1 408 ? 8.562 -9.016 -26.969 1 95.19 408 VAL B C 1
ATOM 7537 O O . VAL B 1 408 ? 7.621 -8.75 -26.219 1 95.19 408 VAL B O 1
ATOM 7540 N N . ASP B 1 409 ? 9.062 -10.195 -27.125 1 96.31 409 ASP B N 1
ATOM 7541 C CA . ASP B 1 409 ? 8.453 -11.336 -26.453 1 96.31 409 ASP B CA 1
ATOM 7542 C C . ASP B 1 409 ? 8.641 -11.25 -24.953 1 96.31 409 ASP B C 1
ATOM 7544 O O . ASP B 1 409 ? 7.723 -11.562 -24.188 1 96.31 409 ASP B O 1
ATOM 7548 N N . TYR B 1 410 ? 9.797 -10.875 -24.594 1 96.88 410 TYR B N 1
ATOM 7549 C CA . TYR B 1 410 ? 10.086 -10.75 -23.172 1 96.88 410 TYR B CA 1
ATOM 7550 C C . TYR B 1 410 ? 9.117 -9.781 -22.5 1 96.88 410 TYR B C 1
ATOM 7552 O O . TYR B 1 410 ? 8.539 -10.086 -21.453 1 96.88 410 TYR B O 1
ATOM 7560 N N . ASN B 1 411 ? 8.914 -8.625 -23.078 1 93.5 411 ASN B N 1
ATOM 7561 C CA . ASN B 1 411 ? 8.008 -7.621 -22.531 1 93.5 411 ASN B CA 1
ATOM 7562 C C . ASN B 1 411 ? 6.574 -8.133 -22.453 1 93.5 411 ASN B C 1
ATOM 7564 O O . ASN B 1 411 ? 5.832 -7.789 -21.547 1 93.5 411 ASN B O 1
ATOM 7568 N N . LYS B 1 412 ? 6.293 -8.93 -23.312 1 95.12 412 LYS B N 1
ATOM 7569 C CA . LYS B 1 412 ? 4.926 -9.43 -23.406 1 95.12 412 LYS B CA 1
ATOM 7570 C C . LYS B 1 412 ? 4.68 -10.539 -22.391 1 95.12 412 LYS B C 1
ATOM 7572 O O . LYS B 1 412 ? 3.598 -10.625 -21.797 1 95.12 412 LYS B O 1
ATOM 7577 N N . TRP B 1 413 ? 5.695 -11.391 -22.141 1 97.38 413 TRP B N 1
ATOM 7578 C CA . TRP B 1 413 ? 5.371 -12.664 -21.5 1 97.38 413 TRP B CA 1
ATOM 7579 C C . TRP B 1 413 ? 6.055 -12.781 -20.141 1 97.38 413 TRP B C 1
ATOM 7581 O O . TRP B 1 413 ? 5.75 -13.68 -19.359 1 97.38 413 TRP B O 1
ATOM 7591 N N . MET B 1 414 ? 6.945 -11.859 -19.75 1 96.69 414 MET B N 1
ATOM 7592 C CA . MET B 1 414 ? 7.66 -11.953 -18.469 1 96.69 414 MET B CA 1
ATOM 7593 C C . MET B 1 414 ? 6.742 -11.617 -17.312 1 96.69 414 MET B C 1
ATOM 7595 O O . MET B 1 414 ? 7.012 -12 -16.172 1 96.69 414 MET B O 1
ATOM 7599 N N . GLY B 1 415 ? 5.594 -11.047 -17.484 1 95.5 415 GLY B N 1
ATOM 7600 C CA . GLY B 1 415 ? 4.773 -10.477 -16.422 1 95.5 415 GLY B CA 1
ATOM 7601 C C . GLY B 1 415 ? 3.76 -11.461 -15.867 1 95.5 415 GLY B C 1
ATOM 7602 O O . GLY B 1 415 ? 2.777 -11.062 -15.242 1 95.5 415 GLY B O 1
ATOM 7603 N N . GLY B 1 416 ? 3.943 -12.727 -16.078 1 96.75 416 GLY B N 1
ATOM 7604 C CA . GLY B 1 416 ? 2.963 -13.688 -15.617 1 96.75 416 GLY B CA 1
ATOM 7605 C C . GLY B 1 416 ? 2.814 -13.711 -14.109 1 96.75 416 GLY B C 1
ATOM 7606 O O . GLY B 1 416 ? 1.695 -13.703 -13.586 1 96.75 416 GLY B O 1
ATOM 7607 N N . VAL B 1 417 ? 3.914 -13.781 -13.406 1 96.81 417 VAL B N 1
ATOM 7608 C CA . VAL B 1 417 ? 3.885 -13.812 -11.945 1 96.81 417 VAL B CA 1
ATOM 7609 C C . VAL B 1 417 ? 3.369 -12.477 -11.414 1 96.81 417 VAL B C 1
ATOM 7611 O O . VAL B 1 417 ? 2.604 -12.438 -10.453 1 96.81 417 VAL B O 1
ATOM 7614 N N . ASP B 1 418 ? 3.781 -11.422 -12.07 1 93.19 418 ASP B N 1
ATOM 7615 C CA . ASP B 1 418 ? 3.277 -10.102 -11.703 1 93.19 418 ASP B CA 1
ATOM 7616 C C . ASP B 1 418 ? 1.76 -10.031 -11.859 1 93.19 418 ASP B C 1
ATOM 7618 O O . ASP B 1 418 ? 1.07 -9.453 -11.016 1 93.19 418 ASP B O 1
ATOM 7622 N N . LEU B 1 419 ? 1.333 -10.547 -12.938 1 96.25 419 LEU B N 1
ATOM 7623 C CA . LEU B 1 419 ? -0.108 -10.609 -13.156 1 96.25 419 LEU B CA 1
ATOM 7624 C C . LEU B 1 419 ? -0.793 -11.414 -12.055 1 96.25 419 LEU B C 1
ATOM 7626 O O . LEU B 1 419 ? -1.812 -10.977 -11.508 1 96.25 419 LEU B O 1
ATOM 7630 N N . SER B 1 420 ? -0.26 -12.492 -11.766 1 97.25 420 SER B N 1
ATOM 7631 C CA . SER B 1 420 ? -0.774 -13.336 -10.688 1 97.25 420 SER B CA 1
ATOM 7632 C C . SER B 1 420 ? -0.787 -12.578 -9.359 1 97.25 420 SER B C 1
ATOM 7634 O O . SER B 1 420 ? -1.788 -12.594 -8.641 1 97.25 420 SER B O 1
ATOM 7636 N N . ASP B 1 421 ? 0.26 -11.953 -9.039 1 94.19 421 ASP B N 1
ATOM 7637 C CA . ASP B 1 421 ? 0.384 -11.203 -7.789 1 94.19 421 ASP B CA 1
ATOM 7638 C C . ASP B 1 421 ? -0.646 -10.078 -7.719 1 94.19 421 ASP B C 1
ATOM 7640 O O . ASP B 1 421 ? -1.205 -9.805 -6.656 1 94.19 421 ASP B O 1
ATOM 7644 N N . ALA B 1 422 ? -0.831 -9.414 -8.82 1 93.88 422 ALA B N 1
ATOM 7645 C CA . ALA B 1 422 ? -1.837 -8.359 -8.867 1 93.88 422 ALA B CA 1
ATOM 7646 C C . ALA B 1 422 ? -3.225 -8.906 -8.547 1 93.88 422 ALA B C 1
ATOM 7648 O O . ALA B 1 422 ? -3.967 -8.32 -7.758 1 93.88 422 ALA B O 1
ATOM 7649 N N . LEU B 1 423 ? -3.539 -10.023 -9.148 1 96.25 423 LEU B N 1
ATOM 7650 C CA . LEU B 1 423 ? -4.836 -10.656 -8.922 1 96.25 423 LEU B CA 1
ATOM 7651 C C . LEU B 1 423 ? -5 -11.047 -7.457 1 96.25 423 LEU B C 1
ATOM 7653 O O . LEU B 1 423 ? -6.094 -10.938 -6.898 1 96.25 423 LEU B O 1
ATOM 7657 N N . LEU B 1 424 ? -3.941 -11.445 -6.867 1 95.81 424 LEU B N 1
ATOM 7658 C CA . LEU B 1 424 ? -3.971 -11.844 -5.465 1 95.81 424 LEU B CA 1
ATOM 7659 C C . LEU B 1 424 ? -4.152 -10.633 -4.562 1 95.81 424 LEU B C 1
ATOM 7661 O O . LEU B 1 424 ? -4.801 -10.719 -3.514 1 95.81 424 LEU B O 1
ATOM 7665 N N . LYS B 1 425 ? -3.611 -9.578 -4.941 1 91.69 425 LYS B N 1
ATOM 7666 C CA . LYS B 1 425 ? -3.559 -8.383 -4.102 1 91.69 425 LYS B CA 1
ATOM 7667 C C . LYS B 1 425 ? -4.898 -7.652 -4.098 1 91.69 425 LYS B C 1
ATOM 7669 O O . LYS B 1 425 ? -5.281 -7.051 -3.092 1 91.69 425 LYS B O 1
ATOM 7674 N N . TYR B 1 426 ? -5.684 -7.715 -5.113 1 90.25 426 TYR B N 1
ATOM 7675 C CA . TYR B 1 426 ? -6.879 -6.902 -5.297 1 90.25 426 TYR B CA 1
ATOM 7676 C C . TYR B 1 426 ? -7.871 -7.125 -4.16 1 90.25 426 TYR B C 1
ATOM 7678 O O . TYR B 1 426 ? -8.453 -6.172 -3.639 1 90.25 426 TYR B O 1
ATOM 7686 N N . TYR B 1 427 ? -8.148 -8.328 -3.826 1 93.75 427 TYR B N 1
ATOM 7687 C CA . TYR B 1 427 ? -9.141 -8.664 -2.811 1 93.75 427 TYR B CA 1
ATOM 7688 C C . TYR B 1 427 ? -8.547 -9.602 -1.765 1 93.75 427 TYR B C 1
ATOM 7690 O O . TYR B 1 427 ? -9.211 -10.547 -1.324 1 93.75 427 TYR B O 1
ATOM 7698 N N . ARG B 1 428 ? -7.312 -9.258 -1.45 1 91.81 428 ARG B N 1
ATOM 7699 C CA . ARG B 1 428 ? -6.605 -10.094 -0.491 1 91.81 428 ARG B CA 1
ATOM 7700 C C . ARG B 1 428 ? -7.332 -10.133 0.848 1 91.81 428 ARG B C 1
ATOM 7702 O O . ARG B 1 428 ? -7.836 -9.109 1.315 1 91.81 428 ARG B O 1
ATOM 7709 N N . VAL B 1 429 ? -7.367 -11.305 1.371 1 88.75 429 VAL B N 1
ATOM 7710 C CA . VAL B 1 429 ? -7.949 -11.461 2.699 1 88.75 429 VAL B CA 1
ATOM 7711 C C . VAL B 1 429 ? -7.16 -10.633 3.713 1 88.75 429 VAL B C 1
ATOM 7713 O O . VAL B 1 429 ? -5.926 -10.633 3.689 1 88.75 429 VAL B O 1
ATOM 7716 N N . GLN B 1 430 ? -7.848 -9.836 4.414 1 73.44 430 GLN B N 1
ATOM 7717 C CA . GLN B 1 430 ? -7.223 -8.898 5.344 1 73.44 430 GLN B CA 1
ATOM 7718 C C . GLN B 1 430 ? -7.16 -9.484 6.75 1 73.44 430 GLN B C 1
ATOM 7720 O O . GLN B 1 430 ? -8.172 -9.523 7.453 1 73.44 430 GLN B O 1
ATOM 7725 N N . GLN B 1 431 ? -6.051 -10.109 7.172 1 76.19 431 GLN B N 1
ATOM 7726 C CA . GLN B 1 431 ? -5.863 -10.594 8.531 1 76.19 431 GLN B CA 1
ATOM 7727 C C . GLN B 1 431 ? -4.449 -10.312 9.031 1 76.19 431 GLN B C 1
ATOM 7729 O O . GLN B 1 431 ? -3.473 -10.57 8.328 1 76.19 431 GLN B O 1
ATOM 7734 N N . LYS B 1 432 ? -4.531 -9.57 10.117 1 74.44 432 LYS B N 1
ATOM 7735 C CA . LYS B 1 432 ? -3.25 -9.32 10.766 1 74.44 432 LYS B CA 1
ATOM 7736 C C . LYS B 1 432 ? -2.885 -10.453 11.727 1 74.44 432 LYS B C 1
ATOM 7738 O O . LYS B 1 432 ? -3.736 -10.945 12.469 1 74.44 432 LYS B O 1
ATOM 7743 N N . THR B 1 433 ? -1.779 -11.031 11.438 1 77.56 433 THR B N 1
ATOM 7744 C CA . THR B 1 433 ? -1.342 -12.109 12.32 1 77.56 433 THR B CA 1
ATOM 7745 C C . THR B 1 433 ? 0.165 -12.039 12.555 1 77.56 433 THR B C 1
ATOM 7747 O O . THR B 1 433 ? 0.909 -11.555 11.695 1 77.56 433 THR B O 1
ATOM 7750 N N . MET B 1 434 ? 0.482 -12.508 13.758 1 75.44 434 MET B N 1
ATOM 7751 C CA . MET B 1 434 ? 1.9 -12.609 14.094 1 75.44 434 MET B CA 1
ATOM 7752 C C . MET B 1 434 ? 2.406 -14.039 13.898 1 75.44 434 MET B C 1
ATOM 7754 O O . MET B 1 434 ? 3.609 -14.289 13.984 1 75.44 434 MET B O 1
ATOM 7758 N N . LYS B 1 435 ? 1.505 -14.898 13.68 1 85.75 435 LYS B N 1
ATOM 7759 C CA . LYS B 1 435 ? 1.903 -16.281 13.438 1 85.75 435 LYS B CA 1
ATOM 7760 C C . LYS B 1 435 ? 2.191 -16.531 11.961 1 85.75 435 LYS B C 1
ATOM 7762 O O . LYS B 1 435 ? 1.303 -16.375 11.117 1 85.75 435 LYS B O 1
ATOM 7767 N N . TRP B 1 436 ? 3.33 -17.062 11.703 1 86.94 436 TRP B N 1
ATOM 7768 C CA . TRP B 1 436 ? 3.793 -17.156 10.32 1 86.94 436 TRP B CA 1
ATOM 7769 C C . TRP B 1 436 ? 2.941 -18.141 9.531 1 86.94 436 TRP B C 1
ATOM 7771 O O . TRP B 1 436 ? 2.633 -17.906 8.367 1 86.94 436 TRP B O 1
ATOM 7781 N N . TYR B 1 437 ? 2.627 -19.312 10.133 1 91.25 437 TYR B N 1
ATOM 7782 C CA . TYR B 1 437 ? 1.921 -20.344 9.375 1 91.25 437 TYR B CA 1
ATOM 7783 C C . TYR B 1 437 ? 0.509 -19.891 9.023 1 91.25 437 TYR B C 1
ATOM 7785 O O . TYR B 1 437 ? -0.068 -20.344 8.031 1 91.25 437 TYR B O 1
ATOM 7793 N N . LYS B 1 438 ? -0.085 -18.984 9.789 1 93.12 438 LYS B N 1
ATOM 7794 C CA . LYS B 1 438 ? -1.395 -18.422 9.461 1 93.12 438 LYS B CA 1
ATOM 7795 C C . LYS B 1 438 ? -1.306 -17.484 8.258 1 93.12 438 LYS B C 1
ATOM 7797 O O . LYS B 1 438 ? -2.242 -17.391 7.461 1 93.12 438 LYS B O 1
ATOM 7802 N N . THR B 1 439 ? -0.187 -16.766 8.172 1 91.06 439 THR B N 1
ATOM 7803 C CA . THR B 1 439 ? 0.056 -15.938 6.992 1 91.06 439 THR B CA 1
ATOM 7804 C C . THR B 1 439 ? -0.027 -16.766 5.719 1 91.06 439 THR B C 1
ATOM 7806 O O . THR B 1 439 ? -0.647 -16.359 4.738 1 91.06 439 THR B O 1
ATOM 7809 N N . PHE B 1 440 ? 0.55 -17.938 5.789 1 93.06 440 PHE B N 1
ATOM 7810 C CA . PHE B 1 440 ? 0.527 -18.812 4.629 1 93.06 440 PHE B CA 1
ATOM 7811 C C . PHE B 1 440 ? -0.875 -19.375 4.398 1 93.06 440 PHE B C 1
ATOM 7813 O O . PHE B 1 440 ? -1.282 -19.578 3.252 1 93.06 440 PHE B O 1
ATOM 7820 N N . PHE B 1 441 ? -1.562 -19.656 5.434 1 96.06 441 PHE B N 1
ATOM 7821 C CA . PHE B 1 441 ? -2.941 -20.094 5.27 1 96.06 441 PHE B CA 1
ATOM 7822 C C . PHE B 1 441 ? -3.74 -19.078 4.453 1 96.06 441 PHE B C 1
ATOM 7824 O O . PHE B 1 441 ? -4.387 -19.453 3.467 1 96.06 441 PHE B O 1
ATOM 7831 N N . TYR B 1 442 ? -3.672 -17.859 4.898 1 95.75 442 TYR B N 1
ATOM 7832 C CA . TYR B 1 442 ? -4.414 -16.812 4.203 1 95.75 442 TYR B CA 1
ATOM 7833 C C . TYR B 1 442 ? -3.945 -16.688 2.762 1 95.75 442 TYR B C 1
ATOM 7835 O O . TYR B 1 442 ? -4.758 -16.5 1.851 1 95.75 442 TYR B O 1
ATOM 7843 N N . HIS B 1 443 ? -2.691 -16.781 2.557 1 95.12 443 HIS B N 1
ATOM 7844 C CA . HIS B 1 443 ? -2.141 -16.703 1.209 1 95.12 443 HIS B CA 1
ATOM 7845 C C . HIS B 1 443 ? -2.656 -17.844 0.331 1 95.12 443 HIS B C 1
ATOM 7847 O O . HIS B 1 443 ? -3.014 -17.625 -0.828 1 95.12 443 HIS B O 1
ATOM 7853 N N . PHE B 1 444 ? -2.668 -19 0.869 1 97.62 444 PHE B N 1
ATOM 7854 C CA . PHE B 1 444 ? -3.123 -20.156 0.109 1 97.62 444 PHE B CA 1
ATOM 7855 C C . PHE B 1 444 ? -4.609 -20.047 -0.211 1 97.62 444 PHE B C 1
ATOM 7857 O O . PHE B 1 444 ? -5.059 -20.5 -1.267 1 97.62 444 PHE B O 1
ATOM 7864 N N . VAL B 1 445 ? -5.352 -19.453 0.675 1 97.94 445 VAL B N 1
ATOM 7865 C CA . VAL B 1 445 ? -6.754 -19.188 0.386 1 97.94 445 VAL B CA 1
ATOM 7866 C C . VAL B 1 445 ? -6.867 -18.266 -0.827 1 97.94 445 VAL B C 1
ATOM 7868 O O . VAL B 1 445 ? -7.641 -18.531 -1.748 1 97.94 445 VAL B O 1
ATOM 7871 N N . ASP B 1 446 ? -6.09 -17.25 -0.86 1 97.69 446 ASP B N 1
ATOM 7872 C CA . ASP B 1 446 ? -6.102 -16.312 -1.975 1 97.69 446 ASP B CA 1
ATOM 7873 C C . ASP B 1 446 ? -5.676 -16.984 -3.273 1 97.69 446 ASP B C 1
ATOM 7875 O O . ASP B 1 446 ? -6.277 -16.766 -4.324 1 97.69 446 ASP B O 1
ATOM 7879 N N . VAL B 1 447 ? -4.637 -17.797 -3.193 1 98.38 447 VAL B N 1
ATOM 7880 C CA . VAL B 1 447 ? -4.176 -18.516 -4.375 1 98.38 447 VAL B CA 1
ATOM 7881 C C . VAL B 1 447 ? -5.297 -19.406 -4.914 1 98.38 447 VAL B C 1
ATOM 7883 O O . VAL B 1 447 ? -5.555 -19.438 -6.117 1 98.38 447 VAL B O 1
ATOM 7886 N N . ALA B 1 448 ? -5.926 -20.094 -4 1 98.75 448 ALA B N 1
ATOM 7887 C CA . ALA B 1 448 ? -7.023 -20.969 -4.379 1 98.75 448 ALA B CA 1
ATOM 7888 C C . ALA B 1 448 ? -8.148 -20.203 -5.062 1 98.75 448 ALA B C 1
ATOM 7890 O O . ALA B 1 448 ? -8.68 -20.641 -6.082 1 98.75 448 ALA B O 1
ATOM 7891 N N . ILE B 1 449 ? -8.461 -19.062 -4.551 1 98.62 449 ILE B N 1
ATOM 7892 C CA . ILE B 1 449 ? -9.547 -18.25 -5.094 1 98.62 449 ILE B CA 1
ATOM 7893 C C . ILE B 1 449 ? -9.172 -17.75 -6.484 1 98.62 449 ILE B C 1
ATOM 7895 O O . ILE B 1 449 ? -9.953 -17.859 -7.43 1 98.62 449 ILE B O 1
ATOM 7899 N N . VAL B 1 450 ? -8.039 -17.219 -6.641 1 98.69 450 VAL B N 1
ATOM 7900 C CA . VAL B 1 450 ? -7.617 -16.625 -7.906 1 98.69 450 VAL B CA 1
ATOM 7901 C C . VAL B 1 450 ? -7.504 -17.703 -8.977 1 98.69 450 VAL B C 1
ATOM 7903 O O . VAL B 1 450 ? -7.977 -17.531 -10.102 1 98.69 450 VAL B O 1
ATOM 7906 N N . ASN B 1 451 ? -6.859 -18.828 -8.625 1 98.81 451 ASN B N 1
ATOM 7907 C CA . ASN B 1 451 ? -6.773 -19.938 -9.578 1 98.81 451 ASN B CA 1
ATOM 7908 C C . ASN B 1 451 ? -8.156 -20.453 -9.969 1 98.81 451 ASN B C 1
ATOM 7910 O O . ASN B 1 451 ? -8.414 -20.734 -11.141 1 98.81 451 ASN B O 1
ATOM 7914 N N . SER B 1 452 ? -9.078 -20.547 -9.016 1 98.69 452 SER B N 1
ATOM 7915 C CA . SER B 1 452 ? -10.445 -20.953 -9.305 1 98.69 452 SER B CA 1
ATOM 7916 C C . SER B 1 452 ? -11.148 -19.953 -10.219 1 98.69 452 SER B C 1
ATOM 7918 O O . SER B 1 452 ? -11.883 -20.359 -11.133 1 98.69 452 SER B O 1
ATOM 7920 N N . TYR B 1 453 ? -10.984 -18.719 -10.016 1 98.44 453 TYR B N 1
ATOM 7921 C CA . TYR B 1 453 ? -11.562 -17.656 -10.828 1 98.44 453 TYR B CA 1
ATOM 7922 C C . TYR B 1 453 ? -11.078 -17.75 -12.273 1 98.44 453 TYR B C 1
ATOM 7924 O O . TYR B 1 453 ? -11.867 -17.625 -13.203 1 98.44 453 TYR B O 1
ATOM 7932 N N . ILE B 1 454 ? -9.734 -17.984 -12.398 1 98.62 454 ILE B N 1
ATOM 7933 C CA . ILE B 1 454 ? -9.148 -18.094 -13.734 1 98.62 454 ILE B CA 1
ATOM 7934 C C . ILE B 1 454 ? -9.75 -19.297 -14.453 1 98.62 454 ILE B C 1
ATOM 7936 O O . ILE B 1 454 ? -10.078 -19.219 -15.641 1 98.62 454 ILE B O 1
ATOM 7940 N N . ILE B 1 455 ? -9.891 -20.391 -13.742 1 98.31 455 ILE B N 1
ATOM 7941 C CA . ILE B 1 455 ? -10.508 -21.578 -14.32 1 98.31 455 ILE B CA 1
ATOM 7942 C C . ILE B 1 455 ? -11.945 -21.266 -14.742 1 98.31 455 ILE B C 1
ATOM 7944 O O . ILE B 1 455 ? -12.359 -21.609 -15.852 1 98.31 455 ILE B O 1
ATOM 7948 N N . HIS B 1 456 ? -12.68 -20.609 -13.883 1 97.62 456 HIS B N 1
ATOM 7949 C CA . HIS B 1 456 ? -14.047 -20.203 -14.18 1 97.62 456 HIS B CA 1
ATOM 7950 C C . HIS B 1 456 ? -14.117 -19.375 -15.461 1 97.62 456 HIS B C 1
ATOM 7952 O O . HIS B 1 456 ? -14.93 -19.656 -16.344 1 97.62 456 HIS B O 1
ATOM 7958 N N . LYS B 1 457 ? -13.305 -18.422 -15.531 1 96.5 457 LYS B N 1
ATOM 7959 C CA . LYS B 1 457 ? -13.273 -17.531 -16.688 1 96.5 457 LYS B CA 1
ATOM 7960 C C . LYS B 1 457 ? -13.031 -18.312 -17.984 1 96.5 457 LYS B C 1
ATOM 7962 O O . LYS B 1 457 ? -13.719 -18.078 -18.984 1 96.5 457 LYS B O 1
ATOM 7967 N N . LYS B 1 458 ? -12.133 -19.266 -17.969 1 95.5 458 LYS B N 1
ATOM 7968 C CA . LYS B 1 458 ? -11.789 -20.047 -19.156 1 95.5 458 LYS B CA 1
ATOM 7969 C C . LYS B 1 458 ? -12.906 -21.016 -19.516 1 95.5 458 LYS B C 1
ATOM 7971 O O . LYS B 1 458 ? -13.18 -21.25 -20.703 1 95.5 458 LYS B O 1
ATOM 7976 N N . LEU B 1 459 ? -13.555 -21.578 -18.531 1 94.94 459 LEU B N 1
ATOM 7977 C CA . LEU B 1 459 ? -14.648 -22.516 -18.781 1 94.94 459 LEU B CA 1
ATOM 7978 C C . LEU B 1 459 ? -15.836 -21.812 -19.422 1 94.94 459 LEU B C 1
ATOM 7980 O O . LEU B 1 459 ? -16.453 -22.344 -20.344 1 94.94 459 LEU B O 1
ATOM 7984 N N . VAL B 1 460 ? -16.109 -20.656 -18.922 1 92.75 460 VAL B N 1
ATOM 7985 C CA . VAL B 1 460 ? -17.266 -19.906 -19.391 1 92.75 460 VAL B CA 1
ATOM 7986 C C . VAL B 1 460 ? -17 -19.375 -20.797 1 92.75 460 VAL B C 1
ATOM 7988 O O . VAL B 1 460 ? -17.875 -19.406 -21.656 1 92.75 460 VAL B O 1
ATOM 7991 N N . LYS B 1 461 ? -15.867 -18.828 -21.016 1 87.75 461 LYS B N 1
ATOM 7992 C CA . LYS B 1 461 ? -15.5 -18.297 -22.328 1 87.75 461 LYS B CA 1
ATOM 7993 C C . LYS B 1 461 ? -15.562 -19.391 -23.406 1 87.75 461 LYS B C 1
ATOM 7995 O O . LYS B 1 461 ? -15.836 -19.094 -24.562 1 87.75 461 LYS B O 1
ATOM 8000 N N . GLY B 1 462 ? -15.305 -20.547 -23 1 80.56 462 GLY B N 1
ATOM 8001 C CA . GLY B 1 462 ? -15.336 -21.672 -23.938 1 80.56 462 GLY B CA 1
ATOM 8002 C C . GLY B 1 462 ? -16.75 -22.078 -24.328 1 80.56 462 GLY B C 1
ATOM 8003 O O . GLY B 1 462 ? -16.938 -22.75 -25.344 1 80.56 462 GLY B O 1
ATOM 8004 N N . LYS B 1 463 ? -17.672 -21.484 -23.547 1 81.44 463 LYS B N 1
ATOM 8005 C CA . LYS B 1 463 ? -19.047 -21.859 -23.844 1 81.44 463 LYS B CA 1
ATOM 8006 C C . LYS B 1 463 ? -19.641 -20.953 -24.906 1 81.44 463 LYS B C 1
ATOM 8008 O O . LYS B 1 463 ? -19.344 -19.75 -24.953 1 81.44 463 LYS B O 1
ATOM 8013 N N . ALA B 1 464 ? -20.234 -21.391 -25.859 1 73.62 464 ALA B N 1
ATOM 8014 C CA . ALA B 1 464 ? -20.797 -20.688 -27 1 73.62 464 ALA B CA 1
ATOM 8015 C C . ALA B 1 464 ? -22.172 -20.094 -26.641 1 73.62 464 ALA B C 1
ATOM 8017 O O . ALA B 1 464 ? -22.875 -19.578 -27.516 1 73.62 464 ALA B O 1
ATOM 8018 N N . ASP B 1 465 ? -22.625 -20.047 -25.359 1 78.5 465 ASP B N 1
ATOM 8019 C CA . ASP B 1 465 ? -24 -19.641 -25.047 1 78.5 465 ASP B CA 1
ATOM 8020 C C . ASP B 1 465 ? -24.047 -18.172 -24.656 1 78.5 465 ASP B C 1
ATOM 8022 O O . ASP B 1 465 ? -25.109 -17.656 -24.281 1 78.5 465 ASP B O 1
ATOM 8026 N N . GLY B 1 466 ? -22.922 -17.469 -24.766 1 78.94 466 GLY B N 1
ATOM 8027 C CA . GLY B 1 466 ? -22.906 -16.031 -24.562 1 78.94 466 GLY B CA 1
ATOM 8028 C C . GLY B 1 466 ? -22.875 -15.633 -23.094 1 78.94 466 GLY B C 1
ATOM 8029 O O . GLY B 1 466 ? -22.953 -14.445 -22.766 1 78.94 466 GLY B O 1
ATOM 8030 N N . THR B 1 467 ? -22.781 -16.641 -22.219 1 84.38 467 THR B N 1
ATOM 8031 C CA . THR B 1 467 ? -22.703 -16.312 -20.797 1 84.38 467 THR B CA 1
ATOM 8032 C C . THR B 1 467 ? -21.422 -15.547 -20.484 1 84.38 467 THR B C 1
ATOM 8034 O O . THR B 1 467 ? -20.359 -15.875 -21 1 84.38 467 THR B O 1
ATOM 8037 N N . LYS B 1 468 ? -21.609 -14.445 -19.781 1 90.94 468 LYS B N 1
ATOM 8038 C CA . LYS B 1 468 ? -20.438 -13.633 -19.422 1 90.94 468 LYS B CA 1
ATOM 8039 C C . LYS B 1 468 ? -19.797 -14.141 -18.125 1 90.94 468 LYS B C 1
ATOM 8041 O O . LYS B 1 468 ? -20.5 -14.477 -17.172 1 90.94 468 LYS B O 1
ATOM 8046 N N . ALA B 1 469 ? -18.484 -14.25 -18.188 1 93.62 469 ALA B N 1
ATOM 8047 C CA . ALA B 1 469 ? -17.734 -14.672 -17.016 1 93.62 469 ALA B CA 1
ATOM 8048 C C . ALA B 1 469 ? -17.828 -13.633 -15.898 1 93.62 469 ALA B C 1
ATOM 8050 O O . ALA B 1 469 ? -17.922 -12.438 -16.156 1 93.62 469 ALA B O 1
ATOM 8051 N N . LEU B 1 470 ? -17.844 -14.172 -14.711 1 96 470 LEU B N 1
ATOM 8052 C CA . LEU B 1 470 ? -17.844 -13.289 -13.547 1 96 470 LEU B CA 1
ATOM 8053 C C . LEU B 1 470 ? -16.516 -12.531 -13.445 1 96 470 LEU B C 1
ATOM 8055 O O . LEU B 1 470 ? -15.469 -13.062 -13.789 1 96 470 LEU B O 1
ATOM 8059 N N . THR B 1 471 ? -16.641 -11.258 -12.992 1 96.38 471 THR B N 1
ATOM 8060 C CA . THR B 1 471 ? -15.414 -10.594 -12.562 1 96.38 471 THR B CA 1
ATOM 8061 C C . THR B 1 471 ? -14.875 -11.234 -11.281 1 96.38 471 THR B C 1
ATOM 8063 O O . THR B 1 471 ? -15.578 -11.992 -10.617 1 96.38 471 THR B O 1
ATOM 8066 N N . GLN B 1 472 ? -13.664 -10.992 -10.977 1 96.75 472 GLN B N 1
ATOM 8067 C CA . GLN B 1 472 ? -13.094 -11.57 -9.758 1 96.75 472 GLN B CA 1
ATOM 8068 C C . GLN B 1 472 ? -13.906 -11.172 -8.531 1 96.75 472 GLN B C 1
ATOM 8070 O O . GLN B 1 472 ? -14.125 -11.984 -7.633 1 96.75 472 GLN B O 1
ATOM 8075 N N . LYS B 1 473 ? -14.312 -9.945 -8.484 1 96.25 473 LYS B N 1
ATOM 8076 C CA . LYS B 1 473 ? -15.148 -9.469 -7.387 1 96.25 473 LYS B CA 1
ATOM 8077 C C . LYS B 1 473 ? -16.438 -10.273 -7.285 1 96.25 473 LYS B C 1
ATOM 8079 O O . LYS B 1 473 ? -16.781 -10.773 -6.215 1 96.25 473 LYS B O 1
ATOM 8084 N N . GLU B 1 474 ? -17.109 -10.367 -8.391 1 96.75 474 GLU B N 1
ATOM 8085 C CA . GLU B 1 474 ? -18.359 -11.117 -8.43 1 96.75 474 GLU B CA 1
ATOM 8086 C C . GLU B 1 474 ? -18.141 -12.578 -8.047 1 96.75 474 GLU B C 1
ATOM 8088 O O . GLU B 1 474 ? -18.984 -13.188 -7.387 1 96.75 474 GLU B O 1
ATOM 8093 N N . PHE B 1 475 ? -17.062 -13.078 -8.539 1 97.94 475 PHE B N 1
ATOM 8094 C CA . PHE B 1 475 ? -16.719 -14.453 -8.219 1 97.94 475 PHE B CA 1
ATOM 8095 C C . PHE B 1 475 ? -16.594 -14.648 -6.711 1 97.94 475 PHE B C 1
ATOM 8097 O O . PHE B 1 475 ? -17.141 -15.609 -6.16 1 97.94 475 PHE B O 1
ATOM 8104 N N . ARG B 1 476 ? -15.93 -13.75 -6.039 1 97.75 476 ARG B N 1
ATOM 8105 C CA . ARG B 1 476 ? -15.758 -13.812 -4.594 1 97.75 476 ARG B CA 1
ATOM 8106 C C . ARG B 1 476 ? -17.094 -13.617 -3.875 1 97.75 476 ARG B C 1
ATOM 8108 O O . ARG B 1 476 ? -17.359 -14.273 -2.869 1 97.75 476 ARG B O 1
ATOM 8115 N N . GLU B 1 477 ? -17.906 -12.719 -4.379 1 97.06 477 GLU B N 1
ATOM 8116 C CA . GLU B 1 477 ? -19.234 -12.516 -3.809 1 97.06 477 GLU B CA 1
ATOM 8117 C C . GLU B 1 477 ? -20.062 -13.797 -3.887 1 97.06 477 GLU B C 1
ATOM 8119 O O . GLU B 1 477 ? -20.688 -14.195 -2.904 1 97.06 477 GLU B O 1
ATOM 8124 N N . GLN B 1 478 ? -20.016 -14.367 -5.035 1 97.88 478 GLN B N 1
ATOM 8125 C CA . GLN B 1 478 ? -20.766 -15.609 -5.238 1 97.88 478 GLN B CA 1
ATOM 8126 C C . GLN B 1 478 ? -20.203 -16.734 -4.371 1 97.88 478 GLN B C 1
ATOM 8128 O O . GLN B 1 478 ? -20.969 -17.547 -3.854 1 97.88 478 GLN B O 1
ATOM 8133 N N . LEU B 1 479 ? -18.891 -16.766 -4.258 1 98.38 479 LEU B N 1
ATOM 8134 C CA . LEU B 1 479 ? -18.266 -17.797 -3.428 1 98.38 479 LEU B CA 1
ATOM 8135 C C . LEU B 1 479 ? -18.734 -17.672 -1.979 1 98.38 479 LEU B C 1
ATOM 8137 O O . LEU B 1 479 ? -19.062 -18.688 -1.351 1 98.38 479 LEU B O 1
ATOM 8141 N N . VAL B 1 480 ? -18.781 -16.469 -1.45 1 97.75 480 VAL B N 1
ATOM 8142 C CA . VAL B 1 480 ? -19.25 -16.234 -0.09 1 97.75 480 VAL B CA 1
ATOM 8143 C C . VAL B 1 480 ? -20.688 -16.734 0.056 1 97.75 480 VAL B C 1
ATOM 8145 O O . VAL B 1 480 ? -21.016 -17.438 1.009 1 97.75 480 VAL B O 1
ATOM 8148 N N . LYS B 1 481 ? -21.484 -16.438 -0.892 1 96.81 481 LYS B N 1
ATOM 8149 C CA . LYS B 1 481 ? -22.891 -16.844 -0.877 1 96.81 481 LYS B CA 1
ATOM 8150 C C . LYS B 1 481 ? -23.031 -18.359 -0.891 1 96.81 481 LYS B C 1
ATOM 8152 O O . LYS B 1 481 ? -23.75 -18.938 -0.068 1 96.81 481 LYS B O 1
ATOM 8157 N N . GLU B 1 482 ? -22.312 -18.938 -1.756 1 97.5 482 GLU B N 1
ATOM 8158 C CA . GLU B 1 482 ? -22.422 -20.375 -1.914 1 97.5 482 GLU B CA 1
ATOM 8159 C C . GLU B 1 482 ? -21.859 -21.109 -0.701 1 97.5 482 GLU B C 1
ATOM 8161 O O . GLU B 1 482 ? -22.359 -22.172 -0.322 1 97.5 482 GLU B O 1
ATOM 8166 N N . MET B 1 483 ? -20.797 -20.578 -0.11 1 97.38 483 MET B N 1
ATOM 8167 C CA . MET B 1 483 ? -20.234 -21.172 1.104 1 97.38 483 MET B CA 1
ATOM 8168 C C . MET B 1 483 ? -21.25 -21.141 2.24 1 97.38 483 MET B C 1
ATOM 8170 O O . MET B 1 483 ? -21.406 -22.125 2.969 1 97.38 483 MET B O 1
ATOM 8174 N N . LEU B 1 484 ? -21.938 -20.062 2.371 1 96.56 484 LEU B N 1
ATOM 8175 C CA . LEU B 1 484 ? -22.938 -19.922 3.428 1 96.56 484 LEU B CA 1
ATOM 8176 C C . LEU B 1 484 ? -24.125 -20.828 3.166 1 96.56 484 LEU B C 1
ATOM 8178 O O . LEU B 1 484 ? -24.672 -21.438 4.094 1 96.56 484 LEU B O 1
ATOM 8182 N N . MET B 1 485 ? -24.516 -20.922 1.91 1 95.25 485 MET B N 1
ATOM 8183 C CA . MET B 1 485 ? -25.609 -21.812 1.545 1 95.25 485 MET B CA 1
ATOM 8184 C C . MET B 1 485 ? -25.25 -23.266 1.828 1 95.25 485 MET B C 1
ATOM 8186 O O . MET B 1 485 ? -26.109 -24.062 2.236 1 95.25 485 MET B O 1
ATOM 8190 N N . HIS B 1 486 ? -24.016 -23.547 1.578 1 93.38 486 HIS B N 1
ATOM 8191 C CA . HIS B 1 486 ? -23.516 -24.891 1.819 1 93.38 486 HIS B CA 1
ATOM 8192 C C . HIS B 1 486 ? -23.469 -25.203 3.311 1 93.38 486 HIS B C 1
ATOM 8194 O O . HIS B 1 486 ? -23.703 -26.344 3.719 1 93.38 486 HIS B O 1
ATOM 8200 N N . ALA B 1 487 ? -23.188 -24.203 4.102 1 91.38 487 ALA B N 1
ATOM 8201 C CA . ALA B 1 487 ? -22.922 -24.391 5.527 1 91.38 487 ALA B CA 1
ATOM 8202 C C . ALA B 1 487 ? -24.203 -24.219 6.34 1 91.38 487 ALA B C 1
ATOM 8204 O O . ALA B 1 487 ? -24.344 -24.781 7.43 1 91.38 487 ALA B O 1
ATOM 8205 N N . THR B 1 488 ? -24.984 -23.297 5.879 1 85.06 488 THR B N 1
ATOM 8206 C CA . THR B 1 488 ? -26.156 -22.938 6.656 1 85.06 488 THR B CA 1
ATOM 8207 C C . THR B 1 488 ? -27.422 -23 5.789 1 85.06 488 THR B C 1
ATOM 8209 O O . THR B 1 488 ? -27.344 -23.359 4.613 1 85.06 488 THR B O 1
ATOM 8212 N N . ASP B 1 489 ? -28.484 -22.844 6.449 1 73.5 489 ASP B N 1
ATOM 8213 C CA . ASP B 1 489 ? -29.75 -22.672 5.734 1 73.5 489 ASP B CA 1
ATOM 8214 C C . ASP B 1 489 ? -29.906 -21.25 5.238 1 73.5 489 ASP B C 1
ATOM 8216 O O . ASP B 1 489 ? -31.031 -20.734 5.125 1 73.5 489 ASP B O 1
ATOM 8220 N N . PHE B 1 490 ? -28.766 -20.703 5.02 1 68.69 490 PHE B N 1
ATOM 8221 C CA . PHE B 1 490 ? -28.688 -19.312 4.578 1 68.69 490 PHE B CA 1
ATOM 8222 C C . PHE B 1 490 ? -29.406 -19.125 3.242 1 68.69 490 PHE B C 1
ATOM 8224 O O . PHE B 1 490 ? -29.156 -19.891 2.299 1 68.69 490 PHE B O 1
ATOM 8231 N N . LEU B 1 491 ? -30.547 -18.328 3.189 1 58.5 491 LEU B N 1
ATOM 8232 C CA . LEU B 1 491 ? -31.172 -17.906 1.946 1 58.5 491 LEU B CA 1
ATOM 8233 C C . LEU B 1 491 ? -30.844 -16.453 1.632 1 58.5 491 LEU B C 1
ATOM 8235 O O . LEU B 1 491 ? -31.188 -15.555 2.406 1 58.5 491 LEU B O 1
ATOM 8239 N N . PRO B 1 492 ? -29.953 -16.219 0.709 1 59.12 492 PRO B N 1
ATOM 8240 C CA . PRO B 1 492 ? -29.609 -14.828 0.397 1 59.12 492 PRO B CA 1
ATOM 8241 C C . PRO B 1 492 ? -30.844 -13.977 0.088 1 59.12 492 PRO B C 1
ATOM 8243 O O . PRO B 1 492 ? -31.828 -14.484 -0.464 1 59.12 492 PRO B O 1
ATOM 8246 N N . SER B 1 493 ? -31.141 -12.953 0.762 1 50.59 493 SER B N 1
ATOM 8247 C CA . SER B 1 493 ? -32.281 -12.094 0.438 1 50.59 493 SER B CA 1
ATOM 8248 C C . SER B 1 493 ? -32.188 -11.57 -0.99 1 50.59 493 SER B C 1
ATOM 8250 O O . SER B 1 493 ? -31.141 -11.031 -1.392 1 50.59 493 SER B O 1
ATOM 8252 N N . THR B 1 494 ? -32.719 -12.305 -1.972 1 44.16 494 THR B N 1
ATOM 8253 C CA . THR B 1 494 ? -32.844 -11.75 -3.314 1 44.16 494 THR B CA 1
ATOM 8254 C C . THR B 1 494 ? -33.406 -10.336 -3.264 1 44.16 494 THR B C 1
ATOM 8256 O O . THR B 1 494 ? -34.469 -10.102 -2.678 1 44.16 494 THR B O 1
ATOM 8259 N N . SER B 1 495 ? -32.719 -9.383 -3.172 1 40.84 495 SER B N 1
ATOM 8260 C CA . SER B 1 495 ? -33.344 -8.086 -3.344 1 40.84 495 SER B CA 1
ATOM 8261 C C . SER B 1 495 ? -34.25 -8.07 -4.559 1 40.84 495 SER B C 1
ATOM 8263 O O . SER B 1 495 ? -33.812 -8.281 -5.688 1 40.84 495 SER B O 1
ATOM 8265 N N . GLU B 1 496 ? -35.406 -8.625 -4.527 1 32.5 496 GLU B N 1
ATOM 8266 C CA . GLU B 1 496 ? -36.375 -8.266 -5.562 1 32.5 496 GLU B CA 1
ATOM 8267 C C . GLU B 1 496 ? -36.312 -6.773 -5.863 1 32.5 496 GLU B C 1
ATOM 8269 O O . GLU B 1 496 ? -36.281 -5.949 -4.949 1 32.5 496 GLU B O 1
ATOM 8274 N N . ALA B 1 497 ? -35.844 -6.434 -7.055 1 35.09 497 ALA B N 1
ATOM 8275 C CA . ALA B 1 497 ? -36.125 -5.109 -7.594 1 35.09 497 ALA B CA 1
ATOM 8276 C C . ALA B 1 497 ? -37.531 -4.668 -7.199 1 35.09 497 ALA B C 1
ATOM 8278 O O . ALA B 1 497 ? -38.531 -5.359 -7.484 1 35.09 497 ALA B O 1
ATOM 8279 N N . ALA B 1 498 ? -37.688 -4.039 -6.129 1 32.72 498 ALA B N 1
ATOM 8280 C CA . ALA B 1 498 ? -38.938 -3.297 -6.047 1 32.72 498 ALA B CA 1
ATOM 8281 C C . ALA B 1 498 ? -39.344 -2.758 -7.414 1 32.72 498 ALA B C 1
ATOM 8283 O O . ALA B 1 498 ? -38.688 -1.876 -7.965 1 32.72 498 ALA B O 1
ATOM 8284 N N . THR B 1 499 ? -39.75 -3.615 -8.359 1 30.2 499 THR B N 1
ATOM 8285 C CA . THR B 1 499 ? -40.531 -3.031 -9.453 1 30.2 499 THR B CA 1
ATOM 8286 C C . THR B 1 499 ? -41.531 -2.025 -8.93 1 30.2 499 THR B C 1
ATOM 8288 O O . THR B 1 499 ? -42.562 -2.41 -8.352 1 30.2 499 THR B O 1
ATOM 8291 N N . THR B 1 500 ? -41.062 -1.105 -8.195 1 28.84 500 THR B N 1
ATOM 8292 C CA . THR B 1 500 ? -42.062 -0.049 -8.008 1 28.84 500 THR B CA 1
ATOM 8293 C C . THR B 1 500 ? -42.719 0.308 -9.328 1 28.84 500 THR B C 1
ATOM 8295 O O . THR B 1 500 ? -42.062 0.771 -10.258 1 28.84 500 THR B O 1
ATOM 8298 N N . VAL B 1 501 ? -43.656 -0.532 -9.758 1 27.17 501 VAL B N 1
ATOM 8299 C CA . VAL B 1 501 ? -44.625 -0.1 -10.75 1 27.17 501 VAL B CA 1
ATOM 8300 C C . VAL B 1 501 ? -45.125 1.307 -10.422 1 27.17 501 VAL B C 1
ATOM 8302 O O . VAL B 1 501 ? -45.562 1.562 -9.297 1 27.17 501 VAL B O 1
ATOM 8305 N N . PRO B 1 502 ? -44.438 2.289 -11.031 1 28.75 502 PRO B N 1
ATOM 8306 C CA . PRO B 1 502 ? -45.031 3.623 -10.859 1 28.75 502 PRO B CA 1
ATOM 8307 C C . PRO B 1 502 ? -46.562 3.611 -10.906 1 28.75 502 PRO B C 1
ATOM 8309 O O . PRO B 1 502 ? -47.125 3.051 -11.828 1 28.75 502 PRO B O 1
ATOM 8312 N N . ARG B 1 503 ? -47.219 3.258 -9.828 1 24.73 503 ARG B N 1
ATOM 8313 C CA . ARG B 1 503 ? -48.625 3.531 -9.867 1 24.73 503 ARG B CA 1
ATOM 8314 C C . ARG B 1 503 ? -48.906 4.879 -10.523 1 24.73 503 ARG B C 1
ATOM 8316 O O . ARG B 1 503 ? -48.531 5.926 -10 1 24.73 503 ARG B O 1
ATOM 8323 N N . VAL B 1 504 ? -48.875 4.879 -11.852 1 26.31 504 VAL B N 1
ATOM 8324 C CA . VAL B 1 504 ? -49.406 5.98 -12.648 1 26.31 504 VAL B CA 1
ATOM 8325 C C . VAL B 1 504 ? -50.781 6.379 -12.117 1 26.31 504 VAL B C 1
ATOM 8327 O O . VAL B 1 504 ? -51.75 5.602 -12.195 1 26.31 504 VAL B O 1
ATOM 8330 N N . CYS B 1 505 ? -50.844 6.797 -10.859 1 22.36 505 CYS B N 1
ATOM 8331 C CA . CYS B 1 505 ? -52.125 7.398 -10.484 1 22.36 505 CYS B CA 1
ATOM 8332 C C . CYS B 1 505 ? -52.594 8.352 -11.562 1 22.36 505 CYS B C 1
ATOM 8334 O O . CYS B 1 505 ? -52 9.406 -11.789 1 22.36 505 CYS B O 1
ATOM 8336 N N . THR B 1 506 ? -53.062 7.746 -12.664 1 22.97 506 THR B N 1
ATOM 8337 C CA . THR B 1 506 ? -53.812 8.422 -13.711 1 22.97 506 THR B CA 1
ATOM 8338 C C . THR B 1 506 ? -54.969 9.25 -13.109 1 22.97 506 THR B C 1
ATOM 8340 O O . THR B 1 506 ? -55.969 8.703 -12.641 1 22.97 506 THR B O 1
ATOM 8343 N N . LYS B 1 507 ? -54.75 10.172 -12.188 1 22.19 507 LYS B N 1
ATOM 8344 C CA . LYS B 1 507 ? -55.844 11.094 -11.938 1 22.19 507 LYS B CA 1
ATOM 8345 C C . LYS B 1 507 ? -56.438 11.641 -13.242 1 22.19 507 LYS B C 1
ATOM 8347 O O . LYS B 1 507 ? -55.719 12.367 -13.961 1 22.19 507 LYS B O 1
ATOM 8352 N N . VAL B 1 508 ? -57.156 10.828 -13.922 1 21.28 508 VAL B N 1
ATOM 8353 C CA . VAL B 1 508 ? -58.031 11.242 -15.016 1 21.28 508 VAL B CA 1
ATOM 8354 C C . VAL B 1 508 ? -58.875 12.438 -14.57 1 21.28 508 VAL B C 1
ATOM 8356 O O . VAL B 1 508 ? -59.656 12.344 -13.625 1 21.28 508 VAL B O 1
ATOM 8359 N N . LYS B 1 509 ? -58.281 13.672 -14.602 1 22.98 509 LYS B N 1
ATOM 8360 C CA . LYS B 1 509 ? -59.125 14.867 -14.539 1 22.98 509 LYS B CA 1
ATOM 8361 C C . LYS B 1 509 ? -60.344 14.734 -15.445 1 22.98 509 LYS B C 1
ATOM 8363 O O . LYS B 1 509 ? -60.219 14.391 -16.625 1 22.98 509 LYS B O 1
ATOM 8368 N N . ALA B 1 510 ? -61.531 14.414 -14.945 1 21.11 510 ALA B N 1
ATOM 8369 C CA . ALA B 1 510 ? -62.844 14.422 -15.57 1 21.11 510 ALA B CA 1
ATOM 8370 C C . ALA B 1 510 ? -63 15.641 -16.469 1 21.11 510 ALA B C 1
ATOM 8372 O O . ALA B 1 510 ? -62.469 16.719 -16.188 1 21.11 510 ALA B O 1
ATOM 8373 N N . PRO B 1 511 ? -63.25 15.539 -17.734 1 24.17 511 PRO B N 1
ATOM 8374 C CA . PRO B 1 511 ? -63.625 16.594 -18.672 1 24.17 511 PRO B CA 1
ATOM 8375 C C . PRO B 1 511 ? -64.75 17.484 -18.141 1 24.17 511 PRO B C 1
ATOM 8377 O O . PRO B 1 511 ? -65.688 16.984 -17.547 1 24.17 511 PRO B O 1
ATOM 8380 N N . SER B 1 512 ? -64.5 18.594 -17.344 1 21.81 512 SER B N 1
ATOM 8381 C CA . SER B 1 512 ? -65.562 19.562 -17.125 1 21.81 512 SER B CA 1
ATOM 8382 C C . SER B 1 512 ? -66.375 19.828 -18.391 1 21.81 512 SER B C 1
ATOM 8384 O O . SER B 1 512 ? -65.812 20.188 -19.422 1 21.81 512 SER B O 1
ATOM 8386 N N . SER B 1 513 ? -67.438 19.031 -18.719 1 20.56 513 SER B N 1
ATOM 8387 C CA . SER B 1 513 ? -68.5 19.266 -19.641 1 20.56 513 SER B CA 1
ATOM 8388 C C . SER B 1 513 ? -69.125 20.672 -19.438 1 20.56 513 SER B C 1
ATOM 8390 O O . SER B 1 513 ? -69.562 21.016 -18.344 1 20.56 513 SER B O 1
ATOM 8392 N N . LEU B 1 514 ? -68.5 21.781 -20.062 1 22.08 514 LEU B N 1
ATOM 8393 C CA . LEU B 1 514 ? -69.062 23.078 -20.359 1 22.08 514 LEU B CA 1
ATOM 8394 C C . LEU B 1 514 ? -70.438 22.922 -21.016 1 22.08 514 LEU B C 1
ATOM 8396 O O . LEU B 1 514 ? -70.562 22.375 -22.109 1 22.08 514 LEU B O 1
ATOM 8400 N N . PHE B 1 515 ? -71.5 22.484 -20.266 1 21.66 515 PHE B N 1
ATOM 8401 C CA . PHE B 1 515 ? -72.875 22.562 -20.672 1 21.66 515 PHE B CA 1
ATOM 8402 C C . PHE B 1 515 ? -73.312 24 -20.953 1 21.66 515 PHE B C 1
ATOM 8404 O O . PHE B 1 515 ? -73.125 24.891 -20.125 1 21.66 515 PHE B O 1
ATOM 8411 N N . MET B 1 516 ? -73.188 24.453 -22.234 1 24.42 516 MET B N 1
ATOM 8412 C CA . MET B 1 516 ? -73.75 25.609 -22.938 1 24.42 516 MET B CA 1
ATOM 8413 C C . MET B 1 516 ? -75.25 25.672 -22.719 1 24.42 516 MET B 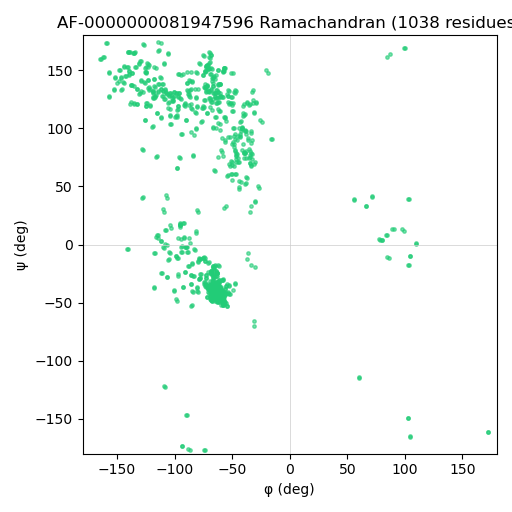C 1
ATOM 8415 O O . MET B 1 516 ? -76 24.797 -23.188 1 24.42 516 MET B O 1
ATOM 8419 N N . VAL B 1 517 ? -75.688 26.016 -21.5 1 24.77 517 VAL B N 1
ATOM 8420 C CA . VAL B 1 517 ? -77.125 26.328 -21.344 1 24.77 517 VAL B CA 1
ATOM 8421 C C . VAL B 1 517 ? -77.5 27.547 -22.188 1 24.77 517 VAL B C 1
ATOM 8423 O O . VAL B 1 517 ? -76.812 28.562 -22.156 1 24.77 517 VAL B O 1
ATOM 8426 N N . LEU B 1 518 ? -78.375 27.469 -23.203 1 28.5 518 LEU B N 1
ATOM 8427 C CA . LEU B 1 518 ? -79.125 28.312 -24.172 1 28.5 518 LEU B CA 1
ATOM 8428 C C . LEU B 1 518 ? -79.938 29.375 -23.453 1 28.5 518 LEU B C 1
ATOM 8430 O O . LEU B 1 518 ? -80.812 29.047 -22.688 1 28.5 518 LEU B O 1
ATOM 8434 N N . VAL B 1 519 ? -79.312 30.281 -22.656 1 27.91 519 VAL B N 1
ATOM 8435 C CA . VAL B 1 519 ? -80.25 31.25 -22.172 1 27.91 519 VAL B CA 1
ATOM 8436 C C . VAL B 1 519 ? -80.875 32 -23.344 1 27.91 519 VAL B C 1
ATOM 8438 O O . VAL B 1 519 ? -80.188 32.406 -24.266 1 27.91 519 VAL B O 1
ATOM 8441 N N . PRO B 1 520 ? -82.188 32.094 -23.375 1 33.84 520 PRO B N 1
ATOM 8442 C CA . PRO B 1 520 ? -83.188 32.625 -24.312 1 33.84 520 PRO B CA 1
ATOM 8443 C C . PRO B 1 520 ? -82.938 34.062 -24.672 1 33.84 520 PRO B C 1
ATOM 8445 O O . PRO B 1 520 ? -82.375 34.844 -23.859 1 33.84 520 PRO B O 1
ATOM 8448 N N . ARG B 1 521 ? -82.938 34.344 -26.016 1 24.2 521 ARG B N 1
ATOM 8449 C CA . ARG B 1 521 ? -83.75 35.5 -26.453 1 24.2 521 ARG B CA 1
ATOM 8450 C C . ARG B 1 521 ? -85.188 35.281 -26.234 1 24.2 521 ARG B C 1
ATOM 8452 O O . ARG B 1 521 ? -85.75 34.188 -26.5 1 24.2 521 ARG B O 1
#

InterPro domains:
  IPR029526 PiggyBac transposable element-derived protein [PF13843] (85-453)

Secondary structure (DSSP, 8-state):
---------------SSS------------SS----------S----PPPEETTS---PPPPPP-EESS-SEE-S-TTS---HHHHHTTTS-HHHHHHHHHHHHHHHHHHHHTT---------HHHHHHHHHHHHHHHHEEESSGGGGG--STT---STTTTTS-HHHHHHHHHH--SS-HHHHHHHHTTTTSTT--TTGGGHHHHHHHHHHHHHSEE--SEEEEEEEEEE-----TT-EE-TTSS--EEEEEEEEEETTT--EEEEEE--S--SS--TT-HHHHHHHHH--HHHHEE-EEEEE-TTT--HHHHHHHHHTTEEEEEE--TTSTT-----SSPPPTTPPTT-EEEEEETTEEEEEEESSSEEEEEESS--S--S-EEEEEEEETTEEEEEEEE--HHHHHHHHHTTHHHHHHHHHHHT------S-HHHHHHHHHHHHHHHHHHHHHHHHHHT-TT-PPPPPHHHHHHHHHHHHHHHHS---------------------------------/---------------SSS------------SS----------S----PPPEETTS---PPPPPP-EESS-SEE-S-TTS---HHHHHTTTS-HHHHHHHHHHHHHHHHHHHHTT---------HHHHHHHHHHHHHHHHEEESSGGGGG--STT---STTTTTS-HHHHHHHHHH--SS-HHHHHHHHTTTTSTT--TTGGGHHHHHHHHHHHHHSEE--SEEEEEEEEEE-----TT-EE-TTSS--EEEEEEEEEETTT--EEEEEE--S--SS--TT-HHHHHHHHH--HHHHEE-EEEEE-TTT--HHHHHHHHHTTEEEEEE--TTSTT-----SSPPPTTPPTT-EEEEEETTEEEEEEESSSEEEEEESS--S--S-EEEEEEEETTEEEEEEEE--HHHHHHHHHTTHHHHHHHHHHHT------S-HHHHHHHHHHHHHHHHHHHHHHHHHHT-TT-PPPPPHHHHHHHHHHHHHHHHS---------------------------------

Foldseek 3Di:
DPPDPPDPPVPDPPLPVVPQPPCPVPPPPPVVPPCPPPPPLPPPLPLDDWDWQPDFFDADDADDADWPDDFAFPDDLVDDDALQNLLCLQVPPVQLVQQLVQLQQLVVVCVVVPDDADDDRDDSLVVLLLLLLLLVCLVPPDPDPCQQQDCDPPGRDCPPNVPDPSSHSVSSLVSGWRDHPVVVVVLVVCPPHLSRDPCRRQCSSVVSNLVSLLNTGAAPQFKEKDKDFQAAPAPDPQWAADPPDPRGIGWIKIFIFRQPQLRTRHIDTDRPPRPPADPVHDLLVRVVVRCPCNSTDARHEYEYEQSNDDPVSQVVCVVSRYKYKYWHDCPDRNNNPNPDPPQDPPHDAQIKIWDDDVQKIWIWGDHVHITIMIIRGFTQFDFDWDWDFDQDPNDTDIDTHGDGPSRVVNSRRNCSNVVNNVQLPSSQRDDHDNDRSVSVVSSSSSSSLSNSLSSQQRSVVPDPPPDHRDDSSVSSVSNSVVSNVVSHVDDPPPPPPPPVPVPPPPPVPPPPPPPPPPDDD/DPPDPPDPPVPDPPLPVVPPPPCPVPPPPPVVPPCPPPPPLPPPLPLDDWDWQPDFFDADDADDDDWPDDFAFPDDLVDDDALQNLLCLQVPPVQLVQQLVQLQQQVVVVVVVPDDADDDRDDSLVVLLLLLLLLVCLVPPDPDPCQQQDCDPPGRDCPPNVPDPSSHSVSSLVSGWRDHVVVVVVLVVCPPHLSRDPCRRQCSSVVSNLVSLLNTGAAPQFKEKDKDFQAAPAPDPQWAADPPDPRGIGWIKIFIFRQPQLRTRHIDTDRPPRPPADPVHDLLVRVVVRCPCNSTDARHEYEYEQSNDDPVSQVVCVVSRYKYKYWHDCPDRNNNPNPDPPQDPPHDAQIKIWDDDVQKIWIWGDHVHITIMIIRGFTQFDFDWDWDFDQDPNDTDIDTHGDGPSRVVNSRRNCSNVVNNVQLPSSQRDDHDNDRSVSVVSSSSSSSLSNSLSSQQRSVVPDPPPDHRDDSSVSSVSSSVVSNVVSHVDDPPPPPPCPVPVPPPPPVPPPPPPPPDPDDD

Nearest PDB structures (foldseek):
  6x68-assembly1_C  TM=8.754E-01  e=9.643E-26  Trichoplusia ni
  6x68-assembly1_C  TM=8.770E-01  e=5.950E-26  Trichoplusia ni
  8qsk-assembly1_C  TM=2.411E-01  e=8.442E+00  Homo sapiens

Sequence (1042 aa):
YQQGPLPKRPTRASASAKAMYCTSGEEDEDDEEDYQPPLQKSALASKGLTSGKEEEDTPPTVPHFVPAREPGPVLDKTKSWSVLELFQLFFSPTVINTIVKNTNLNADNQKRAGKKYPWNPLNIKEFYVFLAILIYTGLVSMHERSDYWKRSFPYGHPFPGNTMTRVRFETIVWTLHLSDPAEDEENDKKRNTQDYDRLFKIKPLYLQIVTACKAFFQPYQNISIDERMVSSKARISIKQYHRDKPTKWGYKLYVLADSSTGYTWNFFVYSGKTVTPSEHGLSYSSVMDLMPFGLLGRGYKLYVDNFYTSPLLFLDLSAKNTGACGTIRKTRSGFPLTVQNDLPKKAQRGEVRWLREDKLLFLKWMDKREVTLCSSMHKAYSGKTIKRKVKEQGVWQTTQVPCPDAVVDYNKWMGGVDLSDALLKYYRVQQKTMKWYKTFFYHFVDVAIVNSYIIHKKLVKGKADGTKALTQKEFREQLVKEMLMHATDFLPSTSEAATTVPRVCTKVKAPSSLFMVLVPRYQQGPLPKRPTRASASAKAMYCTSGEEDEDDEEDYQPPLQKSALASKGLTSGKEEEDTPPTVPHFVPAREPGPVLDKTKSWSVLELFQLFFSPTVINTIVKNTNLNADNQKRAGKKYPWNPLNIKEFYVFLAILIYTGLVSMHERSDYWKRSFPYGHPFPGNTMTRVRFETIVWTLHLSDPAEDEENDKKRNTQDYDRLFKIKPLYLQIVTACKAFFQPYQNISIDERMVSSKARISIKQYHRDKPTKWGYKLYVLADSSTGYTWNFFVYSGKTVTPSEHGLSYSSVMDLMPFGLLGRGYKLYVDNFYTSPLLFLDLSAKNTGACGTIRKTRSGFPLTVQNDLPKKAQRGEVRWLREDKLLFLKWMDKREVTLCSSMHKAYSGKTIKRKVKEQGVWQTTQVPCPDAVVDYNKWMGGVDLSDALLKYYRVQQKTMKWYKTFFYHFVDVAIVNSYIIHKKLVKGKADGTKALTQKEFREQLVKEMLMHATDFLPSTSEAATTVPRVCTKVKAPSSLFMVLVPR